Protein AF-A0A1V2LQ12-F1 (afdb_monomer)

Radius of gyration: 34.33 Å; Cα contacts (8 Å, |Δi|>4): 1328; chains: 1; bounding box: 109×77×84 Å

Nearest PDB structures (foldseek):
  1amo-assembly1_A  TM=8.483E-01  e=4.066E-29  Rattus norvegicus
  5emn-assembly2_B  TM=8.221E-01  e=1.460E-28  Homo sapiens
  1ja0-assembly1_A  TM=8.454E-01  e=4.061E-28  Rattus norvegicus
  3wkt-assembly1_A  TM=6.799E-01  e=1.619E-29  Rattus norvegicus
  6j7i-assembly2_B  TM=6.529E-01  e=3.149E-29  Rattus norvegicus

Structure (mmCIF, N/CA/C/O backbone):
data_AF-A0A1V2LQ12-F1
#
_entry.id   AF-A0A1V2LQ12-F1
#
loop_
_atom_site.group_PDB
_atom_site.id
_atom_site.type_symbol
_atom_site.label_atom_id
_atom_site.label_alt_id
_atom_site.label_comp_id
_atom_site.label_asym_id
_atom_site.label_entity_id
_atom_site.label_seq_id
_atom_site.pdbx_PDB_ins_code
_atom_site.Cartn_x
_atom_site.Cartn_y
_atom_site.Cartn_z
_atom_site.occupancy
_atom_site.B_iso_or_equiv
_atom_site.auth_seq_id
_atom_site.auth_comp_id
_atom_site.auth_asym_id
_atom_site.auth_atom_id
_atom_site.pdbx_PDB_model_num
ATOM 1 N N . MET A 1 1 ? -42.056 39.861 42.393 1.00 28.36 1 MET A N 1
ATOM 2 C CA . MET A 1 1 ? -41.089 40.830 41.824 1.00 28.36 1 MET A CA 1
ATOM 3 C C . MET A 1 1 ? -41.427 41.065 40.361 1.00 28.36 1 MET A C 1
ATOM 5 O O . MET A 1 1 ? -41.921 40.139 39.733 1.00 28.36 1 MET A O 1
ATOM 9 N N . THR A 1 2 ? -41.155 42.256 39.820 1.00 27.56 2 THR A N 1
ATOM 10 C CA . THR A 1 2 ? -41.473 42.591 38.418 1.00 27.56 2 THR A CA 1
ATOM 11 C C . THR A 1 2 ? -40.256 43.226 37.752 1.00 27.56 2 THR A C 1
ATOM 13 O O . THR A 1 2 ? -40.026 44.428 37.882 1.00 27.56 2 THR A O 1
ATOM 16 N N . VAL A 1 3 ? -39.445 42.420 37.064 1.00 27.64 3 VAL A N 1
ATOM 17 C CA . VAL A 1 3 ? -38.222 42.899 36.404 1.00 27.64 3 VAL A CA 1
ATOM 18 C C . VAL A 1 3 ? -38.587 43.598 35.093 1.00 27.64 3 VAL A C 1
ATOM 20 O O . VAL A 1 3 ? -38.959 42.959 34.111 1.00 27.64 3 VAL A O 1
ATOM 23 N N . ARG A 1 4 ? -38.468 44.930 35.060 1.00 32.53 4 ARG A N 1
ATOM 24 C CA . ARG A 1 4 ? -38.474 45.690 33.802 1.00 32.53 4 ARG A CA 1
ATOM 25 C C . ARG A 1 4 ? -37.121 45.524 33.113 1.00 32.53 4 ARG A C 1
ATOM 27 O O . ARG A 1 4 ? -36.172 46.224 33.455 1.00 32.53 4 ARG A O 1
ATOM 34 N N . ILE A 1 5 ? -37.049 44.639 32.120 1.00 37.78 5 ILE A N 1
ATOM 35 C CA . ILE A 1 5 ? -35.926 44.611 31.174 1.00 37.78 5 ILE A CA 1
ATOM 36 C C . ILE A 1 5 ? -35.870 45.973 30.467 1.00 37.78 5 ILE A C 1
ATOM 38 O O . ILE A 1 5 ? -36.891 46.494 30.009 1.00 37.78 5 ILE A O 1
ATOM 42 N N . ASN A 1 6 ? -34.684 46.583 30.415 1.00 39.66 6 ASN A N 1
ATOM 43 C CA . ASN A 1 6 ? -34.525 47.911 29.838 1.00 39.66 6 ASN A CA 1
ATOM 44 C C . ASN A 1 6 ? -34.565 47.839 28.303 1.00 39.66 6 ASN A C 1
ATOM 46 O O . ASN A 1 6 ? -33.564 47.529 27.654 1.00 39.66 6 ASN A O 1
ATOM 50 N N . ASN A 1 7 ? -35.725 48.172 27.729 1.00 45.69 7 ASN A N 1
ATOM 51 C CA . ASN A 1 7 ? -35.954 48.186 26.284 1.00 45.69 7 ASN A CA 1
ATOM 52 C C . ASN A 1 7 ? -34.926 49.019 25.501 1.00 45.69 7 ASN A C 1
ATOM 54 O O . ASN A 1 7 ? -34.724 48.740 24.323 1.00 45.69 7 ASN A O 1
ATOM 58 N N . GLU A 1 8 ? -34.262 50.019 26.092 1.00 44.50 8 GLU A N 1
ATOM 59 C CA . GLU A 1 8 ? -33.198 50.733 25.377 1.00 44.50 8 GLU A CA 1
ATOM 60 C C . GLU A 1 8 ? -31.994 49.848 25.062 1.00 44.50 8 GLU A C 1
ATOM 62 O O . GLU A 1 8 ? -31.429 49.976 23.981 1.00 44.50 8 GLU A O 1
ATOM 67 N N . GLN A 1 9 ? -31.594 48.949 25.962 1.00 42.78 9 GLN A N 1
ATOM 68 C CA . GLN A 1 9 ? -30.413 48.111 25.751 1.00 42.78 9 GLN A CA 1
ATOM 69 C C . GLN A 1 9 ? -30.674 47.082 24.645 1.00 42.78 9 GLN A C 1
ATOM 71 O O . GLN A 1 9 ? -29.920 47.016 23.676 1.00 42.78 9 GLN A O 1
ATOM 76 N N . VAL A 1 10 ? -31.832 46.415 24.708 1.00 46.91 10 VAL A N 1
ATOM 77 C CA . VAL A 1 10 ? -32.315 45.502 23.659 1.00 46.91 10 VAL A CA 1
ATOM 78 C C . VAL A 1 10 ? -32.463 46.227 22.313 1.00 46.91 10 VAL A C 1
ATOM 80 O O . VAL A 1 10 ? -32.031 45.710 21.286 1.00 46.91 10 VAL A O 1
ATOM 83 N N . ASN A 1 11 ? -33.007 47.451 22.283 1.00 43.41 11 ASN A N 1
ATOM 84 C CA . ASN A 1 11 ? -33.120 48.216 21.034 1.00 43.41 11 ASN A CA 1
ATOM 85 C C . ASN A 1 11 ? -31.761 48.693 20.491 1.00 43.41 11 ASN A C 1
ATOM 87 O O . ASN A 1 11 ? -31.561 48.654 19.279 1.00 43.41 11 ASN A O 1
ATOM 91 N N . ARG A 1 12 ? -30.805 49.088 21.347 1.00 45.25 12 ARG A N 1
ATOM 92 C CA . ARG A 1 12 ? -29.433 49.437 20.925 1.00 45.25 12 ARG A CA 1
ATOM 93 C C . ARG A 1 12 ? -28.705 48.229 20.336 1.00 45.25 12 ARG A C 1
ATOM 95 O O . ARG A 1 12 ? -28.019 48.377 19.325 1.00 45.25 12 ARG A O 1
ATOM 102 N N . GLU A 1 13 ? -28.872 47.042 20.915 1.00 46.53 13 GLU A N 1
ATOM 103 C CA . GLU A 1 13 ? -28.335 45.794 20.363 1.00 46.53 13 GLU A CA 1
ATOM 104 C C . GLU A 1 13 ? -29.000 45.455 19.024 1.00 46.53 13 GLU A C 1
ATOM 106 O O . GLU A 1 13 ? -28.300 45.260 18.031 1.00 46.53 13 GLU A O 1
ATOM 111 N N . ILE A 1 14 ? -30.334 45.509 18.940 1.00 45.59 14 ILE A N 1
ATOM 112 C CA . ILE A 1 14 ? -31.092 45.299 17.696 1.00 45.59 14 ILE A CA 1
ATOM 113 C C . ILE A 1 14 ? -30.668 46.281 16.589 1.00 45.59 14 ILE A C 1
ATOM 115 O O . ILE A 1 14 ? -30.474 45.859 15.447 1.00 45.59 14 ILE A O 1
ATOM 119 N N . ASP A 1 15 ? -30.486 47.570 16.882 1.00 44.09 15 ASP A N 1
ATOM 120 C CA . ASP A 1 15 ? -30.056 48.559 15.883 1.00 44.09 15 ASP A CA 1
ATOM 121 C C . ASP A 1 15 ? -28.563 48.456 15.535 1.00 44.09 15 ASP A C 1
ATOM 123 O O . ASP A 1 15 ? -28.189 48.684 14.380 1.00 44.09 15 ASP A O 1
ATOM 127 N N . THR A 1 16 ? -27.717 47.996 16.461 1.00 45.28 16 THR A N 1
ATOM 128 C CA . THR A 1 16 ? -26.323 47.616 16.167 1.00 45.28 16 THR A CA 1
ATOM 129 C C . THR A 1 16 ? -26.281 46.414 15.218 1.00 45.28 16 THR A C 1
ATOM 131 O O . THR A 1 16 ? -25.597 46.452 14.192 1.00 45.28 16 THR A O 1
ATOM 134 N N . ILE A 1 17 ? -27.090 45.387 15.488 1.00 44.06 17 ILE A N 1
ATOM 135 C CA . ILE A 1 17 ? -27.270 44.195 14.650 1.00 44.06 17 ILE A CA 1
ATOM 136 C C . ILE A 1 17 ? -27.818 44.579 13.263 1.00 44.06 17 ILE A C 1
ATOM 138 O O . ILE A 1 17 ? -27.260 44.170 12.243 1.00 44.06 17 ILE A O 1
ATOM 142 N N . ARG A 1 18 ? -28.833 45.452 13.175 1.00 40.34 18 ARG A N 1
ATOM 143 C CA . ARG A 1 18 ? -29.327 46.023 11.900 1.00 40.34 18 ARG A CA 1
ATOM 144 C C . ARG A 1 18 ? -28.240 46.820 11.164 1.00 40.34 18 ARG A C 1
ATOM 146 O O . ARG A 1 18 ? -28.154 46.752 9.935 1.00 40.34 18 ARG A O 1
ATOM 153 N N . GLY A 1 19 ? -27.389 47.546 11.890 1.00 41.97 19 GLY A N 1
ATOM 154 C CA . GLY A 1 19 ? -26.226 48.258 11.353 1.00 41.97 19 GLY A CA 1
ATOM 155 C C . GLY A 1 19 ? -25.159 47.329 10.761 1.00 41.97 19 GLY A C 1
ATOM 156 O O . GLY A 1 19 ? -24.560 47.660 9.735 1.00 41.97 19 GLY A O 1
ATOM 157 N N . ILE A 1 20 ? -24.966 46.147 11.353 1.00 40.91 20 ILE A N 1
ATOM 158 C CA . ILE A 1 20 ? -24.099 45.077 10.836 1.00 40.91 20 ILE A CA 1
ATOM 159 C C . ILE A 1 20 ? -24.734 44.426 9.597 1.00 40.91 20 ILE A C 1
ATOM 161 O O . ILE A 1 20 ? -24.078 44.322 8.558 1.00 40.91 20 ILE A O 1
ATOM 165 N N . TYR A 1 21 ? -26.028 44.084 9.639 1.00 38.09 21 TYR A N 1
ATOM 166 C CA . TYR A 1 21 ? -26.746 43.482 8.505 1.00 38.09 21 TYR A CA 1
ATOM 167 C C . TYR A 1 21 ? -26.716 44.339 7.231 1.00 38.09 21 TYR A C 1
ATOM 169 O O . TYR A 1 21 ? -26.597 43.802 6.123 1.00 38.09 21 TYR A O 1
ATOM 177 N N . ARG A 1 22 ? -26.740 45.672 7.373 1.00 40.25 22 ARG A N 1
ATOM 178 C CA . ARG A 1 22 ? -26.590 46.635 6.263 1.00 40.25 22 ARG A CA 1
ATOM 179 C C . ARG A 1 22 ? -25.203 46.627 5.592 1.00 40.25 22 ARG A C 1
ATOM 181 O O . ARG A 1 22 ? -25.072 47.211 4.522 1.00 40.25 22 ARG A O 1
ATOM 188 N N . LYS A 1 23 ? -24.181 45.986 6.177 1.00 43.84 23 LYS A N 1
ATOM 189 C CA . LYS A 1 23 ? -22.807 45.906 5.629 1.00 43.84 23 LYS A CA 1
ATOM 190 C C . LYS A 1 23 ? -22.454 44.553 4.992 1.00 43.84 23 LYS A C 1
ATOM 192 O O . LYS A 1 23 ? -21.445 44.464 4.297 1.00 43.84 23 LYS A O 1
ATOM 197 N N . GLN A 1 24 ? -23.246 43.505 5.217 1.00 46.66 24 GLN A N 1
ATOM 198 C CA . GLN A 1 24 ? -22.986 42.155 4.701 1.00 46.66 24 GLN A CA 1
ATOM 199 C C . GLN A 1 24 ? -23.418 42.044 3.227 1.00 46.66 24 GLN A C 1
ATOM 201 O O . GLN A 1 24 ? -24.605 42.091 2.931 1.00 46.66 24 GLN A O 1
ATOM 206 N N . THR A 1 25 ? -22.467 41.905 2.298 1.00 58.25 25 THR A N 1
ATOM 207 C CA . THR A 1 25 ? -22.705 41.930 0.834 1.00 58.25 25 THR A CA 1
ATOM 208 C C . THR A 1 25 ? -22.765 40.544 0.180 1.00 58.25 25 THR A C 1
ATOM 210 O O . THR A 1 25 ? -22.526 40.398 -1.020 1.00 58.25 25 THR A O 1
ATOM 213 N N . PHE A 1 26 ? -23.036 39.493 0.952 1.00 63.72 26 PHE A N 1
ATOM 214 C CA . PHE A 1 26 ? -23.145 38.128 0.441 1.00 63.72 26 PHE A CA 1
ATOM 215 C C . PHE A 1 26 ? -23.998 37.242 1.352 1.00 63.72 26 PHE A C 1
ATOM 217 O O . PHE A 1 26 ? -24.065 37.442 2.563 1.00 63.72 26 PHE A O 1
ATOM 224 N N . TRP A 1 27 ? -24.584 36.216 0.748 1.00 68.31 27 TRP A N 1
ATOM 225 C CA . TRP A 1 27 ? -25.269 35.109 1.402 1.00 68.31 27 TRP A CA 1
ATOM 226 C C . TRP A 1 27 ? -24.335 33.895 1.439 1.00 68.31 27 TRP A C 1
ATOM 228 O O . TRP A 1 27 ? -23.504 33.714 0.542 1.00 68.31 27 TRP A O 1
ATOM 238 N N . LYS A 1 28 ? -24.457 33.034 2.453 1.00 72.12 28 LYS A N 1
ATOM 239 C CA . LYS A 1 28 ? -23.653 31.810 2.564 1.00 72.12 28 LYS A CA 1
ATOM 240 C C . LYS A 1 28 ? -24.528 30.640 3.000 1.00 72.12 28 LYS A C 1
ATOM 242 O O . LYS A 1 28 ? -25.024 30.630 4.117 1.00 72.12 28 LYS A O 1
ATOM 247 N N . TYR A 1 29 ? -24.663 29.651 2.126 1.00 78.81 29 TYR A N 1
ATOM 248 C CA . TYR A 1 29 ? -25.365 28.401 2.390 1.00 78.81 29 TYR A CA 1
ATOM 249 C C . TYR A 1 29 ? -24.380 27.321 2.829 1.00 78.81 29 TYR A C 1
ATOM 251 O O . TYR A 1 29 ? -23.369 27.085 2.165 1.00 78.81 29 TYR A O 1
ATOM 259 N N . HIS A 1 30 ? -24.684 26.647 3.929 1.00 79.00 30 HIS A N 1
ATOM 260 C CA . HIS A 1 30 ? -24.015 25.431 4.374 1.00 79.00 30 HIS A CA 1
ATOM 261 C C . HIS A 1 30 ? -24.765 24.234 3.783 1.00 79.00 30 HIS A C 1
ATOM 263 O O . HIS A 1 30 ? -25.994 24.225 3.773 1.00 79.00 30 HIS A O 1
ATOM 269 N N . ILE A 1 31 ? -24.030 23.252 3.255 1.00 81.44 31 ILE A N 1
ATOM 270 C CA . ILE A 1 31 ? -24.599 22.084 2.572 1.00 81.44 31 ILE A CA 1
ATOM 271 C C . ILE A 1 31 ? -24.379 20.865 3.463 1.00 81.44 31 ILE A C 1
ATOM 273 O O . ILE A 1 31 ? -23.246 20.404 3.620 1.00 81.44 31 ILE A O 1
ATOM 277 N N . VAL A 1 32 ? -25.459 20.356 4.045 1.00 76.38 32 VAL A N 1
ATOM 278 C CA . VAL A 1 32 ? -25.470 19.222 4.976 1.00 76.38 32 VAL A CA 1
ATOM 279 C C . VAL A 1 32 ? -26.103 18.019 4.276 1.00 76.38 32 VAL A C 1
ATOM 281 O O . VAL A 1 32 ? -27.165 18.152 3.683 1.00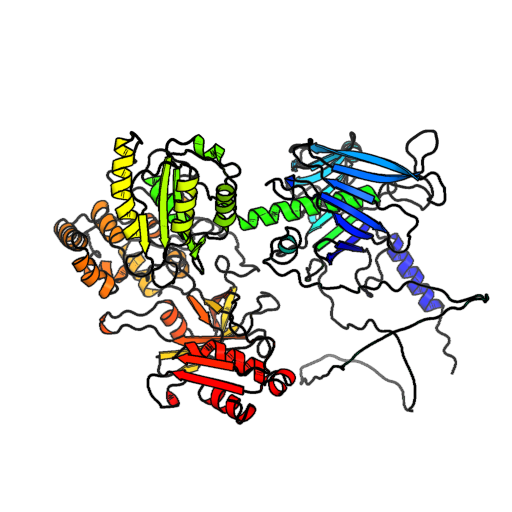 76.38 32 VAL A O 1
ATOM 284 N N . LYS A 1 33 ? -25.480 16.840 4.312 1.00 71.44 33 LYS A N 1
ATOM 285 C CA . LYS A 1 33 ? -26.094 15.578 3.873 1.00 71.44 33 LYS A CA 1
ATOM 286 C C . LYS A 1 33 ? -26.974 15.039 5.001 1.00 71.44 33 LYS A C 1
ATOM 288 O O . LYS A 1 33 ? -26.476 14.867 6.109 1.00 71.44 33 LYS A O 1
ATOM 293 N N . ILE A 1 34 ? -28.232 14.723 4.700 1.00 68.25 34 ILE A N 1
ATOM 294 C CA . ILE A 1 34 ? -29.157 14.049 5.624 1.00 68.25 34 ILE A CA 1
ATOM 295 C C . ILE A 1 34 ? -29.210 12.550 5.313 1.00 68.25 34 ILE A C 1
ATOM 297 O O . ILE A 1 34 ? -28.981 11.725 6.192 1.00 68.25 34 ILE A O 1
ATOM 301 N N . SER A 1 35 ? -29.429 12.179 4.049 1.00 65.50 35 SER A N 1
ATOM 302 C CA . SER A 1 35 ? -29.546 10.777 3.620 1.00 65.50 35 SER A CA 1
ATOM 303 C C . SER A 1 35 ? -28.675 10.500 2.385 1.00 65.50 35 SER A C 1
ATOM 305 O O . SER A 1 35 ? -28.091 11.432 1.823 1.00 65.50 35 SER A O 1
ATOM 307 N N . PRO A 1 36 ? -28.520 9.237 1.933 1.00 63.53 36 PRO A N 1
ATOM 308 C CA . PRO A 1 36 ? -27.806 8.905 0.696 1.00 63.53 36 PRO A CA 1
ATOM 309 C C . PRO A 1 36 ? -28.214 9.745 -0.517 1.00 63.53 36 PRO A C 1
ATOM 311 O O . PRO A 1 36 ? -27.364 10.019 -1.359 1.00 63.53 36 PRO A O 1
ATOM 314 N N . HIS A 1 37 ? -29.471 10.191 -0.568 1.00 73.25 37 HIS A N 1
ATOM 315 C CA . HIS A 1 37 ? -30.044 10.931 -1.686 1.00 73.25 37 HIS A CA 1
ATOM 316 C C . HIS A 1 37 ? -30.602 12.302 -1.279 1.00 73.25 37 HIS A C 1
ATOM 318 O O . HIS A 1 37 ? -31.317 12.908 -2.067 1.00 73.25 37 HIS A O 1
ATOM 324 N N . GLU A 1 38 ? -30.318 12.814 -0.078 1.00 77.44 38 GLU A N 1
ATOM 325 C CA . GLU A 1 38 ? -30.929 14.059 0.412 1.00 77.44 38 GLU A CA 1
ATOM 326 C C . GLU A 1 38 ? -29.928 14.958 1.136 1.00 77.44 38 GLU A C 1
ATOM 328 O O . GLU A 1 38 ? -29.159 14.519 1.999 1.00 77.44 38 GLU A O 1
ATOM 333 N N . PHE A 1 39 ? -29.988 16.246 0.807 1.00 82.88 39 PHE A N 1
ATOM 334 C CA . PHE A 1 39 ? -29.227 17.315 1.440 1.00 82.88 39 PHE A CA 1
ATOM 335 C C . PHE A 1 39 ? -30.163 18.371 2.025 1.00 82.88 39 PHE A C 1
ATOM 337 O O . PHE A 1 39 ? -31.279 18.563 1.549 1.00 82.88 39 PHE A O 1
ATOM 344 N N . TYR A 1 40 ? -29.656 19.122 2.993 1.00 81.50 40 TYR A N 1
ATOM 345 C CA . TYR A 1 40 ? -30.244 20.346 3.502 1.00 81.50 40 TYR A CA 1
ATOM 346 C C . TYR A 1 40 ? -29.279 21.508 3.256 1.00 81.50 40 TYR A C 1
ATOM 348 O O . TYR A 1 40 ? -28.098 21.448 3.609 1.00 81.50 40 TYR A O 1
ATOM 356 N N . MET A 1 41 ? -29.777 22.553 2.600 1.00 81.38 41 MET A N 1
ATOM 357 C CA . MET A 1 41 ? -29.054 23.789 2.324 1.00 81.38 41 MET A CA 1
ATOM 358 C C . MET A 1 41 ? -29.665 24.911 3.153 1.00 81.38 41 MET A C 1
ATOM 360 O O . MET A 1 41 ? -30.786 25.336 2.882 1.00 81.38 41 MET A O 1
ATOM 364 N N . THR A 1 42 ? -28.918 25.410 4.133 1.00 73.81 42 THR A N 1
ATOM 365 C CA . THR A 1 42 ? -29.374 26.448 5.072 1.00 73.81 42 THR A CA 1
ATOM 366 C C . THR A 1 42 ? -28.360 27.581 5.176 1.00 73.81 42 THR A C 1
ATOM 368 O O . THR A 1 42 ? -27.154 27.342 5.077 1.00 73.81 42 THR A O 1
ATOM 371 N N . THR A 1 43 ? -28.821 28.817 5.387 1.00 67.69 43 THR A N 1
ATOM 372 C CA . THR A 1 43 ? -27.938 29.917 5.814 1.00 67.69 43 THR A CA 1
ATOM 373 C C . THR A 1 43 ? -27.696 29.925 7.325 1.00 67.69 43 THR A C 1
ATOM 375 O O . THR A 1 43 ? -26.717 30.518 7.766 1.00 67.69 43 THR A O 1
ATOM 378 N N . ASN A 1 44 ? -28.518 29.212 8.104 1.00 63.66 44 ASN A N 1
ATOM 379 C CA . ASN A 1 44 ? -28.376 29.044 9.548 1.00 63.66 44 ASN A CA 1
ATOM 380 C C . ASN A 1 44 ? -28.207 27.549 9.919 1.00 63.66 44 ASN A C 1
ATOM 382 O O . ASN A 1 44 ? -29.200 26.818 9.958 1.00 63.66 44 ASN A O 1
ATOM 386 N N . PRO A 1 45 ? -26.967 27.062 10.121 1.00 50.53 45 PRO A N 1
ATOM 387 C CA . PRO A 1 45 ? -26.672 25.659 10.426 1.00 50.53 45 PRO A CA 1
ATOM 388 C C . PRO A 1 45 ? -26.678 25.315 11.928 1.00 50.53 45 PRO A C 1
ATOM 390 O O . PRO A 1 45 ? -26.558 24.139 12.254 1.00 50.53 45 PRO A O 1
ATOM 393 N N . ASP A 1 46 ? -26.748 26.306 12.823 1.00 45.69 46 ASP A N 1
ATOM 394 C CA . ASP A 1 46 ? -26.771 26.134 14.282 1.00 45.69 46 ASP A CA 1
ATOM 395 C C . ASP A 1 46 ? -27.556 27.271 14.973 1.00 45.69 46 ASP A C 1
ATOM 397 O O . ASP A 1 46 ? -28.046 28.193 14.320 1.00 45.69 46 ASP A O 1
ATOM 401 N N . SER A 1 47 ? -27.686 27.222 16.300 1.00 37.72 47 SER A N 1
ATOM 402 C CA . SER A 1 47 ? -28.354 28.249 17.119 1.00 37.72 47 SER A CA 1
ATOM 403 C C . SER A 1 47 ? -27.505 29.505 17.389 1.00 37.72 47 SER A C 1
ATOM 405 O O . SER A 1 47 ? -27.976 30.444 18.029 1.00 37.72 47 SER A O 1
ATOM 407 N N . ARG A 1 48 ? -26.250 29.551 16.923 1.00 37.31 48 ARG A N 1
ATOM 408 C CA . ARG A 1 48 ? -25.244 30.571 17.275 1.00 37.31 48 ARG A CA 1
ATOM 409 C C . ARG A 1 48 ? -24.864 31.501 16.116 1.00 37.31 48 ARG A C 1
ATOM 411 O O . ARG A 1 48 ? -24.184 32.503 16.340 1.00 37.31 48 ARG A O 1
ATOM 418 N N . HIS A 1 49 ? -25.332 31.249 14.894 1.00 43.31 49 HIS A N 1
ATOM 419 C CA . HIS A 1 49 ? -25.093 32.092 13.711 1.00 43.31 49 HIS A CA 1
ATOM 420 C C . HIS A 1 49 ? -26.023 33.336 13.640 1.00 43.31 49 HIS A C 1
ATOM 422 O O . HIS A 1 49 ? -26.551 33.681 12.584 1.00 43.31 49 HIS A O 1
ATOM 428 N N . LEU A 1 50 ? -26.132 34.091 14.748 1.00 34.12 50 LEU A N 1
ATOM 429 C CA . LEU A 1 50 ? -26.935 35.326 14.937 1.00 34.12 50 LEU A CA 1
ATOM 430 C C . LEU A 1 50 ? -26.673 36.480 13.935 1.00 34.12 50 LEU A C 1
ATOM 432 O O . LEU A 1 50 ? -27.353 37.508 13.976 1.00 34.12 50 LEU A O 1
ATOM 436 N N . TYR A 1 51 ? -25.690 36.329 13.043 1.00 42.41 51 TYR A N 1
ATOM 437 C CA . TYR A 1 51 ? -25.178 37.353 12.125 1.00 42.41 51 TYR A CA 1
ATOM 438 C C . TYR A 1 51 ? -25.310 36.973 10.637 1.00 42.41 51 TYR A C 1
ATOM 440 O O . TYR A 1 51 ? -24.582 37.505 9.791 1.00 42.41 51 TYR A O 1
ATOM 448 N N . ILE A 1 52 ? -26.196 36.034 10.291 1.00 46.28 52 ILE A N 1
ATOM 449 C CA . ILE A 1 52 ? -26.457 35.639 8.900 1.00 46.28 52 ILE A CA 1
ATOM 450 C C . ILE A 1 52 ? -27.904 35.957 8.537 1.00 46.28 52 ILE A C 1
ATOM 452 O O . ILE A 1 52 ? -28.838 35.564 9.227 1.00 46.28 52 ILE A O 1
ATOM 456 N N . ARG A 1 53 ? -28.092 36.681 7.426 1.00 46.34 53 ARG A N 1
ATOM 457 C CA . ARG A 1 53 ? -29.427 37.061 6.952 1.00 46.34 53 ARG A CA 1
ATOM 458 C C . ARG A 1 53 ? -30.299 35.820 6.726 1.00 46.34 53 ARG A C 1
ATOM 460 O O . ARG A 1 53 ? -29.869 34.853 6.088 1.00 46.34 53 ARG A O 1
ATOM 467 N N . HIS A 1 54 ? -31.548 35.891 7.185 1.00 52.72 54 HIS A N 1
ATOM 468 C CA . HIS A 1 54 ? -32.558 34.870 6.916 1.00 52.72 54 HIS A CA 1
ATOM 469 C C . HIS A 1 54 ? -32.796 34.742 5.408 1.00 52.72 54 HIS A C 1
ATOM 471 O O . HIS A 1 54 ? -33.233 35.692 4.757 1.00 52.72 54 HIS A O 1
ATOM 477 N N . ALA A 1 55 ? -32.514 33.559 4.870 1.00 62.69 55 ALA A N 1
ATOM 478 C CA . ALA A 1 55 ? -32.835 33.172 3.504 1.00 62.69 55 ALA A CA 1
ATOM 479 C C . ALA A 1 55 ? -33.669 31.883 3.522 1.00 62.69 55 ALA A C 1
ATOM 481 O O . ALA A 1 55 ? -33.600 31.133 4.502 1.00 62.69 55 ALA A O 1
ATOM 482 N N . PRO A 1 56 ? -34.425 31.580 2.455 1.00 66.94 56 PRO A N 1
ATOM 483 C CA . PRO A 1 56 ? -35.119 30.307 2.355 1.00 66.94 56 PRO A CA 1
ATOM 484 C C . PRO A 1 56 ? -34.125 29.143 2.378 1.00 66.94 56 PRO A C 1
ATOM 486 O O . PRO A 1 56 ? -33.189 29.102 1.581 1.00 66.94 56 PRO A O 1
ATOM 489 N N . SER A 1 57 ? -34.337 28.194 3.286 1.00 74.56 57 SER A N 1
ATOM 490 C CA . SER A 1 57 ? -33.575 26.942 3.310 1.00 74.56 57 SER A CA 1
ATOM 491 C C . SER A 1 57 ? -34.229 25.905 2.395 1.00 74.56 57 SER A C 1
ATOM 493 O O . SER A 1 57 ? -35.436 25.965 2.150 1.00 74.56 57 SER A O 1
ATOM 495 N N . TYR A 1 58 ? -33.444 24.954 1.886 1.00 81.00 58 TYR A N 1
ATOM 496 C CA . TYR A 1 58 ? -33.898 23.961 0.909 1.00 81.00 58 TYR A CA 1
ATOM 497 C C . TYR A 1 58 ? -33.564 22.532 1.333 1.00 81.00 58 TYR A C 1
ATOM 499 O O . TYR A 1 58 ? -32.407 22.232 1.621 1.00 81.00 58 TYR A O 1
ATOM 507 N N . PHE A 1 59 ? -34.544 21.630 1.262 1.00 81.25 59 PHE A N 1
ATOM 508 C CA . PHE A 1 59 ? -34.264 20.201 1.099 1.00 81.25 59 PHE A CA 1
ATOM 509 C C . PHE A 1 59 ? -33.962 19.931 -0.370 1.00 81.25 59 PHE A C 1
ATOM 511 O O . PHE A 1 59 ? -34.728 20.335 -1.243 1.00 81.25 59 PHE A O 1
ATOM 518 N N . VAL A 1 60 ? -32.864 19.241 -0.657 1.00 85.38 60 VAL A N 1
ATOM 519 C CA . VAL A 1 60 ? -32.439 18.914 -2.020 1.00 85.38 60 VAL A CA 1
ATOM 520 C C . VAL A 1 60 ? -32.375 17.404 -2.166 1.00 85.38 60 VAL A C 1
ATOM 522 O O . VAL A 1 60 ? -31.485 16.764 -1.608 1.00 85.38 60 VAL A O 1
ATOM 525 N N . LYS A 1 61 ? -33.316 16.832 -2.919 1.00 84.12 61 LYS A N 1
ATOM 526 C CA . LYS A 1 61 ? -33.354 15.399 -3.225 1.00 84.12 61 LYS A CA 1
ATOM 527 C C . LYS A 1 61 ? -32.586 15.115 -4.518 1.00 84.12 61 LYS A C 1
ATOM 529 O O . LYS A 1 61 ? -32.859 15.725 -5.546 1.00 84.12 61 LYS A O 1
ATOM 534 N N . LEU A 1 62 ? -31.653 14.174 -4.465 1.00 85.19 62 LEU A N 1
ATOM 535 C CA . LEU A 1 62 ? -30.933 13.592 -5.590 1.00 85.19 62 LEU A CA 1
ATOM 536 C C . LEU A 1 62 ? -31.727 12.410 -6.154 1.00 85.19 62 LEU A C 1
ATOM 538 O O . LEU A 1 62 ? -31.804 11.344 -5.550 1.00 85.19 62 LEU A O 1
ATOM 542 N N . GLU A 1 63 ? -32.287 12.590 -7.340 1.00 83.62 63 GLU A N 1
ATOM 543 C CA . GLU A 1 63 ? -32.947 11.548 -8.115 1.00 83.62 63 GLU A CA 1
ATOM 544 C C . GLU A 1 63 ? -31.974 11.041 -9.186 1.00 83.62 63 GLU A C 1
ATOM 546 O O . GLU A 1 63 ? -31.548 11.777 -10.080 1.00 83.62 63 GLU A O 1
ATOM 551 N N . ILE A 1 64 ? -31.580 9.774 -9.062 1.00 74.94 64 ILE A N 1
ATOM 552 C CA . ILE A 1 64 ? -30.717 9.080 -10.021 1.00 74.94 64 ILE A CA 1
ATOM 553 C C . ILE A 1 64 ? -31.613 8.351 -11.035 1.00 74.94 64 ILE A C 1
ATOM 555 O O . ILE A 1 64 ? -32.496 7.602 -10.608 1.00 74.94 64 ILE A O 1
ATOM 559 N N . PRO A 1 65 ? -31.414 8.538 -12.355 1.00 67.38 65 PRO A N 1
ATOM 560 C CA . PRO A 1 65 ? -32.086 7.739 -13.370 1.00 67.38 65 PRO A CA 1
ATOM 561 C C . PRO A 1 65 ? -31.783 6.250 -13.185 1.00 67.38 65 PRO A C 1
ATOM 563 O O . PRO A 1 65 ? -30.618 5.864 -13.072 1.00 67.38 65 PRO A O 1
ATOM 566 N N . GLN A 1 66 ? -32.820 5.413 -13.216 1.00 55.59 66 GLN A N 1
ATOM 567 C CA . GLN A 1 66 ? -32.672 3.965 -13.372 1.00 55.59 66 GLN A CA 1
ATOM 568 C C . GLN A 1 66 ? -32.355 3.656 -14.845 1.00 55.59 66 GLN A C 1
ATOM 570 O O . GLN A 1 66 ? -33.209 3.237 -15.617 1.00 55.59 66 GLN A O 1
ATOM 575 N N . ASP A 1 67 ? -31.118 3.967 -15.234 1.00 50.31 67 ASP A N 1
ATOM 576 C CA . ASP A 1 67 ? -30.492 3.547 -16.487 1.00 50.31 67 ASP A CA 1
ATOM 577 C C . ASP A 1 67 ? -29.535 2.393 -16.175 1.00 50.31 67 ASP A C 1
ATOM 579 O O . ASP A 1 67 ? -28.533 2.595 -15.487 1.00 50.31 67 ASP A O 1
ATOM 583 N N . ASP A 1 68 ? -29.814 1.199 -16.695 1.00 49.16 68 ASP A N 1
ATOM 584 C CA . ASP A 1 68 ? -28.990 -0.001 -16.497 1.00 49.16 68 ASP A CA 1
ATOM 585 C C . ASP A 1 68 ? -27.702 -0.009 -17.348 1.00 49.16 68 ASP A C 1
ATOM 587 O O . ASP A 1 68 ? -26.923 -0.962 -17.305 1.00 49.16 68 ASP A O 1
ATOM 591 N N . SER A 1 69 ? -27.422 1.048 -18.123 1.00 44.97 69 SER A N 1
ATOM 592 C CA . SER A 1 69 ? -26.180 1.138 -18.894 1.00 44.97 69 SER A CA 1
ATOM 593 C C . SER A 1 69 ? -24.925 1.116 -18.005 1.00 44.97 69 SER A C 1
ATOM 595 O O . SER A 1 69 ? -24.928 1.558 -16.856 1.00 44.97 69 SER A O 1
ATOM 597 N N . LYS A 1 70 ? -23.793 0.647 -18.543 1.00 43.28 70 LYS A N 1
ATOM 598 C CA . LYS A 1 70 ? -22.522 0.541 -17.794 1.00 43.28 70 LYS A CA 1
ATOM 599 C C . LYS A 1 70 ? -21.743 1.860 -17.658 1.00 43.28 70 LYS A C 1
ATOM 601 O O . LYS A 1 70 ? -20.556 1.848 -17.342 1.00 43.28 70 LYS A O 1
ATOM 606 N N . GLN A 1 71 ? -22.364 3.000 -17.960 1.00 49.84 71 GLN A N 1
ATOM 607 C CA . GLN A 1 71 ? -21.695 4.302 -17.888 1.00 49.84 71 GLN A CA 1
ATOM 608 C 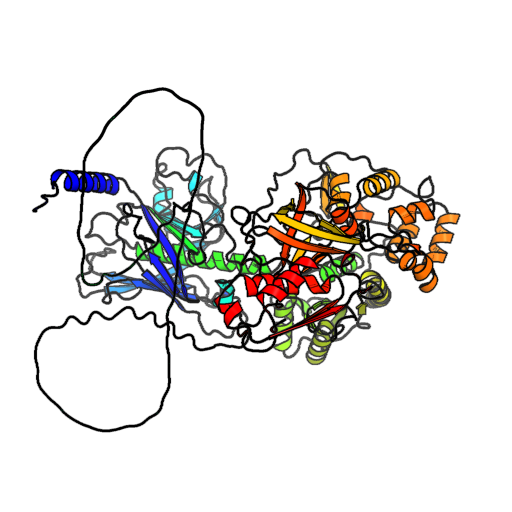C . GLN A 1 71 ? -21.478 4.751 -16.436 1.00 49.84 71 GLN A C 1
ATOM 610 O O . GLN A 1 71 ? -22.180 4.305 -15.526 1.00 49.84 71 GLN A O 1
ATOM 615 N N . SER A 1 72 ? -20.525 5.663 -16.204 1.00 54.72 72 SER A N 1
ATOM 616 C CA . SER A 1 72 ? -20.358 6.252 -14.872 1.00 54.72 72 SER A CA 1
ATOM 617 C C . SER A 1 72 ? -21.634 6.994 -14.461 1.00 54.72 72 SER A C 1
ATOM 619 O O . SER A 1 72 ? -22.321 7.575 -15.305 1.00 54.72 72 SER A O 1
ATOM 621 N N . GLN A 1 73 ? -21.942 7.050 -13.162 1.00 57.94 73 GLN A N 1
ATOM 622 C CA . GLN A 1 73 ? -23.129 7.776 -12.690 1.00 57.94 73 GLN A CA 1
ATOM 623 C C . GLN A 1 73 ? -23.085 9.282 -13.022 1.00 57.94 73 GLN A C 1
ATOM 625 O O . GLN A 1 73 ? -24.119 9.945 -13.062 1.00 57.94 73 GLN A O 1
ATOM 630 N N . VAL A 1 74 ? -21.893 9.819 -13.302 1.00 58.66 74 VAL A N 1
ATOM 631 C CA . VAL A 1 74 ? -21.701 11.194 -13.774 1.00 58.66 74 VAL A CA 1
ATOM 632 C C . VAL A 1 74 ? -22.052 11.327 -15.263 1.00 58.66 74 VAL A C 1
ATOM 634 O O . VAL A 1 74 ? -22.592 12.359 -15.655 1.00 58.66 74 VAL A O 1
ATOM 637 N N . ASP A 1 75 ? -21.795 10.313 -16.095 1.00 65.81 75 ASP A N 1
ATOM 638 C CA . ASP A 1 75 ? -22.160 10.302 -17.522 1.00 65.81 75 ASP A CA 1
ATOM 639 C C . ASP A 1 75 ? -23.653 10.000 -17.755 1.00 65.81 75 ASP A C 1
ATOM 641 O O . ASP A 1 75 ? -24.240 10.567 -18.679 1.00 65.81 75 ASP A O 1
ATOM 645 N N . LYS A 1 76 ? -24.271 9.167 -16.899 1.00 69.69 76 LYS A N 1
ATOM 646 C CA . LYS A 1 76 ? -25.711 8.827 -16.933 1.00 69.69 76 LYS A CA 1
ATOM 647 C C . LYS A 1 76 ? -26.648 10.022 -16.745 1.00 69.69 76 LYS A C 1
ATOM 649 O O . LYS A 1 76 ? -27.812 9.954 -17.127 1.00 69.69 76 LYS A O 1
ATOM 654 N N . GLY A 1 77 ? -26.146 11.100 -16.144 1.00 75.06 77 GLY A N 1
ATOM 655 C CA . GLY A 1 77 ? -26.968 12.205 -15.663 1.00 75.06 77 GLY A CA 1
ATOM 656 C C . GLY A 1 77 ? -27.549 11.948 -14.269 1.00 75.06 77 GLY A C 1
ATOM 657 O O . GLY A 1 77 ? -27.453 10.853 -13.711 1.00 75.06 77 GLY A O 1
ATOM 658 N N . PHE A 1 78 ? -28.110 13.001 -13.678 1.00 84.19 78 PHE A N 1
ATOM 659 C CA . PHE A 1 78 ? -28.788 12.979 -12.380 1.00 84.19 78 PHE A CA 1
ATOM 660 C C . PHE A 1 78 ? -29.624 14.245 -12.197 1.00 84.19 78 PHE A C 1
ATOM 662 O O . PHE A 1 78 ? -29.339 15.280 -12.799 1.00 84.19 78 PHE A O 1
ATOM 669 N N . ARG A 1 79 ? -30.633 14.185 -11.329 1.00 86.50 79 ARG A N 1
ATOM 670 C CA . ARG A 1 79 ? -31.578 15.273 -11.076 1.00 86.50 79 ARG A CA 1
ATOM 671 C C . ARG A 1 79 ? -31.523 15.701 -9.608 1.00 86.50 79 ARG A C 1
ATOM 673 O O . ARG A 1 79 ? -31.539 14.865 -8.716 1.00 86.50 79 ARG A O 1
ATOM 680 N N . LEU A 1 80 ? -31.457 17.003 -9.347 1.00 88.12 80 LEU A N 1
ATOM 681 C CA . LEU A 1 80 ? -31.507 17.612 -8.016 1.00 88.12 80 LEU A CA 1
ATOM 682 C C . LEU A 1 80 ? -32.802 18.421 -7.882 1.00 88.12 80 LEU A C 1
ATOM 684 O O . LEU A 1 80 ? -33.014 19.379 -8.622 1.00 88.12 80 LEU A O 1
ATOM 688 N N . VAL A 1 81 ? -33.662 18.024 -6.946 1.00 87.56 81 VAL A N 1
ATOM 689 C CA . VAL A 1 81 ? -34.993 18.593 -6.691 1.00 87.56 81 VAL A CA 1
ATOM 690 C C . VAL A 1 81 ? -34.947 19.391 -5.386 1.00 87.56 81 VAL A C 1
ATOM 692 O O . VAL A 1 81 ? -34.932 18.809 -4.302 1.00 87.56 81 VAL A O 1
ATOM 695 N N . PHE A 1 82 ? -34.913 20.719 -5.484 1.00 86.25 82 PHE A N 1
ATOM 696 C CA . PHE A 1 82 ? -34.814 21.651 -4.359 1.00 86.25 82 PHE A CA 1
ATOM 697 C C . PHE A 1 82 ? -36.221 22.089 -3.920 1.00 86.25 82 PHE A C 1
ATOM 699 O O . PHE A 1 82 ? -36.892 22.841 -4.627 1.00 86.25 82 PHE A O 1
ATOM 706 N N . ARG A 1 83 ? -36.667 21.643 -2.744 1.00 82.56 83 ARG A N 1
ATOM 707 C CA . ARG A 1 83 ? -37.924 22.036 -2.086 1.00 82.56 83 ARG A CA 1
ATOM 708 C C . ARG A 1 83 ? -37.641 23.079 -1.012 1.00 82.56 83 ARG A C 1
ATOM 710 O O . ARG A 1 83 ? -36.757 22.869 -0.183 1.00 82.56 83 ARG A O 1
ATOM 717 N N . GLN A 1 84 ? -38.375 24.186 -1.022 1.00 77.06 84 GLN A N 1
ATOM 718 C CA . GLN A 1 84 ? -38.217 25.256 -0.038 1.00 77.06 84 GLN A CA 1
ATOM 719 C C . GLN A 1 84 ? -38.854 24.863 1.303 1.00 77.06 84 GLN A C 1
ATOM 721 O O . GLN A 1 84 ? -39.980 24.374 1.337 1.00 77.06 84 GLN A O 1
ATOM 726 N N . VAL A 1 85 ? -38.149 25.087 2.412 1.00 67.38 85 VAL A N 1
ATOM 727 C CA . VAL A 1 85 ? -38.675 24.824 3.761 1.00 67.38 85 VAL A CA 1
ATOM 728 C C . VAL A 1 85 ? -39.686 25.896 4.160 1.00 67.38 85 VAL A C 1
ATOM 730 O O . VAL A 1 85 ? -39.479 27.082 3.905 1.00 67.38 85 VAL A O 1
ATOM 733 N N . GLY A 1 86 ? -40.782 25.469 4.793 1.00 61.88 86 GLY A N 1
ATOM 734 C CA . GLY A 1 86 ? -41.815 26.358 5.329 1.00 61.88 86 GLY A CA 1
ATOM 735 C C . GLY A 1 86 ? -42.738 26.994 4.285 1.00 61.88 86 GLY A C 1
ATOM 736 O O . GLY A 1 86 ? -43.476 27.910 4.632 1.00 61.88 86 GLY A O 1
ATOM 737 N N . ASN A 1 87 ? -42.715 26.553 3.019 1.00 60.56 87 ASN A N 1
ATOM 738 C CA . ASN A 1 87 ? -43.678 27.023 2.021 1.00 60.56 87 ASN A CA 1
ATOM 739 C C . ASN A 1 87 ? -44.016 25.956 0.961 1.00 60.56 87 ASN A C 1
ATOM 741 O O . ASN A 1 87 ? -43.314 25.806 -0.038 1.00 60.56 87 ASN A O 1
ATOM 745 N N . GLU A 1 88 ? -45.126 25.243 1.167 1.00 55.75 88 GLU A N 1
ATOM 746 C CA . GLU A 1 88 ? -45.579 24.140 0.302 1.00 55.75 88 GLU A CA 1
ATOM 747 C C . GLU A 1 88 ? -46.207 24.599 -1.029 1.00 55.75 88 GLU A C 1
ATOM 749 O O . GLU A 1 88 ? -46.407 23.789 -1.932 1.00 55.75 88 GLU A O 1
ATOM 754 N N . THR A 1 89 ? -46.510 25.894 -1.184 1.00 58.22 89 THR A N 1
ATOM 755 C CA . THR A 1 89 ? -47.172 26.431 -2.396 1.00 58.22 89 THR A CA 1
ATOM 756 C C . THR A 1 89 ? -46.232 26.605 -3.593 1.00 58.22 89 THR A C 1
ATOM 758 O O . THR A 1 89 ? -46.689 26.795 -4.721 1.00 58.22 89 THR A O 1
ATOM 761 N N . TYR A 1 90 ? -44.920 26.525 -3.365 1.00 64.81 90 TYR A N 1
ATOM 762 C CA . TYR A 1 90 ? -43.891 26.673 -4.392 1.00 64.81 90 TYR A CA 1
ATOM 763 C C . TYR A 1 90 ? -43.582 25.306 -5.012 1.00 64.81 90 TYR A C 1
ATOM 765 O O . TYR A 1 90 ? -43.259 24.353 -4.299 1.00 64.81 90 TYR A O 1
ATOM 773 N N . LYS A 1 91 ? -43.586 25.202 -6.349 1.00 68.94 91 LYS A N 1
ATOM 774 C CA . LYS A 1 91 ? -43.007 24.022 -7.009 1.00 68.94 91 LYS A CA 1
ATOM 775 C C . LYS A 1 91 ? -41.497 23.974 -6.726 1.00 68.94 91 LYS A C 1
ATOM 777 O O . LYS A 1 91 ? -40.856 25.027 -6.669 1.00 68.94 91 LYS A O 1
ATOM 782 N N . PRO A 1 92 ? -40.897 22.777 -6.600 1.00 77.00 92 PRO A N 1
ATOM 783 C CA . PRO A 1 92 ? -39.456 22.665 -6.443 1.00 77.00 92 PRO A CA 1
ATOM 784 C C . PRO A 1 92 ? -38.708 23.192 -7.671 1.00 77.00 92 PRO A C 1
ATOM 786 O O . PRO A 1 92 ? -39.168 23.050 -8.805 1.00 77.00 92 PRO A O 1
ATOM 789 N N . ILE A 1 93 ? -37.508 23.727 -7.446 1.00 81.44 93 ILE A N 1
ATOM 790 C CA . ILE A 1 93 ? -36.532 23.932 -8.522 1.00 81.44 93 ILE A CA 1
ATOM 791 C C . ILE A 1 93 ? -35.974 22.552 -8.874 1.00 81.44 93 ILE A C 1
ATOM 793 O O . ILE A 1 93 ? -35.572 21.813 -7.974 1.00 81.44 93 ILE A O 1
ATOM 797 N N . VAL A 1 94 ? -35.914 22.198 -10.154 1.00 83.00 94 VAL A N 1
ATOM 798 C CA . VAL A 1 94 ? -35.328 20.928 -10.603 1.00 83.00 94 VAL A CA 1
ATOM 799 C C . VAL A 1 94 ? -34.144 21.217 -11.513 1.00 83.00 94 VAL A C 1
ATOM 801 O O . VAL A 1 94 ? -34.254 21.980 -12.469 1.00 83.00 94 VAL A O 1
ATOM 804 N N . ILE A 1 95 ? -32.992 20.628 -11.204 1.00 85.44 95 ILE A N 1
ATOM 805 C CA . ILE A 1 95 ? -31.756 20.795 -11.971 1.00 85.44 95 ILE A CA 1
ATOM 806 C C . ILE A 1 95 ? -31.253 19.424 -12.372 1.00 85.44 95 ILE A C 1
ATOM 808 O O . ILE A 1 95 ? -30.888 18.609 -11.531 1.00 85.44 95 ILE A O 1
ATOM 812 N N . GLU A 1 96 ? -31.257 19.171 -13.667 1.00 85.12 96 GLU A N 1
ATOM 813 C CA . GLU A 1 96 ? -31.053 17.857 -14.248 1.00 85.12 96 GLU A CA 1
ATOM 814 C C . GLU A 1 96 ? -29.842 17.898 -15.169 1.00 85.12 96 GLU A C 1
ATOM 816 O O . GLU A 1 96 ? -29.848 18.576 -16.199 1.00 85.12 96 GLU A O 1
ATOM 821 N N . LYS A 1 97 ? -28.792 17.166 -14.794 1.00 84.19 97 LYS A N 1
ATOM 822 C CA . LYS A 1 97 ? -27.715 16.834 -15.714 1.00 84.19 97 LYS A CA 1
ATOM 823 C C . LYS A 1 97 ? -28.258 15.808 -16.700 1.00 84.19 97 LYS A C 1
ATOM 825 O O . LYS A 1 97 ? -28.664 14.723 -16.286 1.00 84.19 97 LYS A O 1
ATOM 830 N N . LEU A 1 98 ? -28.228 16.143 -17.984 1.00 79.69 98 LEU A N 1
ATOM 831 C CA . LEU A 1 98 ? -28.624 15.233 -19.054 1.00 79.69 98 LEU A CA 1
ATOM 832 C C . LEU A 1 98 ? -27.590 14.117 -19.236 1.00 79.69 98 LEU A C 1
ATOM 834 O O . LEU A 1 98 ? -26.389 14.328 -19.023 1.00 79.69 98 LEU A O 1
ATOM 838 N N . ASN A 1 99 ? -28.053 12.942 -19.671 1.00 73.94 99 ASN A N 1
ATOM 839 C CA . ASN A 1 99 ? -27.164 11.856 -20.067 1.00 73.94 99 ASN A CA 1
ATOM 840 C C . ASN A 1 99 ? -26.264 12.335 -21.217 1.00 73.94 99 ASN A C 1
ATOM 842 O O . ASN A 1 99 ? -26.695 13.024 -22.144 1.00 73.94 99 ASN A O 1
ATOM 846 N N . LYS A 1 100 ? -24.985 11.975 -21.156 1.00 70.25 100 LYS A N 1
ATOM 847 C CA . LYS A 1 100 ? -23.967 12.358 -22.141 1.00 70.25 100 LYS A CA 1
ATOM 848 C C . LYS A 1 100 ? -24.253 11.831 -23.554 1.00 70.25 100 LYS A C 1
ATOM 850 O O . LYS A 1 100 ? -23.790 12.441 -24.514 1.00 70.25 100 LYS A O 1
ATOM 855 N N . LYS A 1 101 ? -25.013 10.735 -23.687 1.00 67.25 101 LYS A N 1
ATOM 856 C CA . LYS A 1 101 ? -25.518 10.225 -24.975 1.00 67.25 101 LYS A CA 1
ATOM 857 C C . LYS A 1 101 ? -26.516 11.190 -25.622 1.00 67.25 101 LYS A C 1
ATOM 859 O O . LYS A 1 101 ? -26.45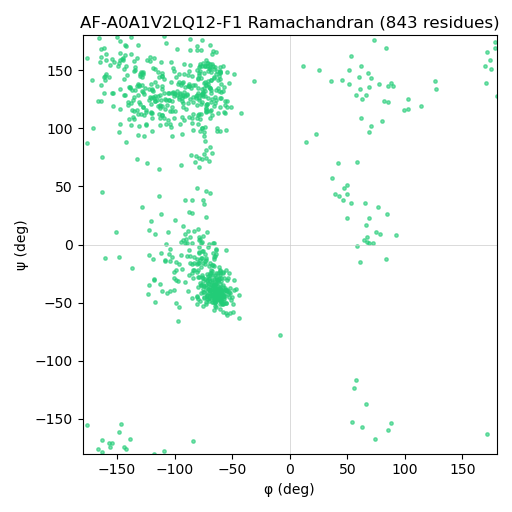8 11.394 -26.829 1.00 67.25 101 LYS A O 1
ATOM 864 N N . ASP A 1 102 ? -27.344 11.855 -24.819 1.00 62.19 102 ASP A N 1
ATOM 865 C CA . ASP A 1 102 ? -28.416 12.757 -25.269 1.00 62.19 102 ASP A CA 1
ATOM 866 C C . ASP A 1 102 ? -27.905 14.191 -25.533 1.00 62.19 102 ASP A C 1
ATOM 868 O O . ASP A 1 102 ? -28.626 15.179 -25.389 1.00 62.19 102 ASP A O 1
ATOM 872 N N . GLY A 1 103 ? -26.617 14.321 -25.870 1.00 58.59 103 GLY A N 1
ATOM 873 C CA . GLY A 1 103 ? -25.893 15.589 -26.014 1.00 58.59 103 GLY A CA 1
ATOM 874 C C . GLY A 1 103 ? -25.354 16.177 -24.701 1.00 58.59 103 GLY A C 1
ATOM 875 O O . GLY A 1 103 ? -24.502 17.067 -24.739 1.00 58.59 103 GLY A O 1
ATOM 876 N N . GLY A 1 104 ? -25.785 15.664 -23.543 1.00 69.00 104 GLY A N 1
ATOM 877 C CA . GLY A 1 104 ? -25.370 16.147 -22.225 1.00 69.00 104 GLY A CA 1
ATOM 878 C C . GLY A 1 104 ? -25.770 17.602 -21.940 1.00 69.00 104 GLY A C 1
ATOM 879 O O . GLY A 1 104 ? -26.716 18.144 -22.508 1.00 69.00 104 GLY A O 1
ATOM 880 N N . GLY A 1 105 ? -25.044 18.243 -21.020 1.00 74.12 105 GLY A N 1
ATOM 881 C CA . GLY A 1 105 ? -25.401 19.569 -20.504 1.00 74.12 105 GLY A CA 1
ATOM 882 C C . GLY A 1 105 ? -26.397 19.497 -19.345 1.00 74.12 105 GLY A C 1
ATOM 883 O O . GLY A 1 105 ? -26.508 18.466 -18.678 1.00 74.12 105 GLY A O 1
ATOM 884 N N . TRP A 1 106 ? -27.097 20.604 -19.091 1.00 77.38 106 TRP A N 1
ATOM 885 C CA . TRP A 1 106 ? -28.055 20.716 -17.984 1.00 77.38 106 TRP A CA 1
ATOM 886 C C . TRP A 1 106 ? -29.387 21.314 -18.429 1.00 77.38 106 TRP A C 1
ATOM 888 O O . TRP A 1 106 ? -29.394 22.322 -19.137 1.00 77.38 106 TRP A O 1
ATOM 898 N N . ASN A 1 107 ? -30.484 20.745 -17.933 1.00 78.50 107 ASN A N 1
ATOM 899 C CA . ASN A 1 107 ? -31.793 21.386 -17.838 1.00 78.50 107 ASN A CA 1
ATOM 900 C C . ASN A 1 107 ? -31.935 22.043 -16.450 1.00 78.50 107 ASN A C 1
ATOM 902 O O . ASN A 1 107 ? -31.582 21.441 -15.434 1.00 78.50 107 ASN A O 1
ATOM 906 N N . VAL A 1 108 ? -32.524 23.237 -16.386 1.00 75.25 108 VAL A N 1
ATOM 907 C CA . VAL A 1 108 ? -33.062 23.825 -15.146 1.00 75.25 108 VAL A CA 1
ATOM 908 C C . VAL A 1 108 ? -34.534 24.134 -15.344 1.00 75.25 108 VAL A C 1
ATOM 910 O O . VAL A 1 108 ? -34.866 24.876 -16.261 1.00 75.25 108 VAL A O 1
ATOM 913 N N . GLN A 1 109 ? -35.375 23.598 -14.465 1.00 76.19 109 GLN A N 1
ATOM 914 C CA . GLN A 1 109 ? -36.805 23.855 -14.339 1.00 76.19 109 GLN A CA 1
ATOM 915 C C . GLN A 1 109 ? -37.024 24.723 -13.090 1.00 76.19 109 GLN A C 1
ATOM 917 O O . GLN A 1 109 ? -36.678 24.317 -11.978 1.00 76.19 109 GLN A O 1
ATOM 922 N N . CYS A 1 110 ? -37.586 25.920 -13.241 1.00 69.94 110 CYS A N 1
ATOM 923 C CA . CYS A 1 110 ? -37.998 26.752 -12.104 1.00 69.94 110 CYS A CA 1
ATOM 924 C C . CYS A 1 110 ? -39.237 27.588 -12.435 1.00 69.94 110 CYS A C 1
ATOM 926 O O . CYS A 1 110 ? -39.538 27.834 -13.607 1.00 69.94 110 CYS A O 1
ATOM 928 N N . GLN A 1 111 ? -39.951 28.040 -11.401 1.00 63.69 111 GLN A N 1
ATOM 929 C CA . GLN A 1 111 ? -41.094 28.933 -11.579 1.00 63.69 111 GLN A CA 1
ATOM 930 C C . GLN A 1 111 ? -40.659 30.386 -11.801 1.00 63.69 111 GLN A C 1
ATOM 932 O O . GLN A 1 111 ? -39.705 30.862 -11.188 1.00 63.69 111 GLN A O 1
ATOM 937 N N . TYR A 1 112 ? -41.392 31.092 -12.658 1.00 55.59 112 TYR A N 1
ATOM 938 C CA . TYR A 1 112 ? -41.303 32.536 -12.856 1.00 55.59 112 TYR A CA 1
ATOM 939 C C . TYR A 1 112 ? -42.707 33.117 -13.077 1.00 55.59 112 TYR A C 1
ATOM 941 O O . TYR A 1 112 ? -43.567 32.465 -13.668 1.00 55.59 112 TYR A O 1
ATOM 949 N N . ASN A 1 113 ? -42.956 34.340 -12.610 1.00 45.75 113 ASN A N 1
ATOM 950 C CA . ASN A 1 113 ? -44.157 35.091 -12.983 1.00 45.75 113 ASN A CA 1
ATOM 951 C C . ASN A 1 113 ? -43.957 35.717 -14.367 1.00 45.75 113 ASN A C 1
ATOM 953 O O . ASN A 1 113 ? -42.920 36.327 -14.622 1.00 45.75 113 ASN A O 1
ATOM 957 N N . GLU A 1 114 ? -44.956 35.604 -15.241 1.00 37.09 114 GLU A N 1
ATOM 958 C CA . GLU A 1 114 ? -44.925 36.195 -16.582 1.00 37.09 114 GLU A CA 1
ATOM 959 C C . GLU A 1 114 ? -45.989 37.282 -16.739 1.00 37.09 114 GLU A C 1
ATOM 961 O O . GLU A 1 114 ? -47.179 37.006 -16.604 1.00 37.09 114 GLU A O 1
ATOM 966 N N . HIS A 1 115 ? -45.570 38.491 -17.116 1.00 40.19 115 HIS A N 1
ATOM 967 C CA . HIS A 1 115 ? -46.443 39.484 -17.742 1.00 40.19 115 HIS A CA 1
ATOM 968 C C . HIS A 1 115 ? -45.700 40.276 -18.837 1.00 40.19 115 HIS A C 1
ATOM 970 O O . HIS A 1 115 ? -44.504 40.100 -19.077 1.00 40.19 115 HIS A O 1
ATOM 976 N N . VAL A 1 116 ? -46.468 41.064 -19.590 1.00 37.19 116 VAL A N 1
ATOM 977 C CA . VAL A 1 116 ? -46.135 41.553 -20.938 1.00 37.19 116 VAL A CA 1
ATOM 978 C C . VAL A 1 116 ? -44.999 42.596 -20.932 1.00 37.19 116 VAL A C 1
ATOM 980 O O . VAL A 1 116 ? -44.847 43.355 -19.981 1.00 37.19 116 VAL A O 1
ATOM 983 N N . ASN A 1 117 ? -44.242 42.662 -22.036 1.00 35.97 117 ASN A N 1
ATOM 984 C CA . ASN A 1 117 ? -43.108 43.571 -22.297 1.00 35.97 117 ASN A CA 1
ATOM 985 C C . ASN A 1 117 ? -41.760 43.244 -21.617 1.00 35.97 117 ASN A C 1
ATOM 987 O O . ASN A 1 117 ? -40.928 44.127 -21.423 1.00 35.97 117 ASN A O 1
ATOM 991 N N . GLY A 1 118 ? -41.483 41.951 -21.414 1.00 40.38 118 GLY A N 1
ATOM 992 C CA . GLY A 1 118 ? -40.119 41.406 -21.477 1.00 40.38 118 GLY A CA 1
ATOM 993 C C . GLY A 1 118 ? -39.405 41.189 -20.139 1.00 40.38 118 GLY A C 1
ATOM 994 O O . GLY A 1 118 ? -39.052 42.139 -19.449 1.00 40.38 118 GLY A O 1
ATOM 995 N N . LEU A 1 119 ? -39.119 39.912 -19.845 1.00 33.56 119 LEU A N 1
ATOM 996 C CA . LEU A 1 119 ? -38.161 39.415 -18.839 1.00 33.56 119 LEU A CA 1
ATOM 997 C C . LEU A 1 119 ? -38.075 40.235 -17.535 1.00 33.56 119 LEU A C 1
ATOM 999 O O . LEU A 1 119 ? -36.999 40.667 -17.117 1.00 33.56 119 LEU A O 1
ATOM 1003 N N . LYS A 1 120 ? -39.221 40.376 -16.864 1.00 35.31 120 LYS A N 1
ATOM 1004 C CA . LYS A 1 120 ? -39.323 40.745 -15.449 1.00 35.31 120 LYS A CA 1
ATOM 1005 C C . LYS A 1 120 ? -40.187 39.730 -14.714 1.00 35.31 120 LYS A C 1
ATOM 1007 O O . LYS A 1 120 ? -41.119 39.182 -15.295 1.00 35.31 120 LYS A O 1
ATOM 1012 N N . VAL A 1 121 ? -39.844 39.492 -13.453 1.00 36.66 121 VAL A N 1
ATOM 1013 C CA . VAL A 1 121 ? -40.475 38.513 -12.566 1.00 36.66 121 VAL A CA 1
ATOM 1014 C C . VAL A 1 121 ? -40.775 39.236 -11.261 1.00 36.66 121 VAL A C 1
ATOM 1016 O O . VAL A 1 121 ? -39.869 39.456 -10.467 1.00 36.66 121 VAL A O 1
ATOM 1019 N N . ASP A 1 122 ? -42.026 39.630 -11.047 1.00 33.84 122 ASP A N 1
ATOM 1020 C CA . ASP A 1 122 ? -42.434 40.380 -9.852 1.00 33.84 122 ASP A CA 1
ATOM 1021 C C . ASP A 1 122 ? -43.262 39.493 -8.888 1.00 33.84 122 ASP A C 1
ATOM 1023 O O . ASP A 1 122 ? -43.547 38.331 -9.189 1.00 33.84 122 ASP A O 1
ATOM 1027 N N . ASN A 1 123 ? -43.576 40.034 -7.703 1.00 37.28 123 ASN A N 1
ATOM 1028 C CA . ASN A 1 123 ? -44.021 39.354 -6.470 1.00 37.28 123 ASN A CA 1
ATOM 1029 C C . ASN A 1 123 ? -44.835 38.048 -6.576 1.00 37.28 123 ASN A C 1
ATOM 1031 O O . ASN A 1 123 ? -45.781 37.908 -7.346 1.00 37.28 123 ASN A O 1
ATOM 1035 N N . ILE A 1 124 ? -44.518 37.120 -5.667 1.00 44.91 124 ILE A N 1
ATOM 1036 C CA . ILE A 1 124 ? -44.929 35.705 -5.682 1.00 44.91 124 ILE A CA 1
ATOM 1037 C C . ILE A 1 124 ? -46.297 35.485 -4.986 1.00 44.91 124 ILE A C 1
ATOM 1039 O O . ILE A 1 124 ? -46.604 34.410 -4.487 1.00 44.91 124 ILE A O 1
ATOM 1043 N N . GLU A 1 125 ? -47.156 36.507 -4.986 1.00 40.34 125 GLU A N 1
ATOM 1044 C CA . GLU A 1 125 ? -48.567 36.422 -4.580 1.00 40.34 125 GLU A CA 1
ATOM 1045 C C . GLU A 1 125 ? -49.459 36.661 -5.810 1.00 40.34 125 GLU A C 1
ATOM 1047 O O . GLU A 1 125 ? -50.165 37.658 -5.938 1.00 40.34 125 GLU A O 1
ATOM 1052 N N . GLY A 1 126 ? -49.376 35.740 -6.775 1.00 42.44 126 GLY A N 1
ATOM 1053 C CA . GLY A 1 126 ? -50.079 35.826 -8.056 1.00 42.44 126 GLY A CA 1
ATOM 1054 C C . GLY A 1 126 ? -50.170 34.469 -8.754 1.00 42.44 126 GLY A C 1
ATOM 1055 O O . GLY A 1 126 ? -49.263 33.647 -8.665 1.00 42.44 126 GLY A O 1
ATOM 1056 N N . ARG A 1 127 ? -51.283 34.207 -9.450 1.00 40.56 127 ARG A N 1
ATOM 1057 C CA . ARG A 1 127 ? -51.645 32.864 -9.955 1.00 40.56 127 ARG A CA 1
ATOM 1058 C C . ARG A 1 127 ? -50.991 32.456 -11.295 1.00 40.56 127 ARG A C 1
ATOM 1060 O O . ARG A 1 127 ? -51.398 31.451 -11.865 1.00 40.56 127 ARG A O 1
ATOM 1067 N N . ASN A 1 128 ? -49.987 33.190 -11.790 1.00 42.44 128 ASN A N 1
ATOM 1068 C CA . ASN A 1 128 ? -49.390 33.019 -13.131 1.00 42.44 128 ASN A CA 1
ATOM 1069 C C . ASN A 1 128 ? -47.924 32.529 -13.106 1.00 42.44 128 ASN A C 1
ATOM 1071 O O . ASN A 1 128 ? -47.085 32.977 -13.890 1.00 42.44 128 ASN A O 1
ATOM 1075 N N . LEU A 1 129 ? -47.621 31.569 -12.226 1.00 48.50 129 LEU A N 1
ATOM 1076 C CA . LEU A 1 129 ? -46.301 30.939 -12.131 1.00 48.50 129 LEU A CA 1
ATOM 1077 C C . LEU A 1 129 ? -46.055 29.959 -13.292 1.00 48.50 129 LEU A C 1
ATOM 1079 O O . LEU A 1 129 ? -46.397 28.774 -13.213 1.00 48.50 129 LEU A O 1
ATOM 1083 N N . LYS A 1 130 ? -45.429 30.455 -14.361 1.00 48.56 130 LYS A N 1
ATOM 1084 C CA . LYS A 1 130 ? -44.953 29.667 -15.502 1.00 48.56 130 LYS A CA 1
ATOM 1085 C C . LYS A 1 130 ? -43.622 28.982 -15.214 1.00 48.56 130 LYS A C 1
ATOM 1087 O O . LYS A 1 130 ? -42.953 29.255 -14.224 1.00 48.56 130 LYS A O 1
ATOM 1092 N N . GLU A 1 131 ? -43.258 28.058 -16.093 1.00 52.91 131 GLU A N 1
ATOM 1093 C CA . GLU A 1 131 ? -42.107 27.175 -15.953 1.00 52.91 131 GLU A CA 1
ATOM 1094 C C . GLU A 1 131 ? -41.033 27.526 -16.986 1.00 52.91 131 GLU A C 1
ATOM 1096 O O . GLU A 1 131 ? -41.283 27.478 -18.189 1.00 52.91 131 GLU A O 1
ATOM 1101 N N . MET A 1 132 ? -39.840 27.907 -16.527 1.00 57.69 132 MET A N 1
ATOM 1102 C CA . MET A 1 132 ? -38.688 28.134 -17.400 1.00 57.69 132 MET A CA 1
ATOM 1103 C C . MET A 1 132 ? -37.867 26.849 -17.483 1.00 57.69 132 MET A C 1
ATOM 1105 O O . MET A 1 132 ? -37.401 26.375 -16.450 1.00 57.69 132 MET A O 1
ATOM 1109 N N . ILE A 1 133 ? -37.643 26.340 -18.700 1.00 57.12 133 ILE A N 1
ATOM 1110 C CA . ILE A 1 133 ? -36.664 25.279 -18.980 1.00 57.12 133 ILE A CA 1
ATOM 1111 C C . ILE A 1 133 ? -35.429 25.917 -19.625 1.00 57.12 133 ILE A C 1
ATOM 1113 O O . ILE A 1 133 ? -35.424 26.242 -20.812 1.00 57.12 133 ILE A O 1
ATOM 1117 N N . ALA A 1 134 ? -34.373 26.114 -18.837 1.00 61.72 134 ALA A N 1
ATOM 1118 C CA . ALA A 1 134 ? -33.104 26.665 -19.305 1.00 61.72 134 ALA A CA 1
ATOM 1119 C C . ALA A 1 134 ? -32.108 25.543 -19.636 1.00 61.72 134 ALA A C 1
ATOM 1121 O O . ALA A 1 134 ? -31.807 24.716 -18.776 1.00 61.72 134 ALA A O 1
ATOM 1122 N N . LYS A 1 135 ? -31.569 25.538 -20.864 1.00 65.50 135 LYS A N 1
ATOM 1123 C CA . LYS A 1 135 ? -30.506 24.611 -21.287 1.00 65.50 135 LYS A CA 1
ATOM 1124 C C . LYS A 1 135 ? -29.125 25.255 -21.200 1.00 65.50 135 LYS A C 1
ATOM 1126 O O . LYS A 1 135 ? -28.929 26.360 -21.704 1.00 65.50 135 LYS A O 1
ATOM 1131 N N . PHE A 1 136 ? -28.170 24.545 -20.602 1.00 68.75 136 PHE A N 1
ATOM 1132 C CA . PHE A 1 136 ? -26.769 24.961 -20.506 1.00 68.75 136 PHE A CA 1
ATOM 1133 C C . PHE A 1 136 ? -25.869 24.042 -21.339 1.00 68.75 136 PHE A C 1
ATOM 1135 O O . PHE A 1 136 ? -25.770 22.843 -21.064 1.00 68.75 136 PHE A O 1
ATOM 1142 N N . SER A 1 137 ? -25.168 24.618 -22.316 1.00 67.75 137 SER A N 1
ATOM 1143 C CA . SER A 1 137 ? -24.222 23.901 -23.181 1.00 67.75 137 SER A CA 1
ATOM 1144 C C . SER A 1 137 ? -22.845 23.799 -22.528 1.00 67.75 137 SER A C 1
ATOM 1146 O O . SER A 1 137 ? -22.404 24.738 -21.864 1.00 67.75 137 SER A O 1
ATOM 1148 N N . ALA A 1 138 ? -22.140 22.686 -22.740 1.00 68.25 138 ALA A N 1
ATOM 1149 C CA . ALA A 1 138 ? -20.744 22.548 -22.324 1.00 68.25 138 ALA A CA 1
ATOM 1150 C C . ALA A 1 138 ? -19.826 23.468 -23.151 1.00 68.25 138 ALA A C 1
ATOM 1152 O O . ALA A 1 138 ? -20.013 23.622 -24.358 1.00 68.25 138 ALA A O 1
ATOM 1153 N N . VAL A 1 139 ? -18.816 24.058 -22.506 1.00 67.06 139 VAL A N 1
ATOM 1154 C CA . VAL A 1 139 ? -17.840 24.960 -23.134 1.00 67.06 139 VAL A CA 1
ATOM 1155 C C . VAL A 1 139 ? -16.420 24.492 -22.826 1.00 67.06 139 VAL A C 1
ATOM 1157 O O . VAL A 1 139 ? -16.066 24.220 -21.674 1.00 67.06 139 VAL A O 1
ATOM 1160 N N . ASN A 1 140 ? -15.611 24.407 -23.884 1.00 65.44 140 ASN A N 1
ATOM 1161 C CA . ASN A 1 140 ? -14.193 24.062 -23.819 1.00 65.44 140 ASN A CA 1
ATOM 1162 C C . ASN A 1 140 ? -13.361 25.156 -23.130 1.00 65.44 140 ASN A C 1
ATOM 1164 O O . ASN A 1 140 ? -13.801 26.300 -22.975 1.00 65.44 140 ASN A O 1
ATOM 1168 N N . ASP A 1 141 ? -12.138 24.797 -22.736 1.00 67.56 141 ASP A N 1
ATOM 1169 C CA . ASP A 1 141 ? -11.215 25.703 -22.051 1.00 67.56 141 ASP A CA 1
ATOM 1170 C C . ASP A 1 141 ? -11.009 26.995 -22.856 1.00 67.56 141 ASP A C 1
ATOM 1172 O O . ASP A 1 141 ? -10.545 26.981 -23.997 1.00 67.56 141 ASP A O 1
ATOM 1176 N N . THR A 1 142 ? -11.389 28.122 -22.257 1.00 62.50 142 THR A N 1
ATOM 1177 C CA . THR A 1 142 ? -11.509 29.416 -22.939 1.00 62.50 142 THR A CA 1
ATOM 1178 C C . THR A 1 142 ? -10.809 30.507 -22.138 1.00 62.50 142 THR A C 1
ATOM 1180 O O . THR A 1 142 ? -11.034 30.671 -20.937 1.00 62.50 142 THR A O 1
ATOM 1183 N N . ASN A 1 143 ? -9.938 31.266 -22.806 1.00 58.97 143 ASN A N 1
ATOM 1184 C CA . ASN A 1 143 ? -9.276 32.426 -22.210 1.00 58.97 143 ASN A CA 1
ATOM 1185 C C . ASN A 1 143 ? -10.229 33.628 -22.250 1.00 58.97 143 ASN A C 1
ATOM 1187 O O . ASN A 1 143 ? -10.777 33.943 -23.306 1.00 58.97 143 ASN A O 1
ATOM 1191 N N . TYR A 1 144 ? -10.425 34.290 -21.112 1.00 51.66 144 TYR A N 1
ATOM 1192 C CA . TYR A 1 144 ? -11.263 35.482 -20.977 1.00 51.66 144 TYR A CA 1
ATOM 1193 C C . TYR A 1 144 ? -10.423 36.611 -20.370 1.00 51.66 144 TYR A C 1
ATOM 1195 O O . TYR A 1 144 ? -10.129 36.617 -19.176 1.00 51.66 144 TYR A O 1
ATOM 1203 N N . GLY A 1 145 ? -10.023 37.560 -21.221 1.00 55.25 145 GLY A N 1
ATOM 1204 C CA . GLY A 1 145 ? -8.942 38.498 -20.908 1.00 55.25 145 GLY A CA 1
ATOM 1205 C C . GLY A 1 145 ? -7.564 37.826 -20.981 1.00 55.25 145 GLY A C 1
ATOM 1206 O O . GLY A 1 145 ? -7.432 36.716 -21.496 1.00 55.25 145 GLY A O 1
ATOM 1207 N N . GLU A 1 146 ? -6.537 38.505 -20.472 1.00 51.03 146 GLU A N 1
ATOM 1208 C CA . GLU A 1 146 ? -5.159 37.985 -20.446 1.00 51.03 146 GLU A CA 1
ATOM 1209 C C . GLU A 1 146 ? -4.877 37.081 -19.233 1.00 51.03 146 GLU A C 1
ATOM 1211 O O . GLU A 1 146 ? -3.986 36.232 -19.287 1.00 51.03 146 GLU A O 1
ATOM 1216 N N . ASP A 1 147 ? -5.637 37.246 -18.145 1.00 54.09 147 ASP A N 1
ATOM 1217 C CA . ASP A 1 147 ? -5.305 36.672 -16.835 1.00 54.09 147 ASP A CA 1
ATOM 1218 C C . ASP A 1 147 ? -6.046 35.363 -16.505 1.00 54.09 147 ASP A C 1
ATOM 1220 O O . ASP A 1 147 ? -5.564 34.578 -15.691 1.00 54.09 147 ASP A O 1
ATOM 1224 N N . PHE A 1 148 ? -7.189 35.069 -17.140 1.00 56.50 148 PHE A N 1
ATOM 1225 C CA . PHE A 1 148 ? -8.023 33.917 -16.769 1.00 56.50 148 PHE A CA 1
ATOM 1226 C C . PHE A 1 148 ? -8.240 32.926 -17.914 1.00 56.50 148 PHE A C 1
ATOM 1228 O O . PHE A 1 148 ? -8.751 33.269 -18.979 1.00 56.50 148 PHE A O 1
ATOM 1235 N N . THR A 1 149 ? -7.944 31.653 -17.641 1.00 62.22 149 THR A N 1
ATOM 1236 C CA . THR A 1 149 ? -8.439 30.516 -18.426 1.00 62.22 149 THR A CA 1
ATOM 1237 C C . THR A 1 149 ? -9.558 29.842 -17.632 1.00 62.22 149 THR A C 1
ATOM 1239 O O . THR A 1 149 ? -9.308 29.294 -16.554 1.00 62.22 149 THR A O 1
ATOM 1242 N N . MET A 1 150 ? -10.786 29.872 -18.152 1.00 65.75 150 MET A N 1
ATOM 1243 C CA . MET A 1 150 ? -11.881 29.057 -17.621 1.00 65.75 150 MET A CA 1
ATOM 1244 C C . MET A 1 150 ? -11.639 27.601 -18.029 1.00 65.75 150 MET A C 1
ATOM 1246 O O . MET A 1 150 ? -11.428 27.330 -19.209 1.00 65.75 150 MET A O 1
ATOM 1250 N N . ILE A 1 151 ? -11.658 26.678 -17.066 1.00 63.41 151 ILE A N 1
ATOM 1251 C CA . ILE A 1 151 ? -11.513 25.233 -17.292 1.00 63.41 151 ILE A CA 1
ATOM 1252 C C . ILE A 1 151 ? -12.902 24.595 -17.311 1.00 63.41 151 ILE A C 1
ATOM 1254 O O . ILE A 1 151 ? -13.657 24.784 -16.347 1.00 63.41 151 ILE A O 1
ATOM 1258 N N . LYS A 1 152 ? -13.190 23.810 -18.362 1.00 65.81 152 LYS A N 1
ATOM 1259 C CA . LYS A 1 152 ? -14.368 22.938 -18.566 1.00 65.81 152 LYS A CA 1
ATOM 1260 C C . LYS A 1 152 ? -15.598 23.330 -17.743 1.00 65.81 152 LYS A C 1
ATOM 1262 O O . LYS A 1 152 ? -15.740 22.940 -16.577 1.00 65.81 152 LYS A O 1
ATOM 1267 N N . GLY A 1 153 ? -16.489 24.100 -18.353 1.00 70.94 153 GLY A N 1
ATOM 1268 C CA . GLY A 1 153 ? -17.697 24.608 -17.710 1.00 70.94 153 GLY A CA 1
ATOM 1269 C C . GLY A 1 153 ? -18.913 24.557 -18.620 1.00 70.94 153 GLY A C 1
ATOM 1270 O O . GLY A 1 153 ? -18.891 23.935 -19.679 1.00 70.94 153 GLY A O 1
ATOM 1271 N N . TYR A 1 154 ? -19.962 25.246 -18.193 1.00 74.75 154 TYR A N 1
ATOM 1272 C CA . TYR A 1 154 ? -21.249 25.312 -18.870 1.00 74.75 154 TYR A CA 1
ATOM 1273 C C . TYR A 1 154 ? -21.676 26.770 -19.067 1.00 74.75 154 TYR A C 1
ATOM 1275 O O . TYR A 1 154 ? -21.360 27.614 -18.228 1.00 74.75 154 TYR A O 1
ATOM 1283 N N . GLN A 1 155 ? -22.387 27.075 -20.153 1.00 71.56 155 GLN A N 1
ATOM 1284 C CA . GLN A 1 155 ? -22.826 28.431 -20.507 1.00 71.56 155 GLN A CA 1
ATOM 1285 C C . GLN A 1 155 ? -24.331 28.486 -20.793 1.00 71.56 155 GLN A C 1
ATOM 1287 O O . GLN A 1 155 ? -24.885 27.576 -21.409 1.00 71.56 155 GLN A O 1
ATOM 1292 N N . PHE A 1 156 ? -24.962 29.594 -20.398 1.00 68.44 156 PHE A N 1
ATOM 1293 C CA . PHE A 1 156 ? -26.343 29.948 -20.726 1.00 68.44 156 PHE A CA 1
ATOM 1294 C C . PHE A 1 156 ? -26.424 31.342 -21.352 1.00 68.44 156 PHE A C 1
ATOM 1296 O O . PHE A 1 156 ? -25.878 32.326 -20.835 1.00 68.44 156 PHE A O 1
ATOM 1303 N N . GLY A 1 157 ? -27.117 31.412 -22.491 1.00 65.69 157 GLY A N 1
ATOM 1304 C CA . GLY A 1 157 ? -27.168 32.601 -23.337 1.00 65.69 157 GLY A CA 1
ATOM 1305 C C . GLY A 1 157 ? -25.773 33.108 -23.721 1.00 65.69 157 GLY A C 1
ATOM 1306 O O . GLY A 1 157 ? -24.794 32.363 -23.744 1.00 65.69 157 GLY A O 1
ATOM 1307 N N . ASN A 1 158 ? -25.669 34.409 -23.978 1.00 58.75 158 ASN A N 1
ATOM 1308 C CA . ASN A 1 158 ? -24.426 35.044 -24.429 1.00 58.75 158 ASN A CA 1
ATOM 1309 C C . ASN A 1 158 ? -23.565 35.605 -23.275 1.00 58.75 158 ASN A C 1
ATOM 1311 O O . ASN A 1 158 ? -22.710 36.453 -23.530 1.00 58.75 158 ASN A O 1
ATOM 1315 N N . GLY A 1 159 ? -23.810 35.208 -22.014 1.00 61.75 159 GLY A N 1
ATOM 1316 C CA . GLY A 1 159 ? -23.227 35.932 -20.875 1.00 61.75 159 GLY A CA 1
ATOM 1317 C C . GLY A 1 159 ? -23.129 35.262 -19.503 1.00 61.75 159 GLY A C 1
ATOM 1318 O O . GLY A 1 159 ? -22.443 35.827 -18.659 1.00 61.75 159 GLY A O 1
ATOM 1319 N N . LEU A 1 160 ? -23.754 34.110 -19.230 1.00 69.06 160 LEU A N 1
ATOM 1320 C CA . LEU A 1 160 ? -23.631 33.450 -17.918 1.00 69.06 160 LEU A CA 1
ATOM 1321 C C . LEU A 1 160 ? -22.866 32.132 -18.044 1.00 69.06 160 LEU A C 1
ATOM 1323 O O . LEU A 1 160 ? -23.211 31.300 -18.880 1.00 69.06 160 LEU A O 1
ATOM 1327 N N . HIS A 1 161 ? -21.842 31.940 -17.210 1.00 72.94 161 HIS A N 1
ATOM 1328 C CA . HIS A 1 161 ? -20.982 30.752 -17.224 1.00 72.94 161 HIS A CA 1
ATOM 1329 C C . HIS A 1 161 ? -20.829 30.151 -15.824 1.00 72.94 161 HIS A C 1
ATOM 1331 O O . HIS A 1 161 ? -20.724 30.883 -14.840 1.00 72.94 161 HIS A O 1
ATOM 1337 N N . VAL A 1 162 ? -20.739 28.821 -15.743 1.00 76.44 162 VAL A N 1
ATOM 1338 C CA . VAL A 1 162 ? -20.435 28.074 -14.514 1.00 76.44 162 VAL A CA 1
ATOM 1339 C C . VAL A 1 162 ? -19.253 27.144 -14.775 1.00 76.44 162 VAL A C 1
ATOM 1341 O O . VAL A 1 162 ? -19.353 26.219 -15.579 1.00 76.44 162 VAL A O 1
ATOM 1344 N N . CYS A 1 163 ? -18.099 27.408 -14.160 1.00 73.75 163 CYS A N 1
ATOM 1345 C CA . CYS A 1 163 ? -16.828 26.783 -14.551 1.00 73.75 163 CYS A CA 1
ATOM 1346 C C . CYS A 1 163 ? -15.861 26.557 -13.376 1.00 73.75 163 CYS A C 1
ATOM 1348 O O . CYS A 1 163 ? -16.120 26.952 -12.239 1.00 73.75 163 CYS A O 1
ATOM 1350 N N . GLY A 1 164 ? -14.734 25.892 -13.656 1.00 71.25 164 GLY A N 1
ATOM 1351 C CA . GLY A 1 164 ? -13.533 26.013 -12.823 1.00 71.25 164 GLY A CA 1
ATOM 1352 C C . GLY A 1 164 ? -12.631 27.129 -13.358 1.00 71.25 164 GLY A C 1
ATOM 1353 O O . GLY A 1 164 ? -12.670 27.433 -14.548 1.00 71.25 164 GLY A O 1
ATOM 1354 N N . LEU A 1 165 ? -11.789 27.715 -12.509 1.00 64.19 165 LEU A N 1
ATOM 1355 C CA . LEU A 1 165 ? -10.799 28.719 -12.916 1.00 64.19 165 LEU A CA 1
ATOM 1356 C C . LEU A 1 165 ? -9.382 28.148 -12.803 1.00 64.19 165 LEU A C 1
ATOM 1358 O O . LEU A 1 165 ? -9.053 27.507 -11.804 1.00 64.19 165 LEU A O 1
ATOM 1362 N N . ARG A 1 166 ? -8.537 28.396 -13.811 1.00 58.00 166 ARG A N 1
ATOM 1363 C CA . ARG A 1 166 ? -7.097 28.113 -13.742 1.00 58.00 166 ARG A CA 1
ATOM 1364 C C . ARG A 1 166 ? -6.362 29.326 -13.190 1.00 58.00 166 ARG A C 1
ATOM 1366 O O . ARG A 1 166 ? -6.510 30.423 -13.719 1.00 58.00 166 ARG A O 1
ATOM 1373 N N . GLU A 1 167 ? -5.528 29.122 -12.177 1.00 54.47 167 GLU A N 1
ATOM 1374 C CA . GLU A 1 167 ? -4.671 30.183 -11.650 1.00 54.47 167 GLU A CA 1
ATOM 1375 C C . GLU A 1 167 ? -3.587 30.555 -12.680 1.00 54.47 167 GLU A C 1
ATOM 1377 O O . GLU A 1 167 ? -2.726 29.742 -13.027 1.00 54.47 167 GLU A O 1
ATOM 1382 N N . ARG A 1 168 ? -3.634 31.794 -13.181 1.00 49.16 168 ARG A N 1
ATOM 1383 C CA . ARG A 1 168 ? -2.598 32.418 -14.012 1.00 49.16 168 ARG A CA 1
ATOM 1384 C C . ARG A 1 168 ? -2.386 33.852 -13.515 1.00 49.16 168 ARG A C 1
ATOM 1386 O O . ARG A 1 168 ? -3.228 34.705 -13.729 1.00 49.16 168 ARG A O 1
ATOM 1393 N N . ARG A 1 169 ? -1.227 34.095 -12.883 1.00 46.19 169 ARG A N 1
ATOM 1394 C CA . ARG A 1 169 ? -0.804 35.364 -12.237 1.00 46.19 169 ARG A CA 1
ATOM 1395 C C . ARG A 1 169 ? -1.636 35.747 -10.993 1.00 46.19 169 ARG A C 1
ATOM 1397 O O . ARG A 1 169 ? -2.854 35.822 -11.021 1.00 46.19 169 ARG A O 1
ATOM 1404 N N . LYS A 1 170 ? -0.954 36.038 -9.877 1.00 41.62 170 LYS A N 1
ATOM 1405 C CA . LYS A 1 170 ? -1.571 36.247 -8.546 1.00 41.62 170 LYS A CA 1
ATOM 1406 C C . LYS A 1 170 ? -2.035 37.683 -8.243 1.00 41.62 170 LYS A C 1
ATOM 1408 O O . LYS A 1 170 ? -2.597 37.928 -7.180 1.00 41.62 170 LYS A O 1
ATOM 1413 N N . ASN A 1 171 ? -1.779 38.651 -9.127 1.00 42.19 171 ASN A N 1
ATOM 1414 C CA . ASN A 1 171 ? -1.533 40.029 -8.670 1.00 42.19 171 ASN A CA 1
ATOM 1415 C C . ASN A 1 171 ? -2.699 41.032 -8.829 1.00 42.19 171 ASN A C 1
ATOM 1417 O O . ASN A 1 171 ? -2.604 42.129 -8.276 1.00 42.19 171 ASN A O 1
ATOM 1421 N N . LEU A 1 172 ? -3.788 40.705 -9.541 1.00 41.88 172 LEU A N 1
ATOM 1422 C CA . LEU A 1 172 ? -4.802 41.701 -9.950 1.00 41.88 172 LEU A CA 1
ATOM 1423 C C . LEU A 1 172 ? -6.049 41.856 -9.056 1.00 41.88 172 LEU A C 1
ATOM 1425 O O . LEU A 1 172 ? -6.687 42.903 -9.114 1.00 41.88 172 LEU A O 1
ATOM 1429 N N . PHE A 1 173 ? -6.364 40.915 -8.160 1.00 41.12 173 PHE A N 1
ATOM 1430 C CA . PHE A 1 173 ? -7.471 41.080 -7.191 1.00 41.12 173 PHE A CA 1
ATOM 1431 C C . PHE A 1 173 ? -7.120 41.966 -5.974 1.00 41.12 173 PHE A C 1
ATOM 1433 O O . PHE A 1 173 ? -7.904 42.104 -5.040 1.00 41.12 173 PHE A O 1
ATOM 1440 N N . SER A 1 174 ? -5.942 42.591 -5.973 1.00 36.62 174 SER A N 1
ATOM 1441 C CA . SER A 1 174 ? -5.361 43.326 -4.840 1.00 36.62 174 SER A CA 1
ATOM 1442 C C . SER A 1 174 ? -5.927 44.741 -4.610 1.00 36.62 174 SER A C 1
ATOM 1444 O O . SER A 1 174 ? -5.447 45.451 -3.727 1.00 36.62 174 SER A O 1
ATOM 1446 N N . ARG A 1 175 ? -6.937 45.183 -5.378 1.00 37.41 175 ARG A N 1
ATOM 1447 C CA . ARG A 1 175 ? -7.481 46.557 -5.321 1.00 37.41 175 ARG A CA 1
ATOM 1448 C C . ARG A 1 175 ? -8.988 46.636 -5.050 1.00 37.41 175 ARG A C 1
ATOM 1450 O O . ARG A 1 175 ? -9.765 47.127 -5.859 1.00 37.41 175 ARG A O 1
ATOM 1457 N N . GLY A 1 176 ? -9.363 46.288 -3.820 1.00 43.91 176 GLY A N 1
ATOM 1458 C CA . GLY A 1 176 ? -10.318 47.125 -3.081 1.00 43.91 176 GLY A CA 1
ATOM 1459 C C . GLY A 1 176 ? -11.820 46.925 -3.309 1.00 43.91 176 GLY A C 1
ATOM 1460 O O . GLY A 1 176 ? -12.566 47.868 -3.049 1.00 43.91 176 GLY A O 1
ATOM 1461 N N . LYS A 1 177 ? -12.286 45.738 -3.723 1.00 46.28 177 LYS A N 1
ATOM 1462 C CA . LYS A 1 177 ? -13.645 45.227 -3.422 1.00 46.28 177 LYS A CA 1
ATOM 1463 C C . LYS A 1 177 ? -13.739 43.734 -3.745 1.00 46.28 177 LYS A C 1
ATOM 1465 O O . LYS A 1 177 ? -13.509 43.351 -4.882 1.00 46.28 177 LYS A O 1
ATOM 1470 N N . ILE A 1 178 ? -14.125 42.945 -2.736 1.00 43.78 178 ILE A N 1
ATOM 1471 C CA . ILE A 1 178 ? -14.092 41.471 -2.705 1.00 43.78 178 ILE A CA 1
ATOM 1472 C C . ILE A 1 178 ? -12.654 40.919 -2.822 1.00 43.78 178 ILE A C 1
ATOM 1474 O O . ILE A 1 178 ? -11.887 41.246 -3.721 1.00 43.78 178 ILE A O 1
ATOM 1478 N N . ASP A 1 179 ? -12.260 40.090 -1.854 1.00 42.41 179 ASP A N 1
ATOM 1479 C CA . ASP A 1 179 ? -10.888 39.586 -1.701 1.00 42.41 179 ASP A CA 1
ATOM 1480 C C . ASP A 1 179 ? -10.635 38.375 -2.618 1.00 42.41 179 ASP A C 1
ATOM 1482 O O . ASP A 1 179 ? -10.573 37.223 -2.181 1.00 42.41 179 ASP A O 1
ATOM 1486 N N . GLY A 1 180 ? -10.559 38.629 -3.928 1.00 41.34 180 GLY A N 1
ATOM 1487 C CA . GLY A 1 180 ? -10.482 37.586 -4.958 1.00 41.34 180 GLY A CA 1
ATOM 1488 C C . GLY A 1 180 ? -9.265 36.658 -4.849 1.00 41.34 180 GLY A C 1
ATOM 1489 O O . GLY A 1 180 ? -9.343 35.500 -5.262 1.00 41.34 180 GLY A O 1
ATOM 1490 N N . VAL A 1 181 ? -8.183 37.102 -4.195 1.00 38.41 181 VAL A N 1
ATOM 1491 C CA . VAL A 1 181 ? -7.010 36.260 -3.886 1.00 38.41 181 VAL A CA 1
ATOM 1492 C C . VAL A 1 181 ? -7.384 35.131 -2.914 1.00 38.41 181 VAL A C 1
ATOM 1494 O O . VAL A 1 181 ? -6.907 34.009 -3.065 1.00 38.41 181 VAL A O 1
ATOM 1497 N N . LYS A 1 182 ? -8.306 35.372 -1.968 1.00 45.22 182 LYS A N 1
ATOM 1498 C CA . LYS A 1 182 ? -8.894 34.314 -1.122 1.00 45.22 182 LYS A CA 1
ATOM 1499 C C . LYS A 1 182 ? -9.958 33.484 -1.841 1.00 45.22 182 LYS A C 1
ATOM 1501 O O . LYS A 1 182 ? -10.284 32.390 -1.372 1.00 45.22 182 LYS A O 1
ATOM 1506 N N . LEU A 1 183 ? -10.534 33.983 -2.940 1.00 46.88 183 LEU A N 1
ATOM 1507 C CA . LEU A 1 183 ? -11.617 33.284 -3.631 1.00 46.88 183 LEU A CA 1
ATOM 1508 C C . LEU A 1 183 ? -11.129 32.159 -4.539 1.00 46.88 183 LEU A C 1
ATOM 1510 O O . LEU A 1 183 ? -11.803 31.127 -4.567 1.00 46.88 183 LEU A O 1
ATOM 1514 N N . ALA A 1 184 ? -9.979 32.344 -5.200 1.00 50.31 184 ALA A N 1
ATOM 1515 C CA . ALA A 1 184 ? -9.358 31.449 -6.183 1.00 50.31 184 ALA A CA 1
ATOM 1516 C C . ALA A 1 184 ? -8.796 30.123 -5.599 1.00 50.31 184 ALA A C 1
ATOM 1518 O O . ALA A 1 184 ? -7.693 29.694 -5.932 1.00 50.31 184 ALA A O 1
ATOM 1519 N N . LYS A 1 185 ? -9.543 29.446 -4.714 1.00 58.31 185 LYS A N 1
ATOM 1520 C CA . LYS A 1 185 ? -9.161 28.139 -4.146 1.00 58.31 185 LYS A CA 1
ATOM 1521 C C . LYS A 1 185 ? -9.344 27.020 -5.185 1.00 58.31 185 LYS A C 1
ATOM 1523 O O . LYS A 1 185 ? -10.399 26.925 -5.824 1.00 58.31 185 LYS A O 1
ATOM 1528 N N . ALA A 1 186 ? -8.356 26.130 -5.301 1.00 58.34 186 ALA A N 1
ATOM 1529 C CA . ALA A 1 186 ? -8.425 24.935 -6.148 1.00 58.34 186 ALA A CA 1
ATOM 1530 C C . ALA A 1 186 ? -9.655 24.060 -5.823 1.00 58.34 186 ALA A C 1
ATOM 1532 O O . ALA A 1 186 ? -10.088 23.990 -4.675 1.00 58.34 186 ALA A O 1
ATOM 1533 N N . ASN A 1 187 ? -10.202 23.380 -6.836 1.00 64.56 187 ASN A N 1
ATOM 1534 C CA . ASN A 1 187 ? -11.434 22.570 -6.775 1.00 64.56 187 ASN A CA 1
ATOM 1535 C C . ASN A 1 187 ? -12.745 23.335 -6.469 1.00 64.56 187 ASN A C 1
ATOM 1537 O O . ASN A 1 187 ? -13.793 22.702 -6.365 1.00 64.56 187 ASN A O 1
ATOM 1541 N N . SER A 1 188 ? -12.730 24.670 -6.360 1.00 74.00 188 SER A N 1
ATOM 1542 C CA . SER A 1 188 ? -13.968 25.469 -6.274 1.00 74.00 188 SER A CA 1
ATOM 1543 C C . SER A 1 188 ? -14.647 25.601 -7.647 1.00 74.00 188 SER A C 1
ATOM 1545 O O . SER A 1 188 ? -13.974 25.578 -8.683 1.00 74.00 188 SER A O 1
ATOM 1547 N N . VAL A 1 189 ? -15.967 25.803 -7.655 1.00 79.06 189 VAL A N 1
ATOM 1548 C CA . VAL A 1 189 ? -16.770 26.082 -8.864 1.00 79.06 189 VAL A CA 1
ATOM 1549 C C . VAL A 1 189 ? -17.368 27.482 -8.775 1.00 79.06 189 VAL A C 1
ATOM 1551 O O . VAL A 1 189 ? -17.865 27.867 -7.721 1.00 79.06 189 VAL A O 1
ATOM 1554 N N . TYR A 1 190 ? -17.317 28.233 -9.877 1.00 78.25 190 TYR A N 1
ATOM 1555 C CA . TYR A 1 190 ? -17.637 29.662 -9.941 1.00 78.25 190 TYR A CA 1
ATOM 1556 C C . TYR A 1 190 ? -18.760 29.920 -10.950 1.00 78.25 190 TYR A C 1
ATOM 1558 O O . TYR A 1 190 ? -18.685 29.433 -12.078 1.00 78.25 190 TYR A O 1
ATOM 1566 N N . PHE A 1 191 ? -19.750 30.729 -10.569 1.00 79.31 191 PHE A N 1
ATOM 1567 C CA . PHE A 1 191 ? -20.785 31.286 -11.449 1.00 79.31 191 PHE A CA 1
ATOM 1568 C C . PHE A 1 191 ? -20.415 32.736 -11.794 1.00 79.31 191 PHE A C 1
ATOM 1570 O O . PHE A 1 191 ? -20.134 33.522 -10.887 1.00 79.31 191 PHE A O 1
ATOM 1577 N N . ILE A 1 192 ? -20.394 33.094 -13.081 1.00 74.69 192 ILE A N 1
ATOM 1578 C CA . ILE A 1 192 ? -19.755 34.314 -13.606 1.00 74.69 192 ILE A CA 1
ATOM 1579 C C . ILE A 1 192 ? -20.659 35.005 -14.650 1.00 74.69 192 ILE A C 1
ATOM 1581 O O . ILE A 1 192 ? -21.147 34.339 -15.565 1.00 74.69 192 ILE A O 1
ATOM 1585 N N . ASP A 1 193 ? -20.842 36.333 -14.552 1.00 72.31 193 ASP A N 1
ATOM 1586 C CA . ASP A 1 193 ? -21.413 37.176 -15.628 1.00 72.31 193 ASP A CA 1
ATOM 1587 C C . ASP A 1 193 ? -20.283 37.725 -16.517 1.00 72.31 193 ASP A C 1
ATOM 1589 O O . ASP A 1 193 ? -19.534 38.626 -16.125 1.00 72.31 193 ASP A O 1
ATOM 1593 N N . THR A 1 194 ? -20.157 37.186 -17.731 1.00 63.94 194 THR A N 1
ATOM 1594 C CA . THR A 1 194 ? -19.123 37.573 -18.700 1.00 63.94 194 THR A CA 1
ATOM 1595 C C . THR A 1 194 ? -19.501 38.774 -19.575 1.00 63.94 194 THR A C 1
ATOM 1597 O O . THR A 1 194 ? -18.626 39.327 -20.247 1.00 63.94 194 THR A O 1
ATOM 1600 N N . VAL A 1 195 ? -20.759 39.233 -19.541 1.00 63.12 195 VAL A N 1
ATOM 1601 C CA . VAL A 1 195 ? -21.189 40.496 -20.169 1.00 63.12 195 VAL A CA 1
ATOM 1602 C C . VAL A 1 195 ? -20.767 41.670 -19.290 1.00 63.12 195 VAL A C 1
ATOM 1604 O O . VAL A 1 195 ? -20.108 42.589 -19.779 1.00 63.12 195 VAL A O 1
ATOM 1607 N N . LEU A 1 196 ? -21.047 41.609 -17.983 1.00 56.28 196 LEU A N 1
ATOM 1608 C CA . LEU A 1 196 ? -20.554 42.608 -17.032 1.00 56.28 196 LEU A CA 1
ATOM 1609 C C . LEU A 1 196 ? -19.020 42.627 -16.993 1.00 56.28 196 LEU A C 1
ATOM 1611 O O . LEU A 1 196 ? -18.443 43.714 -17.067 1.00 56.28 196 LEU A O 1
ATOM 1615 N N . PHE A 1 197 ? -18.364 41.457 -17.002 1.00 58.94 197 PHE A N 1
ATOM 1616 C CA . PHE A 1 197 ? -16.896 41.344 -17.016 1.00 58.94 197 PHE A CA 1
ATOM 1617 C C . PHE A 1 197 ? -16.227 42.123 -18.158 1.00 58.94 197 PHE A C 1
ATOM 1619 O O . PHE A 1 197 ? -15.231 42.809 -17.944 1.00 58.94 197 PHE A O 1
ATOM 1626 N N . LYS A 1 198 ? -16.789 42.062 -19.374 1.00 54.09 198 LYS A N 1
ATOM 1627 C CA . LYS A 1 198 ? -16.269 42.798 -20.540 1.00 54.09 198 LYS A CA 1
ATOM 1628 C C . LYS A 1 198 ? -16.518 44.308 -20.456 1.00 54.09 198 LYS A C 1
ATOM 1630 O O . LYS A 1 198 ? -15.786 45.073 -21.076 1.00 54.09 198 LYS A O 1
ATOM 1635 N N . SER A 1 199 ? -17.542 44.735 -19.715 1.00 51.09 199 SER A N 1
ATOM 1636 C CA . SER A 1 199 ? -18.009 46.129 -19.687 1.00 51.09 199 SER A CA 1
ATOM 1637 C C . SER A 1 199 ? -17.309 47.032 -18.660 1.00 51.09 199 SER A C 1
ATOM 1639 O O . SER A 1 199 ? -17.246 48.242 -18.871 1.00 51.09 199 SER A O 1
ATOM 1641 N N . MET A 1 200 ? -16.777 46.488 -17.555 1.00 49.50 200 MET A N 1
ATOM 1642 C CA . MET A 1 200 ? -16.263 47.292 -16.434 1.00 49.50 200 MET A CA 1
ATOM 1643 C C . MET A 1 200 ? -14.966 46.722 -15.844 1.00 49.50 200 MET A C 1
ATOM 1645 O O . MET A 1 200 ? -14.985 45.761 -15.082 1.00 49.50 200 MET A O 1
ATOM 1649 N N . LYS A 1 201 ? -13.832 47.395 -16.093 1.00 46.97 201 LYS A N 1
ATOM 1650 C CA . LYS A 1 201 ? -12.496 47.021 -15.568 1.00 46.97 201 LYS A CA 1
ATOM 1651 C C . LYS A 1 201 ? -12.342 47.085 -14.033 1.00 46.97 201 LYS A C 1
ATOM 1653 O O . LYS A 1 201 ? -11.276 46.761 -13.523 1.00 46.97 201 LYS A O 1
ATOM 1658 N N . TRP A 1 202 ? -13.360 47.543 -13.305 1.00 43.44 202 TRP A N 1
ATOM 1659 C CA . TRP A 1 202 ? -13.347 47.750 -11.848 1.00 43.44 202 TRP A CA 1
ATOM 1660 C C . TRP A 1 202 ? -14.365 46.870 -11.097 1.00 43.44 202 TRP A C 1
ATOM 1662 O O . TRP A 1 202 ? -14.597 47.078 -9.908 1.00 43.44 202 TRP A O 1
ATOM 1672 N N . TYR A 1 203 ? -14.995 45.911 -11.783 1.00 47.22 203 TYR A N 1
ATOM 1673 C CA . TYR A 1 203 ? -16.154 45.168 -11.290 1.00 47.22 203 TYR A CA 1
ATOM 1674 C C . TYR A 1 203 ? -15.882 43.656 -11.232 1.00 47.22 203 TYR A C 1
ATOM 1676 O O . TYR A 1 203 ? -15.504 43.052 -12.234 1.00 47.22 203 TYR A O 1
ATOM 1684 N N . ASP A 1 204 ? -16.103 43.033 -10.071 1.00 56.78 204 ASP A N 1
ATOM 1685 C CA . ASP A 1 204 ? -15.975 41.579 -9.899 1.00 56.78 204 ASP A CA 1
ATOM 1686 C C . ASP A 1 204 ? -17.095 40.850 -10.676 1.00 56.78 204 ASP A C 1
ATOM 1688 O O . ASP A 1 204 ? -18.277 41.112 -10.421 1.00 56.78 204 ASP A O 1
ATOM 1692 N N . PRO A 1 205 ? -16.787 39.937 -11.618 1.00 61.69 205 PRO A N 1
ATOM 1693 C CA . PRO A 1 205 ? -17.797 39.229 -12.400 1.00 61.69 205 PRO A CA 1
ATOM 1694 C C . PRO A 1 205 ? -18.432 38.035 -11.667 1.00 61.69 205 PRO A C 1
ATOM 1696 O O . PRO A 1 205 ? -19.456 37.523 -12.124 1.00 61.69 205 PRO A O 1
ATOM 1699 N N . VAL A 1 206 ? -17.865 37.584 -10.542 1.00 68.50 206 VAL A N 1
ATOM 1700 C CA . VAL A 1 206 ? -18.342 36.412 -9.795 1.00 68.50 206 VAL A CA 1
ATOM 1701 C C . VAL A 1 206 ? -19.702 36.709 -9.160 1.00 68.50 206 VAL A C 1
ATOM 1703 O O . VAL A 1 206 ? -19.919 37.763 -8.562 1.00 68.50 206 VAL A O 1
ATOM 1706 N N . ILE A 1 207 ? -20.648 35.784 -9.309 1.00 73.31 207 ILE A N 1
ATOM 1707 C CA . ILE A 1 207 ? -21.982 35.840 -8.693 1.00 73.31 207 ILE A CA 1
ATOM 1708 C C . ILE A 1 207 ? -22.077 34.828 -7.550 1.00 73.31 207 ILE A C 1
ATOM 1710 O O . ILE A 1 207 ? -22.596 35.155 -6.488 1.00 73.31 207 ILE A O 1
ATOM 1714 N N . ALA A 1 208 ? -21.538 33.620 -7.727 1.00 78.06 208 ALA A N 1
ATOM 1715 C CA . ALA A 1 208 ? -21.521 32.599 -6.683 1.00 78.06 208 ALA A CA 1
ATOM 1716 C C . ALA A 1 208 ? -20.286 31.694 -6.762 1.00 78.06 208 ALA A C 1
ATOM 1718 O O . ALA A 1 208 ? -19.682 31.545 -7.826 1.00 78.06 208 ALA A O 1
ATOM 1719 N N . VAL A 1 209 ? -19.924 31.080 -5.632 1.00 78.94 209 VAL A N 1
ATOM 1720 C CA . VAL A 1 209 ? -18.838 30.095 -5.529 1.00 78.94 209 VAL A CA 1
ATOM 1721 C C . VAL A 1 209 ? -19.254 28.928 -4.637 1.00 78.94 209 VAL A C 1
ATOM 1723 O O . VAL A 1 209 ? -19.535 29.131 -3.456 1.00 78.94 209 VAL A O 1
ATOM 1726 N N . PHE A 1 210 ? -19.222 27.707 -5.172 1.00 83.69 210 PHE A N 1
ATOM 1727 C CA . PHE A 1 210 ? -19.280 26.470 -4.390 1.00 83.69 210 PHE A CA 1
ATOM 1728 C C . PHE A 1 210 ? -17.870 26.043 -3.979 1.00 83.69 210 PHE A C 1
ATOM 1730 O O . PHE A 1 210 ? -16.941 26.054 -4.796 1.00 83.69 210 PHE A O 1
ATOM 1737 N N . ARG A 1 211 ? -17.724 25.628 -2.718 1.00 79.38 211 ARG A N 1
ATOM 1738 C CA . ARG A 1 211 ? -16.503 25.041 -2.165 1.00 79.38 211 ARG A CA 1
ATOM 1739 C C . ARG A 1 211 ? -16.830 23.702 -1.498 1.00 79.38 211 ARG A C 1
ATOM 1741 O O . ARG A 1 211 ? -17.589 23.702 -0.525 1.00 79.38 211 ARG A O 1
ATOM 1748 N N . PRO A 1 212 ? -16.260 22.578 -1.969 1.00 73.06 212 PRO A N 1
ATOM 1749 C CA . PRO A 1 212 ? -16.326 21.325 -1.227 1.00 73.06 212 PRO A CA 1
ATOM 1750 C C . PRO A 1 212 ? -15.477 21.442 0.047 1.00 73.06 212 PRO A C 1
ATOM 1752 O O . PRO A 1 212 ? -14.455 22.137 0.062 1.00 73.06 212 PRO A O 1
ATOM 1755 N N . CYS A 1 213 ? -15.868 20.750 1.117 1.00 70.88 213 CYS A N 1
ATOM 1756 C CA . CYS A 1 213 ? -15.046 20.686 2.322 1.00 70.88 213 CYS A CA 1
ATOM 1757 C C . CYS A 1 213 ? -13.693 20.017 2.025 1.00 70.88 213 CYS A C 1
ATOM 1759 O O . CYS A 1 213 ? -13.607 18.988 1.357 1.00 70.88 213 CYS A O 1
ATOM 1761 N N . ASN A 1 214 ? -12.607 20.610 2.529 1.00 52.25 214 ASN A N 1
ATOM 1762 C CA . ASN A 1 214 ? -11.252 20.349 2.030 1.00 52.25 214 ASN A CA 1
ATOM 1763 C C . ASN A 1 214 ? -10.583 19.104 2.661 1.00 52.25 214 ASN A C 1
ATOM 1765 O O . ASN A 1 214 ? -9.401 19.126 3.004 1.00 52.25 214 ASN A O 1
ATOM 1769 N N . ARG A 1 215 ? -11.355 18.030 2.886 1.00 44.47 215 ARG A N 1
ATOM 1770 C CA . ARG A 1 215 ? -10.902 16.772 3.503 1.00 44.47 215 ARG A CA 1
ATOM 1771 C C . ARG A 1 215 ? -11.770 15.604 3.026 1.00 44.47 215 ARG A C 1
ATOM 1773 O O . ARG A 1 215 ? -12.987 15.674 3.109 1.00 44.47 215 ARG A O 1
ATOM 1780 N N . ASN A 1 216 ? -11.123 14.531 2.574 1.00 45.75 216 ASN A N 1
ATOM 1781 C CA . ASN A 1 216 ? -11.623 13.154 2.446 1.00 45.75 216 ASN A CA 1
ATOM 1782 C C . ASN A 1 216 ? -13.146 12.916 2.545 1.00 45.75 216 ASN A C 1
ATOM 1784 O O . ASN A 1 216 ? -13.629 12.449 3.574 1.00 45.75 216 ASN A O 1
ATOM 1788 N N . MET A 1 217 ? -13.878 12.996 1.433 1.00 42.66 217 MET A N 1
ATOM 1789 C CA . MET A 1 217 ? -15.224 12.394 1.326 1.00 42.66 217 MET A CA 1
ATOM 1790 C C . MET A 1 217 ? -15.172 10.849 1.230 1.00 42.66 217 MET A C 1
ATOM 1792 O 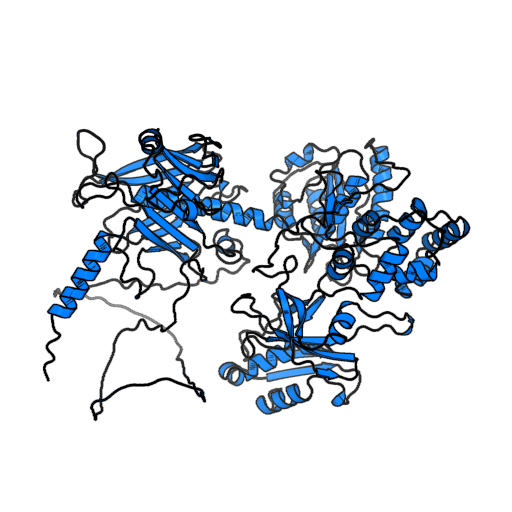O . MET A 1 217 ? -16.075 10.219 0.681 1.00 42.66 217 MET A O 1
ATOM 1796 N N . LYS A 1 218 ? -14.088 10.221 1.719 1.00 43.47 218 LYS A N 1
ATOM 1797 C CA . LYS A 1 218 ? -13.557 8.959 1.176 1.00 43.47 218 LYS A CA 1
ATOM 1798 C C . LYS A 1 218 ? -14.460 7.723 1.347 1.00 43.47 218 LYS A C 1
ATOM 1800 O O . LYS A 1 218 ? -14.229 6.745 0.641 1.00 43.47 218 LYS A O 1
ATOM 1805 N N . ASN A 1 219 ? -15.457 7.730 2.246 1.00 41.59 219 ASN A N 1
ATOM 1806 C CA . ASN A 1 219 ? -16.147 6.489 2.650 1.00 41.59 219 ASN A CA 1
ATOM 1807 C C . ASN A 1 219 ? -17.686 6.480 2.792 1.00 41.59 219 ASN A C 1
ATOM 1809 O O . ASN A 1 219 ? -18.238 5.387 2.749 1.00 41.59 219 ASN A O 1
ATOM 1813 N N . LYS A 1 220 ? -18.408 7.603 2.959 1.00 45.06 220 LYS A N 1
ATOM 1814 C CA . LYS A 1 220 ? -19.868 7.565 3.266 1.00 45.06 220 LYS A CA 1
ATOM 1815 C C . LYS A 1 220 ? -20.802 8.285 2.284 1.00 45.06 220 LYS A C 1
ATOM 1817 O O . LYS A 1 220 ? -22.016 8.153 2.414 1.00 45.06 220 LYS A O 1
ATOM 1822 N N . ILE A 1 221 ? -20.293 9.054 1.319 1.00 44.34 221 ILE A N 1
ATOM 1823 C CA . ILE A 1 221 ? -21.147 9.785 0.360 1.00 44.34 221 ILE A CA 1
ATOM 1824 C C . ILE A 1 221 ? -21.285 8.989 -0.940 1.00 44.34 221 ILE A C 1
ATOM 1826 O O . ILE A 1 221 ? -22.355 8.449 -1.206 1.00 44.34 221 ILE A O 1
ATOM 1830 N N . ALA A 1 222 ? -20.190 8.809 -1.680 1.00 46.75 222 ALA A N 1
ATOM 1831 C CA . ALA A 1 222 ? -20.200 8.060 -2.935 1.00 46.75 222 ALA A CA 1
ATOM 1832 C C . ALA A 1 222 ? -20.634 6.590 -2.767 1.00 46.75 222 ALA A C 1
ATOM 1834 O O . ALA A 1 222 ? -21.510 6.144 -3.500 1.00 46.75 222 ALA A O 1
ATOM 1835 N N . LYS A 1 223 ? -20.126 5.863 -1.755 1.00 44.62 223 LYS A N 1
ATOM 1836 C CA . LYS A 1 223 ? -20.533 4.464 -1.489 1.00 44.62 223 LYS A CA 1
ATOM 1837 C C . LYS A 1 223 ? -22.048 4.310 -1.279 1.00 44.62 223 LYS A C 1
ATOM 1839 O O . LYS A 1 223 ? -22.631 3.360 -1.782 1.00 44.62 223 LYS A O 1
ATOM 1844 N N . SER A 1 224 ? -22.708 5.273 -0.620 1.00 47.53 224 SER A N 1
ATOM 1845 C CA . SER A 1 224 ? -24.172 5.241 -0.462 1.00 47.53 224 SER A CA 1
ATOM 1846 C C . SER A 1 224 ? -24.941 5.696 -1.708 1.00 47.53 224 SER A C 1
ATOM 1848 O O . SER A 1 224 ? -26.077 5.285 -1.889 1.00 47.53 224 SER A O 1
ATOM 1850 N N . MET A 1 225 ? -24.355 6.561 -2.545 1.00 46.47 225 MET A N 1
ATOM 1851 C CA . MET A 1 225 ? -25.005 7.110 -3.748 1.00 46.47 225 MET A CA 1
ATOM 1852 C C . MET A 1 225 ? -24.905 6.194 -4.971 1.00 46.47 225 MET A C 1
ATOM 1854 O O . MET A 1 225 ? -25.779 6.235 -5.827 1.00 46.47 225 MET A O 1
ATOM 1858 N N . LEU A 1 226 ? -23.846 5.387 -5.061 1.00 46.12 226 LEU A N 1
ATOM 1859 C CA . LEU A 1 226 ? -23.558 4.507 -6.201 1.00 46.12 226 LEU A CA 1
ATOM 1860 C C . LEU A 1 226 ? -24.151 3.093 -6.045 1.00 46.12 226 LEU A C 1
ATOM 1862 O O . LEU A 1 226 ? -23.790 2.197 -6.799 1.00 46.12 226 LEU A O 1
ATOM 1866 N N . GLY A 1 227 ? -24.988 2.854 -5.027 1.00 42.00 227 GLY A N 1
ATOM 1867 C CA . GLY A 1 227 ? -25.518 1.521 -4.698 1.00 42.00 227 GLY A CA 1
ATOM 1868 C C . GLY A 1 227 ? -24.469 0.511 -4.202 1.00 42.00 227 GLY A C 1
ATOM 1869 O O . GLY A 1 227 ? -24.805 -0.634 -3.918 1.00 42.00 227 GLY A O 1
ATOM 1870 N N . MET A 1 228 ? -23.204 0.922 -4.071 1.00 38.22 228 MET A N 1
ATOM 1871 C CA . MET A 1 228 ? -22.070 0.060 -3.733 1.00 38.22 228 MET A CA 1
ATOM 1872 C C . MET A 1 228 ? -21.967 -0.204 -2.225 1.00 38.22 228 MET A C 1
ATOM 1874 O O . MET A 1 228 ? -21.097 0.325 -1.533 1.00 38.22 228 MET A O 1
ATOM 1878 N N . ASN A 1 229 ? -22.847 -1.077 -1.739 1.00 29.16 229 ASN A N 1
ATOM 1879 C CA . ASN A 1 229 ? -22.657 -1.858 -0.519 1.00 29.16 229 ASN A CA 1
ATOM 1880 C C . ASN A 1 229 ? -23.228 -3.271 -0.719 1.00 29.16 229 ASN A C 1
ATOM 1882 O O . ASN A 1 229 ? -24.130 -3.484 -1.526 1.00 29.16 229 ASN A O 1
ATOM 1886 N N . SER A 1 230 ? -22.685 -4.240 0.016 1.00 29.81 230 SER A N 1
ATOM 1887 C CA . SER A 1 230 ? -23.063 -5.652 -0.079 1.00 29.81 230 SER A CA 1
ATOM 1888 C C . SER A 1 230 ? -24.500 -5.932 0.391 1.00 29.81 230 SER A C 1
ATOM 1890 O O . SER A 1 230 ? -25.156 -5.106 1.028 1.00 29.81 230 SER A O 1
ATOM 1892 N N . MET A 1 231 ? -24.999 -7.131 0.069 1.00 27.47 231 MET A N 1
ATOM 1893 C CA . MET A 1 231 ? -26.367 -7.574 0.359 1.00 27.47 231 MET A CA 1
ATOM 1894 C C . MET A 1 231 ? -26.735 -7.481 1.854 1.00 27.47 231 MET A C 1
ATOM 1896 O O . MET A 1 231 ? -26.457 -8.407 2.616 1.00 27.47 231 MET A O 1
ATOM 1900 N N . LYS A 1 232 ? -27.431 -6.406 2.252 1.00 26.23 232 LYS A N 1
ATOM 1901 C CA . LYS A 1 232 ? -28.505 -6.396 3.274 1.00 26.23 232 LYS A CA 1
ATOM 1902 C C . LYS A 1 232 ? -29.139 -5.008 3.405 1.00 26.23 232 LYS A C 1
ATOM 1904 O O . LYS A 1 232 ? -28.805 -4.224 4.290 1.00 26.23 232 LYS A O 1
ATOM 1909 N N . ALA A 1 233 ? -30.144 -4.742 2.574 1.00 25.61 233 ALA A N 1
ATOM 1910 C CA . ALA A 1 233 ? -31.093 -3.659 2.816 1.00 25.61 233 ALA A CA 1
ATOM 1911 C C . ALA A 1 233 ? -32.050 -4.039 3.968 1.00 25.61 233 ALA A C 1
ATOM 1913 O O . ALA A 1 233 ? -33.214 -4.367 3.741 1.00 25.61 233 ALA A O 1
ATOM 1914 N N . LYS A 1 234 ? -31.570 -4.015 5.222 1.00 25.19 234 LYS A N 1
ATOM 1915 C CA . LYS A 1 234 ? -32.485 -3.954 6.375 1.00 25.19 234 LYS A CA 1
ATOM 1916 C C . LYS A 1 234 ? -33.277 -2.645 6.271 1.00 25.19 234 LYS A C 1
ATOM 1918 O O . LYS A 1 234 ? -32.684 -1.588 6.059 1.00 25.19 234 LYS A O 1
ATOM 1923 N N . LYS A 1 235 ? -34.604 -2.713 6.434 1.00 28.81 235 LYS A N 1
ATOM 1924 C CA . LYS A 1 235 ? -35.477 -1.533 6.522 1.00 28.81 235 LYS A CA 1
ATOM 1925 C C . LYS A 1 235 ? -35.069 -0.677 7.727 1.00 28.81 235 LYS A C 1
ATOM 1927 O O . LYS A 1 235 ? -35.533 -0.925 8.833 1.00 28.81 235 LYS A O 1
ATOM 1932 N N . TYR A 1 236 ? -34.283 0.369 7.502 1.00 24.27 236 TYR A N 1
ATOM 1933 C CA . TYR A 1 236 ? -34.289 1.520 8.396 1.00 24.27 236 TYR A CA 1
ATOM 1934 C C . TYR A 1 236 ? -35.434 2.438 7.970 1.00 24.27 236 TYR A C 1
ATOM 1936 O O . TYR A 1 236 ? -35.298 3.223 7.033 1.00 24.27 236 TYR A O 1
ATOM 1944 N N . LYS A 1 237 ? -36.575 2.330 8.666 1.00 22.55 237 LYS A N 1
ATOM 1945 C CA . LYS A 1 237 ? -37.505 3.459 8.770 1.00 22.55 237 LYS A CA 1
ATOM 1946 C C . LYS A 1 237 ? -36.752 4.564 9.511 1.00 22.55 237 LYS A C 1
ATOM 1948 O O . LYS A 1 237 ? -36.640 4.523 10.731 1.00 22.55 237 LYS A O 1
ATOM 1953 N N . LEU A 1 238 ? -36.237 5.546 8.780 1.00 25.58 238 LEU A N 1
ATOM 1954 C CA . LEU A 1 238 ? -35.955 6.850 9.366 1.00 25.58 238 LEU A CA 1
ATOM 1955 C C . LEU A 1 238 ? -37.307 7.541 9.567 1.00 25.58 238 LEU A C 1
ATOM 1957 O O . LEU A 1 238 ? -37.797 8.227 8.673 1.00 25.58 238 LEU A O 1
ATOM 1961 N N . ASN A 1 239 ? -37.918 7.322 10.734 1.00 22.05 239 ASN A N 1
ATOM 1962 C CA . ASN A 1 239 ? -39.022 8.145 11.222 1.00 22.05 239 ASN A CA 1
ATOM 1963 C C . ASN A 1 239 ? -38.468 9.532 11.594 1.00 22.05 239 ASN A C 1
ATOM 1965 O O . ASN A 1 239 ? -38.358 9.880 12.764 1.00 22.05 239 ASN A O 1
ATOM 1969 N N . VAL A 1 240 ? -38.103 10.328 10.587 1.00 25.73 240 VAL A N 1
ATOM 1970 C CA . VAL A 1 240 ? -37.996 11.781 10.747 1.00 25.73 240 VAL A CA 1
ATOM 1971 C C . VAL A 1 240 ? -39.394 12.336 10.513 1.00 25.73 240 VAL A C 1
ATOM 1973 O O . VAL A 1 240 ? -39.719 12.806 9.422 1.00 25.73 240 VAL A O 1
ATOM 1976 N N . ASP A 1 241 ? -40.255 12.190 11.521 1.00 22.42 241 ASP A N 1
ATOM 1977 C CA . ASP A 1 241 ? -41.575 12.808 11.489 1.00 22.42 241 ASP A CA 1
ATOM 1978 C C . ASP A 1 241 ? -41.408 14.312 11.731 1.00 22.42 241 ASP A C 1
ATOM 1980 O O . ASP A 1 241 ? -41.253 14.778 12.861 1.00 22.42 241 ASP A O 1
ATOM 1984 N N . PHE A 1 242 ? -41.380 15.082 10.642 1.00 27.36 242 PHE A N 1
ATOM 1985 C CA . PHE A 1 242 ? -41.517 16.533 10.703 1.00 27.36 242 PHE A CA 1
ATOM 1986 C C . PHE A 1 242 ? -42.955 16.852 11.113 1.00 27.36 242 PHE A C 1
ATOM 1988 O O . PHE A 1 242 ? -43.817 17.076 10.260 1.00 27.36 242 PHE A O 1
ATOM 1995 N N . GLY A 1 243 ? -43.181 16.824 12.431 1.00 23.59 243 GLY A N 1
ATOM 1996 C CA . GLY A 1 243 ? -44.493 16.803 13.065 1.00 23.59 243 GLY A CA 1
ATOM 1997 C C . GLY A 1 243 ? -45.490 17.755 12.415 1.00 23.59 243 GLY A C 1
ATOM 1998 O O . GLY A 1 243 ? -45.348 18.980 12.473 1.00 23.59 243 GLY A O 1
ATOM 1999 N N . ARG A 1 244 ? -46.523 17.176 11.796 1.00 22.92 244 ARG A N 1
ATOM 2000 C CA . ARG A 1 244 ? -47.613 17.926 11.166 1.00 22.92 244 ARG A CA 1
ATOM 2001 C C . ARG A 1 244 ? -48.280 18.843 12.189 1.00 22.92 244 ARG A C 1
ATOM 2003 O O . ARG A 1 244 ? -48.973 18.374 13.091 1.00 22.92 244 ARG A O 1
ATOM 2010 N N . MET A 1 245 ? -48.153 20.155 11.992 1.00 24.78 245 MET A N 1
ATOM 2011 C CA . MET A 1 245 ? -48.954 21.140 12.718 1.00 24.78 245 MET A CA 1
ATOM 2012 C C . MET A 1 245 ? -50.440 20.971 12.376 1.00 24.78 245 MET A C 1
ATOM 2014 O O . MET A 1 245 ? -50.916 21.521 11.386 1.00 24.78 245 MET A O 1
ATOM 2018 N N . ASN A 1 246 ? -51.191 20.269 13.225 1.00 24.92 246 ASN A N 1
ATOM 2019 C CA . ASN A 1 246 ? -52.650 20.344 13.243 1.00 24.92 246 ASN A CA 1
ATOM 2020 C C . ASN A 1 246 ? -53.098 21.230 14.411 1.00 24.92 246 ASN A C 1
ATOM 2022 O O . ASN A 1 246 ? -53.262 20.788 15.548 1.00 24.92 246 ASN A O 1
ATOM 2026 N N . LEU A 1 247 ? -53.289 22.514 14.104 1.00 26.52 247 LEU A N 1
ATOM 2027 C CA . LEU A 1 247 ? -53.867 23.506 15.007 1.00 26.52 247 LEU A CA 1
ATOM 2028 C C . LEU A 1 247 ? -55.310 23.106 15.364 1.00 26.52 247 LEU A C 1
ATOM 2030 O O . LEU A 1 247 ? -56.195 23.150 14.511 1.00 26.52 247 LEU A O 1
ATOM 2034 N N . LYS A 1 248 ? -55.578 22.750 16.626 1.00 25.11 248 LYS A N 1
ATOM 2035 C CA . LYS A 1 248 ? -56.954 22.516 17.098 1.00 25.11 248 LYS A CA 1
ATOM 2036 C C . LYS A 1 248 ? -57.743 23.827 17.190 1.00 25.11 248 LYS A C 1
ATOM 2038 O O . LYS A 1 248 ? -57.353 24.710 17.954 1.00 25.11 248 LYS A O 1
ATOM 2043 N N . LYS A 1 249 ? -58.910 23.885 16.534 1.00 26.69 249 LYS A N 1
ATOM 2044 C CA . LYS A 1 249 ? -60.132 24.565 17.020 1.00 26.69 249 LYS A CA 1
ATOM 2045 C C . LYS A 1 249 ? -61.342 24.265 16.124 1.00 26.69 249 LYS A C 1
ATOM 2047 O O . LYS A 1 249 ? -61.204 24.303 14.908 1.00 26.69 249 LYS A O 1
ATOM 2052 N N . GLY A 1 250 ? -62.519 24.090 16.732 1.00 24.50 250 GLY A N 1
ATOM 2053 C CA . GLY A 1 250 ? -63.819 24.058 16.046 1.00 24.50 250 GLY A CA 1
ATOM 2054 C C . GLY A 1 250 ? -64.521 22.698 16.096 1.00 24.50 250 GLY A C 1
ATOM 2055 O O . GLY A 1 250 ? -63.991 21.706 15.608 1.00 24.50 250 GLY A O 1
ATOM 2056 N N . ASP A 1 251 ? -65.709 22.679 16.695 1.00 26.19 251 ASP A N 1
ATOM 2057 C CA . ASP A 1 251 ? -66.549 21.500 16.938 1.00 26.19 251 ASP A CA 1
ATOM 2058 C C . ASP A 1 251 ? -67.327 21.029 15.685 1.00 26.19 251 ASP A C 1
ATOM 2060 O O . ASP A 1 251 ? -67.639 21.831 14.804 1.00 26.19 251 ASP A O 1
ATOM 2064 N N . GLY A 1 252 ? -67.711 19.743 15.622 1.00 24.55 252 GLY A N 1
ATOM 2065 C CA . GLY A 1 252 ? -68.587 19.200 14.565 1.00 24.55 252 GLY A CA 1
ATOM 2066 C C . GLY A 1 252 ? -68.889 17.693 14.695 1.00 24.55 252 GLY A C 1
ATOM 2067 O O . GLY A 1 252 ? -67.974 16.891 14.832 1.00 24.55 252 GLY A O 1
ATOM 2068 N N . HIS A 1 253 ? -70.172 17.310 14.672 1.00 24.95 253 HIS A N 1
ATOM 2069 C CA . HIS A 1 253 ? -70.695 15.951 14.943 1.00 24.95 253 HIS A CA 1
ATOM 2070 C C . HIS A 1 253 ? -70.377 14.843 13.901 1.00 24.95 253 HIS A C 1
ATOM 2072 O O . HIS A 1 253 ? -70.447 15.109 12.705 1.00 24.95 253 HIS A O 1
ATOM 2078 N N . GLY A 1 254 ? -70.335 13.572 14.357 1.00 24.22 254 GLY A N 1
ATOM 2079 C CA . GLY A 1 254 ? -71.164 12.479 13.779 1.00 24.22 254 GLY A CA 1
ATOM 2080 C C . GLY A 1 254 ? -70.485 11.162 13.319 1.00 24.22 254 GLY A C 1
ATOM 2081 O O . GLY A 1 254 ? -69.532 11.217 12.554 1.00 24.22 254 GLY A O 1
ATOM 2082 N N . GLY A 1 255 ? -71.057 9.995 13.691 1.00 24.42 255 GLY A N 1
ATOM 2083 C CA . GLY A 1 255 ? -70.638 8.618 13.281 1.00 24.42 255 GLY A CA 1
ATOM 2084 C C . GLY A 1 255 ? -69.591 7.980 14.225 1.00 24.42 255 GLY A C 1
ATOM 2085 O O . GLY A 1 255 ? -68.723 8.716 14.681 1.00 24.42 255 GLY A O 1
ATOM 2086 N N . ARG A 1 256 ? -69.598 6.703 14.674 1.00 23.50 256 ARG A N 1
ATOM 2087 C CA . ARG A 1 256 ? -70.159 5.398 14.204 1.00 23.50 256 ARG A CA 1
ATOM 2088 C C . ARG A 1 256 ? -69.615 4.931 12.845 1.00 23.50 256 ARG A C 1
ATOM 2090 O O . ARG A 1 256 ? -69.548 5.765 11.948 1.00 23.50 256 ARG A O 1
ATOM 2097 N N . GLU A 1 257 ? -69.206 3.674 12.620 1.00 26.19 257 GLU A N 1
ATOM 2098 C CA . GLU A 1 257 ? -69.230 2.378 13.372 1.00 26.19 257 GLU A CA 1
ATOM 2099 C C . GLU A 1 257 ? -67.767 1.859 13.660 1.00 26.19 257 GLU A C 1
ATOM 2101 O O . GLU A 1 257 ? -66.831 2.487 13.168 1.00 26.19 257 GLU A O 1
ATOM 2106 N N . GLU A 1 258 ? -67.423 0.951 14.606 1.00 25.02 258 GLU A N 1
ATOM 2107 C CA . GLU A 1 258 ? -67.618 -0.538 14.676 1.00 25.02 258 GLU A CA 1
ATOM 2108 C C . GLU A 1 258 ? -66.965 -1.276 13.455 1.00 25.02 258 GLU A C 1
ATOM 2110 O O . GLU A 1 258 ? -67.149 -0.812 12.333 1.00 25.02 258 GLU A O 1
ATOM 2115 N N . GLU A 1 259 ? -66.113 -2.329 13.527 1.00 26.66 259 GLU A N 1
ATOM 2116 C CA . GLU A 1 259 ? -65.759 -3.388 14.525 1.00 26.66 259 GLU A CA 1
ATOM 2117 C C . GLU A 1 259 ? -64.255 -3.851 14.471 1.00 26.66 259 GLU A C 1
ATOM 2119 O O . GLU A 1 259 ? -63.555 -3.542 13.509 1.00 26.66 259 GLU A O 1
ATOM 2124 N N . GLU A 1 260 ? -63.808 -4.562 15.532 1.00 27.12 260 GLU A N 1
ATOM 2125 C CA . GLU A 1 260 ? -62.863 -5.724 15.704 1.00 27.12 260 GLU A CA 1
ATOM 2126 C C . GLU A 1 260 ? -61.715 -6.049 14.688 1.00 27.12 260 GLU A C 1
ATOM 2128 O O . GLU A 1 260 ? -61.839 -5.831 13.486 1.00 27.12 260 GLU A O 1
ATOM 2133 N N . GLY A 1 261 ? -60.562 -6.644 15.068 1.00 26.20 261 GLY A N 1
ATOM 2134 C CA . GLY A 1 261 ? -60.050 -7.140 16.370 1.00 26.20 261 GLY A CA 1
ATOM 2135 C C . GLY A 1 261 ? -58.643 -7.803 16.262 1.00 26.20 261 GLY A C 1
ATOM 2136 O O . GLY A 1 261 ? -58.150 -7.955 15.145 1.00 26.20 261 GLY A O 1
ATOM 2137 N N . ASP A 1 262 ? -58.059 -8.174 17.418 1.00 30.06 262 ASP A N 1
ATOM 2138 C CA . ASP A 1 262 ? -57.014 -9.203 17.709 1.00 30.06 262 ASP A CA 1
ATOM 2139 C C . ASP A 1 262 ? -55.600 -9.101 17.031 1.00 30.06 262 ASP A C 1
ATOM 2141 O O . ASP A 1 262 ? -55.482 -8.746 15.859 1.00 30.06 262 ASP A O 1
ATOM 2145 N N . ASP A 1 263 ? -54.442 -9.444 17.637 1.00 32.91 263 ASP A N 1
ATOM 2146 C CA . ASP A 1 263 ? -54.048 -9.728 19.043 1.00 32.91 263 ASP A CA 1
ATOM 2147 C C . ASP A 1 263 ? -52.486 -9.720 19.219 1.00 32.91 263 ASP A C 1
ATOM 2149 O O . ASP A 1 263 ? -51.755 -9.567 18.234 1.00 32.91 263 ASP A O 1
ATOM 2153 N N . ASP A 1 264 ? -52.014 -9.918 20.464 1.00 32.47 264 ASP A N 1
ATOM 2154 C CA . ASP A 1 264 ? -50.684 -10.384 20.957 1.00 32.47 264 ASP A CA 1
ATOM 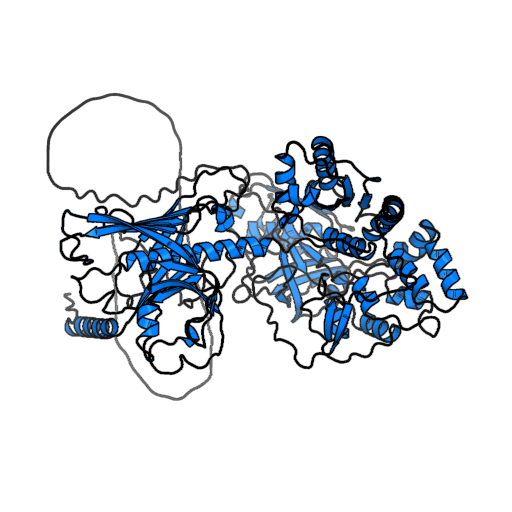2155 C C . ASP A 1 264 ? -49.383 -9.511 20.864 1.00 32.47 264 ASP A C 1
ATOM 2157 O O . ASP A 1 264 ? -48.665 -9.485 19.861 1.00 32.47 264 ASP A O 1
ATOM 2161 N N . ASP A 1 265 ? -49.043 -8.927 22.030 1.00 32.12 265 ASP A N 1
ATOM 2162 C CA . ASP A 1 265 ? -47.838 -9.171 22.877 1.00 32.12 265 ASP A CA 1
ATOM 2163 C C . ASP A 1 265 ? -46.444 -8.469 22.769 1.00 32.12 265 ASP A C 1
ATOM 2165 O O . ASP A 1 265 ? -45.838 -8.287 21.711 1.00 32.12 265 ASP A O 1
ATOM 2169 N N . ASP A 1 266 ? -45.948 -8.198 23.996 1.00 33.84 266 ASP A N 1
ATOM 2170 C CA . ASP A 1 266 ? -44.600 -8.001 24.582 1.00 33.84 266 ASP A CA 1
ATOM 2171 C C . ASP A 1 266 ? -43.630 -6.865 24.151 1.00 33.84 266 ASP A C 1
ATOM 2173 O O . ASP A 1 266 ? -42.978 -6.901 23.106 1.00 33.84 266 ASP A O 1
ATOM 2177 N N . ASP A 1 267 ? -43.477 -5.904 25.081 1.00 31.94 267 ASP A N 1
ATOM 2178 C CA . ASP A 1 267 ? -42.265 -5.521 25.849 1.00 31.94 267 ASP A CA 1
ATOM 2179 C C . ASP A 1 267 ? -40.885 -5.353 25.150 1.00 31.94 267 ASP A C 1
ATOM 2181 O O . ASP A 1 267 ? -40.442 -6.157 24.332 1.00 31.94 267 ASP A O 1
ATOM 2185 N N . GLY A 1 268 ? -40.049 -4.368 25.512 1.00 29.08 268 GLY A N 1
ATOM 2186 C CA . GLY A 1 268 ? -40.191 -3.286 26.501 1.00 29.08 268 GLY A CA 1
ATOM 2187 C C . GLY A 1 268 ? -38.850 -2.553 26.738 1.00 29.08 268 GLY A C 1
ATOM 2188 O O . GLY A 1 268 ? -37.795 -3.125 26.468 1.00 29.08 268 GLY A O 1
ATOM 2189 N N . ASP A 1 269 ? -38.937 -1.283 27.149 1.00 31.20 269 ASP A N 1
ATOM 2190 C CA . ASP A 1 269 ? -38.178 -0.539 28.183 1.00 31.20 269 ASP A CA 1
ATOM 2191 C C . ASP A 1 269 ? -36.657 -0.828 28.413 1.00 31.20 269 ASP A C 1
ATOM 2193 O O . ASP A 1 269 ? -36.220 -1.974 28.489 1.00 31.20 269 ASP A O 1
ATOM 2197 N N . ASP A 1 270 ? -35.766 0.144 28.668 1.00 31.67 270 ASP A N 1
ATOM 2198 C CA . ASP A 1 270 ? -35.832 1.614 28.535 1.00 31.67 270 ASP A CA 1
ATOM 2199 C C . ASP A 1 270 ? -34.412 2.247 28.639 1.00 31.67 270 ASP A C 1
ATOM 2201 O O . ASP A 1 270 ? -33.415 1.521 28.685 1.00 31.67 270 ASP A O 1
ATOM 2205 N N . GLU A 1 271 ? -34.364 3.588 28.608 1.00 31.38 271 GLU A N 1
ATOM 2206 C CA . GLU A 1 271 ? -33.480 4.556 29.319 1.00 31.38 271 GLU A CA 1
ATOM 2207 C C . GLU A 1 271 ? -32.221 4.055 30.091 1.00 31.38 271 GLU A C 1
ATOM 2209 O O . GLU A 1 271 ? -32.223 3.005 30.731 1.00 31.38 271 GLU A O 1
ATOM 2214 N N . ASP A 1 272 ? -31.141 4.820 30.297 1.00 32.22 272 ASP A N 1
ATOM 2215 C CA . ASP A 1 272 ? -30.467 5.987 29.677 1.00 32.22 272 ASP A CA 1
ATOM 2216 C C . ASP A 1 272 ? -29.238 6.295 30.600 1.00 32.22 272 ASP A C 1
ATOM 2218 O O . ASP A 1 272 ? -29.144 5.699 31.673 1.00 32.22 272 ASP A O 1
ATOM 2222 N N . ASP A 1 273 ? -28.303 7.166 30.178 1.00 32.31 273 ASP A N 1
ATOM 2223 C CA . ASP A 1 273 ? -27.636 8.235 30.980 1.00 32.31 273 ASP A CA 1
ATOM 2224 C C . ASP A 1 273 ? -26.929 7.909 32.356 1.00 32.31 273 ASP A C 1
ATOM 2226 O O . ASP A 1 273 ? -27.069 6.844 32.951 1.00 32.31 273 ASP A O 1
ATOM 2230 N N . ASP A 1 274 ? -26.040 8.725 32.950 1.00 31.97 274 ASP A N 1
ATOM 2231 C CA . ASP A 1 274 ? -25.286 9.910 32.493 1.00 31.97 274 ASP A CA 1
ATOM 2232 C C . ASP A 1 274 ? -23.991 10.129 33.336 1.00 31.97 274 ASP A C 1
ATOM 2234 O O . ASP A 1 274 ? -23.699 9.305 34.205 1.00 31.97 274 ASP A O 1
ATOM 2238 N N . GLU A 1 275 ? -23.283 11.253 33.095 1.00 31.94 275 GLU A N 1
ATOM 2239 C CA . GLU A 1 275 ? -22.623 12.142 34.104 1.00 31.94 275 GLU A CA 1
ATOM 2240 C C . GLU A 1 275 ? -21.485 11.598 35.037 1.00 31.94 275 GLU A C 1
ATOM 2242 O O . GLU A 1 275 ? -21.413 10.420 35.382 1.00 31.94 275 GLU A O 1
ATOM 2247 N N . ASP A 1 276 ? -20.542 12.405 35.559 1.00 30.81 276 ASP A N 1
ATOM 2248 C CA . ASP A 1 276 ? -19.910 13.651 35.060 1.00 30.81 276 ASP A CA 1
ATOM 2249 C C . ASP A 1 276 ? -18.587 13.945 35.835 1.00 30.81 276 ASP A C 1
ATOM 2251 O O . ASP A 1 276 ? -18.106 13.083 36.577 1.00 30.81 276 ASP A O 1
ATOM 2255 N N . ASP A 1 277 ? -18.048 15.163 35.662 1.00 29.20 277 ASP A N 1
ATOM 2256 C CA . ASP A 1 277 ? -17.001 15.875 36.430 1.00 29.20 277 ASP A CA 1
ATOM 2257 C C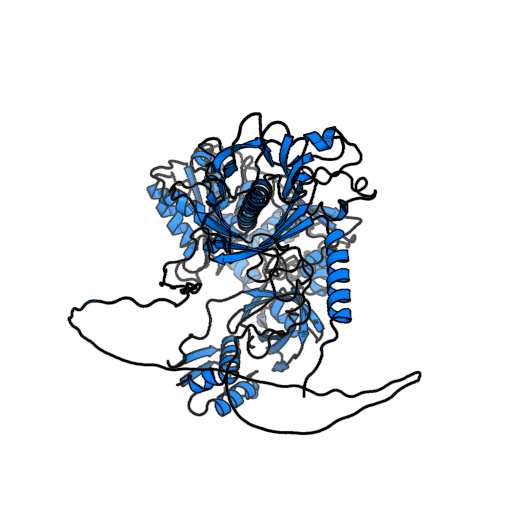 . ASP A 1 277 ? -15.540 15.338 36.356 1.00 29.20 277 ASP A C 1
ATOM 2259 O O . ASP A 1 277 ? -15.278 14.135 36.317 1.00 29.20 277 ASP A O 1
ATOM 2263 N N . ASP A 1 278 ? -14.482 16.152 36.187 1.00 28.34 278 ASP A N 1
ATOM 2264 C CA . ASP A 1 278 ? -14.112 17.494 36.712 1.00 28.34 278 ASP A CA 1
ATOM 2265 C C . ASP A 1 278 ? -13.758 17.466 38.226 1.00 28.34 278 ASP A C 1
ATOM 2267 O O . ASP A 1 278 ? -14.294 16.677 38.996 1.00 28.34 278 ASP A O 1
ATOM 2271 N N . ASP A 1 279 ? -12.792 18.218 38.764 1.00 28.44 279 ASP A N 1
ATOM 2272 C CA . ASP A 1 279 ? -11.763 19.112 38.195 1.00 28.44 279 ASP A CA 1
ATOM 2273 C C . ASP A 1 279 ? -10.473 18.983 39.059 1.00 28.44 279 ASP A C 1
ATOM 2275 O O . ASP A 1 279 ? -10.434 18.146 39.960 1.00 28.44 279 ASP A O 1
ATOM 2279 N N . TYR A 1 280 ? -9.426 19.783 38.809 1.00 28.97 280 TYR A N 1
ATOM 2280 C CA . TYR A 1 280 ? -8.599 20.485 39.823 1.00 28.97 280 TYR A CA 1
ATOM 2281 C C . TYR A 1 280 ? -7.341 21.113 39.191 1.00 28.97 280 TYR A C 1
ATOM 2283 O O . TYR A 1 280 ? -6.641 20.490 38.389 1.00 28.97 280 TYR A O 1
ATOM 2291 N N . ALA A 1 281 ? -7.011 22.332 39.626 1.00 30.81 281 ALA A N 1
ATOM 2292 C CA . ALA A 1 281 ? -5.811 23.079 39.249 1.00 30.81 281 ALA A CA 1
ATOM 2293 C C . ALA A 1 281 ? -5.137 23.697 40.488 1.00 30.81 281 ALA A C 1
ATOM 2295 O O . ALA A 1 281 ? -5.829 23.998 41.454 1.00 30.81 281 ALA A O 1
ATOM 2296 N N . ASP A 1 282 ? -3.819 23.897 40.403 1.00 30.03 282 ASP A N 1
ATOM 2297 C CA . ASP A 1 282 ? -2.930 24.659 41.302 1.00 30.03 282 ASP A CA 1
ATOM 2298 C C . ASP A 1 282 ? -1.651 25.010 40.489 1.00 30.03 282 ASP A C 1
ATOM 2300 O O . ASP A 1 282 ? -1.295 24.250 39.580 1.00 30.03 282 ASP A O 1
ATOM 2304 N N . ASP A 1 283 ? -0.831 26.017 40.813 1.00 29.95 283 ASP A N 1
ATOM 2305 C CA . ASP A 1 283 ? -1.105 27.470 40.879 1.00 29.95 283 ASP A CA 1
ATOM 2306 C C . ASP A 1 283 ? 0.243 28.238 40.664 1.00 29.95 283 ASP A C 1
ATOM 2308 O O . ASP A 1 283 ? 1.244 27.589 40.342 1.00 29.95 283 ASP A O 1
ATOM 2312 N N . ASP A 1 284 ? 0.281 29.570 40.867 1.00 30.83 284 ASP A N 1
ATOM 2313 C CA . ASP A 1 284 ? 1.471 30.476 40.913 1.00 30.83 284 ASP A CA 1
ATOM 2314 C C . ASP A 1 284 ? 2.246 30.680 39.570 1.00 30.83 284 ASP A C 1
ATOM 2316 O O . ASP A 1 284 ? 2.303 29.794 38.720 1.00 30.83 284 ASP A O 1
ATOM 2320 N N . GLU A 1 285 ? 2.885 31.804 39.193 1.00 33.12 285 GLU A N 1
ATOM 2321 C CA . GLU A 1 285 ? 3.267 33.141 39.732 1.00 33.12 285 GLU A CA 1
ATOM 2322 C C . GLU A 1 285 ? 3.130 34.172 38.551 1.00 33.12 285 GLU A C 1
ATOM 2324 O O . GLU A 1 285 ? 3.092 33.740 37.395 1.00 33.12 285 GLU A O 1
ATOM 2329 N N . VAL A 1 286 ? 3.228 35.517 38.609 1.00 33.00 286 VAL A N 1
ATOM 2330 C CA . VAL A 1 286 ? 2.996 36.660 39.545 1.00 33.00 286 VAL A CA 1
ATOM 2331 C C . VAL A 1 286 ? 3.528 37.924 38.803 1.00 33.00 286 VAL A C 1
ATOM 2333 O O . VAL A 1 286 ? 4.496 37.801 38.052 1.00 33.00 286 VAL A O 1
ATOM 2336 N N . ASP A 1 287 ? 3.075 39.176 38.963 1.00 34.16 287 ASP A N 1
ATOM 2337 C CA . ASP A 1 287 ? 1.747 39.804 39.149 1.00 34.16 287 ASP A CA 1
ATOM 2338 C C . ASP A 1 287 ? 1.898 41.335 38.852 1.00 34.16 287 ASP A C 1
ATOM 2340 O O . ASP A 1 287 ? 3.033 41.801 38.739 1.00 34.16 287 ASP A O 1
ATOM 2344 N N . ASP A 1 288 ? 0.813 42.117 38.714 1.00 30.20 288 ASP A N 1
ATOM 2345 C CA . ASP A 1 288 ? 0.806 43.589 38.937 1.00 30.20 288 ASP A CA 1
ATOM 2346 C C . ASP A 1 288 ? -0.642 44.153 39.088 1.00 30.20 288 ASP A C 1
ATOM 2348 O O . ASP A 1 288 ? -1.494 43.986 38.210 1.00 30.20 288 ASP A O 1
ATOM 2352 N N . GLU A 1 289 ? -0.917 44.836 40.211 1.00 35.16 289 GLU A N 1
ATOM 2353 C CA . GLU A 1 289 ? -2.256 45.204 40.746 1.00 35.16 289 GLU A CA 1
ATOM 2354 C C . GLU A 1 289 ? -2.973 46.397 40.024 1.00 35.16 289 GLU A C 1
ATOM 2356 O O . GLU A 1 289 ? -2.385 47.053 39.167 1.00 35.16 289 GLU A O 1
ATOM 2361 N N . ILE A 1 290 ? -4.223 46.852 40.290 1.00 31.84 290 ILE A N 1
ATOM 2362 C CA . ILE A 1 290 ? -5.333 46.605 41.265 1.00 31.84 290 ILE A CA 1
ATOM 2363 C C . ILE A 1 290 ? -6.651 47.150 40.605 1.00 31.84 290 ILE A C 1
ATOM 2365 O O . ILE A 1 290 ? -6.545 47.945 39.672 1.00 31.84 290 ILE A O 1
ATOM 2369 N N . SER A 1 291 ? -7.939 46.914 40.933 1.00 32.84 291 SER A N 1
ATOM 2370 C CA . SER A 1 291 ? -8.767 46.206 41.952 1.00 32.84 291 SER A CA 1
ATOM 2371 C C . SER A 1 291 ? -10.079 45.723 41.230 1.00 32.84 291 SER A C 1
ATOM 2373 O O . SER A 1 291 ? -10.061 45.676 40.004 1.00 32.84 291 SER A O 1
ATOM 2375 N N . GLY A 1 292 ? -11.263 45.345 41.760 1.00 28.95 292 GLY A N 1
ATOM 2376 C CA . GLY A 1 292 ? -11.994 45.492 43.045 1.00 28.95 292 GLY A CA 1
ATOM 2377 C C . GLY A 1 292 ? -13.415 46.082 42.801 1.00 28.95 292 GLY A C 1
ATOM 2378 O O . GLY A 1 292 ? -13.543 46.964 41.958 1.00 28.95 292 GLY A O 1
ATOM 2379 N N . THR A 1 293 ? -14.535 45.702 43.447 1.00 31.70 293 THR A N 1
ATOM 2380 C CA . THR A 1 293 ? -14.855 44.689 44.491 1.00 31.70 293 THR A CA 1
ATOM 2381 C C . THR A 1 293 ? -16.298 44.108 44.280 1.00 31.70 293 THR A C 1
ATOM 2383 O O . THR A 1 293 ? -16.755 44.066 43.140 1.00 31.70 293 THR A O 1
ATOM 2386 N N . GLY A 1 294 ? -17.003 43.604 45.318 1.00 26.91 294 GLY A N 1
ATOM 2387 C CA . GLY A 1 294 ? -18.358 42.977 45.252 1.00 26.91 294 GLY A CA 1
ATOM 2388 C C . GLY A 1 294 ? -19.549 43.966 45.282 1.00 26.91 294 GLY A C 1
ATOM 2389 O O . GLY A 1 294 ? -19.337 45.170 45.172 1.00 26.91 294 GLY A O 1
ATOM 2390 N N . GLY A 1 295 ? -20.831 43.587 45.439 1.00 28.44 295 GLY A N 1
ATOM 2391 C CA . GLY A 1 295 ? -21.555 42.318 45.734 1.00 28.44 295 GLY A CA 1
ATOM 2392 C C . GLY A 1 295 ? -23.089 42.608 45.669 1.00 28.44 295 GLY A C 1
ATOM 2393 O O . GLY A 1 295 ? -23.448 43.605 45.045 1.00 28.44 295 GLY A O 1
ATOM 2394 N N . ASP A 1 296 ? -24.081 41.936 46.281 1.00 29.75 296 ASP A N 1
ATOM 2395 C CA . ASP A 1 296 ? -24.317 40.642 46.982 1.00 29.75 296 ASP A CA 1
ATOM 2396 C C . ASP A 1 296 ? -25.857 40.586 47.318 1.00 29.75 296 ASP A C 1
ATOM 2398 O O . ASP A 1 296 ? -26.477 41.652 47.315 1.00 29.75 296 ASP A O 1
ATOM 2402 N N . GLY A 1 297 ? -26.610 39.503 47.605 1.00 26.67 297 GLY A N 1
ATOM 2403 C CA . GLY A 1 297 ? -26.428 38.035 47.588 1.00 26.67 297 GLY A CA 1
ATOM 2404 C C . GLY A 1 297 ? -27.631 37.287 48.246 1.00 26.67 297 GLY A C 1
ATOM 2405 O O . GLY A 1 297 ? -28.429 37.911 48.942 1.00 26.67 297 GLY A O 1
ATOM 2406 N N . GLY A 1 298 ? -27.759 35.956 48.057 1.00 27.11 298 GLY A N 1
ATOM 2407 C CA . GLY A 1 298 ? -28.435 35.024 49.006 1.00 27.11 298 GLY A CA 1
ATOM 2408 C C . GLY A 1 298 ? -29.877 34.462 48.777 1.00 27.11 298 GLY A C 1
ATOM 2409 O O . GLY A 1 298 ? -30.847 35.210 48.768 1.00 27.11 298 GLY A O 1
ATOM 2410 N N . TYR A 1 299 ? -29.973 33.113 48.810 1.00 25.81 299 TYR A N 1
ATOM 2411 C CA . TYR A 1 299 ? -31.032 32.204 49.362 1.00 25.81 299 TYR A CA 1
ATOM 2412 C C . TYR A 1 299 ? -32.371 31.811 48.650 1.00 25.81 299 TYR A C 1
ATOM 2414 O O . TYR A 1 299 ? -33.236 32.645 48.420 1.00 25.81 299 TYR A O 1
ATOM 2422 N N . GLU A 1 300 ? -32.538 30.471 48.495 1.00 30.47 300 GLU A N 1
ATOM 2423 C CA . GLU A 1 300 ? -33.730 29.554 48.590 1.00 30.47 300 GLU A CA 1
ATOM 2424 C C . GLU A 1 300 ? -35.053 29.835 47.807 1.00 30.47 300 GLU A C 1
ATOM 2426 O O . GLU A 1 300 ? -35.408 30.972 47.536 1.00 30.47 300 GLU A O 1
ATOM 2431 N N . ASN A 1 301 ? -35.885 28.855 47.383 1.00 28.83 301 ASN A N 1
ATOM 2432 C CA . ASN A 1 301 ? -36.255 27.535 47.954 1.00 28.83 301 ASN A CA 1
ATOM 2433 C C . ASN A 1 301 ? -36.784 26.524 46.869 1.00 28.83 301 ASN A C 1
ATOM 2435 O O . ASN A 1 301 ? -36.680 26.796 45.675 1.00 28.83 301 ASN A O 1
ATOM 2439 N N . LYS A 1 302 ? -37.338 25.359 47.262 1.00 28.97 302 LYS A N 1
ATOM 2440 C CA . LYS A 1 302 ? -37.729 24.198 46.417 1.00 28.97 302 LYS A CA 1
ATOM 2441 C C . LYS A 1 302 ? -39.146 24.214 45.781 1.00 28.97 302 LYS A C 1
ATOM 2443 O O . LYS A 1 302 ? -40.044 24.915 46.233 1.00 28.97 302 LYS A O 1
ATOM 2448 N N . ASP A 1 303 ? -39.300 23.273 44.832 1.00 29.95 303 ASP A N 1
ATOM 2449 C CA . ASP A 1 303 ? -40.486 22.466 44.444 1.00 29.95 303 ASP A CA 1
ATOM 2450 C C . ASP A 1 303 ? -41.344 22.780 43.178 1.00 29.95 303 ASP A C 1
ATOM 2452 O O . ASP A 1 303 ? -42.108 23.735 43.104 1.00 29.95 303 ASP A O 1
ATOM 2456 N N . GLN A 1 304 ? -41.305 21.787 42.266 1.00 28.36 304 GLN A N 1
ATOM 2457 C CA . GLN A 1 304 ? -42.348 21.246 41.360 1.00 28.36 304 GLN A CA 1
ATOM 2458 C C . GLN A 1 304 ? -42.775 21.908 40.017 1.00 28.36 304 GLN A C 1
ATOM 2460 O O . GLN A 1 304 ? -43.692 22.719 39.960 1.00 28.36 304 GLN A O 1
ATOM 2465 N N . LYS A 1 305 ? -42.309 21.239 38.935 1.00 24.95 305 LYS A N 1
ATOM 2466 C CA . LYS A 1 305 ? -43.052 20.767 37.727 1.00 24.95 305 LYS A CA 1
ATOM 2467 C C . LYS A 1 305 ? -43.439 21.768 36.606 1.00 24.95 305 LYS A C 1
ATOM 2469 O O . LYS A 1 305 ? -44.003 22.815 36.882 1.00 24.95 305 LYS A O 1
ATOM 2474 N N . ILE A 1 306 ? -43.308 21.445 35.302 1.00 22.66 306 ILE A N 1
ATOM 2475 C CA . ILE A 1 306 ? -42.534 20.397 34.575 1.00 22.66 306 ILE A CA 1
ATOM 2476 C C . ILE A 1 306 ? -42.463 20.769 33.058 1.00 22.66 306 ILE A C 1
ATOM 2478 O O . ILE A 1 306 ? -43.497 21.157 32.526 1.00 22.66 306 ILE A O 1
ATOM 2482 N N . TYR A 1 307 ? -41.296 20.611 32.396 1.00 24.31 307 TYR A N 1
ATOM 2483 C CA . TYR A 1 307 ? -40.992 20.698 30.930 1.00 24.31 307 TYR A CA 1
ATOM 2484 C C . TYR A 1 307 ? -41.440 21.950 30.118 1.00 24.31 307 TYR A C 1
ATOM 2486 O O . TYR A 1 307 ? -42.537 22.464 30.290 1.00 24.31 307 TYR A O 1
ATOM 2494 N N . GLU A 1 308 ? -40.691 22.573 29.192 1.00 38.34 308 GLU A N 1
ATOM 2495 C CA . GLU A 1 308 ? -39.435 22.337 28.427 1.00 38.34 308 GLU A CA 1
ATOM 2496 C C . GLU A 1 308 ? -39.446 21.531 27.107 1.00 38.34 308 GLU A C 1
ATOM 2498 O O . GLU A 1 308 ? -39.995 20.438 27.003 1.00 38.34 308 GLU A O 1
ATOM 2503 N N . ALA A 1 309 ? -38.710 22.077 26.125 1.00 22.59 309 ALA A N 1
ATOM 2504 C CA . ALA A 1 309 ? -38.056 21.395 25.000 1.00 22.59 309 ALA A CA 1
ATOM 2505 C C . ALA A 1 309 ? -36.763 22.192 24.688 1.00 22.59 309 ALA A C 1
ATOM 2507 O O . ALA A 1 309 ? -36.847 23.367 24.333 1.00 22.59 309 ALA A O 1
ATOM 2508 N N . ARG A 1 310 ? -35.570 21.715 25.075 1.00 32.62 310 ARG A N 1
ATOM 2509 C CA . ARG A 1 310 ? -34.744 20.642 24.467 1.00 32.62 310 ARG A CA 1
ATOM 2510 C C . ARG A 1 310 ? -34.151 21.014 23.097 1.00 32.62 310 ARG A C 1
ATOM 2512 O O . ARG A 1 310 ? -34.804 20.838 22.079 1.00 32.62 310 ARG A O 1
ATOM 2519 N N . ASP A 1 311 ? -32.891 21.470 23.114 1.00 27.66 311 ASP A N 1
ATOM 2520 C CA . ASP A 1 311 ? -31.951 21.489 21.968 1.00 27.66 311 ASP A CA 1
ATOM 2521 C C . ASP A 1 311 ? -30.490 21.691 22.478 1.00 27.66 311 ASP A C 1
ATOM 2523 O O . ASP A 1 311 ? -29.738 22.566 22.039 1.00 27.66 311 ASP A O 1
ATOM 2527 N N . GLY A 1 312 ? -30.115 20.953 23.534 1.00 30.14 312 GLY A N 1
ATOM 2528 C CA . GLY A 1 312 ? -28.880 21.176 24.302 1.00 30.14 312 GLY A CA 1
ATOM 2529 C C . GLY A 1 312 ? -27.606 20.702 23.593 1.00 30.14 312 GLY A C 1
ATOM 2530 O O . GLY A 1 312 ? -27.557 19.575 23.111 1.00 30.14 312 GLY A O 1
ATOM 2531 N N . LEU A 1 313 ? -26.566 21.553 23.541 1.00 23.86 313 LEU A N 1
ATOM 2532 C CA . LEU A 1 313 ? -25.186 21.172 23.176 1.00 23.86 313 LEU A CA 1
ATOM 2533 C C . LEU A 1 313 ? -24.171 22.313 23.427 1.00 23.86 313 LEU A C 1
ATOM 2535 O O . LEU A 1 313 ? -24.007 23.234 22.611 1.00 23.86 313 LEU A O 1
ATOM 2539 N N . ILE A 1 314 ? -23.435 22.239 24.541 1.00 25.14 314 ILE A N 1
ATOM 2540 C CA . ILE A 1 314 ? -22.333 23.162 24.861 1.00 25.14 314 ILE A CA 1
ATOM 2541 C C . ILE A 1 314 ? -21.047 22.673 24.177 1.00 25.14 314 ILE A C 1
ATOM 2543 O O . ILE A 1 314 ? -20.588 21.559 24.404 1.00 25.14 314 ILE A O 1
ATOM 2547 N N . HIS A 1 315 ? -20.425 23.513 23.339 1.00 27.38 315 HIS A N 1
ATOM 2548 C CA . HIS A 1 315 ? -19.074 23.232 22.828 1.00 27.38 315 HIS A CA 1
ATOM 2549 C C . HIS A 1 315 ? -18.359 24.483 22.298 1.00 27.38 315 HIS A C 1
ATOM 2551 O O . HIS A 1 315 ? -19.000 25.355 21.700 1.00 27.38 315 HIS A O 1
ATOM 2557 N N . ARG A 1 316 ? -17.031 24.569 22.474 1.00 27.19 316 ARG A N 1
ATOM 2558 C CA . ARG A 1 316 ? -16.197 25.707 22.023 1.00 27.19 316 ARG A CA 1
ATOM 2559 C C . ARG A 1 316 ? -16.037 25.728 20.485 1.00 27.19 316 ARG A C 1
ATOM 2561 O O . ARG A 1 316 ? -16.223 24.722 19.807 1.00 27.19 316 ARG A O 1
ATOM 2568 N N . HIS A 1 317 ? -15.750 26.904 19.916 1.00 30.59 317 HIS A N 1
ATOM 2569 C CA . HIS A 1 317 ? -15.938 27.201 18.482 1.00 30.59 317 HIS A CA 1
ATOM 2570 C C . HIS A 1 317 ? -15.036 26.402 17.503 1.00 30.59 317 HIS A C 1
ATOM 2572 O O . HIS A 1 317 ? -13.818 26.606 17.494 1.00 30.59 317 HIS A O 1
ATOM 2578 N N . PRO A 1 318 ? -15.596 25.598 16.574 1.00 34.81 318 PRO A N 1
ATOM 2579 C CA . PRO A 1 318 ? -14.835 25.012 15.469 1.00 34.81 318 PRO A CA 1
ATOM 2580 C C . PRO A 1 318 ? -14.593 26.024 14.331 1.00 34.81 318 PRO A C 1
ATOM 2582 O O . PRO A 1 318 ? -15.445 26.852 14.007 1.00 34.81 318 PRO A O 1
ATOM 2585 N N . LYS A 1 319 ? -13.436 25.934 13.659 1.00 45.69 319 LYS A N 1
ATOM 2586 C CA . LYS A 1 319 ? -13.101 26.785 12.496 1.00 45.69 319 LYS A CA 1
ATOM 2587 C C . LYS A 1 319 ? -13.995 26.447 11.295 1.00 45.69 319 LYS A C 1
ATOM 2589 O O . LYS A 1 319 ? -14.058 25.288 10.899 1.00 45.69 319 LYS A O 1
ATOM 2594 N N . ASP A 1 320 ? -14.605 27.452 10.668 1.00 49.38 320 ASP A N 1
ATOM 2595 C CA . ASP A 1 320 ? -15.636 27.320 9.616 1.00 49.38 320 ASP A CA 1
ATOM 2596 C C . ASP A 1 320 ? -15.274 26.392 8.431 1.00 49.38 320 ASP A C 1
ATOM 2598 O O . ASP A 1 320 ? -16.086 25.554 8.036 1.00 49.38 320 ASP A O 1
ATOM 2602 N N . ASP A 1 321 ? -14.040 26.446 7.914 1.00 47.31 321 ASP A N 1
ATOM 2603 C CA . ASP A 1 321 ? -13.556 25.563 6.827 1.00 47.31 321 ASP A CA 1
ATOM 2604 C C . ASP A 1 321 ? -13.517 24.052 7.222 1.00 47.31 321 ASP A C 1
ATOM 2606 O O . ASP A 1 321 ? -13.207 23.200 6.383 1.00 47.31 321 ASP A O 1
ATOM 2610 N N . SER A 1 322 ? -13.818 23.687 8.479 1.00 44.38 322 SER A N 1
ATOM 2611 C CA . SER A 1 322 ? -13.779 22.304 8.985 1.00 44.38 322 SER A CA 1
ATOM 2612 C C . SER A 1 322 ? -14.974 21.457 8.512 1.00 44.38 322 SER A C 1
ATOM 2614 O O . SER A 1 322 ? -16.123 21.868 8.694 1.00 44.38 322 SER A O 1
ATOM 2616 N N . PRO A 1 323 ? -14.738 20.243 7.976 1.00 49.19 323 PRO A N 1
ATOM 2617 C CA . PRO A 1 323 ? -15.786 19.241 7.807 1.00 49.19 323 PRO A CA 1
ATOM 2618 C C . PRO A 1 323 ? -16.132 18.550 9.130 1.00 49.19 323 PRO A C 1
ATOM 2620 O O . PRO A 1 323 ? -15.236 18.221 9.911 1.00 49.19 323 PRO A O 1
ATOM 2623 N N . ASN A 1 324 ? -17.419 18.249 9.302 1.00 53.16 324 ASN A N 1
ATOM 2624 C CA . ASN A 1 324 ? -17.923 17.147 10.126 1.00 53.16 324 ASN A CA 1
ATOM 2625 C C . ASN A 1 324 ? -18.499 16.057 9.190 1.00 53.16 324 ASN A C 1
ATOM 2627 O O . ASN A 1 324 ? -18.445 16.215 7.969 1.00 53.16 324 ASN A O 1
ATOM 2631 N N . ASP A 1 325 ? -19.053 14.968 9.727 1.00 46.72 325 ASP A N 1
ATOM 2632 C CA . ASP A 1 325 ? -19.517 13.821 8.919 1.00 46.72 325 ASP A CA 1
ATOM 2633 C C . ASP A 1 325 ? -20.698 14.120 7.968 1.00 46.72 325 ASP A C 1
ATOM 2635 O O . ASP A 1 325 ? -21.009 13.302 7.098 1.00 46.72 325 ASP A O 1
ATOM 2639 N N . TYR A 1 326 ? -21.324 15.297 8.093 1.00 60.03 326 TYR A N 1
ATOM 2640 C CA . TYR A 1 326 ? -22.521 15.690 7.344 1.00 60.03 326 TYR A CA 1
ATOM 2641 C C . TYR A 1 326 ? -22.302 16.923 6.444 1.00 60.03 326 TYR A C 1
ATOM 2643 O O . TYR A 1 326 ? -22.918 17.015 5.383 1.00 60.03 326 TYR A O 1
ATOM 2651 N N . LYS A 1 327 ? -21.417 17.867 6.800 1.00 70.19 327 LYS A N 1
ATOM 2652 C CA . LYS A 1 327 ? -21.127 19.092 6.025 1.00 70.19 327 LYS A CA 1
ATOM 2653 C C . LYS A 1 327 ? -20.299 18.763 4.774 1.00 70.19 327 LYS A C 1
ATOM 2655 O O . LYS A 1 327 ? -19.083 18.599 4.838 1.00 70.19 327 LYS A O 1
ATOM 2660 N N . VAL A 1 328 ? -20.964 18.711 3.621 1.00 69.62 328 VAL A N 1
ATOM 2661 C CA . VAL A 1 328 ? -20.373 18.415 2.300 1.00 69.62 328 VAL A CA 1
ATOM 2662 C C . VAL A 1 328 ? -19.529 19.589 1.787 1.00 69.62 328 VAL A C 1
ATOM 2664 O O . VAL A 1 328 ? -18.507 19.410 1.122 1.00 69.62 328 VAL A O 1
ATOM 2667 N N . GLY A 1 329 ? -19.956 20.812 2.098 1.00 77.94 329 GLY A N 1
ATOM 2668 C CA . GLY A 1 329 ? -19.324 22.040 1.635 1.00 77.94 329 GLY A CA 1
ATOM 2669 C C . GLY A 1 329 ? -20.149 23.275 1.978 1.00 77.94 329 GLY A C 1
ATOM 2670 O O . GLY A 1 329 ? -21.046 23.239 2.824 1.00 77.94 329 GLY A O 1
ATOM 2671 N N . TRP A 1 330 ? -19.849 24.379 1.302 1.00 79.81 330 TRP A N 1
ATOM 2672 C CA . TRP A 1 330 ? -20.639 25.605 1.377 1.00 79.81 330 TRP A CA 1
ATOM 2673 C C . TRP A 1 330 ? -20.653 26.348 0.043 1.00 79.81 330 TRP A C 1
ATOM 2675 O O . TRP A 1 330 ? -19.792 26.160 -0.819 1.00 79.81 330 TRP A O 1
ATOM 2685 N N . LEU A 1 331 ? -21.650 27.212 -0.117 1.00 81.12 331 LEU A N 1
ATOM 2686 C CA . LEU A 1 331 ? -21.880 28.003 -1.316 1.00 81.12 331 LEU A CA 1
ATOM 2687 C C . LEU A 1 331 ? -22.070 29.467 -0.914 1.00 81.12 331 LEU A C 1
ATOM 2689 O O . LEU A 1 331 ? -22.956 29.797 -0.130 1.00 81.12 331 LEU A O 1
ATOM 2693 N N . THR A 1 332 ? -21.217 30.348 -1.431 1.00 76.25 332 THR A N 1
ATOM 2694 C CA . THR A 1 332 ? -21.299 31.799 -1.211 1.00 76.25 332 THR A CA 1
ATOM 2695 C C . THR A 1 332 ? -21.930 32.463 -2.429 1.00 76.25 332 THR A C 1
ATOM 2697 O O . THR A 1 332 ? -21.478 32.212 -3.543 1.00 76.25 332 THR A O 1
ATOM 2700 N N . ILE A 1 333 ? -22.938 33.315 -2.231 1.00 73.12 333 ILE A N 1
ATOM 2701 C CA . ILE A 1 333 ? -23.599 34.107 -3.280 1.00 73.12 333 ILE A CA 1
ATOM 2702 C C . ILE A 1 333 ? -23.361 35.587 -2.988 1.00 73.12 333 ILE A C 1
ATOM 2704 O O . ILE A 1 333 ? -23.718 36.064 -1.915 1.00 73.12 333 ILE A O 1
ATOM 2708 N N . TYR A 1 334 ? -22.782 36.319 -3.932 1.00 70.44 334 TYR A N 1
ATOM 2709 C CA . TYR A 1 334 ? -22.472 37.738 -3.781 1.00 70.44 334 TYR A CA 1
ATOM 2710 C C . TYR A 1 334 ? -23.672 38.602 -4.165 1.00 70.44 334 TYR A C 1
ATOM 2712 O O . TYR A 1 334 ? -24.220 38.494 -5.263 1.00 70.44 334 TYR A O 1
ATOM 2720 N N . GLU A 1 335 ? -24.078 39.469 -3.241 1.00 59.12 335 GLU A N 1
ATOM 2721 C CA . GLU A 1 335 ? -25.233 40.339 -3.405 1.00 59.12 335 GLU A CA 1
ATOM 2722 C C . GLU A 1 335 ? -24.905 41.493 -4.361 1.00 59.12 335 GLU A C 1
ATOM 2724 O O . GLU A 1 335 ? -23.917 42.212 -4.207 1.00 59.12 335 GLU A O 1
ATOM 2729 N N . LYS A 1 336 ? -25.752 41.658 -5.377 1.00 57.06 336 LYS A N 1
ATOM 2730 C CA . LYS A 1 336 ? -25.618 42.638 -6.461 1.00 57.06 336 LYS A CA 1
ATOM 2731 C C . LYS A 1 336 ? -27.004 43.156 -6.812 1.00 57.06 336 LYS A C 1
ATOM 2733 O O . LYS A 1 336 ? -27.876 42.344 -7.106 1.00 57.06 336 LYS A O 1
ATOM 2738 N N . GLY A 1 337 ? -27.196 44.476 -6.862 1.00 52.25 337 GLY A N 1
ATOM 2739 C CA . GLY A 1 337 ? -28.523 45.084 -7.043 1.00 52.25 337 GLY A CA 1
ATOM 2740 C C . GLY A 1 337 ? -29.333 44.513 -8.213 1.00 52.25 337 GLY A C 1
ATOM 2741 O O . GLY A 1 337 ? -30.469 44.094 -8.024 1.00 52.25 337 GLY A O 1
ATOM 2742 N N . ARG A 1 338 ? -28.690 44.335 -9.379 1.00 50.88 338 ARG A N 1
ATOM 2743 C CA . ARG A 1 338 ? -29.264 43.724 -10.600 1.00 50.88 338 ARG A CA 1
ATOM 2744 C C . ARG A 1 338 ? -29.853 42.311 -10.411 1.00 50.88 338 ARG A C 1
ATOM 2746 O O . ARG A 1 338 ? -30.647 41.883 -11.240 1.00 50.88 338 ARG A O 1
ATOM 2753 N N . TYR A 1 339 ? -29.442 41.585 -9.373 1.00 51.44 339 TYR A N 1
ATOM 2754 C CA . TYR A 1 339 ? -29.868 40.212 -9.088 1.00 51.44 339 TYR A CA 1
ATOM 2755 C C . TYR A 1 339 ? -30.599 40.057 -7.739 1.00 51.44 339 TYR A C 1
ATOM 2757 O O . TYR A 1 339 ? -31.161 38.990 -7.504 1.00 51.44 339 TYR A O 1
ATOM 2765 N N . PHE A 1 340 ? -30.570 41.067 -6.853 1.00 50.97 340 PHE A N 1
ATOM 2766 C CA . PHE A 1 340 ? -30.947 40.911 -5.437 1.00 50.97 340 PHE A CA 1
ATOM 2767 C C . PHE A 1 340 ? -31.591 42.133 -4.746 1.00 50.97 340 PHE A C 1
ATOM 2769 O O . PHE A 1 340 ? -32.060 41.979 -3.619 1.00 50.97 340 PHE A O 1
ATOM 2776 N N . GLU A 1 341 ? -31.607 43.348 -5.315 1.00 42.47 341 GLU A N 1
ATOM 2777 C CA . GLU A 1 341 ? -32.081 44.509 -4.535 1.00 42.47 341 GLU A CA 1
ATOM 2778 C C . GLU A 1 341 ? -33.611 44.603 -4.394 1.00 42.47 341 GLU A C 1
ATOM 2780 O O . GLU A 1 341 ? -34.353 44.667 -5.368 1.00 42.47 341 GLU A O 1
ATOM 2785 N N . LYS A 1 342 ? -34.045 44.758 -3.134 1.00 35.81 342 LYS A N 1
ATOM 2786 C CA . LYS A 1 342 ? -35.342 45.312 -2.703 1.00 35.81 342 LYS A CA 1
ATOM 2787 C C . LYS A 1 342 ? -36.610 44.613 -3.216 1.00 35.81 342 LYS A C 1
ATOM 2789 O O . LYS A 1 342 ? -37.397 45.234 -3.920 1.00 35.81 342 LYS A O 1
ATOM 2794 N N . VAL A 1 343 ? -36.874 43.404 -2.700 1.00 39.16 343 VAL A N 1
ATOM 2795 C CA . VAL A 1 343 ? -38.189 42.939 -2.156 1.00 39.16 343 VAL A CA 1
ATOM 2796 C C . VAL A 1 343 ? -39.424 42.961 -3.098 1.00 39.16 343 VAL A C 1
ATOM 2798 O O . VAL A 1 343 ? -40.498 42.526 -2.707 1.00 39.16 343 VAL A O 1
ATOM 2801 N N . ALA A 1 344 ? -39.289 43.415 -4.342 1.00 34.78 344 ALA A N 1
ATOM 2802 C CA . ALA A 1 344 ? -40.370 43.567 -5.319 1.00 34.78 344 ALA A CA 1
ATOM 2803 C C . ALA A 1 344 ? -39.889 43.418 -6.779 1.00 34.78 344 ALA A C 1
ATOM 2805 O O . ALA A 1 344 ? -40.625 43.762 -7.698 1.00 34.78 344 ALA A O 1
ATOM 2806 N N . GLN A 1 345 ? -38.650 42.956 -6.996 1.00 38.34 345 GLN A N 1
ATOM 2807 C CA . GLN A 1 345 ? -38.055 42.704 -8.316 1.00 38.34 345 GLN A CA 1
ATOM 2808 C C . GLN A 1 345 ? -37.277 41.380 -8.255 1.00 38.34 345 GLN A C 1
ATOM 2810 O O . GLN A 1 345 ? -36.206 41.295 -7.652 1.00 38.34 345 GLN A O 1
ATOM 2815 N N . GLY A 1 346 ? -37.851 40.314 -8.808 1.00 45.41 346 GLY A N 1
ATOM 2816 C CA . GLY A 1 346 ? -37.373 38.941 -8.659 1.00 45.41 346 GLY A CA 1
ATOM 2817 C C . GLY A 1 346 ? -36.192 38.608 -9.568 1.00 45.41 346 GLY A C 1
ATOM 2818 O O . GLY A 1 346 ? -36.353 38.344 -10.757 1.00 45.41 346 GLY A O 1
ATOM 2819 N N . GLY A 1 347 ? -34.988 38.560 -8.997 1.00 46.41 347 GLY A N 1
ATOM 2820 C CA . GLY A 1 347 ? -33.821 37.980 -9.662 1.00 46.41 347 GLY A CA 1
ATOM 2821 C C . GLY A 1 347 ? -33.813 36.447 -9.595 1.00 46.41 347 GLY A C 1
ATOM 2822 O O . GLY A 1 347 ? -34.212 35.860 -8.591 1.00 46.41 347 GLY A O 1
ATOM 2823 N N . ASN A 1 348 ? -33.278 35.785 -10.628 1.00 60.16 348 ASN A N 1
ATOM 2824 C CA . ASN A 1 348 ? -33.167 34.316 -10.725 1.00 60.16 348 ASN A CA 1
ATOM 2825 C C . ASN A 1 348 ? -32.079 33.715 -9.798 1.00 60.16 348 ASN A C 1
ATOM 2827 O O . ASN A 1 348 ? -31.269 32.885 -10.215 1.00 60.16 348 ASN A O 1
ATOM 2831 N N . TRP A 1 349 ? -32.026 34.130 -8.531 1.00 65.00 349 TRP A N 1
ATOM 2832 C CA . TRP A 1 349 ? -31.013 33.691 -7.566 1.00 65.00 349 TRP A CA 1
ATOM 2833 C C . TRP A 1 349 ? -31.080 32.188 -7.263 1.00 65.00 349 TRP A C 1
ATOM 2835 O O . TRP A 1 349 ? -30.045 31.567 -7.034 1.00 65.00 349 TRP A O 1
ATOM 2845 N N . GLN A 1 350 ? -32.271 31.587 -7.336 1.00 68.88 350 GLN A N 1
ATOM 2846 C CA . GLN A 1 350 ? -32.485 30.145 -7.175 1.00 68.88 350 GLN A CA 1
ATOM 2847 C C . GLN A 1 350 ? -31.754 29.326 -8.254 1.00 68.88 350 GLN A C 1
ATOM 2849 O O . GLN A 1 350 ? -31.129 28.312 -7.946 1.00 68.88 350 GLN A O 1
ATOM 2854 N N . MET A 1 351 ? -31.747 29.807 -9.504 1.00 72.94 351 MET A N 1
ATOM 2855 C CA . MET A 1 351 ? -30.977 29.209 -10.602 1.00 72.94 351 MET A CA 1
ATOM 2856 C C . MET A 1 351 ? -29.466 29.302 -10.334 1.00 72.94 351 MET A C 1
ATOM 2858 O O . MET A 1 351 ? -28.740 28.333 -10.553 1.00 72.94 351 MET A O 1
ATOM 2862 N N . VAL A 1 352 ? -28.991 30.443 -9.818 1.00 75.56 352 VAL A N 1
ATOM 2863 C CA . VAL A 1 352 ? -27.576 30.649 -9.454 1.00 75.56 352 VAL A CA 1
ATOM 2864 C C . VAL A 1 352 ? -27.158 29.724 -8.306 1.00 75.56 352 VAL A C 1
ATOM 2866 O O . VAL A 1 352 ? -26.124 29.062 -8.411 1.00 75.56 352 VAL A O 1
ATOM 2869 N N . LEU A 1 353 ? -27.962 29.637 -7.239 1.00 79.44 353 LEU A N 1
ATOM 2870 C CA . LEU A 1 353 ? -27.760 28.721 -6.111 1.00 79.44 353 LEU A CA 1
ATOM 2871 C C . LEU A 1 353 ? -27.650 27.276 -6.609 1.00 79.44 353 LEU A C 1
ATOM 2873 O O . LEU A 1 353 ? -26.631 26.613 -6.406 1.00 79.44 353 LEU A O 1
ATOM 2877 N N . GLY A 1 354 ? -28.697 26.800 -7.281 1.00 81.19 354 GLY A N 1
ATOM 2878 C CA . GLY A 1 354 ? -28.830 25.394 -7.616 1.00 81.19 354 GLY A CA 1
ATOM 2879 C C . GLY A 1 354 ? -27.779 24.910 -8.616 1.00 81.19 354 GLY A C 1
ATOM 2880 O O . GLY A 1 354 ? -27.174 23.868 -8.384 1.00 81.19 354 GLY A O 1
ATOM 2881 N N . LEU A 1 355 ? -27.487 25.668 -9.681 1.00 78.69 355 LEU A N 1
ATOM 2882 C CA . LEU A 1 355 ? -26.469 25.276 -10.670 1.00 78.69 355 LEU A CA 1
ATOM 2883 C C . LEU A 1 355 ? -25.055 25.278 -10.097 1.00 78.69 355 LEU A C 1
ATOM 2885 O O . LEU A 1 355 ? -24.256 24.397 -10.414 1.00 78.69 355 LEU A O 1
ATOM 2889 N N . THR A 1 356 ? -24.738 26.260 -9.248 1.00 84.56 356 THR A N 1
ATOM 2890 C CA . THR A 1 356 ? -23.414 26.345 -8.621 1.00 84.56 356 THR A CA 1
ATOM 2891 C C . THR A 1 356 ? -23.195 25.172 -7.665 1.00 84.56 356 THR A C 1
ATOM 2893 O O . THR A 1 356 ? -22.092 24.627 -7.622 1.00 84.56 356 THR A O 1
ATOM 2896 N N . PHE A 1 357 ? -24.245 24.721 -6.962 1.00 86.69 357 PHE A N 1
ATOM 2897 C CA . PHE A 1 357 ? -24.198 23.465 -6.214 1.00 86.69 357 PHE A CA 1
ATOM 2898 C C . PHE A 1 357 ? -24.102 22.248 -7.144 1.00 86.69 357 PHE A C 1
ATOM 2900 O O . PHE A 1 357 ? -23.212 21.430 -6.954 1.00 86.69 357 PHE A O 1
ATOM 2907 N N . ALA A 1 358 ? -24.950 22.138 -8.168 1.00 84.25 358 ALA A N 1
ATOM 2908 C CA . ALA A 1 358 ? -25.053 20.951 -9.016 1.00 84.25 358 ALA A CA 1
ATOM 2909 C C . ALA A 1 358 ? -23.764 20.642 -9.804 1.00 84.25 358 ALA A C 1
ATOM 2911 O O . ALA A 1 358 ? -23.300 19.502 -9.813 1.00 84.25 358 ALA A O 1
ATOM 2912 N N . ILE A 1 359 ? -23.129 21.660 -10.394 1.00 82.00 359 ILE A N 1
ATOM 2913 C CA . ILE A 1 359 ? -21.845 21.525 -11.112 1.00 82.00 359 ILE A CA 1
ATOM 2914 C C . ILE A 1 359 ? -20.670 21.396 -10.124 1.00 82.00 359 ILE A C 1
ATOM 2916 O O . ILE A 1 359 ? -19.651 20.768 -10.422 1.00 82.00 359 ILE A O 1
ATOM 2920 N N . GLY A 1 360 ? -20.818 21.937 -8.910 1.00 80.56 360 GLY A N 1
ATOM 2921 C CA . GLY A 1 360 ? -19.936 21.642 -7.781 1.00 80.56 360 GLY A CA 1
ATOM 2922 C C . GLY A 1 360 ? -19.950 20.158 -7.408 1.00 80.56 360 GLY A C 1
ATOM 2923 O O . GLY A 1 360 ? -18.901 19.519 -7.350 1.00 80.56 360 GLY A O 1
ATOM 2924 N N . PHE A 1 361 ? -21.150 19.612 -7.220 1.00 80.06 361 PHE A N 1
ATOM 2925 C CA . PHE A 1 361 ? -21.448 18.228 -6.867 1.00 80.06 361 PHE A CA 1
ATOM 2926 C C . PHE A 1 361 ? -21.023 17.233 -7.960 1.00 80.06 361 PHE A C 1
ATOM 2928 O O . PHE A 1 361 ? -20.451 16.190 -7.653 1.00 80.06 361 PHE A O 1
ATOM 2935 N N . GLU A 1 362 ? -21.193 17.591 -9.235 1.00 78.25 362 GLU A N 1
ATOM 2936 C CA . GLU A 1 362 ? -20.648 16.841 -10.371 1.00 78.25 362 GLU A CA 1
ATOM 2937 C C . GLU A 1 362 ? -19.128 16.647 -10.235 1.00 78.25 362 GLU A C 1
ATOM 2939 O O . GLU A 1 362 ? -18.647 15.518 -10.125 1.00 78.25 362 GLU A O 1
ATOM 2944 N N . LYS A 1 363 ? -18.361 17.746 -10.178 1.00 73.38 363 LYS A N 1
ATOM 2945 C CA . LYS A 1 363 ? -16.887 17.703 -10.107 1.00 73.38 363 LYS A CA 1
ATOM 2946 C C . LYS A 1 363 ? -16.370 17.073 -8.811 1.00 73.38 363 LYS A C 1
ATOM 2948 O O . LYS A 1 363 ? -15.271 16.521 -8.784 1.00 73.38 363 LYS A O 1
ATOM 2953 N N . MET A 1 364 ? -17.166 17.139 -7.748 1.00 72.00 364 MET A N 1
ATOM 2954 C CA . MET A 1 364 ? -16.913 16.502 -6.458 1.00 72.00 364 MET A CA 1
ATOM 2955 C C . MET A 1 364 ? -16.927 14.964 -6.557 1.00 72.00 364 MET A C 1
ATOM 2957 O O . MET A 1 364 ? -16.042 14.318 -5.994 1.00 72.00 364 MET A O 1
ATOM 2961 N N . ILE A 1 365 ? -17.871 14.381 -7.309 1.00 64.44 365 ILE A N 1
ATOM 2962 C CA . ILE A 1 365 ? -17.925 12.932 -7.589 1.00 64.44 365 ILE A CA 1
ATOM 2963 C C . ILE A 1 365 ? -16.842 12.538 -8.601 1.00 64.44 365 ILE A C 1
ATOM 2965 O O . ILE A 1 365 ? -16.110 11.573 -8.387 1.00 64.44 365 ILE A O 1
ATOM 2969 N N . ASP A 1 366 ? -16.698 13.323 -9.670 1.00 61.78 366 ASP A N 1
ATOM 2970 C CA . ASP A 1 366 ? -15.782 13.072 -10.791 1.00 61.78 366 ASP A CA 1
ATOM 2971 C C . ASP A 1 366 ? -14.299 13.005 -10.372 1.00 61.78 366 ASP A C 1
ATOM 2973 O O . ASP A 1 366 ? -13.470 12.390 -11.050 1.00 61.78 366 ASP A O 1
ATOM 2977 N N . LYS A 1 367 ? -13.967 13.647 -9.243 1.00 56.03 367 LYS A N 1
ATOM 2978 C CA . LYS A 1 367 ? -12.669 13.566 -8.567 1.00 56.03 367 LYS A CA 1
ATOM 2979 C C . LYS A 1 367 ? -12.530 12.299 -7.712 1.00 56.03 367 LYS A C 1
ATOM 2981 O O . LYS A 1 367 ? -11.485 11.659 -7.764 1.00 56.03 367 LYS A O 1
ATOM 2986 N N . TYR A 1 368 ? -13.557 11.940 -6.938 1.00 52.53 368 TYR A N 1
ATOM 2987 C CA . TYR A 1 368 ? -13.525 10.764 -6.059 1.00 52.53 368 TYR A CA 1
ATOM 2988 C C . TYR A 1 368 ? -13.327 9.459 -6.838 1.00 52.53 368 TYR A C 1
ATOM 2990 O O . TYR A 1 368 ? -12.573 8.602 -6.393 1.00 52.53 368 TYR A O 1
ATOM 2998 N N . LEU A 1 369 ? -13.960 9.334 -8.009 1.00 46.06 369 LEU A N 1
ATOM 2999 C CA . LEU A 1 369 ? -13.807 8.159 -8.871 1.00 46.06 369 LEU A CA 1
ATOM 3000 C C . LEU A 1 369 ? -12.348 7.969 -9.324 1.00 46.06 369 LEU A C 1
ATOM 3002 O O . LEU A 1 369 ? -11.822 6.871 -9.218 1.00 46.06 369 LEU A O 1
ATOM 3006 N N . LYS A 1 370 ? -11.662 9.049 -9.721 1.00 44.62 370 LYS A N 1
ATOM 3007 C CA . LYS A 1 370 ? -10.255 9.004 -10.167 1.00 44.62 370 LYS A CA 1
ATOM 3008 C C . LYS A 1 370 ? -9.271 8.744 -9.024 1.00 44.62 370 LYS A C 1
ATOM 3010 O O . LYS A 1 370 ? -8.276 8.064 -9.220 1.00 44.62 370 LYS A O 1
ATOM 3015 N N . GLU A 1 371 ? -9.561 9.231 -7.814 1.00 39.34 371 GLU A N 1
ATOM 3016 C CA . GLU A 1 371 ? -8.753 8.943 -6.613 1.00 39.34 371 GLU A CA 1
ATOM 3017 C C . GLU A 1 371 ? -8.887 7.483 -6.109 1.00 39.34 371 GLU A C 1
ATOM 3019 O O . GLU A 1 371 ? -8.228 7.123 -5.132 1.00 39.34 371 GLU A O 1
ATOM 3024 N N . LEU A 1 372 ? -9.718 6.644 -6.748 1.00 37.50 372 LEU A N 1
ATOM 3025 C CA . LEU A 1 372 ? -9.794 5.193 -6.515 1.00 37.50 372 LEU A CA 1
ATOM 3026 C C . LEU A 1 372 ? -9.014 4.358 -7.552 1.00 37.50 372 LEU A C 1
ATOM 3028 O O . LEU A 1 372 ? -8.761 3.186 -7.300 1.00 37.50 372 LEU A O 1
ATOM 3032 N N . GLU A 1 373 ? -8.612 4.933 -8.690 1.00 36.41 373 GLU A N 1
ATOM 3033 C CA . GLU A 1 373 ? -8.002 4.208 -9.825 1.00 36.41 373 GLU A CA 1
ATOM 3034 C C . GLU A 1 373 ? -6.461 4.043 -9.705 1.00 36.41 373 GLU A C 1
ATOM 3036 O O . GLU A 1 373 ? -5.817 3.567 -10.638 1.00 36.41 373 GLU A O 1
ATOM 3041 N N . GLU A 1 374 ? -5.847 4.430 -8.573 1.00 34.91 374 GLU A N 1
ATOM 3042 C CA . GLU A 1 374 ? -4.379 4.518 -8.382 1.00 34.91 374 GLU A CA 1
ATOM 3043 C C . GLU A 1 374 ? -3.770 3.472 -7.394 1.00 34.91 374 GLU A C 1
ATOM 3045 O O . GLU A 1 374 ? -2.748 3.764 -6.771 1.00 34.91 374 GLU A O 1
ATOM 3050 N N . VAL A 1 375 ? -4.367 2.280 -7.176 1.00 33.62 375 VAL A N 1
ATOM 3051 C CA . VAL A 1 375 ? -3.899 1.331 -6.120 1.00 33.62 375 VAL A CA 1
ATOM 3052 C C . VAL A 1 375 ? -3.946 -0.178 -6.480 1.00 33.62 375 VAL A C 1
ATOM 3054 O O . VAL A 1 375 ? -4.876 -0.874 -6.083 1.00 33.62 375 VAL A O 1
ATOM 3057 N N . SER A 1 376 ? -2.884 -0.734 -7.087 1.00 42.31 376 SER A N 1
ATOM 3058 C CA . SER A 1 376 ? -2.426 -2.128 -6.840 1.00 42.31 376 SER A CA 1
ATOM 3059 C C . SER A 1 376 ? -0.963 -2.334 -7.296 1.00 42.31 376 SER A C 1
ATOM 3061 O O . SER A 1 376 ? -0.592 -1.936 -8.391 1.00 42.31 376 SER A O 1
ATOM 3063 N N . GLY A 1 377 ? -0.092 -2.908 -6.447 1.00 56.00 377 GLY A N 1
ATOM 3064 C CA . GLY A 1 377 ? 1.372 -2.752 -6.615 1.00 56.00 377 GLY A CA 1
ATOM 3065 C C . GLY A 1 377 ? 2.202 -3.955 -7.098 1.00 56.00 377 GLY A C 1
ATOM 3066 O O . GLY A 1 377 ? 3.367 -3.774 -7.437 1.00 56.00 377 GLY A O 1
ATOM 3067 N N . THR A 1 378 ? 1.676 -5.190 -7.097 1.00 67.31 378 THR A N 1
ATOM 3068 C CA . THR A 1 378 ? 2.482 -6.397 -7.438 1.00 67.31 378 THR A CA 1
ATOM 3069 C C . THR A 1 378 ? 2.326 -6.814 -8.899 1.00 67.31 378 THR A C 1
ATOM 3071 O O . THR A 1 378 ? 3.319 -6.890 -9.619 1.00 67.31 378 THR A O 1
ATOM 3074 N N . SER A 1 379 ? 1.088 -7.008 -9.367 1.00 79.25 379 SER A N 1
ATOM 3075 C CA . SER A 1 379 ? 0.822 -7.241 -10.796 1.00 79.25 379 SER A CA 1
ATOM 3076 C C . SER A 1 379 ? 1.254 -6.049 -11.666 1.00 79.25 379 SER A C 1
ATOM 3078 O O . SER A 1 379 ? 1.701 -6.247 -12.794 1.00 79.25 379 SER A O 1
ATOM 3080 N N . GLU A 1 380 ? 1.215 -4.825 -11.122 1.00 70.56 380 GLU A N 1
ATOM 3081 C CA . GLU A 1 380 ? 1.761 -3.628 -11.772 1.00 70.56 380 GLU A CA 1
ATOM 3082 C C . GLU A 1 380 ? 3.276 -3.759 -12.037 1.00 70.56 380 GLU A C 1
ATOM 3084 O O . GLU A 1 380 ? 3.692 -3.674 -13.195 1.00 70.56 380 GLU A O 1
ATOM 3089 N N . ASP A 1 381 ? 4.098 -4.029 -11.013 1.00 64.69 381 ASP A N 1
ATOM 3090 C CA . ASP A 1 381 ? 5.562 -4.168 -11.150 1.00 64.69 381 ASP A CA 1
ATOM 3091 C C . ASP A 1 381 ? 5.940 -5.283 -12.147 1.00 64.69 381 ASP A C 1
ATOM 3093 O O . ASP A 1 381 ? 6.809 -5.077 -12.996 1.00 64.69 381 ASP A O 1
ATOM 3097 N N . LEU A 1 382 ? 5.231 -6.422 -12.142 1.00 77.81 382 LEU A N 1
ATOM 3098 C CA . LEU A 1 382 ? 5.431 -7.477 -13.147 1.00 77.81 382 LEU A CA 1
ATOM 3099 C C . LEU A 1 382 ? 5.069 -7.025 -14.568 1.00 77.81 382 LEU A C 1
ATOM 3101 O O . LEU A 1 382 ? 5.814 -7.317 -15.506 1.00 77.81 382 LEU A O 1
ATOM 3105 N N . SER A 1 383 ? 3.980 -6.269 -14.741 1.00 81.94 383 SER A N 1
ATOM 3106 C CA . SER A 1 383 ? 3.584 -5.748 -16.055 1.00 81.94 383 SER A CA 1
ATOM 3107 C C . SER A 1 383 ? 4.631 -4.787 -16.641 1.00 81.94 383 SER A C 1
ATOM 3109 O O . SER A 1 383 ? 4.945 -4.875 -17.830 1.00 81.94 383 SER A O 1
ATOM 3111 N N . PHE A 1 384 ? 5.263 -3.947 -15.808 1.00 68.00 384 PHE A N 1
ATOM 3112 C CA . PHE A 1 384 ? 6.368 -3.072 -16.218 1.00 68.00 384 PHE A CA 1
ATOM 3113 C C . PHE A 1 384 ? 7.700 -3.823 -16.408 1.00 68.00 384 PHE A C 1
ATOM 3115 O O . PHE A 1 384 ? 8.487 -3.474 -17.290 1.00 68.00 384 PHE A O 1
ATOM 3122 N N . ARG A 1 385 ? 7.961 -4.904 -15.656 1.00 74.62 385 ARG A N 1
ATOM 3123 C CA . ARG A 1 385 ? 9.088 -5.813 -15.949 1.00 74.62 385 ARG A CA 1
ATOM 3124 C C . ARG A 1 385 ? 8.911 -6.514 -17.291 1.00 74.62 385 ARG A C 1
ATOM 3126 O O . ARG A 1 385 ? 9.894 -6.685 -18.008 1.00 74.62 385 ARG A O 1
ATOM 3133 N N . PHE A 1 386 ? 7.690 -6.922 -17.633 1.00 83.88 386 PHE A N 1
ATOM 3134 C CA . PHE A 1 386 ? 7.394 -7.573 -18.906 1.00 83.88 386 PHE A CA 1
ATOM 3135 C C . PHE A 1 386 ? 7.465 -6.591 -20.081 1.00 83.88 386 PHE A C 1
ATOM 3137 O O . PHE A 1 386 ? 8.086 -6.901 -21.098 1.00 83.88 386 PHE A O 1
ATOM 3144 N N . SER A 1 387 ? 6.910 -5.383 -19.927 1.00 80.00 387 SER A N 1
ATOM 3145 C CA . SER A 1 387 ? 6.888 -4.356 -20.978 1.00 80.00 387 SER A CA 1
ATOM 3146 C C . SER A 1 387 ? 8.289 -3.998 -21.488 1.00 80.00 387 SER A C 1
ATOM 3148 O O . SER A 1 387 ? 8.497 -3.902 -22.694 1.00 80.00 387 SER A O 1
ATOM 3150 N N . ARG A 1 388 ? 9.291 -3.924 -20.600 1.00 74.75 388 ARG A N 1
ATOM 3151 C CA . ARG A 1 388 ? 10.694 -3.666 -20.979 1.00 74.75 388 ARG A CA 1
ATOM 3152 C C . ARG A 1 388 ? 11.314 -4.765 -21.856 1.00 74.75 388 ARG A C 1
ATOM 3154 O O . ARG A 1 388 ? 12.244 -4.467 -22.607 1.00 74.75 388 ARG A O 1
ATOM 3161 N N . LYS A 1 389 ? 10.815 -6.009 -21.805 1.00 82.38 389 LYS A N 1
ATOM 3162 C CA . LYS A 1 389 ? 11.344 -7.157 -22.574 1.00 82.38 389 LYS A CA 1
ATOM 3163 C C . LYS A 1 389 ? 10.854 -7.184 -24.036 1.00 82.38 389 LYS A C 1
ATOM 3165 O O . LYS A 1 389 ? 11.485 -7.832 -24.872 1.00 82.38 389 LYS A O 1
ATOM 3170 N N . VAL A 1 390 ? 9.798 -6.440 -24.380 1.00 83.44 390 VAL A N 1
ATOM 3171 C CA . VAL A 1 390 ? 9.235 -6.328 -25.744 1.00 83.44 390 VAL A CA 1
ATOM 3172 C C . VAL A 1 390 ? 9.469 -4.936 -26.346 1.00 83.44 390 VAL A C 1
ATOM 3174 O O . VAL A 1 390 ? 9.518 -3.938 -25.637 1.00 83.44 390 VAL A O 1
ATOM 3177 N N . SER A 1 391 ? 9.640 -4.838 -27.667 1.00 76.38 391 SER A N 1
ATOM 3178 C CA . SER A 1 391 ? 10.045 -3.577 -28.318 1.00 76.38 391 SER A CA 1
ATOM 3179 C C . SER A 1 391 ? 8.928 -2.549 -28.511 1.00 76.38 391 SER A C 1
ATOM 3181 O O . SER A 1 391 ? 9.226 -1.387 -28.779 1.00 76.38 391 SER A O 1
ATOM 3183 N N . ALA A 1 392 ? 7.661 -2.949 -28.395 1.00 76.38 392 ALA A N 1
ATOM 3184 C CA . ALA A 1 392 ? 6.516 -2.043 -28.403 1.00 76.38 392 ALA A CA 1
ATOM 3185 C C . ALA A 1 392 ? 5.335 -2.674 -27.653 1.00 76.38 392 ALA A C 1
ATOM 3187 O O . ALA A 1 392 ? 4.965 -3.816 -27.919 1.00 76.38 392 ALA A O 1
ATOM 3188 N N . CYS A 1 393 ? 4.738 -1.925 -26.728 1.00 80.88 393 CYS A N 1
ATOM 3189 C CA . CYS A 1 393 ? 3.617 -2.359 -25.895 1.00 80.88 393 CYS A CA 1
ATOM 3190 C C . CYS A 1 393 ? 2.926 -1.150 -25.244 1.00 80.88 393 CYS A C 1
ATOM 3192 O O . CYS A 1 393 ? 3.530 -0.086 -25.105 1.00 80.88 393 CYS A O 1
ATOM 3194 N N . LYS A 1 394 ? 1.684 -1.331 -24.784 1.00 77.31 394 LYS A N 1
ATOM 3195 C CA . LYS A 1 394 ? 0.929 -0.350 -23.991 1.00 77.31 394 LYS A CA 1
ATOM 3196 C C . LYS A 1 394 ? 0.580 -0.989 -22.644 1.00 77.31 394 LYS A C 1
ATOM 3198 O O . LYS A 1 394 ? -0.201 -1.933 -22.618 1.00 77.31 394 LYS A O 1
ATOM 3203 N N . VAL A 1 395 ? 1.152 -0.493 -21.547 1.00 77.25 395 VAL A N 1
ATOM 3204 C CA . VAL A 1 395 ? 0.757 -0.894 -20.182 1.00 77.25 395 VAL A CA 1
ATOM 3205 C C . VAL A 1 395 ? -0.429 -0.030 -19.750 1.00 77.25 395 VAL A C 1
ATOM 3207 O O . VAL A 1 395 ? -0.427 1.177 -19.990 1.00 77.25 395 VAL A O 1
ATOM 3210 N N . VAL A 1 396 ? -1.458 -0.650 -19.170 1.00 76.94 396 VAL A N 1
ATOM 3211 C CA . VAL A 1 396 ? -2.714 -0.006 -18.752 1.00 76.94 396 VAL A CA 1
ATOM 3212 C C . VAL A 1 396 ? -3.232 -0.734 -17.511 1.00 76.94 396 VAL A C 1
ATOM 3214 O O . VAL A 1 396 ? -3.267 -1.963 -17.512 1.00 76.94 396 VAL A O 1
ATOM 3217 N N . ASN A 1 397 ? -3.655 -0.012 -16.468 1.00 76.19 397 ASN A N 1
ATOM 3218 C CA . ASN A 1 397 ? -4.369 -0.640 -15.352 1.00 76.19 397 ASN A CA 1
ATOM 3219 C C . ASN A 1 397 ? -5.797 -1.011 -15.800 1.00 76.19 397 ASN A C 1
ATOM 3221 O O . ASN A 1 397 ? -6.455 -0.217 -16.472 1.00 76.19 397 ASN A O 1
ATOM 3225 N N . THR A 1 398 ? -6.293 -2.195 -15.432 1.00 80.81 398 THR A N 1
ATOM 3226 C CA . THR A 1 398 ? -7.581 -2.704 -15.943 1.00 80.81 398 THR A CA 1
ATOM 3227 C C . THR A 1 398 ? -8.789 -1.816 -15.612 1.00 80.81 398 THR A C 1
ATOM 3229 O O . THR A 1 398 ? -9.726 -1.760 -16.407 1.00 80.81 398 THR A O 1
ATOM 3232 N N . SER A 1 399 ? -8.736 -1.028 -14.531 1.00 72.62 399 SER A N 1
ATOM 3233 C CA . SER A 1 399 ? -9.753 -0.018 -14.190 1.00 72.62 399 SER A CA 1
ATOM 3234 C C . SER A 1 399 ? -9.948 1.065 -15.266 1.00 72.62 399 SER A C 1
ATOM 3236 O O . SER A 1 399 ? -11.052 1.595 -15.419 1.00 72.62 399 SER A O 1
ATOM 3238 N N . GLN A 1 400 ? -8.896 1.361 -16.041 1.00 71.31 400 GLN A N 1
ATOM 3239 C CA . GLN A 1 400 ? -8.869 2.387 -17.090 1.00 71.31 400 GLN A CA 1
ATOM 3240 C C . GLN A 1 400 ? -9.446 1.892 -18.428 1.00 71.31 400 GLN A C 1
ATOM 3242 O O . GLN A 1 400 ? -9.672 2.702 -19.330 1.00 71.31 400 GLN A O 1
ATOM 3247 N N . ILE A 1 401 ? -9.689 0.584 -18.572 1.00 78.19 401 ILE A N 1
ATOM 3248 C CA . ILE A 1 401 ? -10.310 -0.010 -19.761 1.00 78.19 401 ILE A CA 1
ATOM 3249 C C . ILE A 1 401 ? -11.800 0.356 -19.750 1.00 78.19 401 ILE A C 1
ATOM 3251 O O . ILE A 1 401 ? -12.536 0.002 -18.827 1.00 78.19 401 ILE A O 1
ATOM 3255 N N . GLN A 1 402 ? -12.248 1.111 -20.756 1.00 81.50 402 GLN A N 1
ATOM 3256 C CA . GLN A 1 402 ? -13.641 1.574 -20.842 1.00 81.50 402 GLN A CA 1
ATOM 3257 C C . GLN A 1 402 ? -14.499 0.683 -21.739 1.00 81.50 402 GLN A C 1
ATOM 3259 O O . GLN A 1 402 ? -15.681 0.505 -21.447 1.00 81.50 402 GLN A O 1
ATOM 3264 N N . ASP A 1 403 ? -13.890 0.094 -22.767 1.00 86.81 403 ASP A N 1
ATOM 3265 C CA . ASP A 1 403 ? -14.503 -0.848 -23.698 1.00 86.81 403 ASP A CA 1
ATOM 3266 C C . ASP A 1 403 ? -13.618 -2.102 -23.818 1.00 86.81 403 ASP A C 1
ATOM 3268 O O . ASP A 1 403 ? -12.397 -2.021 -23.684 1.00 86.81 403 ASP A O 1
ATOM 3272 N N . LEU A 1 404 ? -14.217 -3.268 -24.057 1.00 90.19 404 LEU A N 1
ATOM 3273 C CA . LEU A 1 404 ? -13.464 -4.494 -24.335 1.00 90.19 404 LEU A CA 1
ATOM 3274 C C . LEU A 1 404 ? -12.972 -4.539 -25.790 1.00 90.19 404 LEU A C 1
ATOM 3276 O O . LEU A 1 404 ? -11.980 -5.214 -26.072 1.00 90.19 404 LEU A O 1
ATOM 3280 N N . ASP A 1 405 ? -13.596 -3.789 -26.702 1.00 87.38 405 ASP A N 1
ATOM 3281 C CA . ASP A 1 405 ? -13.165 -3.710 -28.102 1.00 87.38 405 ASP A CA 1
ATOM 3282 C C . ASP A 1 405 ? -11.803 -3.013 -28.269 1.00 87.38 405 ASP A C 1
ATOM 3284 O O . ASP A 1 405 ? -11.067 -3.345 -29.201 1.00 87.38 405 ASP A O 1
ATOM 3288 N N . ASP A 1 406 ? -11.386 -2.172 -27.311 1.00 86.19 406 ASP A N 1
ATOM 3289 C CA . ASP A 1 406 ? -10.019 -1.622 -27.228 1.00 86.19 406 ASP A CA 1
ATOM 3290 C C . ASP A 1 406 ? -8.942 -2.730 -27.239 1.00 86.19 406 ASP A C 1
ATOM 3292 O O . ASP A 1 406 ? -7.823 -2.516 -27.710 1.00 86.19 406 ASP A O 1
ATOM 3296 N N . LEU A 1 407 ? -9.266 -3.928 -26.733 1.00 90.50 407 LEU A N 1
ATOM 3297 C CA . LEU A 1 407 ? -8.350 -5.072 -26.668 1.00 90.50 407 LEU A CA 1
ATOM 3298 C C . LEU A 1 407 ? -8.162 -5.755 -28.030 1.00 90.50 407 LEU A C 1
ATOM 3300 O O . LEU A 1 407 ? -7.095 -6.309 -28.294 1.00 90.50 407 LEU A O 1
ATOM 3304 N N . LYS A 1 408 ? -9.164 -5.684 -28.917 1.00 88.88 408 LYS A N 1
ATOM 3305 C CA . LYS A 1 408 ? -9.138 -6.305 -30.256 1.00 88.88 408 LYS A CA 1
ATOM 3306 C C . LYS A 1 408 ? -8.149 -5.618 -31.208 1.00 88.88 408 LYS A C 1
ATOM 3308 O O . LYS A 1 408 ? -7.780 -6.195 -32.226 1.00 88.88 408 LYS A O 1
ATOM 3313 N N . GLY A 1 409 ? -7.689 -4.409 -30.871 1.00 85.25 409 GLY A N 1
ATOM 3314 C CA . GLY A 1 409 ? -6.651 -3.683 -31.609 1.00 85.25 409 GLY A CA 1
ATOM 3315 C C . GLY A 1 409 ? -5.220 -4.205 -31.408 1.00 85.25 409 GLY A C 1
ATOM 3316 O O . GLY A 1 409 ? -4.307 -3.713 -32.071 1.00 85.25 409 GLY A O 1
ATOM 3317 N N . PHE A 1 410 ? -4.998 -5.175 -30.512 1.00 89.50 410 PHE A N 1
ATOM 3318 C CA . PHE A 1 410 ? -3.673 -5.719 -30.201 1.00 89.50 410 PHE A CA 1
ATOM 3319 C C . PHE A 1 410 ? -3.503 -7.152 -30.737 1.00 89.50 410 PHE A C 1
ATOM 3321 O O . PHE A 1 410 ? -4.436 -7.949 -30.655 1.00 89.50 410 PHE A O 1
ATOM 3328 N N . PRO A 1 411 ? -2.309 -7.530 -31.244 1.00 89.31 411 PRO A N 1
ATOM 3329 C CA . PRO A 1 411 ? -2.061 -8.886 -31.747 1.00 89.31 411 PRO A CA 1
ATOM 3330 C C . PRO A 1 411 ? -2.055 -9.944 -30.631 1.00 89.31 411 PRO A C 1
ATOM 3332 O O . PRO A 1 411 ? -2.245 -11.128 -30.906 1.00 89.31 411 PRO A O 1
ATOM 3335 N N . ILE A 1 412 ? -1.811 -9.515 -29.389 1.00 93.62 412 ILE A N 1
ATOM 3336 C CA . ILE A 1 412 ? -1.883 -10.314 -28.167 1.00 93.62 412 ILE A CA 1
ATOM 3337 C C . ILE A 1 412 ? -2.027 -9.386 -26.951 1.00 93.62 412 ILE A C 1
ATOM 3339 O O . ILE A 1 412 ? -1.471 -8.285 -26.950 1.00 93.62 412 ILE A O 1
ATOM 3343 N N . VAL A 1 413 ? -2.745 -9.826 -25.915 1.00 95.25 413 VAL A N 1
ATOM 3344 C CA . VAL A 1 413 ? -2.906 -9.100 -24.641 1.00 95.25 413 VAL A CA 1
ATOM 3345 C C . VAL A 1 413 ? -2.357 -9.939 -23.485 1.00 95.25 413 VAL A C 1
ATOM 3347 O O . VAL A 1 413 ? -2.636 -11.130 -23.397 1.00 95.25 413 VAL A O 1
ATOM 3350 N N . VAL A 1 414 ? -1.568 -9.342 -22.589 1.00 96.12 414 VAL A N 1
ATOM 3351 C CA . VAL A 1 414 ? -0.942 -10.056 -21.461 1.00 96.12 414 VAL A CA 1
ATOM 3352 C C . VAL A 1 414 ? -1.515 -9.540 -20.149 1.00 96.12 414 VAL A C 1
ATOM 3354 O O . VAL A 1 414 ? -1.383 -8.357 -19.843 1.00 96.12 414 VAL A O 1
ATOM 3357 N N . PHE A 1 415 ? -2.153 -10.425 -19.386 1.00 96.06 415 PHE A N 1
ATOM 3358 C CA . PHE A 1 415 ? -2.816 -10.091 -18.130 1.00 96.06 415 PHE A CA 1
ATOM 3359 C C . PHE A 1 415 ? -1.973 -10.515 -16.926 1.00 96.06 415 PHE A C 1
ATOM 3361 O O . PHE A 1 415 ? -1.560 -11.667 -16.828 1.00 96.06 415 PHE A O 1
ATOM 3368 N N . PHE A 1 416 ? -1.776 -9.589 -15.989 1.00 93.81 416 PHE A N 1
ATOM 3369 C CA . PHE A 1 416 ? -1.173 -9.836 -14.679 1.00 93.81 416 PHE A CA 1
ATOM 3370 C C . PHE A 1 416 ? -2.261 -9.630 -13.626 1.00 93.81 416 PHE A C 1
ATOM 3372 O O . PHE A 1 416 ? -2.849 -8.550 -13.570 1.00 93.81 416 PHE A O 1
ATOM 3379 N N . ILE A 1 417 ? -2.586 -10.671 -12.855 1.00 92.56 417 ILE A N 1
ATOM 3380 C CA . ILE A 1 417 ? -3.730 -10.663 -11.931 1.00 92.56 417 ILE A CA 1
ATOM 3381 C C . ILE A 1 417 ? -3.294 -11.158 -10.556 1.00 92.56 417 ILE A C 1
ATOM 3383 O O . ILE A 1 417 ? -2.818 -12.282 -10.415 1.00 92.56 417 ILE A O 1
ATOM 3387 N N . SER A 1 418 ? -3.503 -10.334 -9.531 1.00 88.56 418 SER A N 1
ATOM 3388 C CA . SER A 1 418 ? -3.294 -10.703 -8.130 1.00 88.56 418 SER A CA 1
ATOM 3389 C C . SER A 1 418 ? -4.595 -11.194 -7.495 1.00 88.56 418 SER A C 1
ATOM 3391 O O . SER A 1 418 ? -5.651 -10.594 -7.699 1.00 88.56 418 SER A O 1
ATOM 3393 N N . SER A 1 419 ? -4.499 -12.272 -6.715 1.00 85.12 419 SER A N 1
ATOM 3394 C CA . SER A 1 419 ? -5.582 -12.756 -5.847 1.00 85.12 419 SER A CA 1
ATOM 3395 C C . SER A 1 419 ? -5.498 -12.088 -4.470 1.00 85.12 419 SER A C 1
ATOM 3397 O O . SER A 1 419 ? -4.400 -11.816 -3.979 1.00 85.12 419 SER A O 1
ATOM 3399 N N . TYR A 1 420 ? -6.640 -11.826 -3.838 1.00 74.44 420 TYR A N 1
ATOM 3400 C CA . TYR A 1 420 ? -6.745 -11.146 -2.549 1.00 74.44 420 TYR A CA 1
ATOM 3401 C C . TYR A 1 420 ? -7.884 -11.725 -1.700 1.00 74.44 420 TYR A C 1
ATOM 3403 O O . TYR A 1 420 ? -8.884 -12.202 -2.231 1.00 74.44 420 TYR A O 1
ATOM 3411 N N . GLY A 1 421 ? -7.746 -11.664 -0.372 1.00 71.44 421 GLY A N 1
ATOM 3412 C CA . GLY A 1 421 ? -8.754 -12.192 0.551 1.00 71.44 421 GLY A CA 1
ATOM 3413 C C . GLY A 1 421 ? -9.050 -13.669 0.287 1.00 71.44 421 GLY A C 1
ATOM 3414 O O . GLY A 1 421 ? -8.135 -14.489 0.267 1.00 71.44 421 GLY A O 1
ATOM 3415 N N . ASP A 1 422 ? -10.321 -13.975 0.043 1.00 73.62 422 ASP A N 1
ATOM 3416 C CA . ASP A 1 422 ? -10.851 -15.332 -0.106 1.00 73.62 422 ASP A CA 1
ATOM 3417 C C . ASP A 1 422 ? -10.825 -15.800 -1.586 1.00 73.62 422 ASP A C 1
ATOM 3419 O O . ASP A 1 422 ? -11.769 -16.423 -2.064 1.00 73.62 422 ASP A O 1
ATOM 3423 N N . GLY A 1 423 ? -9.769 -15.440 -2.334 1.00 80.12 423 GLY A N 1
ATOM 3424 C CA . GLY A 1 423 ? -9.605 -15.753 -3.769 1.00 80.12 423 GLY A CA 1
ATOM 3425 C C . GLY A 1 423 ? -10.122 -14.686 -4.749 1.00 80.12 423 GLY A C 1
ATOM 3426 O O . GLY A 1 423 ? -10.154 -14.910 -5.960 1.00 80.12 423 GLY A O 1
ATOM 3427 N N . GLU A 1 424 ? -10.516 -13.509 -4.264 1.00 83.00 424 GLU A N 1
ATOM 3428 C CA . GLU A 1 424 ? -11.093 -12.427 -5.074 1.00 83.00 424 GLU A CA 1
ATOM 3429 C C . GLU A 1 424 ? -10.024 -11.643 -5.873 1.00 83.00 424 GLU A C 1
ATOM 3431 O O . GLU A 1 424 ? -8.859 -11.591 -5.472 1.00 83.00 424 GLU A O 1
ATOM 3436 N N . PRO A 1 425 ? -10.366 -11.016 -7.016 1.00 82.38 425 PRO A N 1
ATOM 3437 C CA . PRO A 1 425 ? -9.475 -10.067 -7.690 1.00 82.38 425 PRO A CA 1
ATOM 3438 C C . PRO A 1 425 ? -9.275 -8.793 -6.851 1.00 82.38 425 PRO A C 1
ATOM 3440 O O . PRO A 1 425 ? -10.161 -8.397 -6.095 1.00 82.38 425 PRO A O 1
ATOM 3443 N N . CYS A 1 426 ? -8.145 -8.103 -7.030 1.00 73.44 426 CYS A N 1
ATOM 3444 C CA . CYS A 1 426 ? -7.923 -6.780 -6.430 1.00 73.44 426 CYS A CA 1
ATOM 3445 C C . CYS A 1 426 ? -8.984 -5.739 -6.852 1.00 73.44 426 CYS A C 1
ATOM 3447 O O . CYS A 1 426 ? -9.559 -5.835 -7.940 1.00 73.44 426 CYS A O 1
ATOM 3449 N N . ASP A 1 427 ? -9.205 -4.730 -5.996 1.00 68.12 427 ASP A N 1
ATOM 3450 C CA . ASP A 1 427 ? -10.243 -3.688 -6.128 1.00 68.12 427 ASP A CA 1
ATOM 3451 C C . ASP A 1 427 ? -10.296 -3.026 -7.521 1.00 68.12 427 ASP A C 1
ATOM 3453 O O . ASP A 1 427 ? -11.375 -2.776 -8.062 1.00 68.12 427 ASP A O 1
ATOM 3457 N N . ASP A 1 428 ? -9.131 -2.775 -8.123 1.00 66.69 428 ASP A N 1
ATOM 3458 C CA . ASP A 1 428 ? -8.964 -2.178 -9.452 1.00 66.69 428 ASP A CA 1
ATOM 3459 C C . ASP A 1 428 ? -9.385 -3.115 -10.601 1.00 66.69 428 ASP A C 1
ATOM 3461 O O . ASP A 1 428 ? -9.869 -2.654 -11.639 1.00 66.69 428 ASP A O 1
ATOM 3465 N N . GLY A 1 429 ? -9.271 -4.429 -10.396 1.00 77.38 429 GLY A N 1
ATOM 3466 C CA . GLY A 1 429 ? -9.704 -5.472 -11.325 1.00 77.38 429 GLY A CA 1
ATOM 3467 C C . GLY A 1 429 ? -11.204 -5.784 -11.297 1.00 77.38 429 GLY A C 1
ATOM 3468 O O . GLY A 1 429 ? -11.737 -6.250 -12.307 1.00 77.38 429 GLY A O 1
ATOM 3469 N N . ILE A 1 430 ? -11.918 -5.508 -10.195 1.00 81.25 430 ILE A N 1
ATOM 3470 C CA . ILE A 1 430 ? -13.334 -5.900 -10.008 1.00 81.25 430 ILE A CA 1
ATOM 3471 C C . ILE A 1 430 ? -14.221 -5.428 -11.173 1.00 81.25 430 ILE A C 1
ATOM 3473 O O . ILE A 1 430 ? -15.009 -6.207 -11.718 1.00 81.25 430 ILE A O 1
ATOM 3477 N N . ARG A 1 431 ? -14.065 -4.168 -11.605 1.00 84.56 431 ARG A N 1
ATOM 3478 C CA . ARG A 1 431 ? -14.820 -3.589 -12.731 1.00 84.56 431 ARG A CA 1
ATOM 3479 C C . ARG A 1 431 ? -14.579 -4.352 -14.036 1.00 84.56 431 ARG A C 1
ATOM 3481 O O . ARG A 1 431 ? -15.531 -4.642 -14.759 1.00 84.56 431 ARG A O 1
ATOM 3488 N N . PHE A 1 432 ? -13.322 -4.667 -14.337 1.00 89.88 432 PHE A N 1
ATOM 3489 C CA . PHE A 1 432 ? -12.932 -5.343 -15.572 1.00 89.88 432 PHE A CA 1
ATOM 3490 C C . PHE A 1 432 ? -13.427 -6.797 -15.599 1.00 89.88 432 PHE A C 1
ATOM 3492 O O . PHE A 1 432 ? -13.978 -7.249 -16.602 1.00 89.88 432 PHE A O 1
ATOM 3499 N N . ILE A 1 433 ? -13.355 -7.495 -14.460 1.00 90.81 433 ILE A N 1
ATOM 3500 C CA . ILE A 1 433 ? -13.952 -8.826 -14.286 1.00 90.81 433 ILE A CA 1
ATOM 3501 C C . ILE A 1 433 ? -15.470 -8.797 -14.520 1.00 90.81 433 ILE A C 1
ATOM 3503 O O . ILE A 1 433 ? -15.998 -9.712 -15.152 1.00 90.81 433 ILE A O 1
ATOM 3507 N N . GLN A 1 434 ? -16.183 -7.756 -14.071 1.00 89.56 434 GLN A N 1
ATOM 3508 C CA . GLN A 1 434 ? -17.614 -7.631 -14.363 1.00 89.56 434 GLN A CA 1
ATOM 3509 C C . GLN A 1 434 ? -17.883 -7.351 -15.848 1.00 89.56 434 GLN A C 1
ATOM 3511 O O . GLN A 1 434 ? -18.751 -7.993 -16.433 1.00 89.56 434 GLN A O 1
ATOM 3516 N N . MET A 1 435 ? -17.101 -6.473 -16.489 1.00 92.19 435 MET A N 1
ATOM 3517 C CA . MET A 1 435 ? -17.219 -6.218 -17.931 1.00 92.19 435 MET A CA 1
ATOM 3518 C C . MET A 1 435 ? -17.106 -7.511 -18.752 1.00 92.19 435 MET A C 1
ATOM 3520 O O . MET A 1 435 ? -17.887 -7.688 -19.683 1.00 92.19 435 MET A O 1
ATOM 3524 N N . LEU A 1 436 ? -16.203 -8.422 -18.366 1.00 93.06 436 LEU A N 1
ATOM 3525 C CA . LEU A 1 436 ? -16.039 -9.743 -18.982 1.00 93.06 436 LEU A CA 1
ATOM 3526 C C . LEU A 1 436 ? -17.194 -10.712 -18.669 1.00 93.06 436 LEU A C 1
ATOM 3528 O O . LEU A 1 436 ? -17.611 -11.445 -19.557 1.00 93.06 436 LEU A O 1
ATOM 3532 N N . LYS A 1 437 ? -17.740 -10.712 -17.444 1.00 92.12 437 LYS A N 1
ATOM 3533 C CA . LYS A 1 437 ? -18.902 -11.551 -17.059 1.00 92.12 437 LYS A CA 1
ATOM 3534 C C . LYS A 1 437 ? -20.172 -11.229 -17.850 1.00 92.12 437 LYS A C 1
ATOM 3536 O O . LYS A 1 437 ? -20.995 -12.112 -18.067 1.00 92.12 437 LYS A O 1
ATOM 3541 N N . ASP A 1 438 ? -20.327 -9.972 -18.245 1.00 92.25 438 ASP A N 1
ATOM 3542 C CA . ASP A 1 438 ? -21.471 -9.483 -19.016 1.00 92.25 438 ASP A CA 1
ATOM 3543 C C . ASP A 1 438 ? -21.304 -9.655 -20.542 1.00 92.25 438 ASP A C 1
ATOM 3545 O O . ASP A 1 438 ? -22.263 -9.464 -21.295 1.00 92.25 438 ASP A O 1
ATOM 3549 N N . GLU A 1 439 ? -20.079 -9.900 -21.015 1.00 90.94 439 GLU A N 1
ATOM 3550 C CA . GLU A 1 439 ? -19.766 -10.055 -22.436 1.00 90.94 439 GLU A CA 1
ATOM 3551 C C . GLU A 1 439 ? -20.162 -11.460 -22.919 1.00 90.94 439 GLU A C 1
ATOM 3553 O O . GLU A 1 439 ? -20.211 -12.423 -22.156 1.00 90.94 439 GLU A O 1
ATOM 3558 N N . LYS A 1 440 ? -20.477 -11.590 -24.208 1.00 87.88 440 LYS A N 1
ATOM 3559 C CA . LYS A 1 440 ? -20.814 -12.865 -24.848 1.00 87.88 440 LYS A CA 1
ATOM 3560 C C . LYS A 1 440 ? -19.636 -13.437 -25.625 1.00 87.88 440 LYS A C 1
ATOM 3562 O O . LYS A 1 440 ? -19.464 -14.653 -25.624 1.00 87.88 440 LYS A O 1
ATOM 3567 N N . LYS A 1 441 ? -18.858 -12.596 -26.322 1.00 91.31 441 LYS A N 1
ATOM 3568 C CA . LYS A 1 441 ? -17.731 -13.026 -27.169 1.00 91.31 441 LYS A CA 1
ATOM 3569 C C . LYS A 1 441 ? -16.665 -11.941 -27.303 1.00 91.31 441 LYS A C 1
ATOM 3571 O O . LYS A 1 441 ? -16.912 -10.895 -27.899 1.00 91.31 441 LYS A O 1
ATOM 3576 N N . LEU A 1 442 ? -15.445 -12.245 -26.859 1.00 89.12 442 LEU A N 1
ATOM 3577 C CA . LEU A 1 442 ? -14.311 -11.319 -26.952 1.00 89.12 442 LEU A CA 1
ATOM 3578 C C . LEU A 1 442 ? -13.329 -11.684 -28.078 1.00 89.12 442 LEU A C 1
ATOM 3580 O O . LEU A 1 442 ? -12.886 -10.790 -28.792 1.00 89.12 442 LEU A O 1
ATOM 3584 N N . HIS A 1 443 ? -13.039 -12.976 -28.283 1.00 88.44 443 HIS A N 1
ATOM 3585 C CA . HIS A 1 443 ? -12.207 -13.479 -29.393 1.00 88.44 443 HIS A CA 1
ATOM 3586 C C . HIS A 1 443 ? -10.850 -12.758 -29.589 1.00 88.44 443 HIS A C 1
ATOM 3588 O O . HIS A 1 443 ? -10.441 -12.476 -30.715 1.00 88.44 443 HIS A O 1
ATOM 3594 N N . ILE A 1 444 ? -10.132 -12.486 -28.491 1.00 95.19 444 ILE A N 1
ATOM 3595 C CA . ILE A 1 444 ? -8.745 -11.983 -28.513 1.00 95.19 444 ILE A CA 1
ATOM 3596 C C . ILE A 1 444 ? -7.735 -13.100 -28.232 1.00 95.19 444 ILE A C 1
ATOM 3598 O O . ILE A 1 444 ? -8.034 -14.037 -27.490 1.00 95.19 444 ILE A O 1
ATOM 3602 N N . LYS A 1 445 ? -6.515 -12.955 -28.762 1.00 95.62 445 LYS A N 1
ATOM 3603 C CA . LYS A 1 445 ? -5.342 -13.713 -28.304 1.00 95.62 445 LYS A CA 1
ATOM 3604 C C . LYS A 1 445 ? -4.853 -13.137 -26.981 1.00 95.62 445 LYS A C 1
ATOM 3606 O O . LYS A 1 445 ? -4.637 -11.926 -26.889 1.00 95.62 445 LYS A O 1
ATOM 3611 N N . TYR A 1 446 ? -4.655 -13.978 -25.973 1.00 96.75 446 TYR A N 1
ATOM 3612 C CA . TYR A 1 446 ? -4.200 -13.526 -24.663 1.00 96.75 446 TYR A CA 1
ATOM 3613 C C . TYR A 1 446 ? -3.232 -14.494 -23.987 1.00 96.75 446 TYR A C 1
ATOM 3615 O O . TYR A 1 446 ? -3.164 -15.666 -24.335 1.00 96.75 446 TYR A O 1
ATOM 3623 N N . SER A 1 447 ? -2.515 -14.004 -22.980 1.00 97.56 447 SER A N 1
ATOM 3624 C CA . SER A 1 447 ? -1.813 -14.842 -22.007 1.00 97.56 447 SER A CA 1
ATOM 3625 C C . SER A 1 447 ? -1.984 -14.279 -20.596 1.00 97.56 447 SER A C 1
ATOM 3627 O O . SER A 1 447 ? -2.429 -13.138 -20.426 1.00 97.56 447 SER A O 1
ATOM 3629 N N . LEU A 1 448 ? -1.692 -15.090 -19.581 1.00 97.50 448 LEU A N 1
ATOM 3630 C CA . LEU A 1 448 ? -2.063 -14.833 -18.190 1.00 97.50 448 LEU A CA 1
ATOM 3631 C C . LEU A 1 448 ? -0.933 -15.203 -17.227 1.00 97.50 448 LEU A C 1
ATOM 3633 O O . LEU A 1 448 ? -0.384 -16.302 -17.299 1.00 97.50 448 LEU A O 1
ATOM 3637 N N . PHE A 1 449 ? -0.669 -14.307 -16.277 1.00 96.81 449 PHE A N 1
ATOM 3638 C CA . PHE A 1 449 ? 0.180 -14.548 -15.120 1.00 96.81 449 PHE A CA 1
ATOM 3639 C C . PHE A 1 449 ? -0.572 -14.253 -13.812 1.00 96.81 449 PHE A C 1
ATOM 3641 O O . PHE A 1 449 ? -0.962 -13.111 -13.546 1.00 96.81 449 PHE A O 1
ATOM 3648 N N . GLY A 1 450 ? -0.783 -15.285 -12.995 1.00 94.62 450 GLY A N 1
ATOM 3649 C CA . GLY A 1 450 ? -1.445 -15.203 -11.695 1.00 94.62 450 GLY A CA 1
ATOM 3650 C C . GLY A 1 450 ? -0.464 -15.000 -10.538 1.00 94.62 450 GLY A C 1
ATOM 3651 O O . GLY A 1 450 ? 0.484 -15.767 -10.367 1.00 94.62 450 GLY A O 1
ATOM 3652 N N . CYS A 1 451 ? -0.717 -13.999 -9.699 1.00 90.00 451 CYS A N 1
ATOM 3653 C CA . CYS A 1 451 ? -0.005 -13.784 -8.442 1.00 90.00 451 CYS A CA 1
ATOM 3654 C C . CYS A 1 451 ? -0.862 -14.268 -7.262 1.00 90.00 451 CYS A C 1
ATOM 3656 O O . CYS A 1 451 ? -1.936 -13.714 -7.003 1.00 90.00 451 CYS A O 1
ATOM 3658 N N . GLY A 1 452 ? -0.364 -15.261 -6.524 1.00 85.50 452 GLY A N 1
ATOM 3659 C CA . GLY A 1 452 ? -1.030 -15.850 -5.367 1.00 85.50 452 GLY A CA 1
ATOM 3660 C C . GLY A 1 452 ? -0.048 -16.211 -4.252 1.00 85.50 452 GLY A C 1
ATOM 3661 O O . GLY A 1 452 ? 1.147 -15.921 -4.321 1.00 85.50 452 GLY A O 1
ATOM 3662 N N . ASN A 1 453 ? -0.577 -16.830 -3.201 1.00 78.62 453 ASN A N 1
ATOM 3663 C CA . ASN A 1 453 ? 0.166 -17.216 -2.006 1.00 78.62 453 ASN A CA 1
ATOM 3664 C C . ASN A 1 453 ? -0.448 -18.512 -1.454 1.00 78.62 453 ASN A C 1
ATOM 3666 O O . ASN A 1 453 ? -1.626 -18.513 -1.101 1.00 78.62 453 ASN A O 1
ATOM 3670 N N . SER A 1 454 ? 0.301 -19.617 -1.421 1.00 82.06 454 SER A N 1
ATOM 3671 C CA . SER A 1 454 ? -0.252 -20.950 -1.114 1.00 82.06 454 SER A CA 1
ATOM 3672 C C . SER A 1 454 ? -0.575 -21.185 0.373 1.00 82.06 454 SER A C 1
ATOM 3674 O O . SER A 1 454 ? -0.874 -22.313 0.764 1.00 82.06 454 SER A O 1
ATOM 3676 N N . LEU A 1 455 ? -0.475 -20.151 1.216 1.00 70.69 455 LEU A N 1
ATOM 3677 C CA . LEU A 1 455 ? -0.911 -20.168 2.619 1.00 70.69 455 LEU A CA 1
ATOM 3678 C C . LEU A 1 455 ? -2.371 -19.702 2.789 1.00 70.69 455 LEU A C 1
ATOM 3680 O O . LEU A 1 455 ? -2.847 -19.613 3.919 1.00 70.69 455 LEU A O 1
ATOM 3684 N N . TYR A 1 456 ? -3.054 -19.385 1.685 1.00 73.19 456 TYR A N 1
ATOM 3685 C CA . TYR A 1 456 ? -4.477 -19.047 1.615 1.00 73.19 456 TYR A CA 1
ATOM 3686 C C . TYR A 1 456 ? -5.238 -20.162 0.886 1.00 73.19 456 TYR A C 1
ATOM 3688 O O . TYR A 1 456 ? -4.709 -20.746 -0.060 1.00 73.19 456 TYR A O 1
ATOM 3696 N N . ASP A 1 457 ? -6.477 -20.430 1.310 1.00 77.25 457 ASP A N 1
ATOM 3697 C CA . ASP A 1 457 ? -7.242 -21.606 0.870 1.00 77.25 457 ASP A CA 1
ATOM 3698 C C . ASP A 1 457 ? -7.545 -21.615 -0.644 1.00 77.25 457 ASP A C 1
ATOM 3700 O O . ASP A 1 457 ? -7.367 -22.645 -1.294 1.00 77.25 457 ASP A O 1
ATOM 3704 N N . ASP A 1 458 ? -7.941 -20.477 -1.234 1.00 84.62 458 ASP A N 1
ATOM 3705 C CA . ASP A 1 458 ? -8.132 -20.337 -2.691 1.00 84.62 458 ASP A CA 1
ATOM 3706 C C . ASP A 1 458 ? -6.870 -19.785 -3.378 1.00 84.62 458 ASP A C 1
ATOM 3708 O O . ASP A 1 458 ? -6.801 -18.643 -3.856 1.00 84.62 458 ASP A O 1
ATOM 3712 N N . TYR A 1 459 ? -5.820 -20.611 -3.396 1.00 88.00 459 TYR A N 1
ATOM 3713 C CA . TYR A 1 459 ? -4.584 -20.308 -4.113 1.00 88.00 459 TYR A CA 1
ATOM 3714 C C . TYR A 1 459 ? -4.868 -20.031 -5.601 1.00 88.00 459 TYR A C 1
ATOM 3716 O O . TYR A 1 459 ? -5.343 -20.897 -6.333 1.00 88.00 459 TYR A O 1
ATOM 3724 N N . GLN A 1 460 ? -4.518 -18.819 -6.051 1.00 92.00 460 GLN A N 1
ATOM 3725 C CA . GLN A 1 460 ? -4.716 -18.312 -7.422 1.00 92.00 460 GLN A CA 1
ATOM 3726 C C . GLN A 1 460 ? -6.185 -18.124 -7.858 1.00 92.00 460 GLN A C 1
ATOM 3728 O O . GLN A 1 460 ? -6.440 -17.951 -9.053 1.00 92.00 460 GLN A O 1
ATOM 3733 N N . GLY A 1 461 ? -7.144 -18.083 -6.922 1.00 92.06 461 GLY A N 1
ATOM 3734 C CA . GLY A 1 461 ? -8.583 -17.946 -7.195 1.00 92.06 461 GLY A CA 1
ATOM 3735 C C . GLY A 1 461 ? -8.966 -16.894 -8.243 1.00 92.06 461 GLY A C 1
ATOM 3736 O O . GLY A 1 461 ? -9.741 -17.177 -9.163 1.00 92.06 461 GLY A O 1
ATOM 3737 N N . ALA A 1 462 ? -8.351 -15.707 -8.205 1.00 92.06 462 ALA A N 1
ATOM 3738 C CA . ALA A 1 462 ? -8.653 -14.630 -9.149 1.00 92.06 462 ALA A CA 1
ATOM 3739 C C . ALA A 1 462 ? -8.173 -14.946 -10.576 1.00 92.06 462 ALA A C 1
ATOM 3741 O O . ALA A 1 462 ? -8.879 -14.667 -11.549 1.00 92.06 462 ALA A O 1
ATOM 3742 N N . ALA A 1 463 ? -6.998 -15.568 -10.712 1.00 95.19 463 ALA A N 1
ATOM 3743 C CA . ALA A 1 463 ? -6.455 -15.998 -11.998 1.00 95.19 463 ALA A CA 1
ATOM 3744 C C . ALA A 1 463 ? -7.234 -17.202 -12.559 1.00 95.19 463 ALA A C 1
ATOM 3746 O O . ALA A 1 463 ? -7.561 -17.223 -13.748 1.00 95.19 463 ALA A O 1
ATOM 3747 N N . HIS A 1 464 ? -7.622 -18.153 -11.702 1.00 95.38 464 HIS A N 1
ATOM 3748 C CA . HIS A 1 464 ? -8.504 -19.267 -12.060 1.00 95.38 464 HIS A CA 1
ATOM 3749 C C . HIS A 1 464 ? -9.881 -18.775 -12.545 1.00 95.38 464 HIS A C 1
ATOM 3751 O O . HIS A 1 464 ? -10.359 -19.206 -13.600 1.00 95.38 464 HIS A O 1
ATOM 3757 N N . GLN A 1 465 ? -10.499 -17.826 -11.829 1.00 94.19 465 GLN A N 1
ATOM 3758 C CA . GLN A 1 465 ? -11.768 -17.207 -12.224 1.00 94.19 465 GLN A CA 1
ATOM 3759 C C . GLN A 1 465 ? -11.633 -16.465 -13.559 1.00 94.19 465 GLN A C 1
ATOM 3761 O O . GLN A 1 465 ? -12.470 -16.647 -14.445 1.00 94.19 465 GLN A O 1
ATOM 3766 N N . PHE A 1 466 ? -10.574 -15.669 -13.734 1.00 95.62 466 PHE A N 1
ATOM 3767 C CA . PHE A 1 466 ? -10.321 -14.938 -14.975 1.00 95.62 466 PHE A CA 1
ATOM 3768 C C . PHE A 1 466 ? -10.134 -15.869 -16.176 1.00 95.62 466 PHE A C 1
ATOM 3770 O O . PHE A 1 466 ? -10.781 -15.667 -17.204 1.00 95.62 466 PHE A O 1
ATOM 3777 N N . LYS A 1 467 ? -9.307 -16.920 -16.051 1.00 96.25 467 LYS A N 1
ATOM 3778 C CA . LYS A 1 467 ? -9.094 -17.881 -17.142 1.00 96.25 467 LYS A CA 1
ATOM 3779 C C . LYS A 1 467 ? -10.417 -18.526 -17.564 1.00 96.25 467 LYS A C 1
ATOM 3781 O O . LYS A 1 467 ? -10.735 -18.528 -18.747 1.00 96.25 467 LYS A O 1
ATOM 3786 N N . LYS A 1 468 ? -11.225 -18.982 -16.600 1.00 95.44 468 LYS A N 1
ATOM 3787 C CA . LYS A 1 468 ? -12.536 -19.600 -16.859 1.00 95.44 468 LYS A CA 1
ATOM 3788 C C . LYS A 1 468 ? -13.516 -18.660 -17.578 1.00 95.44 468 LYS A C 1
ATOM 3790 O O . LYS A 1 468 ? -14.319 -19.129 -18.383 1.00 95.44 468 LYS A O 1
ATOM 3795 N N . LEU A 1 469 ? -13.455 -17.352 -17.310 1.00 95.19 469 LEU A N 1
ATOM 3796 C CA . LEU A 1 469 ? -14.232 -16.347 -18.045 1.00 95.19 469 LEU A CA 1
ATOM 3797 C C . LEU A 1 469 ? -13.710 -16.177 -19.478 1.00 95.19 469 LEU A C 1
ATOM 3799 O O . LEU A 1 469 ? -14.494 -16.251 -20.419 1.00 95.19 469 LEU A O 1
ATOM 3803 N N . MET A 1 470 ? -12.396 -16.013 -19.658 1.00 95.75 470 MET A N 1
ATOM 3804 C CA . MET A 1 470 ? -11.779 -15.860 -20.982 1.00 95.75 470 MET A CA 1
ATOM 3805 C C . MET A 1 470 ? -12.000 -17.077 -21.891 1.00 95.75 470 MET A C 1
ATOM 3807 O O . MET A 1 470 ? -12.320 -16.896 -23.067 1.00 95.75 470 MET A O 1
ATOM 3811 N N . ASP A 1 471 ? -11.918 -18.293 -21.343 1.00 93.25 471 ASP A N 1
ATOM 3812 C CA . ASP A 1 471 ? -12.254 -19.540 -22.040 1.00 93.25 471 ASP A CA 1
ATOM 3813 C C . ASP A 1 471 ? -13.705 -19.496 -22.569 1.00 93.25 471 ASP A C 1
ATOM 3815 O O . ASP A 1 471 ? -13.966 -19.788 -23.737 1.00 93.25 471 ASP A O 1
ATOM 3819 N N . GLY A 1 472 ? -14.657 -19.064 -21.729 1.00 93.81 472 GLY A N 1
ATOM 3820 C CA . GLY A 1 472 ? -16.075 -18.930 -22.087 1.00 93.81 472 GLY A CA 1
ATOM 3821 C C . GLY A 1 472 ? -16.364 -17.836 -23.123 1.00 93.81 472 GLY A C 1
ATOM 3822 O O . GLY A 1 472 ? -17.247 -18.002 -23.963 1.00 93.81 472 GLY A O 1
ATOM 3823 N N . LEU A 1 473 ? -15.582 -16.753 -23.122 1.00 95.25 473 LEU A N 1
ATOM 3824 C CA . LEU A 1 473 ? -15.641 -15.668 -24.112 1.00 95.25 473 LEU A CA 1
ATOM 3825 C C . LEU A 1 473 ? -14.975 -16.021 -25.455 1.00 95.25 473 LEU A C 1
ATOM 3827 O O . LEU A 1 473 ? -14.914 -15.176 -26.360 1.00 95.25 473 LEU A O 1
ATOM 3831 N N . GLY A 1 474 ? -14.456 -17.247 -25.588 1.00 94.44 474 GLY A N 1
ATOM 3832 C CA . GLY A 1 474 ? -13.726 -17.715 -26.760 1.00 94.44 474 GLY A CA 1
ATOM 3833 C C . GLY A 1 474 ? -12.407 -16.975 -26.973 1.00 94.44 474 GLY A C 1
ATOM 3834 O O . GLY A 1 474 ? -12.063 -16.687 -28.121 1.00 94.44 474 GLY A O 1
ATOM 3835 N N . GLY A 1 475 ? -11.719 -16.604 -25.889 1.00 94.69 475 GLY A N 1
ATOM 3836 C CA . GLY A 1 475 ? -10.344 -16.116 -25.932 1.00 94.69 475 GLY A CA 1
ATOM 3837 C C . GLY A 1 475 ? -9.372 -17.230 -26.319 1.00 94.69 475 GLY A C 1
ATOM 3838 O O . GLY A 1 475 ? -9.524 -18.376 -25.904 1.00 94.69 475 GLY A O 1
ATOM 3839 N N . ASP A 1 476 ? -8.370 -16.885 -27.118 1.00 94.88 476 ASP A N 1
ATOM 3840 C CA . ASP A 1 476 ? -7.330 -17.801 -27.583 1.00 94.88 476 ASP A CA 1
ATOM 3841 C C . ASP A 1 476 ? -6.117 -17.683 -26.650 1.00 94.88 476 ASP A C 1
ATOM 3843 O O . ASP A 1 476 ? -5.412 -16.669 -26.672 1.00 94.88 476 ASP A O 1
ATOM 3847 N N . LEU A 1 477 ? -5.934 -18.668 -25.765 1.00 96.25 477 LEU A N 1
ATOM 3848 C CA . LEU A 1 477 ? -4.846 -18.683 -24.786 1.00 96.25 477 LEU A CA 1
ATOM 3849 C C . LEU A 1 477 ? -3.528 -19.078 -25.463 1.00 96.25 477 LEU A C 1
ATOM 3851 O O . LEU A 1 477 ? -3.390 -20.170 -26.010 1.00 96.25 477 LEU A O 1
ATOM 3855 N N . VAL A 1 478 ? -2.547 -18.187 -25.381 1.00 95.31 478 VAL A N 1
ATOM 3856 C CA . VAL A 1 478 ? -1.241 -18.315 -26.020 1.00 95.31 478 VAL A CA 1
ATOM 3857 C C . VAL A 1 478 ? -0.168 -18.585 -24.965 1.00 95.31 478 VAL A C 1
ATOM 3859 O O . VAL A 1 478 ? 0.112 -17.739 -24.111 1.00 95.31 478 VAL A O 1
ATOM 3862 N N . GLY A 1 479 ? 0.458 -19.758 -25.065 1.00 93.62 479 GLY A N 1
ATOM 3863 C CA . GLY A 1 479 ? 1.375 -20.276 -24.048 1.00 93.62 479 GLY A CA 1
ATOM 3864 C C . GLY A 1 479 ? 0.650 -20.752 -22.784 1.00 93.62 479 GLY A C 1
ATOM 3865 O O . GLY A 1 479 ? -0.568 -20.624 -22.656 1.00 93.62 479 GLY A O 1
ATOM 3866 N N . ASP A 1 480 ? 1.409 -21.310 -21.846 1.00 94.81 480 ASP A N 1
ATOM 3867 C CA . ASP A 1 480 ? 0.867 -21.753 -20.562 1.00 94.81 480 ASP A CA 1
ATOM 3868 C C . ASP A 1 480 ? 0.528 -20.573 -19.639 1.00 94.81 480 ASP A C 1
ATOM 3870 O O . ASP A 1 480 ? 1.138 -19.501 -19.703 1.00 94.81 480 ASP A O 1
ATOM 3874 N N . VAL A 1 481 ? -0.433 -20.785 -18.734 1.00 96.62 481 VAL A N 1
ATOM 3875 C CA . VAL A 1 481 ? -0.717 -19.828 -17.656 1.00 96.62 481 VAL A CA 1
ATOM 3876 C C . VAL A 1 481 ? 0.420 -19.881 -16.641 1.00 96.62 481 VAL A C 1
ATOM 3878 O O . VAL A 1 481 ? 0.676 -20.926 -16.043 1.00 96.62 481 VAL A O 1
ATOM 3881 N N . GLY A 1 482 ? 1.079 -18.748 -16.420 1.00 95.25 482 GLY A N 1
ATOM 3882 C CA . GLY A 1 482 ? 2.067 -18.621 -15.358 1.00 95.25 482 GLY A CA 1
ATOM 3883 C C . GLY A 1 482 ? 1.396 -18.395 -14.008 1.00 95.25 482 GLY A C 1
ATOM 3884 O O . GLY A 1 482 ? 0.408 -17.669 -13.908 1.00 95.25 482 GLY A O 1
ATOM 3885 N N . TYR A 1 483 ? 1.959 -18.982 -12.957 1.00 93.69 483 TYR A N 1
ATOM 3886 C CA . TYR A 1 483 ? 1.529 -18.774 -11.579 1.00 93.69 483 TYR A CA 1
ATOM 3887 C C . TYR A 1 483 ? 2.758 -18.547 -10.704 1.00 93.69 483 TYR A C 1
ATOM 3889 O O . TYR A 1 483 ? 3.714 -19.314 -10.792 1.00 93.69 483 TYR A O 1
ATOM 3897 N N . SER A 1 484 ? 2.723 -17.528 -9.846 1.00 88.44 484 SER A N 1
ATOM 3898 C CA . SER A 1 484 ? 3.739 -17.323 -8.813 1.00 88.44 484 SER A CA 1
ATOM 3899 C C . SER A 1 484 ? 3.216 -17.560 -7.409 1.00 88.44 484 SER A C 1
ATOM 3901 O O . SER A 1 484 ? 2.110 -17.112 -7.090 1.00 88.44 484 SER A O 1
ATOM 3903 N N . ASP A 1 485 ? 4.071 -18.090 -6.543 1.00 82.06 485 ASP A N 1
ATOM 3904 C CA . ASP A 1 485 ? 3.761 -18.259 -5.127 1.00 82.06 485 ASP A CA 1
ATOM 3905 C C . ASP A 1 485 ? 4.629 -17.361 -4.224 1.00 82.06 485 ASP A C 1
ATOM 3907 O O . ASP A 1 485 ? 5.843 -17.555 -4.089 1.00 82.06 485 ASP A O 1
ATOM 3911 N N . GLU A 1 486 ? 3.998 -16.373 -3.573 1.00 71.69 486 GLU A N 1
ATOM 3912 C CA . GLU A 1 486 ? 4.658 -15.500 -2.587 1.00 71.69 486 GLU A CA 1
ATOM 3913 C C . GLU A 1 486 ? 5.099 -16.270 -1.321 1.00 71.69 486 GLU A C 1
ATOM 3915 O O . GLU A 1 486 ? 5.976 -15.787 -0.605 1.00 71.69 486 GLU A O 1
ATOM 3920 N N . ALA A 1 487 ? 4.558 -17.467 -1.047 1.00 57.16 487 ALA A N 1
ATOM 3921 C CA . ALA A 1 487 ? 4.902 -18.244 0.146 1.00 57.16 487 ALA A CA 1
ATOM 3922 C C . ALA A 1 487 ? 6.263 -18.961 0.062 1.00 57.16 487 ALA A C 1
ATOM 3924 O O . ALA A 1 487 ? 7.001 -18.973 1.051 1.00 57.16 487 ALA A O 1
ATOM 3925 N N . PHE A 1 488 ? 6.593 -19.564 -1.090 1.00 51.47 488 PHE A N 1
ATOM 3926 C CA . PHE A 1 488 ? 7.721 -20.505 -1.196 1.00 51.47 488 PHE A CA 1
ATOM 3927 C C . PHE A 1 488 ? 8.795 -20.152 -2.237 1.00 51.47 488 PHE A C 1
ATOM 3929 O O . PHE A 1 488 ? 9.982 -20.283 -1.930 1.00 51.47 488 PHE A O 1
ATOM 3936 N N . ASN A 1 489 ? 8.422 -19.709 -3.442 1.00 54.09 489 ASN A N 1
ATOM 3937 C CA . ASN A 1 489 ? 9.381 -19.474 -4.535 1.00 54.09 489 ASN A CA 1
ATOM 3938 C C . ASN A 1 489 ? 9.758 -17.997 -4.717 1.00 54.09 489 ASN A C 1
ATOM 3940 O O . ASN A 1 489 ? 10.874 -17.699 -5.147 1.00 54.09 489 ASN A O 1
ATOM 3944 N N . GLY A 1 490 ? 8.855 -17.079 -4.363 1.00 59.19 490 GLY A N 1
ATOM 3945 C CA . GLY A 1 490 ? 9.047 -15.641 -4.517 1.00 59.19 490 GLY A CA 1
ATOM 3946 C C . GLY A 1 490 ? 8.652 -15.150 -5.911 1.00 59.19 490 GLY A C 1
ATOM 3947 O O . GLY A 1 490 ? 9.213 -15.563 -6.924 1.00 59.19 490 GLY A O 1
ATOM 3948 N N . VAL A 1 491 ? 7.715 -14.197 -5.941 1.00 69.19 491 VAL A N 1
ATOM 3949 C CA . VAL A 1 491 ? 6.935 -13.787 -7.126 1.00 69.19 491 VAL A CA 1
ATOM 3950 C C . VAL A 1 491 ? 7.758 -13.557 -8.406 1.00 69.19 491 VAL A C 1
ATOM 3952 O O . VAL A 1 491 ? 7.332 -13.925 -9.499 1.00 69.19 491 VAL A O 1
ATOM 3955 N N . VAL A 1 492 ? 8.953 -12.973 -8.280 1.00 66.75 492 VAL A N 1
ATOM 3956 C CA . VAL A 1 492 ? 9.820 -12.627 -9.418 1.00 66.75 492 VAL A CA 1
ATOM 3957 C C . VAL A 1 492 ? 10.501 -13.849 -10.049 1.00 66.75 492 VAL A C 1
ATOM 3959 O O . VAL A 1 492 ? 10.668 -13.863 -11.264 1.00 66.75 492 VAL A O 1
ATOM 3962 N N . ASP A 1 493 ? 10.890 -14.869 -9.279 1.00 68.69 493 ASP A N 1
ATOM 3963 C CA . ASP A 1 493 ? 11.620 -16.030 -9.818 1.00 68.69 493 ASP A CA 1
ATOM 3964 C C . ASP A 1 493 ? 10.688 -16.936 -10.656 1.00 68.69 493 ASP A C 1
ATOM 3966 O O . ASP A 1 493 ? 11.102 -17.435 -11.706 1.00 68.69 493 ASP A O 1
ATOM 3970 N N . ASP A 1 494 ? 9.419 -17.091 -10.252 1.00 82.62 494 ASP A N 1
ATOM 3971 C CA . ASP A 1 494 ? 8.392 -17.784 -11.050 1.00 82.62 494 ASP A CA 1
ATOM 3972 C C . ASP A 1 494 ? 8.009 -16.971 -12.305 1.00 82.62 494 ASP A C 1
ATOM 3974 O O . ASP A 1 494 ? 7.909 -17.526 -13.404 1.00 82.62 494 ASP A O 1
ATOM 3978 N N . PHE A 1 495 ? 7.870 -15.642 -12.172 1.00 85.62 495 PHE A N 1
ATOM 3979 C CA . PHE A 1 495 ? 7.625 -14.737 -13.302 1.00 85.62 495 PHE A CA 1
ATOM 3980 C C . PHE A 1 495 ? 8.745 -14.784 -14.343 1.00 85.62 495 PHE A C 1
ATOM 3982 O O . PHE A 1 495 ? 8.457 -14.858 -15.537 1.00 85.62 495 PHE A O 1
ATOM 3989 N N . GLU A 1 496 ? 10.017 -14.747 -13.931 1.00 79.56 496 GLU A N 1
ATOM 3990 C CA . GLU A 1 496 ? 11.128 -14.816 -14.883 1.00 79.56 496 GLU A CA 1
ATOM 3991 C C . GLU A 1 496 ? 11.098 -16.131 -15.664 1.00 79.56 496 GLU A C 1
ATOM 3993 O O . GLU A 1 496 ? 11.245 -16.079 -16.885 1.00 79.56 496 GLU A O 1
ATOM 3998 N N . SER A 1 497 ? 10.840 -17.261 -14.988 1.00 84.19 497 SER A N 1
ATOM 3999 C CA . SER A 1 497 ? 10.744 -18.587 -15.612 1.00 84.19 497 SER A CA 1
ATOM 4000 C C . SER A 1 497 ? 9.664 -18.617 -16.695 1.00 84.19 497 SER A C 1
ATOM 4002 O O . SER A 1 497 ? 9.983 -18.839 -17.858 1.00 84.19 497 SER A O 1
ATOM 4004 N N . TRP A 1 498 ? 8.414 -18.294 -16.345 1.00 93.25 498 TRP A N 1
ATOM 4005 C CA . TRP A 1 498 ? 7.314 -18.226 -17.314 1.00 93.25 498 TRP A CA 1
ATOM 4006 C C . TRP A 1 498 ? 7.595 -17.219 -18.439 1.00 93.25 498 TRP A C 1
ATOM 4008 O O . TRP A 1 498 ? 7.368 -17.503 -19.615 1.00 93.25 498 TRP A O 1
ATOM 4018 N N . SER A 1 499 ? 8.137 -16.043 -18.097 1.00 90.56 499 SER A N 1
ATOM 4019 C CA . SER A 1 499 ? 8.397 -14.998 -19.088 1.00 90.56 499 SER A CA 1
ATOM 4020 C C . SER A 1 499 ? 9.466 -15.408 -20.099 1.00 90.56 499 SER A C 1
ATOM 4022 O O . SER A 1 499 ? 9.399 -14.952 -21.232 1.00 90.56 499 SER A O 1
ATOM 4024 N N . PHE A 1 500 ? 10.434 -16.254 -19.729 1.00 86.94 500 PHE A N 1
ATOM 4025 C CA . PHE A 1 500 ? 11.466 -16.731 -20.649 1.00 86.94 500 PHE A CA 1
ATOM 4026 C C . PHE A 1 500 ? 10.856 -17.583 -21.767 1.00 86.94 500 PHE A C 1
ATOM 4028 O O . PHE A 1 500 ? 11.034 -17.266 -22.945 1.00 86.94 500 PHE A O 1
ATOM 4035 N N . ASP A 1 501 ? 10.078 -18.603 -21.402 1.00 88.81 501 ASP A N 1
ATOM 4036 C CA . ASP A 1 501 ? 9.437 -19.507 -22.360 1.00 88.81 501 ASP A CA 1
ATOM 4037 C C . ASP A 1 501 ? 8.398 -18.764 -23.213 1.00 88.81 501 ASP A C 1
ATOM 4039 O O . ASP A 1 501 ? 8.392 -18.874 -24.443 1.00 88.81 501 ASP A O 1
ATOM 4043 N N . TYR A 1 502 ? 7.588 -17.907 -22.584 1.00 94.12 502 TYR A N 1
ATOM 4044 C CA . TYR A 1 502 ? 6.596 -17.096 -23.285 1.00 94.12 502 TYR A CA 1
ATOM 4045 C C . TYR A 1 502 ? 7.227 -16.061 -24.236 1.00 94.12 502 TYR A C 1
ATOM 4047 O O . TYR A 1 502 ? 6.711 -15.844 -25.330 1.00 94.12 502 TYR A O 1
ATOM 4055 N N . LEU A 1 503 ? 8.374 -15.456 -23.898 1.00 90.94 503 LEU A N 1
ATOM 4056 C CA . LEU A 1 503 ? 9.077 -14.536 -24.805 1.00 90.94 503 LEU A CA 1
ATOM 4057 C C . LEU A 1 503 ? 9.640 -15.242 -26.041 1.00 90.94 503 LEU A C 1
ATOM 4059 O O . LEU A 1 503 ? 9.619 -14.648 -27.118 1.00 90.94 503 LEU A O 1
ATOM 4063 N N . ASN A 1 504 ? 10.102 -16.490 -25.920 1.00 89.81 504 ASN A N 1
ATOM 4064 C CA . ASN A 1 504 ? 10.504 -17.280 -27.086 1.00 89.81 504 ASN A CA 1
ATOM 4065 C C . ASN A 1 504 ? 9.307 -17.464 -28.036 1.00 89.81 504 ASN A C 1
ATOM 4067 O O . ASN A 1 504 ? 9.405 -17.116 -29.212 1.00 89.81 504 ASN A O 1
ATOM 4071 N N . LEU A 1 505 ? 8.144 -17.844 -27.497 1.00 92.31 505 LEU A N 1
ATOM 4072 C CA . LEU A 1 505 ? 6.889 -17.953 -28.249 1.00 92.31 505 LEU A CA 1
ATOM 4073 C C . LEU A 1 505 ? 6.491 -16.614 -28.911 1.00 92.31 505 LEU A C 1
ATOM 4075 O O . LEU A 1 505 ? 6.168 -16.586 -30.099 1.00 92.31 505 LEU A O 1
ATOM 4079 N N . LEU A 1 506 ? 6.588 -15.481 -28.202 1.00 91.62 506 LEU A N 1
ATOM 4080 C CA . LEU A 1 506 ? 6.347 -14.157 -28.800 1.00 91.62 506 LEU A CA 1
ATOM 4081 C C . LEU A 1 506 ? 7.329 -13.832 -29.940 1.00 91.62 506 LEU A C 1
ATOM 4083 O O . LEU A 1 506 ? 6.930 -13.225 -30.937 1.00 91.62 506 LEU A O 1
ATOM 4087 N N . SER A 1 507 ? 8.593 -14.246 -29.818 1.00 89.31 507 SER A N 1
ATOM 4088 C CA . SER A 1 507 ? 9.599 -14.090 -30.874 1.00 89.31 507 SER A CA 1
ATOM 4089 C C . SER A 1 507 ? 9.231 -14.893 -32.127 1.00 89.31 507 SER A C 1
ATOM 4091 O O . SER A 1 507 ? 9.408 -14.384 -33.234 1.00 89.31 507 SER A O 1
ATOM 4093 N N . ASP A 1 508 ? 8.687 -16.100 -31.960 1.00 90.62 508 ASP A N 1
ATOM 4094 C CA . ASP A 1 508 ? 8.241 -16.970 -33.058 1.00 90.62 508 ASP A CA 1
ATOM 4095 C C . ASP A 1 508 ? 6.935 -16.466 -33.703 1.00 90.62 508 ASP A C 1
ATOM 4097 O O . ASP A 1 508 ? 6.749 -16.578 -34.914 1.00 90.62 508 ASP A O 1
ATOM 4101 N N . MET A 1 509 ? 6.076 -15.785 -32.933 1.00 88.69 509 MET A N 1
ATOM 4102 C CA . MET A 1 509 ? 4.954 -14.982 -33.449 1.00 88.69 509 MET A CA 1
ATOM 4103 C C . MET A 1 509 ? 5.395 -13.695 -34.184 1.00 88.69 509 MET A C 1
ATOM 4105 O O . MET A 1 509 ? 4.549 -12.919 -34.632 1.00 88.69 509 MET A O 1
ATOM 4109 N N . GLY A 1 510 ? 6.701 -13.429 -34.303 1.00 87.94 510 GLY A N 1
ATOM 4110 C CA . GLY A 1 510 ? 7.248 -12.253 -34.984 1.00 87.94 510 GLY A CA 1
ATOM 4111 C C . GLY A 1 510 ? 7.202 -10.954 -34.168 1.00 87.94 510 GLY A C 1
ATOM 4112 O O . GLY A 1 510 ? 7.502 -9.882 -34.706 1.00 87.94 510 GLY A O 1
ATOM 4113 N N . ILE A 1 511 ? 6.858 -11.012 -32.877 1.00 87.38 511 ILE A N 1
ATOM 4114 C CA . ILE A 1 511 ? 6.878 -9.843 -31.993 1.00 87.38 511 ILE A CA 1
ATOM 4115 C C . ILE A 1 511 ? 8.330 -9.535 -31.617 1.00 87.38 511 ILE A C 1
ATOM 4117 O O . ILE A 1 511 ? 9.062 -10.363 -31.076 1.00 87.38 511 ILE A O 1
ATOM 4121 N N . LYS A 1 512 ? 8.765 -8.308 -31.915 1.00 86.31 512 LYS A N 1
ATOM 4122 C CA . LYS A 1 512 ? 10.143 -7.871 -31.667 1.00 86.31 512 LYS A CA 1
ATOM 4123 C C . LYS A 1 512 ? 10.417 -7.776 -30.164 1.00 86.31 512 LYS A C 1
ATOM 4125 O O . LYS A 1 512 ? 9.710 -7.074 -29.440 1.00 86.31 512 LYS A O 1
ATOM 4130 N N . LEU A 1 513 ? 11.466 -8.468 -29.722 1.00 84.94 513 LEU A N 1
ATOM 4131 C CA . LEU A 1 513 ? 11.954 -8.445 -28.345 1.00 84.94 513 LEU A CA 1
ATOM 4132 C C . LEU A 1 513 ? 13.105 -7.449 -28.174 1.00 84.94 513 LEU A C 1
ATOM 4134 O O . LEU A 1 513 ? 13.978 -7.339 -29.039 1.00 84.94 513 LEU A O 1
ATOM 4138 N N . ASN A 1 514 ? 13.190 -6.825 -27.000 1.00 75.50 514 ASN A N 1
ATOM 4139 C CA . ASN A 1 514 ? 14.333 -6.003 -26.606 1.00 75.50 514 ASN A CA 1
ATOM 4140 C C . ASN A 1 514 ? 15.509 -6.880 -26.154 1.00 75.50 514 ASN A C 1
ATOM 4142 O O . ASN A 1 514 ? 15.824 -6.974 -24.970 1.00 75.50 514 ASN A O 1
ATOM 4146 N N . ARG A 1 515 ? 16.189 -7.517 -27.114 1.00 63.66 515 ARG A N 1
ATOM 4147 C CA . ARG A 1 515 ? 17.432 -8.268 -26.871 1.00 63.66 515 ARG A CA 1
ATOM 4148 C C . ARG A 1 515 ? 18.608 -7.300 -26.649 1.00 63.66 515 ARG A C 1
ATOM 4150 O O . ARG A 1 515 ? 19.389 -7.041 -27.560 1.00 63.66 515 ARG A O 1
ATOM 4157 N N . SER A 1 516 ? 18.705 -6.710 -25.456 1.00 55.06 516 SER A N 1
ATOM 4158 C CA . SER A 1 516 ? 19.836 -5.862 -25.050 1.00 55.06 516 SER A CA 1
ATOM 4159 C C . SER A 1 516 ? 20.941 -6.684 -24.382 1.00 55.06 516 SER A C 1
ATOM 4161 O O . SER A 1 516 ? 20.744 -7.202 -23.286 1.00 55.06 516 SER A O 1
ATOM 4163 N N . ASN A 1 517 ? 22.128 -6.736 -24.996 1.00 56.34 517 ASN A N 1
ATOM 4164 C CA . ASN A 1 517 ? 23.316 -7.440 -24.479 1.00 56.34 517 ASN A CA 1
ATOM 4165 C C . ASN A 1 517 ? 24.012 -6.698 -23.311 1.00 56.34 517 ASN A C 1
ATOM 4167 O O . ASN A 1 517 ? 25.236 -6.629 -23.252 1.00 56.34 517 ASN A O 1
ATOM 4171 N N . GLY A 1 518 ? 23.245 -6.086 -22.411 1.00 67.88 518 GLY A N 1
ATOM 4172 C CA . GLY A 1 518 ? 23.756 -5.287 -21.301 1.00 67.88 518 GLY A CA 1
ATOM 4173 C C . GLY A 1 518 ? 22.636 -4.597 -20.528 1.00 67.88 518 GLY A C 1
ATOM 4174 O O . GLY A 1 518 ? 21.537 -4.398 -21.055 1.00 67.88 518 GLY A O 1
ATOM 4175 N N . TYR A 1 519 ? 22.933 -4.229 -19.282 1.00 79.88 519 TYR A N 1
ATOM 4176 C CA . TYR A 1 519 ? 22.027 -3.478 -18.418 1.00 79.88 519 TYR A CA 1
ATOM 4177 C C . TYR A 1 519 ? 21.667 -2.105 -19.019 1.00 79.88 519 TYR A C 1
ATOM 4179 O O . TYR A 1 519 ? 22.458 -1.482 -19.730 1.00 79.88 519 TYR A O 1
ATOM 4187 N N . ARG A 1 520 ? 20.447 -1.638 -18.734 1.00 78.81 520 ARG A N 1
ATOM 4188 C CA . ARG A 1 520 ? 19.923 -0.324 -19.123 1.00 78.81 520 ARG A CA 1
ATOM 4189 C C . ARG A 1 520 ? 19.112 0.246 -17.971 1.00 78.81 520 ARG A C 1
ATOM 4191 O O . ARG A 1 520 ? 18.125 -0.374 -17.573 1.00 78.81 520 ARG A O 1
ATOM 4198 N N . GLU A 1 521 ? 19.489 1.431 -17.507 1.00 80.50 521 GLU A N 1
ATOM 4199 C CA . GLU A 1 521 ? 18.792 2.125 -16.425 1.00 80.50 521 GLU A CA 1
ATOM 4200 C C . GLU A 1 521 ? 17.327 2.403 -16.790 1.00 80.50 521 GLU A C 1
ATOM 4202 O O . GLU A 1 521 ? 17.034 3.013 -17.818 1.00 80.50 521 GLU A O 1
ATOM 4207 N N . ALA A 1 522 ? 16.401 1.979 -15.930 1.00 74.31 522 ALA A N 1
ATOM 4208 C CA . ALA A 1 522 ? 15.024 2.467 -15.933 1.00 74.31 522 ALA A CA 1
ATOM 4209 C C . ALA A 1 522 ? 14.913 3.826 -15.236 1.00 74.31 522 ALA A C 1
ATOM 4211 O O . ALA A 1 522 ? 14.013 4.602 -15.552 1.00 74.31 522 ALA A O 1
ATOM 4212 N N . TYR A 1 523 ? 15.809 4.117 -14.285 1.00 84.12 523 TYR A N 1
ATOM 4213 C CA . TYR A 1 523 ? 15.724 5.293 -13.423 1.00 84.12 523 TYR A CA 1
ATOM 4214 C C . TYR A 1 523 ? 16.936 6.208 -13.554 1.00 84.12 523 TYR A C 1
ATOM 4216 O O . TYR A 1 523 ? 18.053 5.821 -13.228 1.00 84.12 523 TYR A O 1
ATOM 4224 N N . GLN A 1 524 ? 16.679 7.456 -13.945 1.00 85.38 524 GLN A N 1
ATOM 4225 C CA . GLN A 1 524 ? 17.625 8.551 -13.809 1.00 85.38 524 GLN A CA 1
ATOM 4226 C C . GLN A 1 524 ? 17.510 9.124 -12.392 1.00 85.38 524 GLN A C 1
ATOM 4228 O O . GLN A 1 524 ? 16.423 9.500 -11.943 1.00 85.38 524 GLN A O 1
ATOM 4233 N N . ILE A 1 525 ? 18.641 9.214 -11.701 1.00 87.94 525 ILE A N 1
ATOM 4234 C CA . ILE A 1 525 ? 18.774 9.924 -10.426 1.00 87.94 525 ILE A CA 1
ATOM 4235 C C . ILE A 1 525 ? 19.322 11.320 -10.741 1.00 87.94 525 ILE A C 1
ATOM 4237 O O . ILE A 1 525 ? 20.168 11.479 -11.621 1.00 87.94 525 ILE A O 1
ATOM 4241 N N . THR A 1 526 ? 18.800 12.360 -10.098 1.00 86.81 526 THR A N 1
ATOM 4242 C CA . THR A 1 526 ? 19.212 13.749 -10.356 1.00 86.81 526 THR A CA 1
ATOM 4243 C C . THR A 1 526 ? 19.209 14.544 -9.059 1.00 86.81 526 THR A C 1
ATOM 4245 O O . THR A 1 526 ? 18.211 14.539 -8.343 1.00 86.81 526 THR A O 1
ATOM 4248 N N . GLU A 1 527 ? 20.314 15.224 -8.765 1.00 86.62 527 GLU A N 1
ATOM 4249 C CA . GLU A 1 527 ? 20.437 16.161 -7.643 1.00 86.62 527 GLU A CA 1
ATOM 4250 C C . GLU A 1 527 ? 19.441 17.328 -7.786 1.00 86.62 527 GLU A C 1
ATOM 4252 O O . GLU A 1 527 ? 19.129 17.764 -8.900 1.00 86.62 527 GLU A O 1
ATOM 4257 N N . VAL A 1 528 ? 18.910 17.828 -6.669 1.00 83.19 528 VAL A N 1
ATOM 4258 C CA . VAL A 1 528 ? 17.950 18.938 -6.636 1.00 83.19 528 VAL A CA 1
ATOM 4259 C C . VAL A 1 528 ? 18.301 19.950 -5.546 1.00 83.19 528 VAL A C 1
ATOM 4261 O O . VAL A 1 528 ? 18.420 19.618 -4.372 1.00 83.19 528 VAL A O 1
ATOM 4264 N N . SER A 1 529 ? 18.406 21.223 -5.931 1.00 74.25 529 SER A N 1
ATOM 4265 C CA . SER A 1 529 ? 18.837 22.315 -5.045 1.00 74.25 529 SER A CA 1
ATOM 4266 C C . SER A 1 529 ? 17.795 22.759 -4.010 1.00 74.25 529 SER A C 1
ATOM 4268 O O . SER A 1 529 ? 18.132 23.464 -3.065 1.00 74.25 529 SER A O 1
ATOM 4270 N N . GLU A 1 530 ? 16.522 22.393 -4.190 1.00 65.12 530 GLU A N 1
ATOM 4271 C CA . GLU A 1 530 ? 15.432 22.720 -3.267 1.00 65.12 530 GLU A CA 1
ATOM 4272 C C . GLU A 1 530 ? 14.538 21.498 -3.035 1.00 65.12 530 GLU A C 1
ATOM 4274 O O . GLU A 1 530 ? 13.959 20.947 -3.976 1.00 65.12 530 GLU A O 1
ATOM 4279 N N . MET A 1 531 ? 14.357 21.106 -1.770 1.00 62.12 531 MET A N 1
ATOM 4280 C CA . MET A 1 531 ? 13.344 20.113 -1.412 1.00 62.12 531 MET A CA 1
ATOM 4281 C C . MET A 1 531 ? 11.948 20.755 -1.361 1.00 62.12 531 MET A C 1
ATOM 4283 O O . MET A 1 531 ? 11.732 21.694 -0.584 1.00 62.12 531 MET A O 1
ATOM 4287 N N . PRO A 1 532 ? 10.951 20.241 -2.109 1.00 59.50 532 PRO A N 1
ATOM 4288 C CA . PRO A 1 532 ? 9.570 20.662 -1.922 1.00 59.50 532 PRO A CA 1
ATOM 4289 C C . PRO A 1 532 ? 9.108 20.237 -0.523 1.00 59.50 532 PRO A C 1
ATOM 4291 O O . PRO A 1 532 ? 9.201 19.064 -0.170 1.00 59.50 532 PRO A O 1
ATOM 4294 N N . LYS A 1 533 ? 8.583 21.177 0.277 1.00 51.84 533 LYS A N 1
ATOM 4295 C CA . LYS A 1 533 ? 8.121 20.924 1.657 1.00 51.84 533 LYS A CA 1
ATOM 4296 C C . LYS A 1 533 ? 6.886 20.010 1.697 1.00 51.84 533 LYS A C 1
ATOM 4298 O O . LYS A 1 533 ? 5.761 20.476 1.890 1.00 51.84 533 LYS A O 1
ATOM 4303 N N . GLN A 1 534 ? 7.099 18.704 1.543 1.00 55.38 534 GLN A N 1
ATOM 4304 C CA . GLN A 1 534 ? 6.089 17.663 1.715 1.00 55.38 534 GLN A CA 1
ATOM 4305 C C . GLN A 1 534 ? 5.759 17.486 3.201 1.00 55.38 534 GLN A C 1
ATOM 4307 O O . GLN A 1 534 ? 6.254 16.591 3.878 1.00 55.38 534 GLN A O 1
ATOM 4312 N N . GLN A 1 535 ? 4.895 18.353 3.729 1.00 57.47 535 GLN A N 1
ATOM 4313 C CA . GLN A 1 535 ? 4.243 18.076 5.006 1.00 57.47 535 GLN A CA 1
ATOM 4314 C C . GLN A 1 535 ? 3.250 16.925 4.815 1.00 57.47 535 GLN A C 1
ATOM 4316 O O . GLN A 1 535 ? 2.199 17.126 4.201 1.00 57.47 535 GLN A O 1
ATOM 4321 N N . SER A 1 536 ? 3.573 15.753 5.369 1.00 66.50 536 SER A N 1
ATOM 4322 C CA . SER A 1 536 ? 2.630 14.636 5.492 1.00 66.50 536 SER A CA 1
ATOM 4323 C C . SER A 1 536 ? 1.387 15.106 6.257 1.00 66.50 536 SER A C 1
ATOM 4325 O O . SER A 1 536 ? 1.477 15.669 7.352 1.00 66.50 536 SER A O 1
ATOM 4327 N N . ARG A 1 537 ? 0.211 14.949 5.647 1.00 76.25 537 ARG A N 1
ATOM 4328 C CA . ARG A 1 537 ? -1.072 15.487 6.130 1.00 76.25 537 ARG A CA 1
ATOM 4329 C C . ARG A 1 537 ? -2.157 14.418 6.014 1.00 76.25 537 ARG A C 1
ATOM 4331 O O . ARG A 1 537 ? -2.102 13.616 5.084 1.00 76.25 537 ARG A O 1
ATOM 4338 N N . PRO A 1 538 ? -3.171 14.420 6.894 1.00 73.19 538 PRO A N 1
ATOM 4339 C CA . PRO A 1 538 ? -4.192 13.380 6.895 1.00 73.19 538 PRO A CA 1
ATOM 4340 C C . PRO A 1 538 ? -5.054 13.401 5.618 1.00 73.19 538 PRO A C 1
ATOM 4342 O O . PRO A 1 538 ? -5.426 14.479 5.145 1.00 73.19 538 PRO A O 1
ATOM 4345 N N . PRO A 1 539 ? -5.460 12.232 5.086 1.00 77.31 539 PRO A N 1
ATOM 4346 C CA . PRO A 1 539 ? -5.541 10.944 5.771 1.00 77.31 539 PRO A CA 1
ATOM 4347 C C . PRO A 1 539 ? -4.196 10.226 5.818 1.00 77.31 539 PRO A C 1
ATOM 4349 O O . PRO A 1 539 ? -3.503 10.153 4.809 1.00 77.31 539 PRO A O 1
ATOM 4352 N N . TYR A 1 540 ? -3.871 9.641 6.965 1.00 81.69 540 TYR A N 1
ATOM 4353 C CA . TYR A 1 540 ? -2.723 8.751 7.061 1.00 81.69 540 TYR A CA 1
ATOM 4354 C C . TYR A 1 540 ? -3.136 7.325 6.698 1.00 81.69 540 TYR A C 1
ATOM 4356 O O . TYR A 1 540 ? -4.224 6.871 7.058 1.00 81.69 540 TYR A O 1
ATOM 4364 N N . HIS A 1 541 ? -2.299 6.666 5.908 1.00 78.12 541 HIS A N 1
ATOM 4365 C CA . HIS A 1 541 ? -2.493 5.331 5.342 1.00 78.12 541 HIS A CA 1
ATOM 4366 C C . HIS A 1 541 ? -1.139 4.799 4.854 1.00 78.12 541 HIS A C 1
ATOM 4368 O O . HIS A 1 541 ? -0.145 5.507 4.955 1.00 78.12 541 HIS A O 1
ATOM 4374 N N . GLU A 1 542 ? -1.102 3.602 4.269 1.00 76.44 542 GLU A N 1
ATOM 4375 C CA . GLU A 1 542 ? 0.111 2.954 3.741 1.00 76.44 542 GLU A CA 1
ATOM 4376 C C . GLU A 1 542 ? 0.996 3.927 2.934 1.00 76.44 542 GLU A C 1
ATOM 4378 O O . GLU A 1 542 ? 2.048 4.347 3.402 1.00 76.44 542 GLU A O 1
ATOM 4383 N N . MET A 1 543 ? 0.504 4.464 1.813 1.00 69.25 543 MET A N 1
ATOM 4384 C CA . MET A 1 543 ? 1.268 5.419 0.983 1.00 69.25 543 MET A CA 1
ATOM 4385 C C . MET A 1 543 ? 1.461 6.838 1.587 1.00 69.25 543 MET A C 1
ATOM 4387 O O . MET A 1 543 ? 1.831 7.756 0.860 1.00 69.25 543 MET A O 1
ATOM 4391 N N . ASN A 1 544 ? 1.133 7.065 2.867 1.00 76.69 544 ASN A N 1
ATOM 4392 C CA . ASN A 1 544 ? 1.232 8.363 3.556 1.00 76.69 544 ASN A CA 1
ATOM 4393 C C . ASN A 1 544 ? 1.190 8.168 5.094 1.00 76.69 544 ASN A C 1
ATOM 4395 O O . ASN A 1 544 ? 0.139 8.398 5.701 1.00 76.69 544 ASN A O 1
ATOM 4399 N N . PRO A 1 545 ? 2.268 7.693 5.744 1.00 88.00 545 PRO A N 1
ATOM 4400 C CA . PRO A 1 545 ? 2.266 7.421 7.181 1.00 88.00 545 PRO A CA 1
ATOM 4401 C C . PRO A 1 545 ? 2.267 8.699 8.036 1.00 88.00 545 PRO A C 1
ATOM 4403 O O . PRO A 1 545 ? 2.750 9.761 7.625 1.00 88.00 545 PRO A O 1
ATOM 4406 N N . PHE A 1 546 ? 1.738 8.578 9.254 1.00 91.50 546 PHE A N 1
ATOM 4407 C CA . PHE A 1 546 ? 1.908 9.545 10.338 1.00 91.50 546 PHE A CA 1
ATOM 4408 C C . PHE A 1 546 ? 3.178 9.206 11.117 1.00 91.50 546 PHE A C 1
ATOM 4410 O O . PHE A 1 546 ? 3.408 8.036 11.395 1.00 91.50 546 PHE A O 1
ATOM 4417 N N . TYR A 1 547 ? 3.988 10.189 11.503 1.00 91.44 547 TYR A N 1
ATOM 4418 C CA . TYR A 1 547 ? 5.167 9.935 12.336 1.00 91.44 547 TYR A CA 1
ATOM 4419 C C . TYR A 1 547 ? 4.806 10.135 13.809 1.00 91.44 547 TYR A C 1
ATOM 4421 O O . TYR A 1 547 ? 4.808 11.259 14.306 1.00 91.44 547 TYR A O 1
ATOM 4429 N N . ALA A 1 548 ? 4.462 9.034 14.476 1.00 92.25 548 ALA A N 1
ATOM 4430 C CA . ALA A 1 548 ? 4.093 8.987 15.888 1.00 92.25 548 ALA A CA 1
ATOM 4431 C C . ALA A 1 548 ? 5.313 8.713 16.772 1.00 92.25 548 ALA A C 1
ATOM 4433 O O . ALA A 1 548 ? 6.194 7.948 16.377 1.00 92.25 548 ALA A O 1
ATOM 4434 N N . ARG A 1 549 ? 5.342 9.267 17.987 1.00 93.25 549 ARG A N 1
ATOM 4435 C CA . ARG A 1 549 ? 6.310 8.860 19.016 1.00 93.25 549 ARG A CA 1
ATOM 4436 C C . ARG A 1 549 ? 5.889 7.551 19.677 1.00 93.25 549 ARG A C 1
ATOM 4438 O O . ARG A 1 549 ? 4.694 7.273 19.798 1.00 93.25 549 ARG A O 1
ATOM 4445 N N . ILE A 1 550 ? 6.881 6.776 20.115 1.00 94.06 550 ILE A N 1
ATOM 4446 C CA . ILE A 1 550 ? 6.665 5.623 20.992 1.00 94.06 550 ILE A CA 1
ATOM 4447 C C . ILE A 1 550 ? 6.883 5.983 22.463 1.00 94.06 550 ILE A C 1
ATOM 4449 O O . ILE A 1 550 ? 7.832 6.692 22.802 1.00 94.06 550 ILE A O 1
ATOM 4453 N N . THR A 1 551 ? 6.032 5.444 23.327 1.00 93.81 551 THR A N 1
ATOM 4454 C CA . THR A 1 551 ? 6.027 5.658 24.782 1.00 93.81 551 THR A CA 1
ATOM 4455 C C . THR A 1 551 ? 5.784 4.330 25.521 1.00 93.81 551 THR A C 1
ATOM 4457 O O . THR A 1 551 ? 5.680 3.273 24.891 1.00 93.81 551 THR A O 1
ATOM 4460 N N . ASN A 1 552 ? 5.773 4.356 26.861 1.00 92.62 552 ASN A N 1
ATOM 4461 C CA . ASN A 1 552 ? 5.406 3.233 27.745 1.00 92.62 552 ASN A CA 1
ATOM 4462 C C . ASN A 1 552 ? 6.061 1.881 27.388 1.00 92.62 552 ASN A C 1
ATOM 4464 O O . ASN A 1 552 ? 5.417 0.836 27.286 1.00 92.62 552 ASN A O 1
ATOM 4468 N N . ILE A 1 553 ? 7.381 1.902 27.174 1.00 94.19 553 ILE A N 1
ATOM 4469 C CA . ILE A 1 553 ? 8.124 0.731 26.697 1.00 94.19 553 ILE A CA 1
ATOM 4470 C C . ILE A 1 553 ? 8.404 -0.266 27.833 1.00 94.19 553 ILE A C 1
ATOM 4472 O O . ILE A 1 553 ? 9.268 -0.029 28.677 1.00 94.19 553 ILE A O 1
ATOM 4476 N N . VAL A 1 554 ? 7.776 -1.443 27.776 1.00 91.88 554 VAL A N 1
ATOM 4477 C CA . VAL A 1 554 ? 8.022 -2.574 28.690 1.00 91.88 554 VAL A CA 1
ATOM 4478 C C . VAL A 1 554 ? 8.679 -3.722 27.922 1.00 91.88 554 VAL A C 1
ATOM 4480 O O . VAL A 1 554 ? 8.138 -4.198 26.927 1.00 91.88 554 VAL A O 1
ATOM 4483 N N . ARG A 1 555 ? 9.845 -4.207 28.372 1.00 89.19 555 ARG A N 1
ATOM 4484 C CA . ARG A 1 555 ? 10.592 -5.308 27.726 1.00 89.19 555 ARG A CA 1
ATOM 4485 C C . ARG A 1 555 ? 10.587 -6.572 28.587 1.00 89.19 555 ARG A C 1
ATOM 4487 O O . ARG A 1 555 ? 10.905 -6.517 29.769 1.00 89.19 555 ARG A O 1
ATOM 4494 N N . ASN A 1 556 ? 10.318 -7.730 27.980 1.00 85.44 556 ASN A N 1
ATOM 4495 C CA . ASN A 1 556 ? 10.468 -9.044 28.613 1.00 85.44 556 ASN A CA 1
ATOM 4496 C C . ASN A 1 556 ? 11.612 -9.832 27.946 1.00 85.44 556 ASN A C 1
ATOM 4498 O O . ASN A 1 556 ? 11.497 -10.270 26.794 1.00 85.44 556 ASN A O 1
ATOM 4502 N N . LYS A 1 557 ? 12.718 -9.985 28.693 1.00 78.44 557 LYS A N 1
ATOM 4503 C CA . LYS A 1 557 ? 13.903 -10.822 28.389 1.00 78.44 557 LYS A CA 1
ATOM 4504 C C . LYS A 1 557 ? 14.437 -10.674 26.955 1.00 78.44 557 LYS A C 1
ATOM 4506 O O . LYS A 1 557 ? 14.793 -11.661 26.313 1.00 78.44 557 LYS A O 1
ATOM 4511 N N . ASP A 1 558 ? 14.411 -9.443 26.440 1.00 73.62 558 ASP A N 1
ATOM 4512 C CA . ASP A 1 558 ? 14.796 -9.044 25.076 1.00 73.62 558 ASP A CA 1
ATOM 4513 C C . ASP A 1 558 ? 14.168 -9.883 23.946 1.00 73.62 558 ASP A C 1
ATOM 4515 O O . ASP A 1 558 ? 14.682 -9.937 22.826 1.00 73.62 558 ASP A O 1
ATOM 4519 N N . GLN A 1 559 ? 13.035 -10.534 24.229 1.00 83.25 559 GLN A N 1
ATOM 4520 C CA . GLN A 1 559 ? 12.280 -11.345 23.275 1.00 83.25 559 GLN A CA 1
ATOM 4521 C C . GLN A 1 559 ? 10.918 -10.735 22.944 1.00 83.25 559 GLN A C 1
ATOM 4523 O O . GLN A 1 559 ? 10.470 -10.871 21.804 1.00 83.25 559 GLN A O 1
ATOM 4528 N N . TYR A 1 560 ? 10.273 -10.075 23.906 1.00 88.75 560 TYR A N 1
ATOM 4529 C CA . TYR A 1 560 ? 9.009 -9.371 23.705 1.00 88.75 560 TYR A CA 1
ATOM 4530 C C . TYR A 1 560 ? 9.118 -7.934 24.203 1.00 88.75 560 TYR A C 1
ATOM 4532 O O . TYR A 1 560 ? 9.830 -7.660 25.172 1.00 88.75 560 TYR A O 1
ATOM 4540 N N . MET A 1 561 ? 8.384 -7.034 23.560 1.00 92.00 561 MET A N 1
ATOM 4541 C CA . MET A 1 561 ? 8.256 -5.643 23.975 1.00 92.00 561 MET A CA 1
ATOM 4542 C C . MET A 1 561 ? 6.812 -5.186 23.800 1.00 92.00 561 MET A C 1
ATOM 4544 O O . MET A 1 561 ? 6.180 -5.472 22.781 1.00 92.00 561 MET A O 1
ATOM 4548 N N . HIS A 1 562 ? 6.311 -4.485 24.809 1.00 94.69 562 HIS A N 1
ATOM 4549 C CA . HIS A 1 562 ? 5.143 -3.632 24.711 1.00 94.69 562 HIS A CA 1
ATOM 4550 C C . HIS A 1 562 ? 5.642 -2.202 24.552 1.00 94.69 562 HIS A C 1
ATOM 4552 O O . HIS A 1 562 ? 6.679 -1.836 25.106 1.00 94.69 562 HIS A O 1
ATOM 4558 N N . PHE A 1 563 ? 4.920 -1.423 23.769 1.00 95.75 563 PHE A N 1
ATOM 4559 C CA . PHE A 1 563 ? 5.056 0.017 23.673 1.00 95.75 563 PHE A CA 1
ATOM 4560 C C . PHE A 1 563 ? 3.705 0.584 23.258 1.00 95.75 563 PHE A C 1
ATOM 4562 O O . PHE A 1 563 ? 2.881 -0.117 22.657 1.00 95.75 563 PHE A O 1
ATOM 4569 N N . GLU A 1 564 ? 3.499 1.853 23.561 1.00 96.06 564 GLU A N 1
ATOM 4570 C CA . GLU A 1 564 ? 2.379 2.633 23.059 1.00 96.06 564 GLU A CA 1
ATOM 4571 C C . GLU A 1 564 ? 2.849 3.569 21.945 1.00 96.06 564 GLU A C 1
ATOM 4573 O O . GLU A 1 564 ? 4.035 3.881 21.821 1.00 96.06 564 GLU A O 1
ATOM 4578 N N . VAL A 1 565 ? 1.907 3.974 21.099 1.00 95.19 565 VAL A N 1
ATOM 4579 C CA . VAL A 1 565 ? 2.129 4.855 19.953 1.00 95.19 565 VAL A CA 1
ATOM 4580 C C . VAL A 1 565 ? 1.145 6.015 20.036 1.00 95.19 565 VAL A C 1
ATOM 4582 O O . VAL A 1 565 ? -0.067 5.799 19.987 1.00 95.19 565 VAL A O 1
ATOM 4585 N N . GLU A 1 566 ? 1.659 7.238 20.151 1.00 92.62 566 GLU A N 1
ATOM 4586 C CA . GLU A 1 566 ? 0.846 8.454 20.264 1.00 92.62 566 GLU A CA 1
ATOM 4587 C C . GLU A 1 566 ? 0.274 8.854 18.897 1.00 92.62 566 GLU A C 1
ATOM 4589 O O . GLU A 1 566 ? 1.012 9.251 17.995 1.00 92.62 566 GLU A O 1
ATOM 4594 N N . LEU A 1 567 ? -1.045 8.754 18.717 1.00 87.12 567 LEU A N 1
ATOM 4595 C CA . LEU A 1 567 ? -1.698 9.040 17.436 1.00 87.12 567 LEU A CA 1
ATOM 4596 C C . LEU A 1 567 ? -2.001 10.523 17.193 1.00 87.12 567 LEU A C 1
ATOM 4598 O O . LEU A 1 567 ? -2.227 10.878 16.034 1.00 87.12 567 LEU A O 1
ATOM 4602 N N . ASP A 1 568 ? -2.092 11.350 18.242 1.00 80.19 568 ASP A N 1
ATOM 4603 C CA . ASP A 1 568 ? -2.632 12.723 18.197 1.00 80.19 568 ASP A CA 1
ATOM 4604 C C . ASP A 1 568 ? -3.906 12.796 17.331 1.00 80.19 568 ASP A C 1
ATOM 4606 O O . ASP A 1 568 ? -3.920 13.308 16.208 1.00 80.19 568 ASP A O 1
ATOM 4610 N N . SER A 1 569 ? -5.002 12.211 17.814 1.00 72.12 569 SER A N 1
ATOM 4611 C CA . SER A 1 569 ? -6.270 12.134 17.081 1.00 72.12 569 SER A CA 1
ATOM 4612 C C . SER A 1 569 ? -6.922 13.505 16.852 1.00 72.12 569 SER A C 1
ATOM 4614 O O . SER A 1 569 ? -7.819 13.618 16.015 1.00 72.12 569 SER A O 1
ATOM 4616 N N . VAL A 1 570 ? -6.439 14.575 17.493 1.00 74.62 570 VAL A N 1
ATOM 4617 C CA . VAL A 1 570 ? -6.875 15.956 17.238 1.00 74.62 570 VAL A CA 1
ATOM 4618 C C . VAL A 1 570 ? -6.273 16.484 15.931 1.00 74.62 570 VAL A C 1
ATOM 4620 O O . VAL A 1 570 ? -7.005 16.933 15.036 1.00 74.62 570 VAL A O 1
ATOM 4623 N N . HIS A 1 571 ? -4.950 16.402 15.767 1.00 74.50 571 HIS A N 1
ATOM 4624 C CA . HIS A 1 571 ? -4.280 16.888 14.558 1.00 74.50 571 HIS A CA 1
ATOM 4625 C C . HIS A 1 571 ? -4.281 15.840 13.445 1.00 74.50 571 HIS A C 1
ATOM 4627 O O . HIS A 1 571 ? -4.644 16.152 12.301 1.00 74.50 571 HIS A O 1
ATOM 4633 N N . SER A 1 572 ? -3.947 14.586 13.766 1.00 78.31 572 SER A N 1
ATOM 4634 C CA . SER A 1 572 ? -3.924 13.503 12.786 1.00 78.31 572 SER A CA 1
ATOM 4635 C C . SER A 1 572 ? -5.342 13.100 12.372 1.00 78.31 572 SER A C 1
ATOM 4637 O O . SER A 1 572 ? -5.663 12.970 11.183 1.00 78.31 572 SER A O 1
ATOM 4639 N N . ARG A 1 573 ? -6.241 12.986 13.354 1.00 83.62 573 ARG A N 1
ATOM 4640 C CA . ARG A 1 573 ? -7.585 12.399 13.214 1.00 83.62 573 ARG A CA 1
ATOM 4641 C C . ARG A 1 573 ? -7.556 11.004 12.595 1.00 83.62 573 ARG A C 1
ATOM 4643 O O . ARG A 1 573 ? -8.439 10.644 11.813 1.00 83.62 573 ARG A O 1
ATOM 4650 N N . MET A 1 574 ? -6.523 10.240 12.941 1.00 86.12 574 MET A N 1
ATOM 4651 C CA . MET A 1 574 ? -6.611 8.787 12.972 1.00 86.12 574 MET A CA 1
ATOM 4652 C C . MET A 1 574 ? -7.531 8.362 14.120 1.00 86.12 574 MET A C 1
ATOM 4654 O O . MET A 1 574 ? -7.649 9.054 15.126 1.00 86.12 574 MET A O 1
ATOM 4658 N N . LYS A 1 575 ? -8.182 7.216 13.940 1.00 89.06 575 LYS A N 1
ATOM 4659 C CA . LYS A 1 575 ? -8.958 6.503 14.956 1.00 89.06 575 LYS A CA 1
ATOM 4660 C C . LYS A 1 575 ? -8.761 5.013 14.726 1.00 89.06 575 LYS A C 1
ATOM 4662 O O . LYS A 1 575 ? -8.751 4.592 13.564 1.00 89.06 575 LYS A O 1
ATOM 4667 N N . TYR A 1 576 ? -8.673 4.237 15.796 1.00 93.88 576 TYR A N 1
ATOM 4668 C CA . TYR A 1 576 ? -8.622 2.773 15.769 1.00 93.88 576 TYR A CA 1
ATOM 4669 C C . TYR A 1 576 ? -9.829 2.195 16.511 1.00 93.88 576 TYR A C 1
ATOM 4671 O O . TYR A 1 576 ? -10.699 2.946 16.916 1.00 93.88 576 TYR A O 1
ATOM 4679 N N . GLN A 1 577 ? -9.952 0.878 16.592 1.00 94.12 577 GLN A N 1
ATOM 4680 C CA . GLN A 1 577 ? -10.875 0.140 17.457 1.00 94.12 577 GLN A CA 1
ATOM 4681 C C . GLN A 1 577 ? -10.153 -1.133 17.897 1.00 94.12 577 GLN A C 1
ATOM 4683 O O . GLN A 1 577 ? -9.227 -1.590 17.219 1.00 94.12 577 GLN A O 1
ATOM 4688 N N . SER A 1 578 ? -10.591 -1.745 18.992 1.00 94.81 578 SER A N 1
ATOM 4689 C CA . SER A 1 578 ? -10.043 -3.019 19.461 1.00 94.81 578 SER A CA 1
ATOM 4690 C C . SER A 1 578 ? -10.055 -4.067 18.334 1.00 94.81 578 SER A C 1
ATOM 4692 O O . SER A 1 578 ? -10.984 -4.127 17.518 1.00 94.81 578 SER A O 1
ATOM 4694 N N . GLY A 1 579 ? -8.987 -4.858 18.222 1.00 93.25 579 GLY A N 1
ATOM 4695 C CA . GLY A 1 579 ? -8.815 -5.834 17.137 1.00 93.25 579 GLY A CA 1
ATOM 4696 C C . GLY A 1 579 ? -8.500 -5.252 15.748 1.00 93.25 579 GLY A C 1
ATOM 4697 O O . GLY A 1 579 ? -8.362 -6.020 14.794 1.00 93.25 579 GLY A O 1
ATOM 4698 N N . ASP A 1 580 ? -8.374 -3.928 15.583 1.00 95.38 580 ASP A N 1
ATOM 4699 C CA . ASP A 1 580 ? -7.712 -3.353 14.400 1.00 95.38 580 ASP A CA 1
ATOM 4700 C C . ASP A 1 580 ? -6.199 -3.630 14.408 1.00 95.38 580 ASP A C 1
ATOM 4702 O O . ASP A 1 580 ? -5.630 -4.122 15.387 1.00 95.38 580 ASP A O 1
ATOM 4706 N N . HIS A 1 581 ? -5.542 -3.304 13.294 1.00 95.75 581 HIS A N 1
ATOM 4707 C CA . HIS A 1 581 ? -4.096 -3.414 13.149 1.00 95.75 581 HIS A CA 1
ATOM 4708 C C . HIS A 1 581 ? -3.461 -2.033 13.007 1.00 95.75 581 HIS A C 1
ATOM 4710 O O . HIS A 1 581 ? -4.002 -1.158 12.328 1.00 95.75 581 HIS A O 1
ATOM 4716 N N . ILE A 1 582 ? -2.272 -1.864 13.574 1.00 96.31 582 ILE A N 1
ATOM 4717 C CA . ILE A 1 582 ? -1.364 -0.771 13.233 1.00 96.31 582 ILE A CA 1
ATOM 4718 C C . ILE A 1 582 ? -0.349 -1.289 12.208 1.00 96.31 582 ILE A C 1
ATOM 4720 O O . ILE A 1 582 ? 0.268 -2.338 12.398 1.00 96.31 582 ILE A O 1
ATOM 4724 N N . GLY A 1 583 ? -0.220 -0.593 11.081 1.00 95.62 583 GLY A N 1
ATOM 4725 C CA . GLY A 1 583 ? 0.871 -0.791 10.131 1.00 95.62 583 GLY A CA 1
ATOM 4726 C C . GLY A 1 583 ? 2.034 0.104 10.535 1.00 95.62 583 GLY A C 1
ATOM 4727 O O . GLY A 1 583 ? 1.849 1.316 10.624 1.00 95.62 583 GLY A O 1
ATOM 4728 N N . ILE A 1 584 ? 3.204 -0.480 10.795 1.00 95.50 584 ILE A N 1
ATOM 4729 C CA . ILE A 1 584 ? 4.414 0.240 11.211 1.00 95.50 584 ILE A CA 1
ATOM 4730 C C . ILE A 1 584 ? 5.482 0.103 10.125 1.00 95.50 584 ILE A C 1
ATOM 4732 O O . ILE A 1 584 ? 5.815 -1.006 9.700 1.00 95.50 584 ILE A O 1
ATOM 4736 N N . TYR A 1 585 ? 6.027 1.233 9.688 1.00 92.12 585 TYR A N 1
ATOM 4737 C CA . TYR A 1 585 ? 7.173 1.307 8.793 1.00 92.12 585 TYR A CA 1
ATOM 4738 C C . TYR A 1 585 ? 8.473 1.119 9.580 1.00 92.12 585 TYR A C 1
ATOM 4740 O O . TYR A 1 585 ? 8.754 1.907 10.487 1.00 92.12 585 TYR A O 1
ATOM 4748 N N . PRO A 1 586 ? 9.280 0.096 9.257 1.00 91.06 586 PRO A N 1
ATOM 4749 C CA . PRO A 1 586 ? 10.644 0.019 9.745 1.00 91.06 586 PRO A CA 1
ATOM 4750 C C . PRO A 1 586 ? 11.567 0.969 8.981 1.00 91.06 586 PRO A C 1
ATOM 4752 O O . PRO A 1 586 ? 11.238 1.445 7.896 1.00 91.06 586 PRO A O 1
ATOM 4755 N N . VAL A 1 587 ? 12.762 1.160 9.529 1.00 90.25 587 VAL A N 1
ATOM 4756 C CA . VAL A 1 587 ? 13.920 1.697 8.808 1.00 90.25 587 VAL A CA 1
ATOM 4757 C C . VAL A 1 587 ? 15.013 0.634 8.770 1.00 90.25 587 VAL A C 1
ATOM 4759 O O . VAL A 1 587 ? 15.092 -0.211 9.669 1.00 90.25 587 VAL A O 1
ATOM 4762 N N . ASN A 1 588 ? 15.844 0.660 7.730 1.00 91.12 588 ASN A N 1
ATOM 4763 C CA . ASN A 1 588 ? 17.064 -0.143 7.696 1.00 91.12 588 ASN A CA 1
ATOM 4764 C C . ASN A 1 588 ? 18.068 0.361 8.738 1.00 91.12 588 ASN A C 1
ATOM 4766 O O . ASN A 1 588 ? 18.049 1.526 9.134 1.00 91.12 588 ASN A O 1
ATOM 4770 N N . ASP A 1 589 ? 18.955 -0.535 9.163 1.00 88.56 589 ASP A N 1
ATOM 4771 C CA . ASP A 1 589 ? 20.052 -0.186 10.057 1.00 88.56 589 ASP A CA 1
ATOM 4772 C C . ASP A 1 589 ? 21.008 0.800 9.364 1.00 88.56 589 ASP A C 1
ATOM 4774 O O . ASP A 1 589 ? 21.389 0.592 8.208 1.00 88.56 589 ASP A O 1
ATOM 4778 N N . GLY A 1 590 ? 21.383 1.873 10.063 1.00 90.75 590 GLY A N 1
ATOM 4779 C CA . GLY A 1 590 ? 22.253 2.915 9.524 1.00 90.75 590 GLY A CA 1
ATOM 4780 C C . GLY A 1 590 ? 23.626 2.377 9.127 1.00 90.75 590 GLY A C 1
ATOM 4781 O O . GLY A 1 590 ? 24.132 2.750 8.074 1.00 90.75 590 GLY A O 1
ATOM 4782 N N . GLU A 1 591 ? 24.177 1.443 9.909 1.00 90.88 591 GLU A N 1
ATOM 4783 C CA . GLU A 1 591 ? 25.473 0.824 9.610 1.00 90.88 591 GLU A CA 1
ATOM 4784 C C . GLU A 1 591 ? 25.394 -0.021 8.328 1.00 90.88 591 GLU A C 1
ATOM 4786 O O . GLU A 1 591 ? 26.280 0.045 7.481 1.00 90.88 591 GLU A O 1
ATOM 4791 N N . ILE A 1 592 ? 24.288 -0.746 8.117 1.00 90.88 592 ILE A N 1
ATOM 4792 C CA . ILE A 1 592 ? 24.066 -1.551 6.902 1.00 90.88 592 ILE A CA 1
ATOM 4793 C C . ILE A 1 592 ? 23.873 -0.655 5.667 1.00 90.88 592 ILE A C 1
ATOM 4795 O O . ILE A 1 592 ? 24.320 -1.013 4.576 1.00 90.88 592 ILE A O 1
ATOM 4799 N N . VAL A 1 593 ? 23.233 0.511 5.814 1.00 93.88 593 VAL A N 1
ATOM 4800 C CA . VAL A 1 593 ? 23.118 1.501 4.729 1.00 93.88 593 VAL A CA 1
ATOM 4801 C C . VAL A 1 593 ? 24.489 2.078 4.368 1.00 93.88 593 VAL A C 1
ATOM 4803 O O . VAL A 1 593 ? 24.826 2.119 3.185 1.00 93.88 593 VAL A O 1
ATOM 4806 N N . ASP A 1 594 ? 25.294 2.464 5.359 1.00 92.69 594 ASP A N 1
ATOM 4807 C CA . ASP A 1 594 ? 26.627 3.036 5.131 1.00 92.69 594 ASP A CA 1
ATOM 4808 C C . ASP A 1 594 ? 27.594 2.010 4.516 1.00 92.69 594 ASP A C 1
ATOM 4810 O O . ASP A 1 594 ? 28.318 2.330 3.571 1.00 92.69 594 ASP A O 1
ATOM 4814 N N . GLU A 1 595 ? 27.552 0.751 4.967 1.00 91.25 595 GLU A N 1
ATOM 4815 C CA . GLU A 1 595 ? 28.295 -0.346 4.339 1.00 91.25 595 GLU A CA 1
ATOM 4816 C C . GLU A 1 595 ? 27.864 -0.580 2.884 1.00 91.25 595 GLU A C 1
ATOM 4818 O O . GLU A 1 595 ? 28.718 -0.787 2.020 1.00 91.25 595 GLU A O 1
ATOM 4823 N N . LEU A 1 596 ? 26.561 -0.519 2.581 1.00 91.69 596 LEU A N 1
ATOM 4824 C CA . LEU A 1 596 ? 26.069 -0.658 1.209 1.00 91.69 596 LEU A CA 1
ATOM 4825 C C . LEU A 1 596 ? 26.523 0.508 0.320 1.00 91.69 596 LEU A C 1
ATOM 4827 O O . LEU A 1 596 ? 26.945 0.279 -0.812 1.00 91.69 596 LEU A O 1
ATOM 4831 N N . MET A 1 597 ? 26.471 1.744 0.818 1.00 91.69 597 MET A N 1
ATOM 4832 C CA . MET A 1 597 ? 26.946 2.920 0.081 1.00 91.69 597 MET A CA 1
ATOM 4833 C C . MET A 1 597 ? 28.453 2.843 -0.190 1.00 91.69 597 MET A C 1
ATOM 4835 O O . MET A 1 597 ? 28.875 3.099 -1.318 1.00 91.69 597 MET A O 1
ATOM 4839 N N . ALA A 1 598 ? 29.247 2.396 0.790 1.00 89.62 598 ALA A N 1
ATOM 4840 C CA . ALA A 1 598 ? 30.680 2.166 0.623 1.00 89.62 598 ALA A CA 1
ATOM 4841 C C . ALA A 1 598 ? 30.987 1.077 -0.424 1.00 89.62 598 ALA A C 1
ATOM 4843 O O . ALA A 1 598 ? 31.857 1.279 -1.270 1.00 89.62 598 ALA A O 1
ATOM 4844 N N . ILE A 1 599 ? 30.248 -0.040 -0.418 1.00 87.38 599 ILE A N 1
ATOM 4845 C CA . ILE A 1 599 ? 30.368 -1.118 -1.420 1.00 87.38 599 ILE A CA 1
ATOM 4846 C C . ILE A 1 599 ? 30.002 -0.627 -2.829 1.00 87.38 599 ILE A C 1
ATOM 4848 O O . ILE A 1 599 ? 30.661 -0.979 -3.799 1.00 87.38 599 ILE A O 1
ATOM 4852 N N . LEU A 1 600 ? 28.968 0.203 -2.968 1.00 87.56 600 LEU A N 1
ATOM 4853 C CA . LEU A 1 600 ? 28.558 0.738 -4.272 1.00 87.56 600 LEU A CA 1
ATOM 4854 C C . LEU A 1 600 ? 29.438 1.913 -4.750 1.00 87.56 600 LEU A C 1
ATOM 4856 O O . LEU A 1 600 ? 29.278 2.376 -5.880 1.00 87.56 600 LEU A O 1
ATOM 4860 N N . GLY A 1 601 ? 30.358 2.407 -3.912 1.00 87.06 601 GLY A N 1
ATOM 4861 C CA . GLY A 1 601 ? 31.180 3.588 -4.193 1.00 87.06 601 GLY A CA 1
ATOM 4862 C C . GLY A 1 601 ? 30.389 4.902 -4.209 1.00 87.06 601 GLY A C 1
ATOM 4863 O O . GLY A 1 601 ? 30.810 5.862 -4.853 1.00 87.06 601 GLY A O 1
ATOM 4864 N N . ILE A 1 602 ? 29.232 4.950 -3.541 1.00 86.88 602 ILE A N 1
ATOM 4865 C CA . ILE A 1 602 ? 28.317 6.095 -3.572 1.00 86.88 602 ILE A CA 1
ATOM 4866 C C . ILE A 1 602 ? 28.613 7.046 -2.411 1.00 86.88 602 ILE A C 1
ATOM 4868 O O . ILE A 1 602 ? 28.494 6.682 -1.243 1.00 86.88 602 ILE A O 1
ATOM 4872 N N . VAL A 1 603 ? 28.912 8.300 -2.747 1.00 82.88 603 VAL A N 1
ATOM 4873 C CA . VAL A 1 603 ? 28.920 9.428 -1.806 1.00 82.88 603 VAL A CA 1
ATOM 4874 C C . VAL A 1 603 ? 27.554 10.114 -1.864 1.00 82.88 603 VAL A C 1
ATOM 4876 O O . VAL A 1 603 ? 26.996 10.279 -2.948 1.00 82.88 603 VAL A O 1
ATOM 4879 N N . ASP A 1 604 ? 27.003 10.514 -0.716 1.00 80.19 604 ASP A N 1
ATOM 4880 C CA . ASP A 1 604 ? 25.733 11.245 -0.681 1.00 80.19 604 ASP A CA 1
ATOM 4881 C C . ASP A 1 604 ? 25.932 12.679 -1.203 1.00 80.19 604 ASP A C 1
ATOM 4883 O O . ASP A 1 604 ? 26.655 13.470 -0.597 1.00 80.19 604 ASP A O 1
ATOM 4887 N N . CYS A 1 605 ? 25.309 13.017 -2.335 1.00 76.06 605 CYS A N 1
ATOM 4888 C CA . CYS A 1 605 ? 25.388 14.349 -2.951 1.00 76.06 605 CYS A CA 1
ATOM 4889 C C . CYS A 1 605 ? 24.318 15.328 -2.432 1.00 76.06 605 CYS A C 1
ATOM 4891 O O . CYS A 1 605 ? 24.128 16.402 -2.996 1.00 76.06 605 CYS A O 1
ATOM 4893 N N . GLY A 1 606 ? 23.621 14.976 -1.348 1.00 80.88 606 GLY A N 1
ATOM 4894 C CA . GLY A 1 606 ? 22.486 15.738 -0.840 1.00 80.88 606 GLY A CA 1
ATOM 4895 C C . GLY A 1 606 ? 21.181 15.294 -1.496 1.00 80.88 606 GLY A C 1
ATOM 4896 O O . GLY A 1 606 ? 21.029 14.139 -1.889 1.00 80.88 606 GLY A O 1
ATOM 4897 N N . SER A 1 607 ? 20.197 16.189 -1.567 1.00 85.19 607 SER A N 1
ATOM 4898 C CA . SER A 1 607 ? 18.854 15.831 -2.024 1.00 85.19 607 SER A CA 1
ATOM 4899 C C . SER A 1 607 ? 18.840 15.399 -3.492 1.00 85.19 607 SER A C 1
ATOM 4901 O O . SER A 1 607 ? 19.168 16.174 -4.388 1.00 85.19 607 SER A O 1
ATOM 4903 N N . VAL A 1 608 ? 18.371 14.179 -3.747 1.00 87.25 608 VAL A N 1
ATOM 4904 C CA . VAL A 1 608 ? 18.136 13.628 -5.082 1.00 87.25 608 VAL A CA 1
ATOM 4905 C C . VAL A 1 608 ? 16.647 13.431 -5.356 1.00 87.25 608 VAL A C 1
ATOM 4907 O O . VAL A 1 608 ? 15.819 13.276 -4.456 1.00 87.25 608 VAL A O 1
ATOM 4910 N N . ARG A 1 609 ? 16.311 13.397 -6.643 1.00 86.62 609 ARG A N 1
ATOM 4911 C CA . ARG A 1 609 ? 15.029 12.952 -7.182 1.00 86.62 609 ARG A CA 1
ATOM 4912 C C . ARG A 1 609 ? 15.264 11.778 -8.125 1.00 86.62 609 ARG A C 1
ATOM 4914 O O . ARG A 1 609 ? 16.155 11.828 -8.970 1.00 86.62 609 ARG A O 1
ATOM 4921 N N . VAL A 1 610 ? 14.405 10.766 -8.041 1.00 84.94 610 VAL A N 1
ATOM 4922 C CA . VAL A 1 610 ? 14.398 9.624 -8.963 1.00 84.94 610 VAL A CA 1
ATOM 4923 C C . VAL A 1 610 ? 13.283 9.799 -10.003 1.00 84.94 610 VAL A C 1
ATOM 4925 O O . VAL A 1 610 ? 12.136 10.105 -9.666 1.00 84.94 610 VAL A O 1
ATOM 4928 N N . MET A 1 611 ? 13.607 9.625 -11.284 1.00 80.31 611 MET A N 1
ATOM 4929 C CA . MET A 1 611 ? 12.687 9.768 -12.421 1.00 80.31 611 MET A CA 1
ATOM 4930 C C . MET A 1 611 ? 12.858 8.601 -13.403 1.00 80.31 611 MET A C 1
ATOM 4932 O O . MET A 1 611 ? 13.963 8.078 -13.513 1.00 80.31 611 MET A O 1
ATOM 4936 N N . PRO A 1 612 ? 11.815 8.183 -14.141 1.00 75.94 612 PRO A N 1
ATOM 4937 C CA . PRO A 1 612 ? 11.982 7.171 -15.174 1.00 75.94 612 PRO A CA 1
ATOM 4938 C C . PRO A 1 612 ? 12.713 7.776 -16.384 1.00 75.94 612 PRO A C 1
ATOM 4940 O O . PRO A 1 612 ? 12.405 8.895 -16.804 1.00 75.94 612 PRO A O 1
ATOM 4943 N N . VAL A 1 613 ? 13.669 7.036 -16.952 1.00 75.69 613 VAL A N 1
ATOM 4944 C CA . VAL A 1 613 ? 14.420 7.433 -18.160 1.00 75.69 613 VAL A CA 1
ATOM 4945 C C . VAL A 1 613 ? 13.462 7.597 -19.344 1.00 75.69 613 VAL A C 1
ATOM 4947 O O . VAL A 1 613 ? 13.543 8.566 -20.101 1.00 75.69 613 VAL A O 1
ATOM 4950 N N . ASN A 1 614 ? 12.490 6.691 -19.461 1.00 66.75 614 ASN A N 1
ATOM 4951 C CA . ASN A 1 614 ? 11.364 6.811 -20.376 1.00 66.75 614 ASN A CA 1
ATOM 4952 C C . ASN A 1 614 ? 10.174 7.482 -19.671 1.00 66.75 614 ASN A C 1
ATOM 4954 O O . ASN A 1 614 ? 9.594 6.930 -18.742 1.00 66.75 614 ASN A O 1
ATOM 4958 N N . ARG A 1 615 ? 9.736 8.649 -20.157 1.00 55.16 615 ARG A N 1
ATOM 4959 C CA . ARG A 1 615 ? 8.616 9.406 -19.560 1.00 55.16 615 ARG A CA 1
ATOM 4960 C C . ARG A 1 615 ? 7.241 8.726 -19.666 1.00 55.16 615 ARG A C 1
ATOM 4962 O O . ARG A 1 615 ? 6.286 9.255 -19.104 1.00 55.16 615 ARG A O 1
ATOM 4969 N N . MET A 1 616 ? 7.126 7.615 -20.397 1.00 45.50 616 MET A N 1
ATOM 4970 C CA . MET A 1 616 ? 5.910 6.794 -20.468 1.00 45.50 616 MET A CA 1
ATOM 4971 C C . MET A 1 616 ? 5.901 5.620 -19.475 1.00 45.50 616 MET A C 1
ATOM 4973 O O . MET A 1 616 ? 4.873 4.963 -19.334 1.00 45.50 616 MET A O 1
ATOM 4977 N N . GLU A 1 617 ? 7.016 5.344 -18.795 1.00 52.28 617 GLU A N 1
ATOM 4978 C CA . GLU A 1 617 ? 7.098 4.307 -17.762 1.00 52.28 617 GLU A CA 1
ATOM 4979 C C . GLU A 1 617 ? 6.711 4.867 -16.388 1.00 52.28 617 GLU A C 1
ATOM 4981 O O . GLU A 1 617 ? 6.922 6.047 -16.085 1.00 52.28 617 GLU A O 1
ATOM 4986 N N . SER A 1 618 ? 6.145 4.014 -15.532 1.00 52.50 618 SER A N 1
ATOM 4987 C CA . SER A 1 618 ? 5.963 4.354 -14.124 1.00 52.50 618 SER A CA 1
ATOM 4988 C C . SER A 1 618 ? 7.323 4.416 -13.417 1.00 52.50 618 SER A C 1
ATOM 4990 O O . SER A 1 618 ? 8.309 3.792 -13.813 1.00 52.50 618 SER A O 1
ATOM 4992 N N . CYS A 1 619 ? 7.391 5.177 -12.329 1.00 64.50 619 CYS A N 1
ATOM 4993 C CA . CYS A 1 619 ? 8.533 5.146 -11.427 1.00 64.50 619 CYS A CA 1
ATOM 4994 C C . CYS A 1 619 ? 8.005 5.017 -10.006 1.00 64.50 619 CYS A C 1
ATOM 4996 O O . CYS A 1 619 ? 7.398 5.953 -9.484 1.00 64.50 619 CYS A O 1
ATOM 4998 N N . LYS A 1 620 ? 8.261 3.865 -9.376 1.00 66.75 620 LYS A N 1
ATOM 4999 C CA . LYS A 1 620 ? 7.883 3.593 -7.981 1.00 66.75 620 LYS A CA 1
ATOM 5000 C C . LYS A 1 620 ? 8.487 4.600 -6.994 1.00 66.75 620 LYS A C 1
ATOM 5002 O O . LYS A 1 620 ? 7.906 4.840 -5.944 1.00 66.75 620 LYS A O 1
ATOM 5007 N N . TRP A 1 621 ? 9.597 5.242 -7.358 1.00 73.50 621 TRP A N 1
ATOM 5008 C CA . TRP A 1 621 ? 10.286 6.280 -6.580 1.00 73.50 621 TRP A CA 1
ATOM 5009 C C . TRP A 1 621 ? 9.853 7.718 -6.932 1.00 73.50 621 TRP A C 1
ATOM 5011 O O . TRP A 1 621 ? 10.420 8.685 -6.423 1.00 73.50 621 TRP A O 1
ATOM 5021 N N . ASN A 1 622 ? 8.869 7.901 -7.820 1.00 61.84 622 ASN A N 1
ATOM 5022 C CA . ASN A 1 622 ? 8.389 9.231 -8.190 1.00 61.84 622 ASN A CA 1
ATOM 5023 C C . ASN A 1 622 ? 7.799 9.949 -6.964 1.00 61.84 622 ASN A C 1
ATOM 5025 O O . ASN A 1 622 ? 7.088 9.351 -6.162 1.00 61.84 622 ASN A O 1
ATOM 5029 N N . ARG A 1 623 ? 8.052 11.257 -6.861 1.00 61.25 623 ARG A N 1
ATOM 5030 C CA . ARG A 1 623 ? 7.757 12.113 -5.694 1.00 61.25 623 ARG A CA 1
ATOM 5031 C C . ARG A 1 623 ? 8.599 11.839 -4.436 1.00 61.25 623 ARG A C 1
ATOM 5033 O O . ARG A 1 623 ? 8.400 12.569 -3.469 1.00 61.25 623 ARG A O 1
ATOM 5040 N N . VAL A 1 624 ? 9.551 10.899 -4.433 1.00 67.19 624 VAL A N 1
ATOM 5041 C CA . VAL A 1 624 ? 10.571 10.843 -3.370 1.00 67.19 624 VAL A CA 1
ATOM 5042 C C . VAL A 1 624 ? 11.611 11.940 -3.623 1.00 67.19 624 VAL A C 1
ATOM 5044 O O . VAL A 1 624 ? 12.111 12.090 -4.740 1.00 67.19 624 VAL A O 1
ATOM 5047 N N . TYR A 1 625 ? 11.878 12.728 -2.582 1.00 78.12 625 TYR A N 1
ATOM 5048 C CA . TYR A 1 625 ? 12.895 13.777 -2.522 1.00 78.12 625 TYR A CA 1
ATOM 5049 C C . TYR A 1 625 ? 13.603 13.614 -1.178 1.00 78.12 625 TYR A C 1
ATOM 5051 O O . TYR A 1 625 ? 12.989 13.853 -0.140 1.00 78.12 625 TYR A O 1
ATOM 5059 N N . SER A 1 626 ? 14.843 13.141 -1.202 1.00 83.69 626 SER A N 1
ATOM 5060 C CA . SER A 1 626 ? 15.613 12.765 -0.011 1.00 83.69 626 SER A CA 1
ATOM 5061 C C . SER A 1 626 ? 17.098 12.717 -0.358 1.00 83.69 626 SER A C 1
ATOM 5063 O O . SER A 1 626 ? 17.446 12.727 -1.538 1.00 83.69 626 SER A O 1
ATOM 5065 N N . SER A 1 627 ? 17.982 12.606 0.628 1.00 90.00 627 SER A N 1
ATOM 5066 C CA . SER A 1 627 ? 19.359 12.163 0.381 1.00 90.00 627 SER A CA 1
ATOM 5067 C C . SER A 1 627 ? 19.394 10.714 -0.137 1.00 90.00 627 SER A C 1
ATOM 5069 O O . SER A 1 627 ? 18.396 9.982 -0.047 1.00 90.00 627 SER A O 1
ATOM 5071 N N . ILE A 1 628 ? 20.533 10.267 -0.677 1.00 91.06 628 ILE A N 1
ATOM 5072 C CA . ILE A 1 628 ? 20.706 8.861 -1.079 1.00 91.06 628 ILE A CA 1
ATOM 5073 C C . ILE A 1 628 ? 20.684 7.945 0.153 1.00 91.06 628 ILE A C 1
ATOM 5075 O O . ILE A 1 628 ? 20.056 6.882 0.125 1.00 91.06 628 ILE A O 1
ATOM 5079 N N . ARG A 1 629 ? 21.315 8.370 1.253 1.00 92.94 629 ARG A N 1
ATOM 5080 C CA . ARG A 1 629 ? 21.296 7.650 2.530 1.00 92.94 629 ARG A CA 1
ATOM 5081 C C . ARG A 1 629 ? 19.878 7.540 3.089 1.00 92.94 629 ARG A C 1
ATOM 5083 O O . ARG A 1 629 ? 19.471 6.458 3.498 1.00 92.94 629 ARG A O 1
ATOM 5090 N N . GLU A 1 630 ? 19.098 8.620 3.052 1.00 90.25 630 GLU A N 1
ATOM 5091 C CA . GLU A 1 630 ? 17.682 8.621 3.451 1.00 90.25 630 GLU A CA 1
ATOM 5092 C C . GLU A 1 630 ? 16.827 7.684 2.578 1.00 90.25 630 GLU A C 1
ATOM 5094 O O . GLU A 1 630 ? 16.005 6.931 3.106 1.00 90.25 630 GLU A O 1
ATOM 5099 N N . LEU A 1 631 ? 17.060 7.664 1.258 1.00 89.94 631 LEU A N 1
ATOM 5100 C CA . LEU A 1 631 ? 16.380 6.768 0.315 1.00 89.94 631 LEU A CA 1
ATOM 5101 C C . LEU A 1 631 ? 16.618 5.293 0.686 1.00 89.94 631 LEU A C 1
ATOM 5103 O O . LEU A 1 631 ? 15.669 4.523 0.853 1.00 89.94 631 LEU A O 1
ATOM 5107 N N . LEU A 1 632 ? 17.882 4.906 0.875 1.00 92.81 632 LEU A N 1
ATOM 5108 C CA . LEU A 1 632 ? 18.265 3.545 1.262 1.00 92.81 632 LEU A CA 1
ATOM 5109 C C . LEU A 1 632 ? 17.812 3.176 2.686 1.00 92.81 632 LEU A C 1
ATOM 5111 O O . LEU A 1 632 ? 17.515 2.013 2.952 1.00 92.81 632 LEU A O 1
ATOM 5115 N N . MET A 1 633 ? 17.717 4.143 3.599 1.00 91.88 633 MET A N 1
ATOM 5116 C CA . MET A 1 633 ? 17.324 3.915 4.993 1.00 91.88 633 MET A CA 1
ATOM 5117 C C . MET A 1 633 ? 15.809 3.759 5.178 1.00 91.88 633 MET A C 1
ATOM 5119 O O . MET A 1 633 ? 15.378 2.843 5.878 1.00 91.88 633 MET A O 1
ATOM 5123 N N . GLY A 1 634 ? 15.011 4.645 4.571 1.00 87.56 634 GLY A N 1
ATOM 5124 C CA . GLY A 1 634 ? 13.568 4.757 4.816 1.00 87.56 634 GLY A CA 1
ATOM 5125 C C . GLY A 1 634 ? 12.656 4.267 3.688 1.00 87.56 634 GLY A C 1
ATOM 5126 O O . GLY A 1 634 ? 11.464 4.089 3.928 1.00 87.56 634 GLY A O 1
ATOM 5127 N N . HIS A 1 635 ? 13.179 4.036 2.477 1.00 85.25 635 HIS A N 1
ATOM 5128 C CA . HIS A 1 635 ? 12.351 3.687 1.316 1.00 85.25 635 HIS A CA 1
ATOM 5129 C C . HIS A 1 635 ? 12.709 2.349 0.653 1.00 85.25 635 HIS A C 1
ATOM 5131 O O . HIS A 1 635 ? 11.795 1.665 0.203 1.00 85.25 635 HIS A O 1
ATOM 5137 N N . VAL A 1 636 ? 13.979 1.930 0.597 1.00 89.06 636 VAL A N 1
ATOM 5138 C CA . VAL A 1 636 ? 14.390 0.711 -0.141 1.00 89.06 636 VAL A CA 1
ATOM 5139 C C . VAL A 1 636 ? 14.483 -0.524 0.766 1.00 89.06 636 VAL A C 1
ATOM 5141 O O . VAL A 1 636 ? 15.156 -0.506 1.792 1.00 89.06 636 VAL A O 1
ATOM 5144 N N . GLU A 1 637 ? 13.864 -1.643 0.380 1.00 86.56 637 GLU A N 1
ATOM 5145 C CA . GLU A 1 637 ? 13.902 -2.904 1.146 1.00 86.56 637 GLU A CA 1
ATOM 5146 C C . GLU A 1 637 ? 15.221 -3.690 0.958 1.00 86.56 637 GLU A C 1
ATOM 5148 O O . GLU A 1 637 ? 15.251 -4.775 0.377 1.00 86.56 637 GLU A O 1
ATOM 5153 N N . ILE A 1 638 ? 16.341 -3.144 1.448 1.00 89.69 638 ILE A N 1
ATOM 5154 C CA . ILE A 1 638 ? 17.675 -3.780 1.368 1.00 89.69 638 ILE A CA 1
ATOM 5155 C C . ILE A 1 638 ? 17.889 -4.914 2.390 1.00 89.69 638 ILE A C 1
ATOM 5157 O O . ILE A 1 638 ? 18.851 -5.677 2.276 1.00 89.69 638 ILE A O 1
ATOM 5161 N N . SER A 1 639 ? 16.992 -5.058 3.373 1.00 84.94 639 SER A N 1
ATOM 5162 C CA . SER A 1 639 ? 17.044 -6.120 4.392 1.00 84.94 639 SER A CA 1
ATOM 5163 C C . SER A 1 639 ? 16.405 -7.443 3.933 1.00 84.94 639 SER A C 1
ATOM 5165 O O . SER A 1 639 ? 16.359 -8.407 4.701 1.00 84.94 639 SER A O 1
ATOM 5167 N N . GLY A 1 640 ? 15.900 -7.508 2.696 1.00 82.94 640 GLY A N 1
ATOM 5168 C CA . GLY A 1 640 ? 15.368 -8.728 2.089 1.00 82.94 640 GLY A CA 1
ATOM 5169 C C . GLY A 1 640 ? 16.446 -9.761 1.737 1.00 82.94 640 GLY A C 1
ATOM 5170 O O . GLY A 1 640 ? 17.609 -9.431 1.509 1.00 82.94 640 GLY A O 1
ATOM 5171 N N . VAL A 1 641 ? 16.034 -11.029 1.658 1.00 84.38 641 VAL A N 1
ATOM 5172 C CA . VAL A 1 641 ? 16.852 -12.125 1.111 1.00 84.38 641 VAL A CA 1
ATOM 5173 C C . VAL A 1 641 ? 16.965 -11.960 -0.407 1.00 84.38 641 VAL A C 1
ATOM 5175 O O . VAL A 1 641 ? 15.978 -11.634 -1.067 1.00 84.38 641 VAL A O 1
ATOM 5178 N N . LEU A 1 642 ? 18.153 -12.184 -0.972 1.00 86.38 642 LEU A N 1
ATOM 5179 C CA . LEU A 1 642 ? 18.377 -12.005 -2.410 1.00 86.38 642 LEU A CA 1
ATOM 5180 C C . LEU A 1 642 ? 17.660 -13.061 -3.268 1.00 86.38 642 LEU A C 1
ATOM 5182 O O . LEU A 1 642 ? 17.758 -14.261 -3.012 1.00 86.38 642 LEU A O 1
ATOM 5186 N N . SER A 1 643 ? 17.004 -12.611 -4.342 1.00 82.31 643 SER A N 1
ATOM 5187 C CA . SER A 1 643 ? 16.454 -13.490 -5.380 1.00 82.31 643 SER A CA 1
ATOM 5188 C C . SER A 1 643 ? 17.552 -14.035 -6.294 1.00 82.31 643 SER A C 1
ATOM 5190 O O . SER A 1 643 ? 18.606 -13.411 -6.476 1.00 82.31 643 SER A O 1
ATOM 5192 N N . ARG A 1 644 ? 17.295 -15.181 -6.939 1.00 82.25 644 ARG A N 1
ATOM 5193 C CA . ARG A 1 644 ? 18.244 -15.744 -7.911 1.00 82.25 644 ARG A CA 1
ATOM 5194 C C . ARG A 1 644 ? 18.374 -14.842 -9.130 1.00 82.25 644 ARG A C 1
ATOM 5196 O O . ARG A 1 644 ? 19.479 -14.708 -9.652 1.00 82.25 644 ARG A O 1
ATOM 5203 N N . LYS A 1 645 ? 17.288 -14.161 -9.529 1.00 79.00 645 LYS A N 1
ATOM 5204 C CA . LYS A 1 645 ? 17.347 -13.123 -10.567 1.00 79.00 645 LYS A CA 1
ATOM 5205 C C . LYS A 1 645 ? 18.369 -12.030 -10.235 1.00 79.00 645 LYS A C 1
ATOM 5207 O O . LYS A 1 645 ? 19.205 -11.742 -11.083 1.00 79.00 645 LYS A O 1
ATOM 5212 N N . PHE A 1 646 ? 18.336 -11.444 -9.032 1.00 85.88 646 PHE A N 1
ATOM 5213 C CA . PHE A 1 646 ? 19.273 -10.369 -8.674 1.00 85.88 646 PHE A CA 1
ATOM 5214 C C . PHE A 1 646 ? 20.725 -10.837 -8.763 1.00 85.88 646 PHE A C 1
ATOM 5216 O O . PHE A 1 646 ? 21.540 -10.172 -9.393 1.00 85.88 646 PHE A O 1
ATOM 5223 N N . VAL A 1 647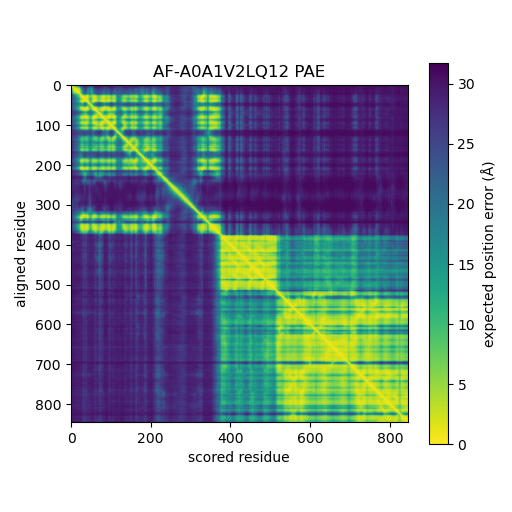 ? 21.036 -12.007 -8.194 1.00 90.44 647 VAL A N 1
ATOM 5224 C CA . VAL A 1 647 ? 22.394 -12.566 -8.243 1.00 90.44 647 VAL A CA 1
ATOM 5225 C C . VAL A 1 647 ? 22.818 -12.864 -9.684 1.00 90.44 647 VAL A C 1
ATOM 5227 O O . VAL A 1 647 ? 23.961 -12.588 -10.042 1.00 90.44 647 VAL A O 1
ATOM 5230 N N . LYS A 1 648 ? 21.911 -13.352 -10.539 1.00 87.00 648 LYS A N 1
ATOM 5231 C CA . LYS A 1 648 ? 22.178 -13.560 -11.969 1.00 87.00 648 LYS A CA 1
ATOM 5232 C C . LYS A 1 648 ? 22.456 -12.254 -12.707 1.00 87.00 648 LYS A C 1
ATOM 5234 O O . LYS A 1 648 ? 23.492 -12.145 -13.352 1.00 87.00 648 LYS A O 1
ATOM 5239 N N . ASP A 1 649 ? 21.570 -11.271 -12.606 1.00 86.75 649 ASP A N 1
ATOM 5240 C CA . ASP A 1 649 ? 21.719 -10.005 -13.325 1.00 86.75 649 ASP A CA 1
ATOM 5241 C C . ASP A 1 649 ? 22.956 -9.227 -12.816 1.00 86.75 649 ASP A C 1
ATOM 5243 O O . ASP A 1 649 ? 23.690 -8.646 -13.614 1.00 86.75 649 ASP A O 1
ATOM 5247 N N . LEU A 1 650 ? 23.274 -9.319 -11.516 1.00 90.62 650 LEU A N 1
ATOM 5248 C CA . LEU A 1 650 ? 24.539 -8.850 -10.933 1.00 90.62 650 LEU A CA 1
ATOM 5249 C C . LEU A 1 650 ? 25.755 -9.528 -11.594 1.00 90.62 650 LEU A C 1
ATOM 5251 O O . LEU A 1 650 ? 26.682 -8.855 -12.052 1.00 90.62 650 LEU A O 1
ATOM 5255 N N . THR A 1 651 ? 25.726 -10.862 -11.666 1.00 90.94 651 THR A N 1
ATOM 5256 C CA . THR A 1 651 ? 26.799 -11.702 -12.224 1.00 90.94 651 THR A CA 1
ATOM 5257 C C . THR A 1 651 ? 27.027 -11.446 -13.704 1.00 90.94 651 THR A C 1
ATOM 5259 O O . THR A 1 651 ? 28.175 -11.376 -14.137 1.00 90.94 651 THR A O 1
ATOM 5262 N N . ASP A 1 652 ? 25.963 -11.296 -14.489 1.00 88.31 652 ASP A N 1
ATOM 5263 C CA . ASP A 1 652 ? 26.061 -11.128 -15.935 1.00 88.31 652 ASP A CA 1
ATOM 5264 C C . ASP A 1 652 ? 26.555 -9.725 -16.310 1.00 88.31 652 ASP A C 1
ATOM 5266 O O . ASP A 1 652 ? 27.478 -9.621 -17.123 1.00 88.31 652 ASP A O 1
ATOM 5270 N N . TYR A 1 653 ? 26.001 -8.669 -15.696 1.00 88.00 653 TYR A N 1
ATOM 5271 C CA . TYR A 1 653 ? 26.239 -7.281 -16.112 1.00 88.00 653 TYR A CA 1
ATOM 5272 C C . TYR A 1 653 ? 27.411 -6.573 -15.422 1.00 88.00 653 TYR A C 1
ATOM 5274 O O . TYR A 1 653 ? 28.028 -5.720 -16.062 1.00 88.00 653 TYR A O 1
ATOM 5282 N N . PHE A 1 654 ? 27.722 -6.888 -14.157 1.00 89.38 654 PHE A N 1
ATOM 5283 C CA . PHE A 1 654 ? 28.677 -6.090 -13.369 1.00 89.38 654 PHE A CA 1
ATOM 5284 C C . PHE A 1 654 ? 29.925 -6.852 -12.913 1.00 89.38 654 PHE A C 1
ATOM 5286 O O . PHE A 1 654 ? 30.985 -6.243 -12.799 1.00 89.38 654 PHE A O 1
ATOM 5293 N N . ILE A 1 655 ? 29.855 -8.170 -12.686 1.00 89.69 655 ILE A N 1
ATOM 5294 C CA . ILE A 1 655 ? 31.031 -8.947 -12.256 1.00 89.69 655 ILE A CA 1
ATOM 5295 C C . ILE A 1 655 ? 32.027 -9.125 -13.414 1.00 89.69 655 ILE A C 1
ATOM 5297 O O . ILE A 1 655 ? 31.703 -9.721 -14.451 1.00 89.69 655 ILE A O 1
ATOM 5301 N N . THR A 1 656 ? 33.246 -8.617 -13.208 1.00 86.94 656 THR A N 1
ATOM 5302 C CA . THR A 1 656 ? 34.369 -8.619 -14.165 1.00 86.94 656 THR A CA 1
ATOM 5303 C C . THR A 1 656 ? 35.362 -9.748 -13.901 1.00 86.94 656 THR A C 1
ATOM 5305 O O . THR A 1 656 ? 35.976 -10.258 -14.836 1.00 86.94 656 THR A O 1
ATOM 5308 N N . SER A 1 657 ? 35.513 -10.154 -12.640 1.00 87.12 657 SER A N 1
ATOM 5309 C CA . SER A 1 657 ? 36.410 -11.232 -12.223 1.00 87.12 657 SER A CA 1
ATOM 5310 C C . SER A 1 657 ? 35.866 -12.597 -12.630 1.00 87.12 657 SER A C 1
ATOM 5312 O O . SER A 1 657 ? 34.838 -13.049 -12.133 1.00 87.12 657 SER A O 1
ATOM 5314 N N . GLU A 1 658 ? 36.567 -13.273 -13.538 1.00 87.25 658 GLU A N 1
ATOM 5315 C CA . GLU A 1 658 ? 36.144 -14.546 -14.135 1.00 87.25 658 GLU A CA 1
ATOM 5316 C C . GLU A 1 658 ? 36.042 -15.694 -13.108 1.00 87.25 658 GLU A C 1
ATOM 5318 O O . GLU A 1 658 ? 35.143 -16.530 -13.193 1.00 87.25 658 GLU A O 1
ATOM 5323 N N . SER A 1 659 ? 36.897 -15.720 -12.079 1.00 88.81 659 SER A N 1
ATOM 5324 C CA . SER A 1 659 ? 36.780 -16.672 -10.960 1.00 88.81 659 SER A CA 1
ATOM 5325 C C . SER A 1 659 ? 35.500 -16.459 -10.151 1.00 88.81 659 SER A C 1
ATOM 5327 O O . SER A 1 659 ? 34.801 -17.417 -9.813 1.00 88.81 659 SER A O 1
ATOM 5329 N N . THR A 1 660 ? 35.169 -15.200 -9.877 1.00 88.94 660 THR A N 1
ATOM 5330 C CA . THR A 1 660 ? 33.998 -14.814 -9.085 1.00 88.94 660 THR A CA 1
ATOM 5331 C C . THR A 1 660 ? 32.715 -14.977 -9.899 1.00 88.94 660 THR A C 1
ATOM 5333 O O . THR A 1 660 ? 31.744 -15.551 -9.407 1.00 88.94 660 THR A O 1
ATOM 5336 N N . LYS A 1 661 ? 32.742 -14.611 -11.187 1.00 90.12 661 LYS A N 1
ATOM 5337 C CA . LYS A 1 661 ? 31.665 -14.849 -12.157 1.00 90.12 661 LYS A CA 1
ATOM 5338 C C . LYS A 1 661 ? 31.325 -16.338 -12.247 1.00 90.12 661 LYS A C 1
ATOM 5340 O O . LYS A 1 661 ? 30.151 -16.687 -12.172 1.00 90.12 661 LYS A O 1
ATOM 5345 N N . ARG A 1 662 ? 32.330 -17.222 -12.300 1.00 91.00 662 ARG A N 1
ATOM 5346 C CA . ARG A 1 662 ? 32.135 -18.682 -12.308 1.00 91.00 662 ARG A CA 1
ATOM 5347 C C . ARG A 1 662 ? 31.522 -19.214 -11.011 1.00 91.00 662 ARG A C 1
ATOM 5349 O O . ARG A 1 662 ? 30.508 -19.902 -11.078 1.00 91.00 662 ARG A O 1
ATOM 5356 N N . ARG A 1 663 ? 32.068 -18.843 -9.842 1.00 91.44 663 ARG A N 1
ATOM 5357 C CA . ARG A 1 663 ? 31.515 -19.217 -8.518 1.00 91.44 663 ARG A CA 1
ATOM 5358 C C . ARG A 1 663 ? 30.042 -18.809 -8.390 1.00 91.44 663 ARG A C 1
ATOM 5360 O O . ARG A 1 663 ? 29.229 -19.558 -7.851 1.00 91.44 663 ARG A O 1
ATOM 5367 N N . LEU A 1 664 ? 29.687 -17.635 -8.909 1.00 93.00 664 LEU A N 1
ATOM 5368 C CA . LEU A 1 664 ? 28.311 -17.148 -8.923 1.00 93.00 664 LEU A CA 1
ATOM 5369 C C . LEU A 1 664 ? 27.436 -17.869 -9.961 1.00 93.00 664 LEU A C 1
ATOM 5371 O O . LEU A 1 664 ? 26.309 -18.236 -9.643 1.00 93.00 664 LEU A O 1
ATOM 5375 N N . GLN A 1 665 ? 27.936 -18.155 -11.165 1.00 92.38 665 GLN A N 1
ATOM 5376 C CA . GLN A 1 665 ? 27.212 -18.950 -12.167 1.00 92.38 665 GLN A CA 1
ATOM 5377 C C . GLN A 1 665 ? 26.918 -20.377 -11.682 1.00 92.38 665 GLN A C 1
ATOM 5379 O O . GLN A 1 665 ? 25.816 -20.875 -11.908 1.00 92.38 665 GLN A O 1
ATOM 5384 N N . GLU A 1 666 ? 27.844 -21.019 -10.968 1.00 91.31 666 GLU A N 1
ATOM 5385 C CA . GLU A 1 666 ? 27.631 -22.322 -10.321 1.00 91.31 666 GLU A CA 1
ATOM 5386 C C . GLU A 1 666 ? 26.530 -22.250 -9.249 1.00 91.31 666 GLU A C 1
ATOM 5388 O O . GLU A 1 666 ? 25.620 -23.084 -9.239 1.00 91.31 666 GLU A O 1
ATOM 5393 N N . LEU A 1 667 ? 26.553 -21.205 -8.413 1.00 91.25 667 LEU A N 1
ATOM 5394 C CA . LEU A 1 667 ? 25.521 -20.911 -7.413 1.00 91.25 667 LEU A CA 1
ATOM 5395 C C . LEU A 1 667 ? 24.136 -20.672 -8.044 1.00 91.25 667 LEU A C 1
ATOM 5397 O O . LEU A 1 667 ? 23.134 -21.166 -7.532 1.00 91.25 667 LEU A O 1
ATOM 5401 N N . ILE A 1 668 ? 24.066 -19.936 -9.157 1.00 89.94 668 ILE A N 1
ATOM 5402 C CA . ILE A 1 668 ? 22.826 -19.663 -9.903 1.00 89.94 668 ILE A CA 1
ATOM 5403 C C . ILE A 1 668 ? 22.300 -20.935 -10.584 1.00 89.94 668 ILE A C 1
ATOM 5405 O O . ILE A 1 668 ? 21.090 -21.155 -10.627 1.00 89.94 668 ILE A O 1
ATOM 5409 N N . ARG A 1 669 ? 23.186 -21.780 -11.127 1.00 86.50 669 ARG A N 1
ATOM 5410 C CA . ARG A 1 669 ? 22.823 -22.920 -11.985 1.00 86.50 669 ARG A CA 1
ATOM 5411 C C . ARG A 1 669 ? 21.959 -23.975 -11.289 1.00 86.50 669 ARG A C 1
ATOM 5413 O O . ARG A 1 669 ? 21.173 -24.635 -11.966 1.00 86.50 669 ARG A O 1
ATOM 5420 N N . SER A 1 670 ? 22.095 -24.163 -9.976 1.00 83.75 670 SER A N 1
ATOM 5421 C CA . SER A 1 670 ? 21.293 -25.134 -9.221 1.00 83.75 670 SER A CA 1
ATOM 5422 C C . SER A 1 670 ? 20.262 -24.444 -8.327 1.00 83.75 670 SER A C 1
ATOM 5424 O O . SER A 1 670 ? 20.603 -23.626 -7.468 1.00 83.75 670 SER A O 1
ATOM 5426 N N . ARG A 1 671 ? 18.983 -24.820 -8.491 1.00 79.19 671 ARG A N 1
ATOM 5427 C CA . ARG A 1 671 ? 17.885 -24.314 -7.651 1.00 79.19 671 ARG A CA 1
ATOM 5428 C C . ARG A 1 671 ? 18.136 -24.615 -6.168 1.00 79.19 671 ARG A C 1
ATOM 5430 O O . ARG A 1 671 ? 17.994 -23.701 -5.352 1.00 79.19 671 ARG A O 1
ATOM 5437 N N . ASP A 1 672 ? 18.593 -25.827 -5.854 1.00 81.81 672 ASP A N 1
ATOM 5438 C CA . ASP A 1 672 ? 18.805 -26.318 -4.485 1.00 81.81 672 ASP A CA 1
ATOM 5439 C C . ASP A 1 672 ? 20.079 -25.778 -3.827 1.00 81.81 672 ASP A C 1
ATOM 5441 O O . ASP A 1 672 ? 20.081 -25.522 -2.623 1.00 81.81 672 ASP A O 1
ATOM 5445 N N . VAL A 1 673 ? 21.156 -25.566 -4.596 1.00 89.00 673 VAL A N 1
ATOM 5446 C CA . VAL A 1 673 ? 22.374 -24.920 -4.072 1.00 89.00 673 VAL A CA 1
ATOM 5447 C C . VAL A 1 673 ? 22.087 -23.454 -3.765 1.00 89.00 673 VAL A C 1
ATOM 5449 O O . VAL A 1 673 ? 22.378 -23.012 -2.660 1.00 89.00 673 VAL A O 1
ATOM 5452 N N . PHE A 1 674 ? 21.427 -22.719 -4.670 1.00 87.38 674 PHE A N 1
ATOM 5453 C CA . PHE A 1 674 ? 21.013 -21.340 -4.391 1.00 87.38 674 PHE A CA 1
ATOM 5454 C C . PHE A 1 674 ? 20.100 -21.248 -3.161 1.00 87.38 674 PHE A C 1
ATOM 5456 O O . PHE A 1 674 ? 20.277 -20.380 -2.306 1.00 87.38 674 PHE A O 1
ATOM 5463 N N . ARG A 1 675 ? 19.124 -22.162 -3.051 1.00 86.25 675 ARG A N 1
ATOM 5464 C CA . ARG A 1 675 ? 18.223 -22.234 -1.897 1.00 86.25 675 ARG A CA 1
ATOM 5465 C C . ARG A 1 675 ? 19.016 -22.406 -0.600 1.00 86.25 675 ARG A C 1
ATOM 5467 O O . ARG A 1 675 ? 18.819 -21.622 0.320 1.00 86.25 675 ARG A O 1
ATOM 5474 N N . ARG A 1 676 ? 19.931 -23.372 -0.546 1.00 89.38 676 ARG A N 1
ATOM 5475 C CA . ARG A 1 676 ? 20.752 -23.658 0.638 1.00 89.38 676 ARG A CA 1
ATOM 5476 C C . ARG A 1 676 ? 21.691 -22.503 0.990 1.00 89.38 676 ARG A C 1
ATOM 5478 O O . ARG A 1 676 ? 21.707 -22.042 2.126 1.00 89.38 676 ARG A O 1
ATOM 5485 N N . GLU A 1 677 ? 22.443 -22.011 0.008 1.00 90.56 677 GLU A N 1
ATOM 5486 C CA . GLU A 1 677 ? 23.536 -21.061 0.233 1.00 90.56 677 GLU A CA 1
ATOM 5487 C C . GLU A 1 677 ? 23.092 -19.597 0.353 1.00 90.56 677 GLU A C 1
ATOM 5489 O O . GLU A 1 677 ? 23.806 -18.797 0.953 1.00 90.56 677 GLU A O 1
ATOM 5494 N N . VAL A 1 678 ? 21.919 -19.228 -0.174 1.00 89.62 678 VAL A N 1
ATOM 5495 C CA . VAL A 1 678 ? 21.415 -17.841 -0.138 1.00 89.62 678 VAL A CA 1
ATOM 5496 C C . VAL A 1 678 ? 20.125 -17.727 0.667 1.00 89.62 678 VAL A C 1
ATOM 5498 O O . VAL A 1 678 ? 20.029 -16.870 1.548 1.00 89.62 678 VAL A O 1
ATOM 5501 N N . VAL A 1 679 ? 19.136 -18.585 0.393 1.00 85.81 679 VAL A N 1
ATOM 5502 C CA . VAL A 1 679 ? 17.775 -18.430 0.938 1.00 85.81 679 VAL A CA 1
ATOM 5503 C C . VAL A 1 679 ? 17.672 -18.951 2.370 1.00 85.81 679 VAL A C 1
ATOM 5505 O O . VAL A 1 679 ? 17.245 -18.224 3.264 1.00 85.81 679 VAL A O 1
ATOM 5508 N N . GLU A 1 680 ? 18.122 -20.179 2.616 1.00 86.38 680 GLU A N 1
ATOM 5509 C CA . GLU A 1 680 ? 18.111 -20.809 3.940 1.00 86.38 680 GLU A CA 1
ATOM 5510 C C . GLU A 1 680 ? 19.133 -20.148 4.877 1.00 86.38 680 GLU A C 1
ATOM 5512 O O . GLU A 1 680 ? 18.820 -19.935 6.047 1.00 86.38 680 GLU A O 1
ATOM 5517 N N . ARG A 1 681 ? 20.281 -19.697 4.341 1.00 88.81 681 ARG A N 1
ATOM 5518 C CA . ARG A 1 681 ? 21.270 -18.838 5.030 1.00 88.81 681 ARG A CA 1
ATOM 5519 C C . ARG A 1 681 ? 20.836 -17.370 5.204 1.00 88.81 681 ARG A C 1
ATOM 5521 O O . ARG A 1 681 ? 21.509 -16.619 5.913 1.00 88.81 681 ARG A O 1
ATOM 5528 N N . LYS A 1 682 ? 19.716 -16.961 4.591 1.00 87.38 682 LYS A N 1
ATOM 5529 C CA . LYS A 1 682 ? 19.111 -15.613 4.645 1.00 87.38 682 LYS A CA 1
ATOM 5530 C C . LYS A 1 682 ? 20.109 -14.485 4.366 1.00 87.38 682 LYS A C 1
ATOM 5532 O O . LYS A 1 682 ? 20.235 -13.531 5.141 1.00 87.38 682 LYS A O 1
ATOM 5537 N N . LEU A 1 683 ? 20.836 -14.606 3.257 1.00 89.56 683 LEU A N 1
ATOM 5538 C CA . LEU A 1 683 ? 21.788 -13.586 2.828 1.00 89.56 683 LEU A CA 1
ATOM 5539 C C . LEU A 1 683 ? 21.045 -12.355 2.288 1.00 89.56 683 LEU A C 1
ATOM 5541 O O . LEU A 1 683 ? 20.361 -12.415 1.265 1.00 89.56 683 LEU A O 1
ATOM 5545 N N . THR A 1 684 ? 21.201 -11.239 2.999 1.00 90.44 684 THR A N 1
ATOM 5546 C CA . THR A 1 684 ? 20.836 -9.891 2.543 1.00 90.44 684 THR A CA 1
ATOM 5547 C C . THR A 1 684 ? 21.920 -9.326 1.627 1.00 90.44 684 THR A C 1
ATOM 5549 O O . THR A 1 684 ? 23.011 -9.896 1.538 1.00 90.44 684 THR A O 1
ATOM 5552 N N . ILE A 1 685 ? 21.658 -8.188 0.972 1.00 91.44 685 ILE A N 1
ATOM 5553 C CA . ILE A 1 685 ? 22.593 -7.596 0.003 1.00 91.44 685 ILE A CA 1
ATOM 5554 C C . ILE A 1 685 ? 24.013 -7.422 0.570 1.00 91.44 685 ILE A C 1
ATOM 5556 O O . ILE A 1 685 ? 24.939 -8.064 0.082 1.00 91.44 685 ILE A O 1
ATOM 5560 N N . VAL A 1 686 ? 24.200 -6.665 1.654 1.00 91.19 686 VAL A N 1
ATOM 5561 C CA . VAL A 1 686 ? 25.537 -6.408 2.231 1.00 91.19 686 VAL A CA 1
ATOM 5562 C C . VAL A 1 686 ? 26.232 -7.695 2.691 1.00 91.19 686 VAL A C 1
ATOM 5564 O O . VAL A 1 686 ? 27.435 -7.861 2.489 1.00 91.19 686 VAL A O 1
ATOM 5567 N N . ARG A 1 687 ? 25.479 -8.653 3.251 1.00 91.06 687 ARG A N 1
ATOM 5568 C CA . ARG A 1 687 ? 26.025 -9.961 3.647 1.00 91.06 687 ARG A CA 1
ATOM 5569 C C . ARG A 1 687 ? 26.533 -10.754 2.447 1.00 91.06 687 ARG A C 1
ATOM 5571 O O . ARG A 1 687 ? 27.583 -11.375 2.545 1.00 91.06 687 ARG A O 1
ATOM 5578 N N . PHE A 1 688 ? 25.812 -10.716 1.332 1.00 91.94 688 PHE A N 1
ATOM 5579 C CA . PHE A 1 688 ? 26.204 -11.376 0.094 1.00 91.94 688 PHE A CA 1
ATOM 5580 C C . PHE A 1 688 ? 27.455 -10.738 -0.525 1.00 91.94 688 PHE A C 1
ATOM 5582 O O . PHE A 1 688 ? 28.395 -11.452 -0.863 1.00 91.94 688 PHE A O 1
ATOM 5589 N N . PHE A 1 689 ? 27.517 -9.403 -0.595 1.00 90.44 689 PHE A N 1
ATOM 5590 C CA . PHE A 1 689 ? 28.717 -8.705 -1.074 1.00 90.44 689 PHE A CA 1
ATOM 5591 C C . PHE A 1 689 ? 29.960 -9.058 -0.233 1.00 90.44 689 PHE A C 1
ATOM 5593 O O . PHE A 1 689 ? 31.033 -9.257 -0.796 1.00 90.44 689 PHE A O 1
ATOM 5600 N N . LYS A 1 690 ? 29.815 -9.244 1.088 1.00 88.19 690 LYS A N 1
ATOM 5601 C CA . LYS A 1 690 ? 30.892 -9.728 1.974 1.00 88.19 690 LYS A CA 1
ATOM 5602 C C . LYS A 1 690 ? 31.244 -11.215 1.771 1.00 88.19 690 LYS A C 1
ATOM 5604 O O . LYS A 1 690 ? 32.416 -11.547 1.652 1.00 88.19 690 LYS A O 1
ATOM 5609 N N . GLU A 1 691 ? 30.256 -12.109 1.704 1.00 88.31 691 GLU A N 1
ATOM 5610 C CA . GLU A 1 691 ? 30.425 -13.575 1.554 1.00 88.31 691 GLU A CA 1
ATOM 5611 C C . GLU A 1 691 ? 31.139 -13.986 0.245 1.00 88.31 691 GLU A C 1
ATOM 5613 O O . GLU A 1 691 ? 31.818 -15.020 0.169 1.00 88.31 691 GLU A O 1
ATOM 5618 N N . PHE A 1 692 ? 30.986 -13.175 -0.803 1.00 85.88 692 PHE A N 1
ATOM 5619 C CA . PHE A 1 692 ? 31.586 -13.397 -2.120 1.00 85.88 692 PHE A CA 1
ATOM 5620 C C . PHE A 1 692 ? 32.778 -12.461 -2.412 1.00 85.88 692 PHE A C 1
ATOM 5622 O O . PHE A 1 692 ? 33.247 -12.439 -3.543 1.00 85.88 692 PHE A O 1
ATOM 5629 N N . ASP A 1 693 ? 33.264 -11.728 -1.398 1.00 79.25 693 ASP A N 1
ATOM 5630 C CA . ASP A 1 693 ? 34.270 -10.647 -1.464 1.00 79.25 693 ASP A CA 1
ATOM 5631 C C . ASP A 1 693 ? 34.129 -9.716 -2.680 1.00 79.25 693 ASP A C 1
ATOM 5633 O O . ASP A 1 693 ? 35.089 -9.271 -3.307 1.00 79.25 693 ASP A O 1
ATOM 5637 N N . LEU A 1 694 ? 32.884 -9.338 -2.964 1.00 75.62 694 LEU A N 1
ATOM 5638 C CA . LEU A 1 694 ? 32.523 -8.308 -3.933 1.00 75.62 694 LEU A CA 1
ATOM 5639 C C . LEU A 1 694 ? 32.824 -6.902 -3.371 1.00 75.62 694 LEU A C 1
ATOM 5641 O O . LEU A 1 694 ? 32.073 -5.958 -3.595 1.00 75.62 694 LEU A O 1
ATOM 5645 N N . SER A 1 695 ? 33.893 -6.759 -2.581 1.00 61.25 695 SER A N 1
ATOM 5646 C CA . SER A 1 695 ? 34.269 -5.516 -1.902 1.00 61.25 695 SER A CA 1
ATOM 5647 C C . SER A 1 695 ? 35.394 -4.765 -2.616 1.00 61.25 695 SER A C 1
ATOM 5649 O O . SER A 1 695 ? 35.500 -3.549 -2.468 1.00 61.25 695 SER A O 1
ATOM 5651 N N . LYS A 1 696 ? 36.225 -5.459 -3.411 1.00 57.44 696 LYS A N 1
ATOM 5652 C CA . LYS A 1 696 ? 37.433 -4.901 -4.042 1.00 57.44 696 LYS A CA 1
ATOM 5653 C C . LYS A 1 696 ? 37.606 -5.422 -5.469 1.00 57.44 696 LYS A C 1
ATOM 5655 O O . LYS A 1 696 ? 37.804 -6.611 -5.664 1.00 57.44 696 LYS A O 1
ATOM 5660 N N . ASN A 1 697 ? 37.615 -4.511 -6.443 1.00 57.38 697 ASN A N 1
ATOM 5661 C CA . ASN A 1 697 ? 38.075 -4.685 -7.837 1.00 57.38 697 ASN A CA 1
ATOM 5662 C C . ASN A 1 697 ? 37.361 -5.724 -8.741 1.00 57.38 697 ASN A C 1
ATOM 5664 O O . ASN A 1 697 ? 37.509 -5.643 -9.958 1.00 57.38 697 ASN A O 1
ATOM 5668 N N . ASP A 1 698 ? 36.568 -6.649 -8.198 1.00 62.72 698 ASP A N 1
ATOM 5669 C CA . ASP A 1 698 ? 35.958 -7.774 -8.933 1.00 62.72 698 ASP A CA 1
ATOM 5670 C C . ASP A 1 698 ? 34.712 -7.421 -9.787 1.00 62.72 698 ASP A C 1
ATOM 5672 O O . ASP A 1 698 ? 34.080 -8.308 -10.375 1.00 62.72 698 ASP A O 1
ATOM 5676 N N . TYR A 1 699 ? 34.345 -6.135 -9.866 1.00 66.44 699 TYR A N 1
ATOM 5677 C CA . TYR A 1 699 ? 33.129 -5.633 -10.516 1.00 66.44 699 TYR A CA 1
ATOM 5678 C C . TYR A 1 699 ? 33.302 -4.226 -11.122 1.00 66.44 699 TYR A C 1
ATOM 5680 O O . TYR A 1 699 ? 34.115 -3.426 -10.658 1.00 66.44 699 TYR A O 1
ATOM 5688 N N . THR A 1 700 ? 32.520 -3.904 -12.159 1.00 63.28 700 THR A N 1
ATOM 5689 C CA . THR A 1 700 ? 32.280 -2.514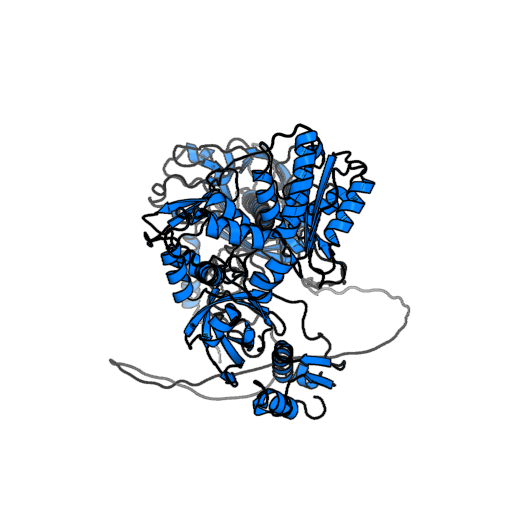 -12.590 1.00 63.28 700 THR A CA 1
ATOM 5690 C C . THR A 1 700 ? 31.346 -1.815 -11.604 1.00 63.28 700 THR A C 1
ATOM 5692 O O . THR A 1 700 ? 30.540 -2.475 -10.956 1.00 63.28 700 THR A O 1
ATOM 5695 N N . SER A 1 701 ? 31.420 -0.480 -11.497 1.00 77.88 701 SER A N 1
ATOM 5696 C CA . SER A 1 701 ? 30.531 0.295 -10.614 1.00 77.88 701 SER A CA 1
ATOM 5697 C C . SER A 1 701 ? 29.061 -0.073 -10.849 1.00 77.88 701 SER A C 1
ATOM 5699 O O . SER A 1 701 ? 28.537 0.077 -11.954 1.00 77.88 701 SER A O 1
ATOM 5701 N N . ILE A 1 702 ? 28.420 -0.589 -9.798 1.00 87.75 702 ILE A N 1
ATOM 5702 C CA . ILE A 1 702 ? 27.018 -1.003 -9.807 1.00 87.75 702 ILE A CA 1
ATOM 5703 C C . ILE A 1 702 ? 26.188 0.252 -9.531 1.00 87.75 702 ILE A C 1
ATOM 5705 O O . ILE A 1 702 ? 26.263 0.793 -8.425 1.00 87.75 702 ILE A O 1
ATOM 5709 N N . PRO A 1 703 ? 25.408 0.750 -10.500 1.00 89.00 703 PRO A N 1
ATOM 5710 C CA . PRO A 1 703 ? 24.728 2.018 -10.342 1.00 89.00 703 PRO A CA 1
ATOM 5711 C C . PRO A 1 703 ? 23.538 1.865 -9.390 1.00 89.00 703 PRO A C 1
ATOM 5713 O O . PRO A 1 703 ? 22.860 0.834 -9.354 1.00 89.00 703 PRO A O 1
ATOM 5716 N N . LEU A 1 704 ? 23.243 2.925 -8.635 1.00 89.25 704 LEU A N 1
ATOM 5717 C CA . LEU A 1 704 ? 22.121 2.952 -7.693 1.00 89.25 704 LEU A CA 1
ATOM 5718 C C . LEU A 1 704 ? 20.775 2.657 -8.385 1.00 89.25 704 LEU A C 1
ATOM 5720 O O . LEU A 1 704 ? 19.890 2.061 -7.776 1.00 89.25 704 LEU A O 1
ATOM 5724 N N . SER A 1 705 ? 20.644 2.993 -9.670 1.00 88.81 705 SER A N 1
ATOM 5725 C CA . SER A 1 705 ? 19.518 2.626 -10.538 1.00 88.81 705 SER A CA 1
ATOM 5726 C C . SER A 1 705 ? 19.231 1.116 -10.551 1.00 88.81 705 SER A C 1
ATOM 5728 O O . SER A 1 705 ? 18.069 0.736 -10.436 1.00 88.81 705 SER A O 1
ATOM 5730 N N . PHE A 1 706 ? 20.245 0.244 -10.579 1.00 89.19 706 PHE A N 1
ATOM 5731 C CA . PHE A 1 706 ? 20.071 -1.218 -10.580 1.00 89.19 706 PHE A CA 1
ATOM 5732 C C . PHE A 1 706 ? 19.517 -1.743 -9.245 1.00 89.19 706 PHE A C 1
ATOM 5734 O O . PHE A 1 706 ? 18.654 -2.628 -9.212 1.00 89.19 706 PHE A O 1
ATOM 5741 N N . ILE A 1 707 ? 19.966 -1.151 -8.134 1.00 90.31 707 ILE A N 1
ATOM 5742 C CA . ILE A 1 707 ? 19.445 -1.433 -6.790 1.00 90.31 707 ILE A CA 1
ATOM 5743 C C . ILE A 1 707 ? 17.993 -0.945 -6.692 1.00 90.31 707 ILE A C 1
ATOM 5745 O O . ILE A 1 707 ? 17.098 -1.709 -6.330 1.00 90.31 707 ILE A O 1
ATOM 5749 N N . LEU A 1 708 ? 17.732 0.295 -7.108 1.00 86.81 708 LEU A N 1
ATOM 5750 C CA . LEU A 1 708 ? 16.397 0.892 -7.134 1.00 86.81 708 LEU A CA 1
ATOM 5751 C C . LEU A 1 708 ? 15.430 0.180 -8.095 1.00 86.81 708 LEU A C 1
ATOM 5753 O O . LEU A 1 708 ? 14.224 0.184 -7.861 1.00 86.81 708 LEU A O 1
ATOM 5757 N N . GLU A 1 709 ? 15.906 -0.455 -9.162 1.00 79.38 709 GLU A N 1
ATOM 5758 C CA . GLU A 1 709 ? 15.093 -1.323 -10.018 1.00 79.38 709 GLU A CA 1
ATOM 5759 C C . GLU A 1 709 ? 14.760 -2.646 -9.336 1.00 79.38 709 GLU A C 1
ATOM 5761 O O . GLU A 1 709 ? 13.589 -3.032 -9.293 1.00 79.38 709 GLU A O 1
ATOM 5766 N N . THR A 1 710 ? 15.764 -3.324 -8.779 1.00 77.69 710 THR A N 1
ATOM 5767 C CA . THR A 1 710 ? 15.595 -4.658 -8.195 1.00 77.69 710 THR A CA 1
ATOM 5768 C C . THR A 1 710 ? 14.696 -4.622 -6.963 1.00 77.69 710 THR A C 1
ATOM 5770 O O . THR A 1 710 ? 13.696 -5.343 -6.917 1.00 77.69 710 THR A O 1
ATOM 5773 N N . PHE A 1 711 ? 15.052 -3.803 -5.973 1.00 82.94 711 PHE A N 1
ATOM 5774 C CA . PHE A 1 711 ? 14.427 -3.824 -4.654 1.00 82.94 711 PHE A CA 1
ATOM 5775 C C . PHE A 1 711 ? 13.097 -3.057 -4.645 1.00 82.94 711 PHE A C 1
ATOM 5777 O O . PHE A 1 711 ? 12.856 -2.141 -5.438 1.00 82.94 711 PHE A O 1
ATOM 5784 N N . GLY A 1 712 ? 12.184 -3.492 -3.779 1.00 77.12 712 GLY A N 1
ATOM 5785 C CA . GLY A 1 712 ? 10.884 -2.853 -3.586 1.00 77.12 712 GLY A CA 1
ATOM 5786 C C . GLY A 1 712 ? 10.938 -1.717 -2.567 1.00 77.12 712 GLY A C 1
ATOM 5787 O O . GLY A 1 712 ? 11.960 -1.497 -1.911 1.00 77.12 712 GLY A O 1
ATOM 5788 N N . HIS A 1 713 ? 9.800 -1.042 -2.398 1.00 80.75 713 HIS A N 1
ATOM 5789 C CA . HIS A 1 713 ? 9.570 -0.218 -1.212 1.00 80.75 713 HIS A CA 1
ATOM 5790 C C . HIS A 1 713 ? 9.634 -1.072 0.057 1.00 80.75 713 HIS A C 1
ATOM 5792 O O . HIS A 1 713 ? 9.198 -2.227 0.051 1.00 80.75 713 HIS A O 1
ATOM 5798 N N . ILE A 1 714 ? 10.102 -0.486 1.157 1.00 82.75 714 ILE A N 1
ATOM 5799 C CA . ILE A 1 714 ? 9.913 -1.050 2.497 1.00 82.75 714 ILE A CA 1
ATOM 5800 C C . ILE A 1 714 ? 8.405 -1.234 2.735 1.00 82.75 714 ILE A C 1
ATOM 5802 O O . ILE A 1 714 ? 7.657 -0.260 2.821 1.00 82.75 714 ILE A O 1
ATOM 5806 N N . LYS A 1 715 ? 7.941 -2.486 2.849 1.00 81.44 715 LYS A N 1
ATOM 5807 C CA . LYS A 1 715 ? 6.546 -2.788 3.220 1.00 81.44 715 LYS A CA 1
ATOM 5808 C C . LYS A 1 715 ? 6.326 -2.449 4.711 1.00 81.44 715 LYS A C 1
ATOM 5810 O O . LYS A 1 715 ? 7.198 -2.772 5.528 1.00 81.44 715 LYS A O 1
ATOM 5815 N N . PRO A 1 716 ? 5.183 -1.875 5.125 1.00 88.00 716 PRO A N 1
ATOM 5816 C CA . PRO A 1 716 ? 4.852 -1.791 6.543 1.00 88.00 716 PRO A CA 1
ATOM 5817 C C . PRO A 1 716 ? 4.631 -3.196 7.109 1.00 88.00 716 PRO A C 1
ATOM 5819 O O . PRO A 1 716 ? 4.208 -4.116 6.404 1.00 88.00 716 PRO A O 1
ATOM 5822 N N . ARG A 1 717 ? 4.911 -3.382 8.398 1.00 89.94 717 ARG A N 1
ATOM 5823 C CA . ARG A 1 717 ? 4.603 -4.620 9.120 1.00 89.94 717 ARG A CA 1
ATOM 5824 C C . ARG A 1 717 ? 3.387 -4.374 10.013 1.00 89.94 717 ARG A C 1
ATOM 5826 O O . ARG A 1 717 ? 3.319 -3.367 10.714 1.00 89.94 717 ARG A O 1
ATOM 5833 N N . TYR A 1 718 ? 2.406 -5.269 9.929 1.00 90.88 718 TYR A N 1
ATOM 5834 C CA . TYR A 1 718 ? 1.124 -5.143 10.620 1.00 90.88 718 TYR A CA 1
ATOM 5835 C C . TYR A 1 718 ? 1.163 -5.838 11.983 1.00 90.88 718 TYR A C 1
ATOM 5837 O O . TYR A 1 718 ? 1.548 -7.004 12.072 1.00 90.88 718 TYR A O 1
ATOM 5845 N N . TYR A 1 719 ? 0.705 -5.142 13.021 1.00 95.94 719 TYR A N 1
ATOM 5846 C CA . TYR A 1 719 ? 0.590 -5.655 14.386 1.00 95.94 719 TYR A CA 1
ATOM 5847 C C . TYR A 1 719 ? -0.843 -5.458 14.883 1.00 95.94 719 TYR A C 1
ATOM 5849 O O . TYR A 1 719 ? -1.426 -4.393 14.682 1.00 95.94 719 TYR A O 1
ATOM 5857 N N . SER A 1 720 ? -1.430 -6.479 15.507 1.00 97.19 720 SER A N 1
ATOM 5858 C CA . SER A 1 720 ? -2.748 -6.360 16.139 1.00 97.19 720 SER A CA 1
ATOM 5859 C C . SER A 1 720 ? -2.646 -5.467 17.377 1.00 97.19 720 SER A C 1
ATOM 5861 O O . SER A 1 720 ? -1.714 -5.610 18.170 1.00 97.19 720 SER A O 1
ATOM 5863 N N . ILE A 1 721 ? -3.591 -4.542 17.528 1.00 97.81 721 ILE A N 1
ATOM 5864 C CA . ILE A 1 721 ? -3.579 -3.544 18.603 1.00 97.81 721 ILE A CA 1
ATOM 5865 C C . ILE A 1 721 ? -3.950 -4.192 19.948 1.00 97.81 721 ILE A C 1
ATOM 5867 O O . ILE A 1 721 ? -4.840 -5.042 20.006 1.00 97.81 721 ILE A O 1
ATOM 5871 N N . THR A 1 722 ? -3.256 -3.790 21.018 1.00 97.00 722 THR A N 1
ATOM 5872 C CA . THR A 1 722 ? -3.373 -4.351 22.380 1.00 97.00 722 THR A CA 1
ATOM 5873 C C . THR A 1 722 ? -4.150 -3.469 23.359 1.00 97.00 722 THR A C 1
ATOM 5875 O O . THR A 1 722 ? -4.326 -3.857 24.515 1.00 97.00 722 THR A O 1
ATOM 5878 N N . SER A 1 723 ? -4.563 -2.280 22.923 1.00 96.44 723 SER A N 1
ATOM 5879 C CA . SER A 1 723 ? -5.384 -1.313 23.660 1.00 96.44 723 SER A CA 1
ATOM 5880 C C . SER A 1 723 ? -6.805 -1.233 23.076 1.00 96.44 723 SER A C 1
ATOM 5882 O O . SER A 1 723 ? -7.130 -1.921 22.101 1.00 96.44 723 SER A O 1
ATOM 5884 N N . SER A 1 724 ? -7.659 -0.389 23.659 1.00 95.19 724 SER A N 1
ATOM 5885 C CA . SER A 1 724 ? -9.022 -0.121 23.182 1.00 95.19 724 SER A CA 1
ATOM 5886 C C . SER A 1 724 ? -9.271 1.380 23.023 1.00 95.19 724 SER A C 1
ATOM 5888 O O . SER A 1 724 ? -8.953 2.144 23.932 1.00 95.19 724 SER A O 1
ATOM 5890 N N . GLU A 1 725 ? -9.924 1.801 21.928 1.00 92.25 725 GLU A N 1
ATOM 5891 C CA . GLU A 1 725 ? -10.370 3.198 21.720 1.00 92.25 725 GLU A CA 1
ATOM 5892 C C . GLU A 1 725 ? -11.317 3.667 22.848 1.00 92.25 725 GLU A C 1
ATOM 5894 O O . GLU A 1 725 ? -11.385 4.860 23.134 1.00 92.25 725 GLU A O 1
ATOM 5899 N N . CYS A 1 726 ? -12.008 2.743 23.529 1.00 87.50 726 CYS A N 1
ATOM 5900 C CA . CYS A 1 726 ? -12.867 3.053 24.674 1.00 87.50 726 CYS A CA 1
ATOM 5901 C C . CYS A 1 726 ? -12.089 3.532 25.913 1.00 87.50 726 CYS A C 1
ATOM 5903 O O . CYS A 1 726 ? -12.645 4.290 26.700 1.00 87.50 726 CYS A O 1
ATOM 5905 N N . VAL A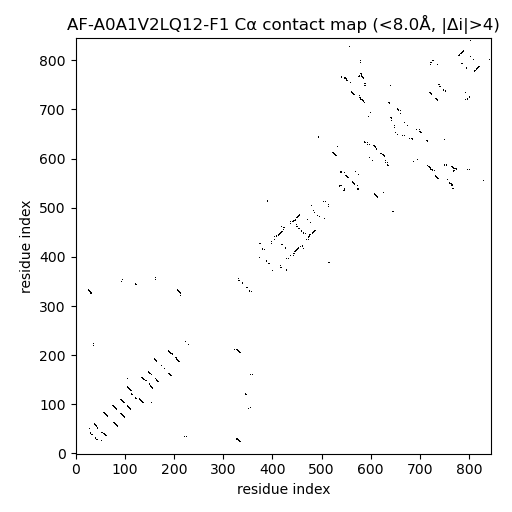 1 727 ? -10.817 3.140 26.064 1.00 89.31 727 VAL A N 1
ATOM 5906 C CA . VAL A 1 727 ? -9.971 3.491 27.223 1.00 89.31 727 VAL A CA 1
ATOM 5907 C C . VAL A 1 727 ? -8.854 4.463 26.836 1.00 89.31 727 VAL A C 1
ATOM 5909 O O . VAL A 1 727 ? -8.563 5.402 27.568 1.00 89.31 727 VAL A O 1
ATOM 5912 N N . GLU A 1 728 ? -8.240 4.277 25.666 1.00 89.06 728 GLU A N 1
ATOM 5913 C CA . GLU A 1 728 ? -7.038 4.998 25.237 1.00 89.06 728 GLU A CA 1
ATOM 5914 C C . GLU A 1 728 ? -7.198 5.519 23.804 1.00 89.06 728 GLU A C 1
ATOM 5916 O O . GLU A 1 728 ? -6.622 4.993 22.853 1.00 89.06 728 GLU A O 1
ATOM 5921 N N . LYS A 1 729 ? -8.005 6.572 23.632 1.00 87.25 729 LYS A N 1
ATOM 5922 C CA . LYS A 1 729 ? -8.347 7.159 22.318 1.00 87.25 729 LYS A CA 1
ATOM 5923 C C . LYS A 1 729 ? -7.113 7.560 21.492 1.00 87.25 729 LYS A C 1
ATOM 5925 O O . LYS A 1 729 ? -7.087 7.339 20.282 1.00 87.25 729 LYS A O 1
ATOM 5930 N N . ASP A 1 730 ? -6.089 8.101 22.154 1.00 88.81 730 ASP A N 1
ATOM 5931 C CA . ASP A 1 730 ? -4.891 8.673 21.524 1.00 88.81 730 ASP A CA 1
ATOM 5932 C C . ASP A 1 730 ? -3.624 7.813 21.624 1.00 88.81 730 ASP A C 1
ATOM 5934 O O . ASP A 1 730 ? -2.634 8.133 20.965 1.00 88.81 730 ASP A O 1
ATOM 5938 N N . ARG A 1 731 ? -3.638 6.718 22.395 1.00 92.94 731 ARG A N 1
ATOM 5939 C CA . ARG A 1 731 ? -2.489 5.810 22.542 1.00 92.94 731 ARG A CA 1
ATOM 5940 C C . ARG A 1 731 ? -2.841 4.421 22.021 1.00 92.94 731 ARG A C 1
ATOM 5942 O O . ARG A 1 731 ? -3.810 3.802 22.452 1.00 92.94 731 ARG A O 1
ATOM 5949 N N . VAL A 1 732 ? -2.056 3.936 21.062 1.00 96.69 732 VAL A N 1
ATOM 5950 C CA . VAL A 1 732 ? -2.196 2.584 20.508 1.00 96.69 732 VAL A CA 1
ATOM 5951 C C . VAL A 1 732 ? -1.152 1.674 21.125 1.00 96.69 732 VAL A C 1
ATOM 5953 O O . VAL A 1 732 ? 0.032 1.777 20.811 1.00 96.69 732 VAL A O 1
ATOM 5956 N N . GLY A 1 733 ? -1.604 0.757 21.975 1.00 97.00 733 GLY A N 1
ATOM 5957 C CA . GLY A 1 733 ? -0.776 -0.304 22.522 1.00 97.00 733 GLY A CA 1
ATOM 5958 C C . GLY A 1 733 ? -0.406 -1.338 21.457 1.00 97.00 733 GLY A C 1
ATOM 5959 O O . GLY A 1 733 ? -1.253 -1.786 20.678 1.00 97.00 733 GLY A O 1
ATOM 5960 N N . VAL A 1 734 ? 0.864 -1.742 21.435 1.00 96.88 734 VAL A N 1
ATOM 5961 C CA . VAL A 1 734 ? 1.406 -2.733 20.496 1.00 96.88 734 VAL A CA 1
ATOM 5962 C C . VAL A 1 734 ? 2.215 -3.782 21.253 1.00 96.88 734 VAL A C 1
ATOM 5964 O O . VAL A 1 734 ? 3.014 -3.443 22.124 1.00 96.88 734 VAL A O 1
ATOM 5967 N N . MET A 1 735 ? 2.052 -5.060 20.896 1.00 93.94 735 MET A N 1
ATOM 5968 C CA . MET A 1 735 ? 2.931 -6.148 21.333 1.00 93.94 735 MET A CA 1
ATOM 5969 C C . MET A 1 735 ? 3.791 -6.603 20.159 1.00 93.94 735 MET A C 1
ATOM 5971 O O . MET A 1 735 ? 3.268 -7.036 19.130 1.00 93.94 735 MET A O 1
ATOM 5975 N N . ILE A 1 736 ? 5.110 -6.591 20.337 1.00 92.75 736 ILE A N 1
ATOM 5976 C CA . ILE A 1 736 ? 6.051 -7.155 19.372 1.00 92.75 736 ILE A CA 1
ATOM 5977 C C . ILE A 1 736 ? 6.870 -8.292 19.977 1.00 92.75 736 ILE A C 1
ATOM 5979 O O . ILE A 1 736 ? 7.138 -8.349 21.178 1.00 92.75 736 ILE A O 1
ATOM 5983 N N . LYS A 1 737 ? 7.280 -9.211 19.103 1.00 91.44 737 LYS A N 1
ATOM 5984 C CA . LYS A 1 737 ? 8.233 -10.280 19.380 1.00 91.44 737 LYS A CA 1
ATOM 5985 C C . LYS A 1 737 ? 9.445 -10.110 18.477 1.00 91.44 737 LYS A C 1
ATOM 5987 O O . LYS A 1 737 ? 9.292 -9.964 17.265 1.00 91.44 737 LYS A O 1
ATOM 5992 N N . LEU A 1 738 ? 10.639 -10.188 19.052 1.00 91.00 738 LEU A N 1
ATOM 5993 C CA . LEU A 1 738 ? 11.889 -10.112 18.309 1.00 91.00 738 LEU A CA 1
ATOM 5994 C C . LEU A 1 738 ? 12.078 -11.366 17.444 1.00 91.00 738 LEU A C 1
ATOM 5996 O O . LEU A 1 738 ? 12.238 -12.481 17.952 1.00 91.00 738 LEU A O 1
ATOM 6000 N N . VAL A 1 739 ? 12.065 -11.183 16.124 1.00 89.88 739 VAL A N 1
ATOM 6001 C CA . VAL A 1 739 ? 12.328 -12.244 15.150 1.00 89.88 739 VAL A CA 1
ATOM 6002 C C . VAL A 1 739 ? 13.840 -12.425 15.047 1.00 89.88 739 VAL A C 1
ATOM 6004 O O . VAL A 1 739 ? 14.532 -11.569 14.505 1.00 89.88 739 VAL A O 1
ATOM 6007 N N . LYS A 1 740 ? 14.353 -13.541 15.573 1.00 88.00 740 LYS A N 1
ATOM 6008 C CA . LYS A 1 740 ? 15.772 -13.927 15.524 1.00 88.00 740 LYS A CA 1
ATOM 6009 C C . LYS A 1 740 ? 15.917 -15.367 15.051 1.00 88.00 740 LYS A C 1
ATOM 6011 O O . LYS A 1 740 ? 15.223 -16.256 15.539 1.00 88.00 740 LYS A O 1
ATOM 6016 N N . ASP A 1 741 ? 16.873 -15.583 14.160 1.00 84.88 741 ASP A N 1
ATOM 6017 C CA . ASP A 1 741 ? 17.289 -16.879 13.636 1.00 84.88 741 ASP A CA 1
ATOM 6018 C C . ASP A 1 741 ? 18.806 -17.012 13.841 1.00 84.88 741 ASP A C 1
ATOM 6020 O O . ASP A 1 741 ? 19.612 -16.491 13.065 1.00 84.88 741 ASP A O 1
ATOM 6024 N N . LYS A 1 742 ? 19.181 -17.630 14.971 1.00 80.62 742 LYS A N 1
ATOM 6025 C CA . LYS A 1 742 ? 20.567 -17.659 15.466 1.00 80.62 742 LYS A CA 1
ATOM 6026 C C . LYS A 1 742 ? 21.546 -18.384 14.526 1.00 80.62 742 LYS A C 1
ATOM 6028 O O . LYS A 1 742 ? 22.588 -17.786 14.275 1.00 80.62 742 LYS A O 1
ATOM 6033 N N . PRO A 1 743 ? 21.261 -19.595 13.993 1.00 84.62 743 PRO A N 1
ATOM 6034 C CA . PRO A 1 743 ? 22.163 -20.281 13.058 1.00 84.62 743 PRO A CA 1
ATOM 6035 C C . PRO A 1 743 ? 22.587 -19.419 11.865 1.00 84.62 743 PRO A C 1
ATOM 6037 O O . PRO A 1 743 ? 23.743 -19.446 11.460 1.00 84.62 743 PRO A O 1
ATOM 6040 N N . ASN A 1 744 ? 21.662 -18.608 11.349 1.00 80.25 744 ASN A N 1
ATOM 6041 C CA . ASN A 1 744 ? 21.882 -17.778 10.168 1.00 80.25 744 ASN A CA 1
ATOM 6042 C C . ASN A 1 744 ? 22.339 -16.348 10.489 1.00 80.25 744 ASN A C 1
ATOM 6044 O O . ASN A 1 744 ? 22.470 -15.544 9.565 1.00 80.25 744 ASN A O 1
ATOM 6048 N N . ASN A 1 745 ? 22.534 -16.007 11.770 1.00 82.38 745 ASN A N 1
ATOM 6049 C CA . ASN A 1 745 ? 22.702 -14.640 12.279 1.00 82.38 745 ASN A CA 1
ATOM 6050 C C . ASN A 1 745 ? 21.714 -13.632 11.650 1.00 82.38 745 ASN A C 1
ATOM 6052 O O . ASN A 1 745 ? 22.088 -12.532 11.246 1.00 82.38 745 ASN A O 1
ATOM 6056 N N . PHE A 1 746 ? 20.452 -14.041 11.496 1.00 84.50 746 PHE A N 1
ATOM 6057 C CA . PHE A 1 746 ? 19.405 -13.223 10.886 1.00 84.50 746 PHE A CA 1
ATOM 6058 C C . PHE A 1 746 ? 18.475 -12.646 11.956 1.00 84.50 746 PHE A C 1
ATOM 6060 O O . PHE A 1 746 ? 18.074 -13.333 12.902 1.00 84.50 746 PHE A O 1
ATOM 6067 N N . VAL A 1 747 ? 18.090 -11.386 11.772 1.00 85.81 747 VAL A N 1
ATOM 6068 C CA . VAL A 1 747 ? 17.147 -10.665 12.627 1.00 85.81 747 VAL A CA 1
ATOM 6069 C C . VAL A 1 747 ? 16.119 -9.975 11.731 1.00 85.81 747 VAL A C 1
ATOM 6071 O O . VAL A 1 747 ? 16.463 -9.414 10.694 1.00 85.81 747 VAL A O 1
ATOM 6074 N N . GLY A 1 748 ? 14.839 -10.038 12.094 1.00 86.94 748 GLY A N 1
ATOM 6075 C CA . GLY A 1 748 ? 13.777 -9.432 11.295 1.00 86.94 748 GLY A CA 1
ATOM 6076 C C . GLY A 1 748 ? 13.717 -7.920 11.493 1.00 86.94 748 GLY A C 1
ATOM 6077 O O . GLY A 1 748 ? 13.086 -7.491 12.459 1.00 86.94 748 GLY A O 1
ATOM 6078 N N . GLN A 1 749 ? 14.325 -7.162 10.571 1.00 88.31 749 GLN A N 1
ATOM 6079 C CA . GLN A 1 749 ? 14.332 -5.691 10.416 1.00 88.31 749 GLN A CA 1
ATOM 6080 C C . GLN A 1 749 ? 13.351 -4.946 11.341 1.00 88.31 749 GLN A C 1
ATOM 6082 O O . GLN A 1 749 ? 13.770 -4.469 12.385 1.00 88.31 749 GLN A O 1
ATOM 6087 N N . CYS A 1 750 ? 12.044 -4.919 11.048 1.00 90.56 750 CYS A N 1
ATOM 6088 C CA . CYS A 1 750 ? 11.065 -4.164 11.848 1.00 90.56 750 CYS A CA 1
ATOM 6089 C C . CYS A 1 750 ? 11.034 -4.526 13.342 1.00 90.56 750 CYS A C 1
ATOM 6091 O O . CYS A 1 750 ? 10.962 -3.645 14.198 1.00 90.56 750 CYS A O 1
ATOM 6093 N N . SER A 1 751 ? 11.176 -5.811 13.676 1.00 92.06 751 SER A N 1
ATOM 6094 C CA . SER A 1 751 ? 11.281 -6.234 15.074 1.00 92.06 751 SER A CA 1
ATOM 6095 C C . SER A 1 751 ? 12.605 -5.834 15.728 1.00 92.06 751 SER A C 1
ATOM 6097 O O . SER A 1 751 ? 12.620 -5.605 16.929 1.00 92.06 751 SER A O 1
ATOM 6099 N N . GLN A 1 752 ? 13.694 -5.682 14.967 1.00 90.19 752 GLN A N 1
ATOM 6100 C CA . GLN A 1 752 ? 14.945 -5.101 15.463 1.00 90.19 752 GLN A CA 1
ATOM 6101 C C . GLN A 1 752 ? 14.809 -3.589 15.670 1.00 90.19 752 GLN A C 1
ATOM 6103 O O . GLN A 1 752 ? 15.086 -3.121 16.771 1.00 90.19 752 GLN A O 1
ATOM 6108 N N . THR A 1 753 ? 14.323 -2.852 14.662 1.00 89.19 753 THR A N 1
ATOM 6109 C CA . THR A 1 753 ? 14.095 -1.398 14.711 1.00 89.19 753 THR A CA 1
ATOM 6110 C C . THR A 1 753 ? 13.314 -1.011 15.967 1.00 89.19 753 THR A C 1
ATOM 6112 O O . THR A 1 753 ? 13.753 -0.162 16.736 1.00 89.19 753 THR A O 1
ATOM 6115 N N . ILE A 1 754 ? 12.188 -1.686 16.215 1.00 91.75 754 ILE A N 1
ATOM 6116 C CA . ILE A 1 754 ? 11.309 -1.404 17.354 1.00 91.75 754 ILE A CA 1
ATOM 6117 C C . ILE A 1 754 ? 11.946 -1.849 18.681 1.00 91.75 754 ILE A C 1
ATOM 6119 O O . ILE A 1 754 ? 11.935 -1.082 19.637 1.00 91.75 754 ILE A O 1
ATOM 6123 N N . MET A 1 755 ? 12.552 -3.042 18.763 1.00 90.69 755 MET A N 1
ATOM 6124 C CA . MET A 1 755 ? 13.173 -3.513 20.015 1.00 90.69 755 MET A CA 1
ATOM 6125 C C . MET A 1 755 ? 14.358 -2.645 20.467 1.00 90.69 755 MET A C 1
ATOM 6127 O O . MET A 1 755 ? 14.595 -2.543 21.672 1.00 90.69 755 MET A O 1
ATOM 6131 N N . LEU A 1 756 ? 15.085 -2.025 19.530 1.00 88.88 756 LEU A N 1
ATOM 6132 C CA . LEU A 1 756 ? 16.189 -1.094 19.800 1.00 88.88 756 LEU A CA 1
ATOM 6133 C C . LEU A 1 756 ? 15.725 0.353 20.052 1.00 88.88 756 LEU A C 1
ATOM 6135 O O . LEU A 1 756 ? 16.494 1.148 20.594 1.00 88.88 756 LEU A O 1
ATOM 6139 N N . ALA A 1 757 ? 14.490 0.701 19.687 1.00 88.81 757 ALA A N 1
ATOM 6140 C CA . ALA A 1 757 ? 13.969 2.054 19.827 1.00 88.81 757 ALA A CA 1
ATOM 6141 C C . ALA A 1 757 ? 13.841 2.485 21.302 1.00 88.81 757 ALA A C 1
ATOM 6143 O O . ALA A 1 757 ? 13.522 1.697 22.201 1.00 88.81 757 ALA A O 1
ATOM 6144 N N . LYS A 1 758 ? 14.102 3.767 21.554 1.00 90.25 758 LYS A N 1
ATOM 6145 C CA . LYS A 1 758 ? 13.961 4.413 22.869 1.00 90.25 758 LYS A CA 1
ATOM 6146 C C . LYS A 1 758 ? 12.616 5.141 22.946 1.00 90.25 758 LYS A C 1
ATOM 6148 O O . LYS A 1 758 ? 11.977 5.329 21.910 1.00 90.25 758 LYS A O 1
ATOM 6153 N N . SER A 1 759 ? 12.216 5.587 24.140 1.00 90.38 759 SER A N 1
ATOM 6154 C CA . SER A 1 759 ? 11.120 6.564 24.262 1.00 90.38 759 SER A CA 1
ATOM 6155 C C . SER A 1 759 ? 11.346 7.724 23.291 1.00 90.38 759 SER A C 1
ATOM 6157 O O . SER A 1 759 ? 12.494 8.054 22.980 1.00 90.38 759 SER A O 1
ATOM 6159 N N . ASP A 1 760 ? 10.256 8.280 22.770 1.00 90.38 760 ASP A N 1
ATOM 6160 C CA . ASP A 1 760 ? 10.250 9.440 21.875 1.00 90.38 760 ASP A CA 1
ATOM 6161 C C . ASP A 1 760 ? 10.871 9.193 20.487 1.00 90.38 760 ASP A C 1
ATOM 6163 O O . ASP A 1 760 ? 10.945 10.106 19.661 1.00 90.38 760 ASP A O 1
ATOM 6167 N N . THR A 1 761 ? 11.239 7.945 20.167 1.00 91.62 761 THR A N 1
ATOM 6168 C CA . THR A 1 761 ? 11.582 7.552 18.792 1.00 91.62 761 THR A CA 1
ATOM 6169 C C . THR A 1 761 ? 10.344 7.694 17.908 1.00 91.62 761 THR A C 1
ATOM 6171 O O . THR A 1 761 ? 9.304 7.098 18.194 1.00 91.62 761 THR A O 1
ATOM 6174 N N . ALA A 1 762 ? 10.452 8.461 16.822 1.00 91.25 762 ALA A N 1
ATOM 6175 C CA . ALA A 1 762 ? 9.373 8.618 15.855 1.00 91.25 762 ALA A CA 1
ATOM 6176 C C . ALA A 1 762 ? 9.332 7.435 14.869 1.00 91.25 762 ALA A C 1
ATOM 6178 O O . ALA A 1 762 ? 10.326 7.150 14.201 1.00 91.25 762 ALA A O 1
ATOM 6179 N N . LEU A 1 763 ? 8.178 6.778 14.741 1.00 92.06 763 LEU A N 1
ATOM 6180 C CA . LEU A 1 763 ? 7.921 5.703 13.780 1.00 92.06 763 LEU A CA 1
ATOM 6181 C C . LEU A 1 763 ? 6.820 6.114 12.797 1.00 92.06 763 LEU A C 1
ATOM 6183 O O . LEU A 1 763 ? 5.813 6.703 13.188 1.00 92.06 763 LEU A O 1
ATOM 6187 N N . GLY A 1 764 ? 6.988 5.761 11.521 1.00 93.06 764 GLY A N 1
ATOM 6188 C CA . GLY A 1 764 ? 5.939 5.924 10.515 1.00 93.06 764 GLY A CA 1
ATOM 6189 C C . GLY A 1 764 ? 4.835 4.885 10.725 1.00 93.06 764 GLY A C 1
ATOM 6190 O O . GLY A 1 764 ? 5.092 3.690 10.617 1.00 93.06 764 GLY A O 1
ATOM 6191 N N . VAL A 1 765 ? 3.611 5.317 11.015 1.00 94.56 765 VAL A N 1
ATOM 6192 C CA . VAL A 1 765 ? 2.477 4.447 11.352 1.00 94.56 765 VAL A CA 1
ATOM 6193 C C . VAL A 1 765 ? 1.185 4.833 10.634 1.00 94.56 765 VAL A C 1
ATOM 6195 O O . VAL A 1 765 ? 0.988 5.976 10.218 1.00 94.56 765 VAL A O 1
ATOM 6198 N N . PHE A 1 766 ? 0.267 3.875 10.520 1.00 94.19 766 PHE A N 1
ATOM 6199 C CA . PHE A 1 766 ? -1.130 4.109 10.150 1.00 94.19 766 PHE A CA 1
ATOM 6200 C C . PHE A 1 766 ? -2.040 3.003 10.703 1.00 94.19 766 PHE A C 1
ATOM 6202 O O . PHE A 1 766 ? -1.589 1.897 10.997 1.00 94.19 766 PHE A O 1
ATOM 6209 N N . ILE A 1 767 ? -3.341 3.279 10.811 1.00 93.94 767 ILE A N 1
ATOM 6210 C CA . ILE A 1 767 ? -4.332 2.295 11.267 1.00 93.94 767 ILE A CA 1
ATOM 6211 C C . ILE A 1 767 ? -4.963 1.574 10.071 1.00 93.94 767 ILE A C 1
ATOM 6213 O O . ILE A 1 767 ? -5.534 2.205 9.180 1.00 93.94 767 ILE A O 1
ATOM 6217 N N . ARG A 1 768 ? -4.923 0.238 10.085 1.00 87.81 768 ARG A N 1
ATOM 6218 C CA . ARG A 1 768 ? -5.630 -0.649 9.154 1.00 87.81 768 ARG A CA 1
ATOM 6219 C C . ARG A 1 768 ? -6.824 -1.286 9.871 1.00 87.81 768 ARG A C 1
ATOM 6221 O O . ARG A 1 768 ? -6.666 -2.177 10.707 1.00 87.81 768 ARG A O 1
ATOM 6228 N N . ARG A 1 769 ? -8.028 -0.822 9.518 1.00 85.81 769 ARG A N 1
ATOM 6229 C CA . ARG A 1 769 ? -9.298 -1.356 10.038 1.00 85.81 769 ARG A CA 1
ATOM 6230 C C . ARG A 1 769 ? -9.457 -2.842 9.694 1.00 85.81 769 ARG A C 1
ATOM 6232 O O . ARG A 1 769 ? -9.077 -3.264 8.602 1.00 85.81 769 ARG A O 1
ATOM 6239 N N . SER A 1 770 ? -10.017 -3.625 10.614 1.00 82.38 770 SER A N 1
ATOM 6240 C CA . SER A 1 770 ? -10.207 -5.074 10.472 1.00 82.38 770 SER A CA 1
ATOM 6241 C C . SER A 1 770 ? -11.681 -5.493 10.588 1.00 82.38 770 SER A C 1
ATOM 6243 O O . SER A 1 770 ? -12.507 -4.778 11.153 1.00 82.38 770 SER A O 1
ATOM 6245 N N . LYS A 1 771 ? -11.995 -6.703 10.098 1.00 84.19 771 LYS A N 1
ATOM 6246 C CA . LYS A 1 771 ? -13.248 -7.418 10.413 1.00 84.19 771 LYS A CA 1
ATOM 6247 C C . LYS A 1 771 ? -13.203 -8.099 11.800 1.00 84.19 771 LYS A C 1
ATOM 6249 O O . LYS A 1 771 ? -14.213 -8.633 12.239 1.00 84.19 771 LYS A O 1
ATOM 6254 N N . PHE A 1 772 ? -12.047 -8.113 12.476 1.00 89.94 772 PHE A N 1
ATOM 6255 C CA . PHE A 1 772 ? -11.859 -8.772 13.771 1.00 89.94 772 PHE A CA 1
ATOM 6256 C C . PHE A 1 772 ? -12.294 -7.820 14.889 1.00 89.94 772 PHE A C 1
ATOM 6258 O O . PHE A 1 772 ? -11.631 -6.817 15.168 1.00 89.94 772 PHE A O 1
ATOM 6265 N N . LYS A 1 773 ? -13.464 -8.093 15.464 1.00 92.94 773 LYS A N 1
ATOM 6266 C CA . LYS A 1 773 ? -14.176 -7.255 16.437 1.00 92.94 773 LYS A CA 1
ATOM 6267 C C . LYS A 1 773 ? -14.884 -8.159 17.448 1.00 92.94 773 LYS A C 1
ATOM 6269 O O . LYS A 1 773 ? -15.137 -9.326 17.147 1.00 92.94 773 LYS A O 1
ATOM 6274 N N . LEU A 1 774 ? -15.236 -7.609 18.607 1.00 90.56 774 LEU A N 1
ATOM 6275 C CA . LEU A 1 774 ? -16.234 -8.229 19.477 1.00 90.56 774 LEU A CA 1
ATOM 6276 C C . LEU A 1 774 ? -17.582 -8.345 18.737 1.00 90.56 774 LEU A C 1
ATOM 6278 O O . LEU A 1 774 ? -17.888 -7.489 17.898 1.00 90.56 774 LEU A O 1
ATOM 6282 N N . PRO A 1 775 ? -18.400 -9.374 19.026 1.00 89.69 775 PRO A N 1
ATOM 6283 C CA . PRO A 1 775 ? -19.795 -9.361 18.614 1.00 89.69 775 PRO A CA 1
ATOM 6284 C C . PRO A 1 775 ? -20.536 -8.225 19.336 1.00 89.69 775 PRO A C 1
ATOM 6286 O O . PRO A 1 775 ? -20.169 -7.829 20.438 1.00 89.69 775 PRO A O 1
ATOM 6289 N N . TYR A 1 776 ? -21.598 -7.714 18.713 1.00 84.81 776 TYR A N 1
ATOM 6290 C CA . TYR A 1 776 ? -22.482 -6.715 19.332 1.00 84.81 776 TYR A CA 1
ATOM 6291 C C . TYR A 1 776 ? -23.310 -7.300 20.493 1.00 84.81 776 TYR A C 1
ATOM 6293 O O . TYR A 1 776 ? -23.733 -6.581 21.387 1.00 84.81 776 TYR A O 1
ATOM 6301 N N . ASP A 1 777 ? -23.530 -8.614 20.463 1.00 85.62 777 ASP A N 1
ATOM 6302 C CA . ASP A 1 777 ? -24.228 -9.394 21.480 1.00 85.62 777 ASP A CA 1
ATOM 6303 C C . ASP A 1 777 ? -23.191 -10.165 22.314 1.00 85.62 777 ASP A C 1
ATOM 6305 O O . ASP A 1 777 ? -22.628 -11.156 21.837 1.00 85.62 777 ASP A O 1
ATOM 6309 N N . LEU A 1 778 ? -22.922 -9.692 23.537 1.00 89.44 778 LEU A N 1
ATOM 6310 C CA . LEU A 1 778 ? -22.019 -10.335 24.501 1.00 89.44 778 LEU A CA 1
ATOM 6311 C C . LEU A 1 778 ? -22.730 -11.354 25.412 1.00 89.44 778 LEU A C 1
ATOM 6313 O O . LEU A 1 778 ? -22.071 -11.987 26.237 1.00 89.44 778 LEU A O 1
ATOM 6317 N N . SER A 1 779 ? -24.043 -11.574 25.247 1.00 86.50 779 SER A N 1
ATOM 6318 C CA . SER A 1 779 ? -24.762 -12.608 26.012 1.00 86.50 779 SER A CA 1
ATOM 6319 C C . SER A 1 779 ? -24.321 -14.026 25.623 1.00 86.50 779 SER A C 1
ATOM 6321 O O . SER A 1 779 ? -24.522 -14.989 26.368 1.00 86.50 779 SER A O 1
ATOM 6323 N N . ARG A 1 780 ? -23.673 -14.166 24.460 1.00 88.94 780 ARG A N 1
ATOM 6324 C CA . ARG A 1 780 ? -23.112 -15.418 23.946 1.00 88.94 780 ARG A CA 1
ATOM 6325 C C . ARG A 1 780 ? -21.685 -15.630 24.464 1.00 88.94 780 ARG A C 1
ATOM 6327 O O . ARG A 1 780 ? -20.880 -14.705 24.366 1.00 88.94 780 ARG A O 1
ATOM 6334 N N . PRO A 1 781 ? -21.321 -16.852 24.900 1.00 91.12 781 PRO A N 1
ATOM 6335 C CA . PRO A 1 781 ? -19.962 -17.155 25.331 1.00 91.12 781 PRO A CA 1
ATOM 6336 C C . PRO A 1 781 ? -18.899 -16.810 24.279 1.00 91.12 781 PRO A C 1
ATOM 6338 O O . PRO A 1 781 ? -18.924 -17.323 23.158 1.00 91.12 781 PRO A O 1
ATOM 6341 N N . LEU A 1 782 ? -17.932 -15.974 24.658 1.00 95.06 782 LEU A N 1
ATOM 6342 C CA . LEU A 1 782 ? -16.771 -15.645 23.835 1.00 95.06 782 LEU A CA 1
ATOM 6343 C C . LEU A 1 782 ? -15.683 -16.707 24.007 1.00 95.06 782 LEU A C 1
ATOM 6345 O O . LEU A 1 782 ? -15.369 -17.106 25.126 1.00 95.06 782 LEU A O 1
ATOM 6349 N N . ILE A 1 783 ? -15.053 -17.127 22.908 1.00 95.94 783 ILE A N 1
ATOM 6350 C CA . ILE A 1 783 ? -13.911 -18.049 22.939 1.00 95.94 783 ILE A CA 1
ATOM 6351 C C . ILE A 1 783 ? -12.707 -17.351 22.308 1.00 95.94 783 ILE A C 1
ATOM 6353 O O . ILE A 1 783 ? -12.693 -17.060 21.112 1.00 95.94 783 ILE A O 1
ATOM 6357 N N . PHE A 1 784 ? -11.692 -17.075 23.122 1.00 95.69 784 PHE A N 1
ATOM 6358 C CA . PHE A 1 784 ? -10.446 -16.434 22.712 1.00 95.69 784 PHE A CA 1
ATOM 6359 C C . PHE A 1 784 ? -9.337 -17.488 22.653 1.00 95.69 784 PHE A C 1
ATOM 6361 O O . PHE A 1 784 ? -9.081 -18.179 23.636 1.00 95.69 784 PHE A O 1
ATOM 6368 N N . VAL A 1 785 ? -8.667 -17.630 21.506 1.00 95.19 785 VAL A N 1
ATOM 6369 C CA . VAL A 1 785 ? -7.602 -18.628 21.297 1.00 95.19 785 VAL A CA 1
ATOM 6370 C C . VAL A 1 785 ? -6.344 -17.910 20.820 1.00 95.19 785 VAL A C 1
ATOM 6372 O O . VAL A 1 785 ? -6.261 -17.492 19.668 1.00 95.19 785 VAL A O 1
ATOM 6375 N N . GLY A 1 786 ? -5.374 -17.721 21.718 1.00 88.56 786 GLY A N 1
ATOM 6376 C CA . GLY A 1 786 ? -4.212 -16.859 21.489 1.00 88.56 786 GLY A CA 1
ATOM 6377 C C . GLY A 1 786 ? -2.896 -17.497 21.928 1.00 88.56 786 GLY A C 1
ATOM 6378 O O . GLY A 1 786 ? -2.652 -17.699 23.116 1.00 88.56 786 GLY A O 1
ATOM 6379 N N . ALA A 1 787 ? -2.003 -17.762 20.972 1.00 87.31 787 ALA A N 1
ATOM 6380 C CA . ALA A 1 787 ? -0.651 -18.247 21.245 1.00 87.31 787 ALA A CA 1
ATOM 6381 C C . ALA A 1 787 ? 0.401 -17.141 21.043 1.00 87.31 787 ALA A C 1
ATOM 6383 O O . ALA A 1 787 ? 0.443 -16.482 20.002 1.00 87.31 787 ALA A O 1
ATOM 6384 N N . GLY A 1 788 ? 1.288 -16.947 22.023 1.00 86.38 788 GLY A N 1
ATOM 6385 C CA . GLY A 1 788 ? 2.350 -15.939 21.979 1.00 86.38 788 GLY A CA 1
ATOM 6386 C C . GLY A 1 788 ? 1.803 -14.523 21.784 1.00 86.38 788 GLY A C 1
ATOM 6387 O O . GLY A 1 788 ? 1.075 -14.019 22.627 1.00 86.38 788 GLY A O 1
ATOM 6388 N N . THR A 1 789 ? 2.143 -13.877 20.666 1.00 89.56 789 THR A N 1
ATOM 6389 C CA . THR A 1 789 ? 1.625 -12.544 20.303 1.00 89.56 789 THR A CA 1
ATOM 6390 C C . THR A 1 789 ? 0.161 -12.554 19.856 1.00 89.56 789 THR A C 1
ATOM 6392 O O . THR A 1 789 ? -0.453 -11.495 19.797 1.00 89.56 789 THR A O 1
ATOM 6395 N N . GLY A 1 790 ? -0.435 -13.725 19.596 1.00 90.75 790 GLY A N 1
ATOM 6396 C CA . GLY A 1 790 ? -1.862 -13.860 19.277 1.00 90.75 790 GLY A CA 1
ATOM 6397 C C . GLY A 1 790 ? -2.808 -13.452 20.415 1.00 90.75 790 GLY A C 1
ATOM 6398 O O . GLY A 1 790 ? -4.009 -13.364 20.197 1.00 90.75 790 GLY A O 1
ATOM 6399 N N . VAL A 1 791 ? -2.287 -13.172 21.616 1.00 91.81 791 VAL A N 1
ATOM 6400 C CA . VAL A 1 791 ? -3.063 -12.608 22.735 1.00 91.81 791 VAL A CA 1
ATOM 6401 C C . VAL A 1 791 ? -3.373 -11.115 22.569 1.00 91.81 791 VAL A C 1
ATOM 6403 O O . VAL A 1 791 ? -4.252 -10.599 23.254 1.00 91.81 791 VAL A O 1
ATOM 6406 N N . ALA A 1 792 ? -2.667 -10.425 21.664 1.00 93.25 792 ALA A N 1
ATOM 6407 C CA . ALA A 1 792 ? -2.735 -8.978 21.472 1.00 93.25 792 ALA A CA 1
ATOM 6408 C C . ALA A 1 792 ? -4.169 -8.414 21.344 1.00 93.25 792 ALA A C 1
ATOM 6410 O O . ALA A 1 792 ? -4.544 -7.606 22.196 1.00 93.25 792 ALA A O 1
ATOM 6411 N N . PRO A 1 793 ? -5.009 -8.844 20.377 1.00 95.31 793 PRO A N 1
ATOM 6412 C CA . PRO A 1 793 ? -6.350 -8.280 20.231 1.00 95.31 793 PRO A CA 1
ATOM 6413 C C . PRO A 1 793 ? -7.281 -8.663 21.390 1.00 95.31 793 PRO A C 1
ATOM 6415 O O . PRO A 1 793 ? -8.195 -7.906 21.703 1.00 95.31 793 PRO A O 1
ATOM 6418 N N . PHE A 1 794 ? -7.038 -9.794 22.066 1.00 95.75 794 PHE A N 1
ATOM 6419 C CA . PHE A 1 794 ? -7.831 -10.218 23.223 1.00 95.75 794 PHE A CA 1
ATOM 6420 C C . PHE A 1 794 ? -7.564 -9.356 24.460 1.00 95.75 794 PHE A C 1
ATOM 6422 O O . PHE A 1 794 ? -8.495 -9.119 25.223 1.00 95.75 794 PHE A O 1
ATOM 6429 N N . ARG A 1 795 ? -6.350 -8.803 24.627 1.00 94.88 795 ARG A N 1
ATOM 6430 C CA . ARG A 1 795 ? -6.102 -7.745 25.624 1.00 94.88 795 ARG A CA 1
ATOM 6431 C C . ARG A 1 795 ? -6.977 -6.525 25.335 1.00 94.88 795 ARG A C 1
ATOM 6433 O O . ARG A 1 795 ? -7.696 -6.088 26.222 1.00 94.88 795 ARG A O 1
ATOM 6440 N N . GLY A 1 796 ? -6.985 -6.042 24.089 1.00 95.38 796 GLY A N 1
ATOM 6441 C CA . GLY A 1 796 ? -7.840 -4.924 23.672 1.00 95.38 796 GLY A CA 1
ATOM 6442 C C . GLY A 1 796 ? -9.337 -5.203 23.868 1.00 95.38 796 GLY A C 1
ATOM 6443 O O . GLY A 1 796 ? -10.065 -4.332 24.326 1.00 95.38 796 GLY A O 1
ATOM 6444 N N . PHE A 1 797 ? -9.799 -6.428 23.593 1.00 95.94 797 PHE A N 1
ATOM 6445 C CA . PHE A 1 797 ? -11.188 -6.838 23.832 1.00 95.94 797 PHE A CA 1
ATOM 6446 C C . PHE A 1 797 ? -11.553 -6.931 25.320 1.00 95.94 797 PHE A C 1
ATOM 6448 O O . PHE A 1 797 ? -12.615 -6.448 25.695 1.00 95.94 797 PHE A O 1
ATOM 6455 N N . LEU A 1 798 ? -10.701 -7.505 26.178 1.00 95.06 798 LEU A N 1
ATOM 6456 C CA . LEU A 1 798 ? -10.951 -7.531 27.626 1.00 95.06 798 LEU A CA 1
ATOM 6457 C C . LEU A 1 798 ? -10.941 -6.115 28.212 1.00 95.06 798 LEU A C 1
ATOM 6459 O O . LEU A 1 798 ? -11.844 -5.767 28.965 1.00 95.06 798 LEU A O 1
ATOM 6463 N N . MET A 1 799 ? -9.982 -5.286 27.791 1.00 94.50 799 MET A N 1
ATOM 6464 C CA . MET A 1 799 ? -9.898 -3.863 28.125 1.00 94.50 799 MET A CA 1
ATOM 6465 C C . MET A 1 799 ? -11.171 -3.107 27.714 1.00 94.50 799 MET A C 1
ATOM 6467 O O . MET A 1 799 ? -11.671 -2.304 28.491 1.00 94.50 799 MET A O 1
ATOM 6471 N N . GLU A 1 800 ? -11.743 -3.407 26.542 1.00 93.25 800 GLU A N 1
ATOM 6472 C CA . GLU A 1 800 ? -13.023 -2.846 26.095 1.00 93.25 800 GLU A CA 1
ATOM 6473 C C . GLU A 1 800 ? -14.217 -3.335 26.939 1.00 93.25 800 GLU A C 1
ATOM 6475 O O . GLU A 1 800 ? -15.068 -2.526 27.308 1.00 93.25 800 GLU A O 1
ATOM 6480 N N . ILE A 1 801 ? -14.282 -4.631 27.271 1.00 92.31 801 ILE A N 1
ATOM 6481 C CA . ILE A 1 801 ? -15.376 -5.223 28.063 1.00 92.31 801 ILE A CA 1
ATOM 6482 C C . ILE A 1 801 ? -15.397 -4.645 29.481 1.00 92.31 801 ILE A C 1
ATOM 6484 O O . ILE A 1 801 ? -16.443 -4.178 29.920 1.00 92.31 801 ILE A O 1
ATOM 6488 N N . VAL A 1 802 ? -14.258 -4.620 30.185 1.00 91.31 802 VAL A N 1
ATOM 6489 C CA . VAL A 1 802 ? -14.217 -4.103 31.567 1.00 91.31 802 VAL A CA 1
ATOM 6490 C C . VAL A 1 802 ? -14.318 -2.577 31.651 1.00 91.31 802 VAL A C 1
ATOM 6492 O O . VAL A 1 802 ? -14.553 -2.055 32.734 1.00 91.31 802 VAL A O 1
ATOM 6495 N N . SER A 1 803 ? -14.149 -1.852 30.538 1.00 88.62 803 SER A N 1
ATOM 6496 C CA . SER A 1 803 ? -14.264 -0.384 30.518 1.00 88.62 803 SER A CA 1
ATOM 6497 C C . SER A 1 803 ? -15.695 0.149 30.473 1.00 88.62 803 SER A C 1
ATOM 6499 O O . SER A 1 803 ? -15.904 1.336 30.699 1.00 88.62 803 SER A O 1
ATOM 6501 N N . ALA A 1 804 ? -16.674 -0.697 30.142 1.00 82.88 804 ALA A N 1
ATOM 6502 C CA . ALA A 1 804 ? -18.049 -0.277 29.913 1.00 82.88 804 ALA A CA 1
ATOM 6503 C C . ALA A 1 804 ? -19.002 -1.150 30.730 1.00 82.88 804 ALA A C 1
ATOM 6505 O O . ALA A 1 804 ? -19.165 -2.331 30.425 1.00 82.88 804 ALA A O 1
ATOM 6506 N N . LYS A 1 805 ? -19.661 -0.563 31.736 1.00 78.69 805 LYS A N 1
ATOM 6507 C CA . LYS A 1 805 ? -20.534 -1.287 32.674 1.00 78.69 805 LYS A CA 1
ATOM 6508 C C . LYS A 1 805 ? -21.568 -2.167 31.955 1.00 78.69 805 LYS A C 1
ATOM 6510 O O . LYS A 1 805 ? -21.610 -3.360 32.212 1.00 78.69 805 LYS A O 1
ATOM 6515 N N . TYR A 1 806 ? -22.273 -1.649 30.945 1.00 77.38 806 TYR A N 1
ATOM 6516 C CA . TYR A 1 806 ? -23.238 -2.445 30.167 1.00 77.38 806 TYR A CA 1
ATOM 6517 C C . TYR A 1 806 ? -22.620 -3.670 29.457 1.00 77.38 806 TYR A C 1
ATOM 6519 O O . TYR A 1 806 ? -23.286 -4.691 29.309 1.00 77.38 806 TYR A O 1
ATOM 6527 N N . LYS A 1 807 ? -21.342 -3.620 29.041 1.00 82.00 807 LYS A N 1
ATOM 6528 C CA . LYS A 1 807 ? -20.630 -4.791 28.487 1.00 82.00 807 LYS A CA 1
ATOM 6529 C C . LYS A 1 807 ? -20.227 -5.768 29.583 1.00 82.00 807 LYS A C 1
ATOM 6531 O O . LYS A 1 807 ? -20.300 -6.975 29.372 1.00 82.00 807 LYS A O 1
ATOM 6536 N N . LEU A 1 808 ? -19.811 -5.243 30.735 1.00 81.62 808 LEU A N 1
ATOM 6537 C CA . LEU A 1 808 ? -19.487 -6.015 31.930 1.00 81.62 808 LEU A CA 1
ATOM 6538 C C . LEU A 1 808 ? -20.726 -6.673 32.560 1.00 81.62 808 LEU A C 1
ATOM 6540 O O . LEU A 1 808 ? -20.580 -7.707 33.203 1.00 81.62 808 LEU A O 1
ATOM 6544 N N . ASP A 1 809 ? -21.923 -6.136 32.333 1.00 83.75 809 ASP A N 1
ATOM 6545 C CA . ASP A 1 809 ? -23.193 -6.715 32.779 1.00 83.75 809 ASP A CA 1
ATOM 6546 C C . ASP A 1 809 ? -23.750 -7.709 31.736 1.00 83.75 809 ASP A C 1
ATOM 6548 O O . ASP A 1 809 ? -24.179 -8.803 32.098 1.00 83.75 809 ASP A O 1
ATOM 6552 N N . GLN A 1 810 ? -23.650 -7.403 30.432 1.00 86.62 810 GLN A N 1
ATOM 6553 C CA . GLN A 1 810 ? -24.093 -8.299 29.349 1.00 86.62 810 GLN A CA 1
ATOM 6554 C C . GLN A 1 810 ? -23.211 -9.555 29.183 1.00 86.62 810 GLN A C 1
ATOM 6556 O O . GLN A 1 810 ? -23.702 -10.588 28.724 1.00 86.62 810 GLN A O 1
ATOM 6561 N N . ILE A 1 811 ? -21.911 -9.492 29.510 1.00 89.00 811 ILE A N 1
ATOM 6562 C CA . ILE A 1 811 ? -20.991 -10.619 29.295 1.00 89.00 811 ILE A CA 1
ATOM 6563 C C . ILE A 1 811 ? -21.328 -11.807 30.210 1.00 89.00 811 ILE A C 1
ATOM 6565 O O . ILE A 1 811 ? -21.129 -11.770 31.426 1.00 89.00 811 ILE A O 1
ATOM 6569 N N . THR A 1 812 ? -21.802 -12.901 29.611 1.00 88.12 812 THR A N 1
ATOM 6570 C CA . THR A 1 812 ? -22.118 -14.139 30.346 1.00 88.12 812 THR A CA 1
ATOM 6571 C C . THR A 1 812 ? -20.869 -14.966 30.623 1.00 88.12 812 THR A C 1
ATOM 6573 O O . THR A 1 812 ? -20.681 -15.456 31.736 1.00 88.12 812 THR A O 1
ATOM 6576 N N . ARG A 1 813 ? -20.002 -15.132 29.614 1.00 93.00 813 ARG A N 1
ATOM 6577 C CA . ARG A 1 813 ? -18.768 -15.916 29.720 1.00 93.00 813 ARG A CA 1
ATOM 6578 C C . ARG A 1 813 ? -17.750 -15.566 28.636 1.00 93.00 813 ARG A C 1
ATOM 6580 O O . ARG A 1 813 ? -18.087 -15.446 27.463 1.00 93.00 813 ARG A O 1
ATOM 6587 N N . VAL A 1 814 ? -16.486 -15.541 29.024 1.00 95.06 814 VAL A N 1
ATOM 6588 C CA . VAL A 1 814 ? -15.305 -15.633 28.167 1.00 95.06 814 VAL A CA 1
ATOM 6589 C C . VAL A 1 814 ? -14.589 -16.949 28.498 1.00 95.06 814 VAL A C 1
ATOM 6591 O O . VAL A 1 814 ? -14.644 -17.430 29.627 1.00 95.06 814 VAL A O 1
ATOM 6594 N N . VAL A 1 815 ? -13.934 -17.566 27.516 1.00 94.56 815 VAL A N 1
ATOM 6595 C CA . VAL A 1 815 ? -13.019 -18.698 27.718 1.00 94.56 815 VAL A CA 1
ATOM 6596 C C . VAL A 1 815 ? -11.740 -18.419 26.937 1.00 94.56 815 VAL A C 1
ATOM 6598 O O . VAL A 1 815 ? -11.775 -18.325 25.709 1.00 94.56 815 VAL A O 1
ATOM 6601 N N . MET A 1 816 ? -10.613 -18.268 27.638 1.00 92.81 816 MET A N 1
ATOM 6602 C CA . MET A 1 816 ? -9.354 -17.807 27.043 1.00 92.81 816 MET A CA 1
ATOM 6603 C C . MET A 1 816 ? -8.269 -18.895 27.036 1.00 92.81 816 MET A C 1
ATOM 6605 O O . MET A 1 816 ? -7.608 -19.166 28.036 1.00 92.81 816 MET A O 1
ATOM 6609 N N . TYR A 1 817 ? -8.055 -19.502 25.869 1.00 91.62 817 TYR A N 1
ATOM 6610 C CA . TYR A 1 817 ? -7.013 -20.497 25.623 1.00 91.62 817 TYR A CA 1
ATOM 6611 C C . TYR A 1 817 ? -5.682 -19.815 25.288 1.00 91.62 817 TYR A C 1
ATOM 6613 O O . TYR A 1 817 ? -5.510 -19.245 24.206 1.00 91.62 817 TYR A O 1
ATOM 6621 N N . LEU A 1 818 ? -4.729 -19.896 26.220 1.00 86.50 818 LEU A N 1
ATOM 6622 C CA . LEU A 1 818 ? -3.419 -19.248 26.133 1.00 86.50 818 LEU A CA 1
ATOM 6623 C C . LEU A 1 818 ? -2.292 -20.235 25.804 1.00 86.50 818 LEU A C 1
ATOM 6625 O O . LEU A 1 818 ? -2.071 -21.211 26.518 1.00 86.50 818 LEU A O 1
ATOM 6629 N N . GLY A 1 819 ? -1.542 -19.956 24.733 1.00 83.50 819 GLY A N 1
ATOM 6630 C CA . GLY A 1 819 ? -0.422 -20.787 24.275 1.00 83.50 819 GLY A CA 1
ATOM 6631 C C . GLY A 1 819 ? 0.945 -20.123 24.457 1.00 83.50 819 GLY A C 1
ATOM 6632 O O . GLY A 1 819 ? 1.289 -19.195 23.723 1.00 83.50 819 GLY A O 1
ATOM 6633 N N . PHE A 1 820 ? 1.779 -20.638 25.365 1.00 77.25 820 PHE A N 1
ATOM 6634 C CA . PHE A 1 820 ? 3.141 -20.140 25.604 1.00 77.25 820 PHE A CA 1
ATOM 6635 C C . PHE A 1 820 ? 4.175 -21.276 25.659 1.00 77.25 820 PHE A C 1
ATOM 6637 O O . PHE A 1 820 ? 3.840 -22.434 25.879 1.00 77.25 820 PHE A O 1
ATOM 6644 N N . ARG A 1 821 ? 5.465 -20.951 25.469 1.00 73.19 821 ARG A N 1
ATOM 6645 C CA . ARG A 1 821 ? 6.566 -21.944 25.451 1.00 73.19 821 ARG A CA 1
ATOM 6646 C C . ARG A 1 821 ? 6.923 -22.533 26.823 1.00 73.19 821 ARG A C 1
ATOM 6648 O O . ARG A 1 821 ? 7.694 -23.482 26.886 1.00 73.19 821 ARG A O 1
ATOM 6655 N N . THR A 1 822 ? 6.436 -21.934 27.904 1.00 69.06 822 THR A N 1
ATOM 6656 C CA . THR A 1 822 ? 6.789 -22.247 29.297 1.00 69.06 822 THR A CA 1
ATOM 6657 C C . THR A 1 822 ? 5.662 -21.778 30.209 1.00 69.06 822 THR A C 1
ATOM 6659 O O . THR A 1 822 ? 5.143 -20.691 29.967 1.00 69.06 822 THR A O 1
ATOM 6662 N N . ALA A 1 823 ? 5.371 -22.501 31.290 1.00 60.44 823 ALA A N 1
ATOM 6663 C CA . ALA A 1 823 ? 4.277 -22.171 32.211 1.00 60.44 823 ALA A CA 1
ATOM 6664 C C . ALA A 1 823 ? 4.547 -20.996 33.186 1.00 60.44 823 ALA A C 1
ATOM 6666 O O . ALA A 1 823 ? 3.657 -20.615 33.942 1.00 60.44 823 ALA A O 1
ATOM 6667 N N . SER A 1 824 ? 5.762 -20.431 33.222 1.00 60.72 824 SER A N 1
ATOM 6668 C CA . SER A 1 824 ? 6.115 -19.378 34.189 1.00 60.72 824 SER A CA 1
ATOM 6669 C C . SER A 1 824 ? 5.571 -18.004 33.786 1.00 60.72 824 SER A C 1
ATOM 6671 O O . SER A 1 824 ? 5.897 -17.503 32.708 1.00 60.72 824 SER A O 1
ATOM 6673 N N . ALA A 1 825 ? 4.836 -17.362 34.701 1.00 54.53 825 ALA A N 1
ATOM 6674 C CA . ALA A 1 825 ? 4.246 -16.034 34.516 1.00 54.53 825 ALA A CA 1
ATOM 6675 C C . ALA A 1 825 ? 5.263 -14.946 34.119 1.00 54.53 825 ALA A C 1
ATOM 6677 O O . ALA A 1 825 ? 4.939 -14.071 33.324 1.00 54.53 825 ALA A O 1
ATOM 6678 N N . CYS A 1 826 ? 6.528 -15.051 34.553 1.00 53.06 826 CYS A N 1
ATOM 6679 C CA . CYS A 1 826 ? 7.592 -14.100 34.189 1.00 53.06 826 CYS A CA 1
ATOM 6680 C C . CYS A 1 826 ? 7.990 -14.103 32.693 1.00 53.06 826 CYS A C 1
ATOM 6682 O O . CYS A 1 826 ? 8.907 -13.378 32.298 1.00 53.06 826 CYS A O 1
ATOM 6684 N N . HIS A 1 827 ? 7.340 -14.922 31.858 1.00 60.91 827 HIS A N 1
ATOM 6685 C CA . HIS A 1 827 ? 7.457 -14.909 30.396 1.00 60.91 827 HIS A CA 1
ATOM 6686 C C . HIS A 1 827 ? 6.213 -14.352 29.685 1.00 60.91 827 HIS A C 1
ATOM 6688 O O . HIS A 1 827 ? 6.195 -14.313 28.453 1.00 60.91 827 HIS A O 1
ATOM 6694 N N . TYR A 1 828 ? 5.179 -13.928 30.419 1.00 74.25 828 TYR A N 1
ATOM 6695 C CA . TYR A 1 828 ? 3.990 -13.299 29.848 1.00 74.25 828 TYR A CA 1
ATOM 6696 C C . TYR A 1 828 ? 4.077 -11.790 30.075 1.00 74.25 828 TYR A C 1
ATOM 6698 O O . TYR A 1 828 ? 4.210 -11.323 31.199 1.00 74.25 828 TYR A O 1
ATOM 6706 N N . LEU A 1 829 ? 3.999 -11.023 28.990 1.00 81.12 829 LEU A N 1
ATOM 6707 C CA . LEU A 1 829 ? 4.111 -9.560 29.014 1.00 81.12 829 LEU A CA 1
ATOM 6708 C C . LEU A 1 829 ? 2.896 -8.865 29.659 1.00 81.12 829 LEU A C 1
ATOM 6710 O O . LEU A 1 829 ? 2.990 -7.711 30.049 1.00 81.12 829 LEU A O 1
ATOM 6714 N N . TYR A 1 830 ? 1.778 -9.589 29.755 1.00 88.06 830 TYR A N 1
ATOM 6715 C CA . TYR A 1 830 ? 0.478 -9.128 30.245 1.00 88.06 830 TYR A CA 1
ATOM 6716 C C . TYR A 1 830 ? -0.074 -10.073 31.330 1.00 88.06 830 TYR A C 1
ATOM 6718 O O . TYR A 1 830 ? -1.279 -10.298 31.400 1.00 88.06 830 TYR A O 1
ATOM 6726 N N . ALA A 1 831 ? 0.803 -10.697 32.132 1.00 86.25 831 ALA A N 1
ATOM 6727 C CA . ALA A 1 831 ? 0.386 -11.593 33.218 1.00 86.25 831 ALA A CA 1
ATOM 6728 C C . ALA A 1 831 ? -0.584 -10.887 34.177 1.00 86.25 831 ALA A C 1
ATOM 6730 O O . ALA A 1 831 ? -1.671 -11.393 34.450 1.00 86.25 831 ALA A O 1
ATOM 6731 N N . ASP A 1 832 ? -0.187 -9.696 34.621 1.00 88.12 832 ASP A N 1
ATOM 6732 C CA . ASP A 1 832 ? -0.879 -8.932 35.654 1.00 88.12 832 ASP A CA 1
ATOM 6733 C C . ASP A 1 832 ? -2.165 -8.286 35.108 1.00 88.12 832 ASP A C 1
ATOM 6735 O O . ASP A 1 832 ? -3.190 -8.288 35.784 1.00 88.12 832 ASP A O 1
ATOM 6739 N N . ASP A 1 833 ? -2.160 -7.856 33.838 1.00 89.81 833 ASP A N 1
ATOM 6740 C CA . ASP A 1 833 ? -3.367 -7.424 33.117 1.00 89.81 833 ASP A CA 1
ATOM 6741 C C . ASP A 1 833 ? -4.417 -8.547 33.059 1.00 89.81 833 ASP A C 1
ATOM 6743 O O . ASP A 1 833 ? -5.573 -8.334 33.416 1.00 89.81 833 ASP A O 1
ATOM 6747 N N . PHE A 1 834 ? -4.034 -9.764 32.644 1.00 90.25 834 PHE A N 1
ATOM 6748 C CA . PHE A 1 834 ? -4.975 -10.890 32.574 1.00 90.25 834 PHE A CA 1
ATOM 6749 C C . PHE A 1 834 ? -5.424 -11.373 33.962 1.00 90.25 834 PHE A C 1
ATOM 6751 O O . PHE A 1 834 ? -6.574 -11.789 34.105 1.00 90.25 834 PHE A O 1
ATOM 6758 N N . ALA A 1 835 ? -4.571 -11.275 34.988 1.00 89.81 835 ALA A N 1
ATOM 6759 C CA . ALA A 1 835 ? -4.965 -11.532 36.373 1.00 89.81 835 ALA A CA 1
ATOM 6760 C C . ALA A 1 835 ? -6.019 -10.516 36.854 1.00 89.81 835 ALA A C 1
ATOM 6762 O O . ALA A 1 835 ? -7.070 -10.920 37.349 1.00 89.81 835 ALA A O 1
ATOM 6763 N N . ARG A 1 836 ? -5.796 -9.218 36.608 1.00 92.44 836 ARG A N 1
ATOM 6764 C CA . ARG A 1 836 ? -6.741 -8.135 36.918 1.00 92.44 836 ARG A CA 1
ATOM 6765 C C . ARG A 1 836 ? -8.060 -8.272 36.154 1.00 92.44 836 ARG A C 1
ATOM 6767 O O . ARG A 1 836 ? -9.124 -8.094 36.735 1.00 92.44 836 ARG A O 1
ATOM 6774 N N . TYR A 1 837 ? -8.031 -8.617 34.864 1.00 92.94 837 TYR A N 1
ATOM 6775 C CA . TYR A 1 837 ? -9.268 -8.863 34.113 1.00 92.94 837 TYR A CA 1
ATOM 6776 C C . TYR A 1 837 ? -10.037 -10.075 34.655 1.00 92.94 837 TYR A C 1
ATOM 6778 O O . TYR A 1 837 ? -11.265 -10.046 34.654 1.00 92.94 837 TYR A O 1
ATOM 6786 N N . LYS A 1 838 ? -9.351 -11.108 35.166 1.00 91.69 838 LYS A N 1
ATOM 6787 C CA . LYS A 1 838 ? -10.011 -12.244 35.825 1.00 91.69 838 LYS A CA 1
ATOM 6788 C C . LYS A 1 838 ? -10.617 -11.862 37.176 1.00 91.69 838 LYS A C 1
ATOM 6790 O O . LYS A 1 838 ? -11.718 -12.304 37.472 1.00 91.69 838 LYS A O 1
ATOM 6795 N N . GLU A 1 839 ? -9.954 -11.018 37.960 1.00 92.81 839 GLU A N 1
ATOM 6796 C CA . GLU A 1 839 ? -10.517 -10.462 39.199 1.00 92.81 839 GLU A CA 1
ATOM 6797 C C . GLU A 1 839 ? -11.801 -9.655 38.927 1.00 92.81 839 GLU A C 1
ATOM 6799 O O . GLU A 1 839 ? -12.808 -9.855 39.600 1.00 92.81 839 GLU A O 1
ATOM 6804 N N . LEU A 1 840 ? -11.806 -8.822 37.878 1.00 90.25 840 LEU A N 1
ATOM 6805 C CA . LEU A 1 840 ? -12.963 -8.005 37.478 1.00 90.25 840 LEU A CA 1
ATOM 6806 C C . LEU A 1 840 ? -14.121 -8.808 36.851 1.00 90.25 840 LEU A C 1
ATOM 6808 O O . LEU A 1 840 ? -15.279 -8.411 36.968 1.00 90.25 840 LEU A O 1
ATOM 6812 N N . LEU A 1 841 ? -13.832 -9.913 36.155 1.00 90.06 841 LEU A N 1
ATOM 6813 C CA . LEU A 1 841 ? -14.851 -10.747 35.497 1.00 90.06 841 LEU A CA 1
ATOM 6814 C C . LEU A 1 841 ? -15.342 -11.914 36.371 1.00 90.06 841 LEU A C 1
ATOM 6816 O O . LEU A 1 841 ? -16.448 -12.411 36.139 1.00 90.06 841 LEU A O 1
ATOM 6820 N N . GLY A 1 842 ? -14.567 -12.331 37.376 1.00 90.75 842 GLY A N 1
ATOM 6821 C CA . GLY A 1 842 ? -14.867 -13.465 38.251 1.00 90.75 842 GLY A CA 1
ATOM 6822 C C . GLY A 1 842 ? -14.844 -14.801 37.502 1.00 90.75 842 GLY A C 1
ATOM 6823 O O . GLY A 1 842 ? -13.997 -15.038 36.640 1.00 90.75 842 GLY A O 1
ATOM 6824 N N . ASP A 1 843 ? -15.825 -15.666 37.775 1.00 89.50 843 ASP A N 1
ATOM 6825 C CA . ASP A 1 843 ? -15.997 -16.968 37.102 1.00 89.50 843 ASP A CA 1
ATOM 6826 C C . ASP A 1 843 ? -16.343 -16.867 35.598 1.00 89.50 843 ASP A C 1
ATOM 6828 O O . ASP A 1 843 ? -16.526 -17.879 34.915 1.00 89.50 843 ASP A O 1
ATOM 6832 N N . ARG A 1 844 ? -16.416 -15.644 35.058 1.00 90.38 844 ARG A N 1
ATOM 6833 C CA . ARG A 1 844 ? -16.720 -15.352 33.653 1.00 90.38 844 ARG A CA 1
ATOM 6834 C C . ARG A 1 844 ? -15.478 -15.284 32.751 1.00 90.38 844 ARG A C 1
ATOM 6836 O O . ARG A 1 844 ? -15.658 -14.966 31.578 1.00 90.38 844 ARG A O 1
ATOM 6843 N N . LEU A 1 845 ? -14.261 -15.575 33.243 1.00 89.50 845 LEU A N 1
ATOM 6844 C CA . LEU A 1 845 ? -13.009 -15.632 32.449 1.00 89.50 845 LEU A CA 1
ATOM 6845 C C . LEU A 1 845 ? -12.108 -16.841 32.778 1.00 89.50 845 LEU A C 1
ATOM 6847 O O . LEU A 1 845 ? -11.733 -17.008 33.963 1.00 89.50 845 LEU A O 1
#

Foldseek 3Di:
DDDDDPVVVVVVVVVVLVVLLVPDQWQKWFWFADALFKIKTASQPDPPPSNGDHDWIWIWGKAQDPDPDPDDSLQCKIKIWTDTPPDPVAGTWIKIFHHVVVVTFIWIKHWFADDDDDDFGWDPPDDRTDIDTWTWHWDDFDDQPPFWTFHIWTDGDPFKIKTQIDGGDQPPLPDDPDNVSVVNDPLKIWIFGSVVVVVDPVDDGTFKIWDFQPDDPQPPHCCSNVVNDDDDPDDDPPPPCPDDDDDDDDDDDDDDDDDDDDDDDDYDDDDDDDDDDDDDDDDDDDDDDDDDDDDDDDDDDDDDDDDDDDDDDDDDDDDPSDDDNTRRTMMMGGHDCVAHDDDTTHHPVVCVVVVSVVVSVSSVVVVNLVVQQPDDDDLQLLLLVLCQFFPDDDDDQLLPDPDLVVQVPDQEEEDRWEADDQLATDPSCPSNLVNLVPDQANAHEYAAEYEAAVVHPNTSSHRVSVVVSCVRNNYHYQADYFYDHCHPQRRVVSSVVRSVVSVVSCVVVVGGTPPDQADDFQKDKFDDPDDDPPDQADPADQVGFDWWFKADWDDFPLFKIKIKTFAPCVRNVAWAFQQWKKFWFFWFDLVLLVLVCLLLVHDWPWWMQMDGPDNSDDALRHPDTTIPSCCNTRWWPQQAFDHLVLLVSCLSHWFPAPVLSVVSCVCSVDPVSVCVVGVVLGDGDSNVCVVSVSRDDRTDNDDVSSSSSPTGTRGTDIFRWQAGCLVCGRMTMGMDGWDADPVSRGTDRRSVRVSPDDGRRIIGMHIGYDPDDDDPQQLDEAEAAAEDSRCRSVNRVLNVQLSDVVSLVRHPAYHHHYHYPDPDLSNDPCSVSVVVSCVSNPPRD

Secondary structure (DSSP, 8-state):
------HHHHHHHHHHHHHHHTT--EEEEEEEEEETTEEEEES--SS--TTS-----EEEEEE-----SSS-TTTS-EEEEEEETT-TTSPPEEEEEPPGGGT--EEEEEEEE--SSSS----S-SS-EEEEEEEEEEE--EEETTTEEEEEEEEETTTEEEEEEE---S-STTSSSS-HHHH--TT-EEEEEHHHHHH-TTS--EEEEEEE-SS--TTTSHHHHS--S-S------------------------------------------------------------------------------------PPPPTT---SSEEEEEEEE--HHHH-SSSS---HHHHHHHHHHHHHHHHHHHHHHTTSS---HHHHHHHHHHTTBSS-----GGG---SGGGGGSS-EEEEEEEETTTEEPHHHHHHHHHHHT-S----EEEEEEEE-TTSSSTTHHHHHHHHHHHHTT-EE-SPPEEEETTTT-HHHHHHHHHHHHHHHHHHTTPPB---SS---SEEEEE-SS-------SSPBTTB-EEEEEEEEEEETTTEEEEEEE--TTTT-----TT-EEEEE----HHHHHHHHHHHT----SSEEEEESSTTS--TTTT-EE-HHHHHHHTB-TTSPPPHHHHHHHHHHTB--HHHHHHHHHHHH-HHHHIIIIIITT--HHHHHHHTTTTSSSB----HHHHHHHS-B---EEEEB-S-TTT-SSEEEEEEE--EETTTTEE-HHHHHHHHPPTT-EEEEEEE--S----S--SSPEEEEEEGGGGHHHHHHHHHHHT-HHHHHH---EEEEEE-SSS-GGG-TTHHHHHHHHHHHGGG-

Mean predicted aligned error: 20.6 Å

InterPro domains:
  IPR001094 Flavodoxin-like [PR00369] (414-425)
  IPR001094 Flavodoxin-like [PR00369] (443-453)
  IPR001094 Flavodoxin-like [PR00369] (467-486)
  IPR001433 Oxidoreductase FAD/NAD(P)-binding [PF00175] (784-842)
  IPR001709 Flavoprotein pyridine nucleotide cytochrome reductase [PR00371] (576-586)
  IPR001709 Flavoprotein pyridine nucleotide cytochrome reductase [PR00371] (717-724)
  IPR001709 Flavoprotein pyridine nucleotide cytochrome reductase [PR00371] (783-802)
  IPR003097 Sulfite reductase [NADPH] flavoprotein alpha-component-like, FAD-binding [PF00667] (539-751)
  IPR008254 Flavodoxin/nitric oxide synthase [PF00258] (376-498)
  IPR008254 Flavodoxin/nitric oxide synthase [PS50902] (368-503)
  IPR017927 FAD-binding domain, ferredoxin reductase-type [PS51384] (543-775)
  IPR017938 Riboflavin synthase-like beta-barrel [SSF63380] (527-772)
  IPR023173 NADPH-cytochrome p450 reductase, FAD-binding, alpha-helical domain superfamily [G3DSA:1.20.990.10] (586-715)
  IPR029039 Flavoprotein-like superfamily [G3DSA:3.40.50.360] (375-517)
  IPR029039 Flavoprotein-like superfamily [SSF52218] (376-506)
  IPR039261 Ferredoxin-NADP reductase (FNR), nucleotide-binding domain [G3DSA:3.40.50.80] (773-845)
  IPR039261 Ferredoxin-NADP reductase (FNR), nucleotide-binding domain [SSF52343] (772-841)

Sequence (845 aa):
MTVRINNEQVNREIDTIRGIYRKQTFWKYHIVKISPHEFYMTTNPDSRHLYIRHAPSYFVKLEIPQDDSKQSQVDKGFRLVFRQVGNETYKPIVIEKLNKKDGGGWNVQCQYNEHVNGLKVDNIEGRNLKEMIAKFSAVNDTNYGEDFTMIKGYQFGNGLHVCGLRERRKNLFSRGKIDGVKLAKANSVYFIDTVLFKSMKWYDPVIAVFRPCNRNMKNKIAKSMLGMNSMKAKKYKLNVDFGRMNLKKGDGHGGREEEEGDDDDDDGDDEDDDEDDDDYADDDEVDDEISGTGGDGGYENKDQKIYEARDGLIHRHPKDDSPNDYKVGWLTIYEKGRYFEKVAQGGNWQMVLGLTFAIGFEKMIDKYLKELEEVSGTSEDLSFRFSRKVSACKVVNTSQIQDLDDLKGFPIVVFFISSYGDGEPCDDGIRFIQMLKDEKKLHIKYSLFGCGNSLYDDYQGAAHQFKKLMDGLGGDLVGDVGYSDEAFNGVVDDFESWSFDYLNLLSDMGIKLNRSNGYREAYQITEVSEMPKQQSRPPYHEMNPFYARITNIVRNKDQYMHFEVELDSVHSRMKYQSGDHIGIYPVNDGEIVDELMAILGIVDCGSVRVMPVNRMESCKWNRVYSSIRELLMGHVEISGVLSRKFVKDLTDYFITSESTKRRLQELIRSRDVFRREVVERKLTIVRFFKEFDLSKNDYTSIPLSFILETFGHIKPRYYSITSSECVEKDRVGVMIKLVKDKPNNFVGQCSQTIMLAKSDTALGVFIRRSKFKLPYDLSRPLIFVGAGTGVAPFRGFLMEIVSAKYKLDQITRVVMYLGFRTASACHYLYADDFARYKELLGDRL

Solvent-accessible surface area (backbone atoms only — not comparable to full-atom values): 50375 Å² total; per-residue (Å²): 138,82,87,78,75,61,64,65,60,58,47,51,50,51,52,50,50,52,58,51,60,77,68,61,60,55,51,53,34,41,33,31,53,77,50,68,45,31,32,40,36,26,50,62,90,61,98,76,57,87,86,52,76,91,59,86,29,28,45,32,38,53,47,69,71,96,64,90,65,93,61,54,71,78,46,58,17,38,31,40,39,35,37,57,61,96,45,87,87,60,78,52,38,36,40,30,38,40,30,52,88,79,74,33,38,32,45,36,39,37,76,41,40,73,64,88,92,67,97,55,28,53,66,94,86,63,96,51,68,42,78,46,80,47,68,29,46,75,39,73,73,41,72,60,75,94,53,36,39,39,38,66,29,35,35,36,85,96,34,39,38,40,28,31,76,48,95,45,83,87,74,80,49,78,76,88,70,70,68,45,72,77,63,76,50,85,90,33,23,39,27,33,36,56,53,60,42,76,72,35,100,88,53,83,36,66,40,33,38,19,37,65,37,87,62,83,74,82,72,71,52,61,40,53,58,70,69,62,66,79,99,70,89,70,87,75,82,78,80,77,74,77,74,79,87,75,82,88,81,86,89,83,89,85,81,87,80,91,81,91,79,91,83,89,89,81,89,78,90,79,93,75,91,77,92,81,83,89,87,90,88,87,80,92,89,88,87,86,90,88,88,91,82,90,88,89,85,88,84,89,85,90,89,84,89,79,87,91,83,89,85,87,81,91,75,85,88,77,65,82,80,59,64,58,102,37,43,56,26,38,37,42,37,52,63,44,65,94,47,60,48,74,97,60,53,57,39,72,50,68,59,54,54,50,50,33,47,50,59,33,53,49,55,56,49,66,48,55,61,57,74,62,70,81,71,73,74,63,38,48,54,52,51,56,59,52,48,65,48,37,68,77,81,84,89,75,64,54,60,75,60,87,58,75,69,71,57,67,79,44,91,58,46,80,46,57,36,39,37,39,92,91,19,39,54,42,81,44,39,48,62,44,55,48,57,57,72,74,51,75,70,68,64,37,42,30,35,44,35,21,37,26,37,74,90,43,94,48,56,32,30,24,36,56,52,48,51,57,48,39,56,68,24,52,36,44,76,53,71,77,75,34,66,20,34,59,69,82,72,36,49,63,57,40,46,52,55,45,48,53,61,46,48,54,53,38,46,75,73,66,47,60,59,49,86,63,98,56,84,76,74,62,43,44,77,43,78,48,99,68,81,77,86,77,73,80,64,68,77,53,31,88,100,40,46,40,76,25,36,30,39,79,74,45,75,47,90,86,41,35,36,38,32,28,34,46,53,50,39,84,84,48,59,58,74,74,50,38,32,16,28,40,32,37,45,48,48,53,59,67,68,61,44,53,53,42,29,60,59,46,70,55,75,71,86,45,39,31,35,45,41,36,64,50,86,89,52,84,46,97,51,53,91,50,72,38,34,57,65,51,40,48,28,63,40,40,39,62,85,42,61,63,52,67,61,58,57,45,54,46,39,72,67,31,41,67,33,66,72,58,32,46,58,48,48,59,39,61,72,33,72,66,54,33,39,53,72,30,54,71,39,51,30,22,56,63,55,44,36,59,78,69,54,59,72,63,90,40,49,53,87,58,56,68,37,58,52,63,63,73,43,51,67,55,68,60,50,76,38,46,22,33,33,18,44,87,81,34,67,41,42,48,28,37,63,48,59,52,46,70,41,74,97,49,75,38,66,42,54,53,36,48,47,57,73,71,52,54,76,69,42,69,37,39,30,28,67,44,85,56,93,50,62,82,69,95,66,40,66,52,73,43,78,46,80,19,50,64,74,54,38,23,31,55,45,3,46,51,52,43,33,75,71,34,69,71,47,56,68,42,45,60,31,44,44,76,50,77,42,71,100,61,93,56,61,93,77,46,95,54,45,66,59,55,49,52,52,29,67,76,50,42,96,29,79

pLDDT: mean 70.09, std 22.23, range [22.05, 97.81]

Organism: Pichia kudriavzevii (NCBI:txid4909)